Protein AF-A0A388QLN1-F1 (afdb_monomer)

Sequence (1074 aa):
MELESLPSDDKKLFYENLVKLSINPGKKPEPFDIDIKVLTGDGSTLQLWQYQKCVINSYTPYLDENLFKVKFDGSLSSEIRDKTVFSCTGFTQDFVLKESIRKLDSLTVPILPSKENRADRILAQFSGGEFRNVTSFDSFSKFVPISKNPNFPISIPGNVIGEKPRFALEANPTKDKQPYYQQISRYVNPGKAPEPFDATIYLITGANNVLQTWKYTDCKAYNYATFFTDNSLVYKFIQKAGSEIREKTFFECNGLLFNPDVNLKELKTGYAYVPDDSSRAMVFSVHFEGADIAPAKTITSFSKFGPVTHEEIQLMIPNAPFGDEPKFYLDSLPGKDNQWYYQLMSKYINAGKVPEPFQVTISVMTGDATTLQNWKYSDCQVLLYKTFYSDTLILQKFTDTSHPEYRDRTIFQCTGLSFDGTSFVAEKTPEKSLYSVDFIPSSNSRIKNIVTTFSGGDFTEPLKIYTIGKFTPKVDQRSETSVQLVKFSTTIISNTESGGGASPATFGSPPDYCAPGESPPGCKPCPPNNPHCPDTPPIDPEEPPVDPEEPPVGCEDTDCITEPPVVPEEPGVPGSSSIALVSKPYLSTMQRNDYVKSTEFTITSLPSKDKMPYYDLVVSKFINPGAKPQPFDVAFDYVSGDGTVLQSWNYADCDLKNFDLKSADSLLSFSLSGRKGISDIVDVSTFQCNGFSVDFDQRKSNIQQDIVTVPSLYDMATLNIVSLYGGELQNERTSALVQEVETHSDSNISLGGLPNAQHKDAYDFISRYLNPGKTPELIDVRIDTVTGDGTILYSVVYADCNVDDSALYYNDGMVIIRYVPGLKPEIRGQSILDCAGESFKTSPQKDPLFYPTGNLKKISPMIQRAVGIPSEGVVCAEGHDLLIRPPKNVPLCVKTEHVSKFEQSGWIKPSEREKRNASDVLQTILPTNDERAASFTITFEGTDITPAQTVKTFSKFVPIADENSAVLRPSTPLDSSAKAFYLESLPSKDKSWYYELASRYVNAGAKPELFNVIIEVNDGKGDVLQTWKYRECEIDNFVTYYDDSLFTYKMHQKWQSEFKDKSIFSCAGLTINS

Secondary structure (DSSP, 8-state):
-EEEE--BGGGHHHIIIIIHHHHSBTBPPPPEEEEEEEE-TTS-EEEEEEEEEEEEEEEEEEEE-BTTB--TTSSSS-EEEEEEEEE-SEEEEE-S--S-----TT----SS--STTBEEEEEEEEEETTEEEEEEES---EEEEEEE-SS-SSEEE--BTTSPPEEEEEE--BGGGHHHHHHHHHHHS-SSPPPPEEEEEEEEETTS-EEEEEEEEEEEEEEEEEEEE-BTTB--SSSSSS-EEEEEEEEEEEEEEES----TTT---PPP----TTTBEEEEEEEEEETTEEEEEEE----EEEE--TTTHHHH-TTPPP-SS-EEEEEE--BGGGHHHHHHHHHHHS-SSPPPPEEEEEEEEETT-EEEEEEEEEEEEEEEEEEEEE-BTTB--TTSSSS-EEEEEEEEE-SEEEEE---EE-SS--SS---GGGGPPPTTTBEEEEEEEEEETTEEEEEEE--EEEEEEEEEEEEEEE---------B----------------PPP--------------------------------------------------------------------B--PPP-----EEEEEEEEEEEEEEE--BGGGHHHIIIIIHHHHSTT-PPPPEEEEEEEEETTSBEEEEEEEEEEEEEEEEEEEE--TTB--TTS-TT-PEEEEEEEEEEEEEEEES-----B--S---SS--TTTBEEEEEEEEEETTEEEEEEEEEE-EEEE-GGG-EEEEE--BGGGHHHHHHHHHHSS-SS----EEEEEEEEETTS-EEEEEEEEEEEEEEEEEEEE---TT-SS-TTPPPEEEEEEEEEEEEEEEEESGGG-TT--SSSSGGGS-HHHHHHTT--TTT--PPTTEEEEEETTTTEEEEEEGGGHHHHHTTT-BPPPTTGGGGHHHHSS--PPPTTTBEEEEEEEEESSSS-S-EEE----EEEEES-TT-SS-----BSSTTTTEEEEEE---GGGHHHHHHHHHHHSSSPPPPPEEEEEEEEESSS-EEEEEEEEEEEEEEEEEEEE-BSSSPP-SSSSS-EEEEEEEEE-SB--EE-

Mean predicted aligned error: 18.05 Å

Nearest PDB structures (foldseek):
  6rao-assembly1_F  TM=6.521E-01  e=2.622E-03  Serratia entomophila
  7aeb-assembly1_Y  TM=5.907E-01  e=5.315E-03  Algoriphagus machipongonensis
  7adz-assembly1_1a  TM=5.635E-01  e=5.054E-03  Algoriphagus machipongonensis
  6j0n-assembly1_n  TM=5.714E-01  e=2.298E-02  Photorhabdus asymbiotica subsp. asymbiotica ATCC 43949

pLDDT: mean 70.07, std 18.62, range [23.28, 93.94]

Radius of gyration: 38.86 Å; Cα contacts (8 Å, |Δi|>4): 2261; chains: 1; bounding box: 120×101×116 Å

Structure (mmCIF, N/CA/C/O backbone):
data_AF-A0A388QLN1-F1
#
_entry.id   AF-A0A388QLN1-F1
#
loop_
_atom_site.group_PDB
_atom_site.id
_atom_site.type_symbol
_atom_site.label_atom_id
_atom_site.label_alt_id
_atom_site.label_comp_id
_atom_site.label_asym_id
_atom_site.label_entity_id
_atom_site.label_seq_id
_atom_site.pdbx_PDB_ins_code
_atom_site.Cartn_x
_atom_site.Cartn_y
_atom_site.Cartn_z
_atom_site.occupancy
_atom_site.B_iso_or_equiv
_atom_site.auth_seq_id
_atom_site.auth_comp_id
_atom_site.auth_asym_id
_atom_site.auth_atom_id
_atom_site.pdbx_PDB_model_num
ATOM 1 N N . MET A 1 1 ? -16.965 -5.817 -21.181 1.00 84.06 1 MET A N 1
ATOM 2 C CA . MET A 1 1 ? -16.656 -4.381 -21.361 1.00 84.06 1 MET A CA 1
ATOM 3 C C . MET A 1 1 ? -16.921 -3.662 -20.047 1.00 84.06 1 MET A C 1
ATOM 5 O O . MET A 1 1 ? -17.792 -4.091 -19.300 1.00 84.06 1 MET A O 1
ATOM 9 N N . GLU A 1 2 ? -16.191 -2.589 -19.765 1.00 87.50 2 GLU A N 1
ATOM 10 C CA . GLU A 1 2 ? -16.355 -1.766 -18.565 1.00 87.50 2 GLU A CA 1
ATOM 11 C C . GLU A 1 2 ? -16.279 -0.281 -18.943 1.00 87.50 2 GLU A C 1
ATOM 13 O O . GLU A 1 2 ? -15.537 0.074 -19.857 1.00 87.50 2 GLU A O 1
ATOM 18 N N . LEU A 1 3 ? -17.051 0.569 -18.263 1.00 87.06 3 LEU A N 1
ATOM 19 C CA . LEU A 1 3 ? -16.928 2.028 -18.322 1.00 87.06 3 LEU A CA 1
ATOM 20 C C . LEU A 1 3 ? -16.889 2.592 -16.900 1.00 87.06 3 LEU A C 1
ATOM 22 O O . LEU A 1 3 ? -17.737 2.236 -16.080 1.00 87.06 3 LEU A O 1
ATOM 26 N N . GLU A 1 4 ? -15.944 3.494 -16.641 1.00 86.38 4 GLU A N 1
ATOM 27 C CA . GLU A 1 4 ? -15.792 4.244 -15.387 1.00 86.38 4 GLU A CA 1
ATOM 28 C C . GLU A 1 4 ? -15.959 5.746 -15.673 1.00 86.38 4 GLU A C 1
ATOM 30 O O . GLU A 1 4 ? -15.498 6.237 -16.708 1.00 86.38 4 GLU A O 1
ATOM 35 N N . SER A 1 5 ? -16.664 6.489 -14.814 1.00 86.06 5 SER A N 1
ATOM 36 C CA . SER A 1 5 ? -17.003 7.888 -15.093 1.00 86.06 5 SER A CA 1
ATOM 37 C C . SER A 1 5 ? -17.296 8.722 -13.836 1.00 86.06 5 SER A C 1
ATOM 39 O O . SER A 1 5 ? -17.461 8.201 -12.740 1.00 86.06 5 SER A O 1
ATOM 41 N N . LEU A 1 6 ? -17.371 10.048 -13.986 1.00 87.56 6 LEU A N 1
ATOM 42 C CA . LEU A 1 6 ? -17.920 10.958 -12.970 1.00 87.56 6 LEU A CA 1
ATOM 43 C C . LEU A 1 6 ? -19.456 10.996 -13.021 1.00 87.56 6 LEU A C 1
ATOM 45 O O . LEU A 1 6 ? -19.971 11.386 -14.072 1.00 87.56 6 LEU A O 1
ATOM 49 N N . PRO A 1 7 ? -20.204 10.723 -11.939 1.00 90.44 7 PRO A N 1
ATOM 50 C CA . PRO A 1 7 ? -21.651 10.854 -11.964 1.00 90.44 7 PRO A CA 1
ATOM 51 C C . PRO A 1 7 ? -22.066 12.318 -12.084 1.00 90.44 7 PRO A C 1
ATOM 53 O O . PRO A 1 7 ? -21.692 13.145 -11.249 1.00 90.44 7 PRO A O 1
ATOM 56 N N . SER A 1 8 ? -22.829 12.647 -13.126 1.00 90.56 8 SER A N 1
ATOM 57 C CA . SER A 1 8 ? -23.160 14.033 -13.465 1.00 90.56 8 SER A CA 1
ATOM 58 C C . SER A 1 8 ? -24.474 14.186 -14.235 1.00 90.56 8 SER A C 1
ATOM 60 O O . SER A 1 8 ? -24.957 13.238 -14.857 1.00 90.56 8 SER A O 1
ATOM 62 N N . ASP A 1 9 ? -25.061 15.387 -14.194 1.00 87.69 9 ASP A N 1
ATOM 63 C CA . ASP A 1 9 ? -26.384 15.684 -14.772 1.00 87.69 9 ASP A CA 1
ATOM 64 C C . ASP A 1 9 ? -26.479 15.380 -16.288 1.00 87.69 9 ASP A C 1
ATOM 66 O O . ASP A 1 9 ? -27.542 14.988 -16.770 1.00 87.69 9 ASP A O 1
ATOM 70 N N . ASP A 1 10 ? -25.375 15.454 -17.045 1.00 84.69 10 ASP A N 1
ATOM 71 C CA . ASP A 1 10 ? -25.309 15.047 -18.462 1.00 84.69 10 ASP A CA 1
ATOM 72 C C . ASP A 1 10 ? -25.553 13.540 -18.689 1.00 84.69 10 ASP A C 1
ATOM 74 O O . ASP A 1 10 ? -26.026 13.140 -19.754 1.00 84.69 10 ASP A O 1
ATOM 78 N N . LYS A 1 11 ? -25.320 12.702 -17.671 1.00 88.19 11 LYS A N 1
ATOM 79 C CA . LYS A 1 11 ? -25.538 11.243 -17.707 1.00 88.19 11 LYS A CA 1
ATOM 80 C C . LYS A 1 11 ? -26.897 10.825 -17.167 1.00 88.19 11 LYS A C 1
ATOM 82 O O . LYS A 1 11 ? -27.200 9.633 -17.130 1.00 88.19 11 LYS A O 1
ATOM 87 N N . LYS A 1 12 ? -27.766 11.773 -16.810 1.00 84.94 12 LYS A N 1
ATOM 88 C CA . LYS A 1 12 ? -29.109 11.478 -16.295 1.00 84.94 12 LYS A CA 1
ATOM 89 C C . LYS A 1 12 ? -29.905 10.531 -17.202 1.00 84.94 12 LYS A C 1
ATOM 91 O O . LYS A 1 12 ? -30.476 9.559 -16.715 1.00 84.94 12 LYS A O 1
ATOM 96 N N . LEU A 1 13 ? -29.820 10.718 -18.523 1.00 85.75 13 LEU A N 1
ATOM 97 C CA . LEU A 1 13 ? -30.445 9.831 -19.513 1.00 85.75 13 LEU A CA 1
ATOM 98 C C . LEU A 1 13 ? -29.866 8.403 -19.524 1.00 85.75 13 LEU A C 1
ATOM 100 O O . LEU A 1 13 ? -30.603 7.466 -19.826 1.00 85.75 13 LEU A O 1
ATOM 104 N N . PHE A 1 14 ? -28.588 8.210 -19.189 1.00 88.88 14 PHE A N 1
ATOM 105 C CA . PHE A 1 14 ? -27.976 6.883 -19.050 1.00 88.88 14 PHE A CA 1
ATOM 106 C C . PHE A 1 14 ? -28.510 6.166 -17.799 1.00 88.88 14 PHE A C 1
ATOM 108 O O . PHE A 1 14 ? -28.916 5.002 -17.874 1.00 88.88 14 PHE A O 1
ATOM 115 N N . TYR A 1 15 ? -28.617 6.878 -16.670 1.00 89.62 15 TYR A N 1
ATOM 116 C CA . TYR A 1 15 ? -29.203 6.319 -15.448 1.00 89.62 15 TYR A CA 1
ATOM 117 C C . TYR A 1 15 ? -30.690 5.989 -15.614 1.00 89.62 15 TYR A C 1
ATOM 119 O O . TYR A 1 15 ? -31.133 4.927 -15.183 1.00 89.62 15 TYR A O 1
ATOM 127 N N . GLU A 1 16 ? -31.465 6.872 -16.247 1.00 85.06 16 GLU A N 1
ATOM 128 C CA . GLU A 1 16 ? -32.917 6.723 -16.393 1.00 85.06 16 GLU A CA 1
ATOM 129 C C . GLU A 1 16 ? -33.323 5.672 -17.436 1.00 85.06 16 GLU A C 1
ATOM 131 O O . GLU A 1 16 ? -34.267 4.923 -17.185 1.00 85.06 16 GLU A O 1
ATOM 136 N N . ASN A 1 17 ? -32.616 5.575 -18.571 1.00 85.50 17 ASN A N 1
ATOM 137 C CA . ASN A 1 17 ? -33.020 4.694 -19.676 1.00 85.50 17 ASN A CA 1
ATOM 138 C C . ASN A 1 17 ? -32.294 3.340 -19.709 1.00 85.50 17 ASN A C 1
ATOM 140 O O . ASN A 1 17 ? -32.836 2.401 -20.281 1.00 85.50 17 ASN A O 1
ATOM 144 N N . LEU A 1 18 ? -31.102 3.205 -19.111 1.00 87.75 18 LEU A N 1
ATOM 145 C CA . LEU A 1 18 ? -30.340 1.946 -19.126 1.00 87.75 18 LEU A CA 1
ATOM 146 C C . LEU A 1 18 ? -30.192 1.349 -17.722 1.00 87.75 18 LEU A C 1
ATOM 148 O O . LEU A 1 18 ? -30.648 0.230 -17.477 1.00 87.75 18 LEU A O 1
ATOM 152 N N . VAL A 1 19 ? -29.620 2.091 -16.769 1.00 89.06 19 VAL A N 1
ATOM 153 C CA . VAL A 1 19 ? -29.348 1.565 -15.416 1.00 89.06 19 VAL A CA 1
ATOM 154 C C . VAL A 1 19 ? -30.644 1.257 -14.654 1.00 89.06 19 VAL A C 1
ATOM 156 O O . VAL A 1 19 ? -30.804 0.148 -14.146 1.00 89.06 19 VAL A O 1
ATOM 159 N N . LYS A 1 20 ? -31.614 2.185 -14.632 1.00 88.19 20 LYS A N 1
ATOM 160 C CA . LYS A 1 20 ? -32.921 2.019 -13.962 1.00 88.19 20 LYS A CA 1
ATOM 161 C C . LYS A 1 20 ? -33.709 0.823 -14.493 1.00 88.19 20 LYS A C 1
ATOM 163 O O . LYS A 1 20 ? -34.290 0.093 -13.695 1.00 88.19 20 LYS A O 1
ATOM 168 N N . LEU A 1 21 ? -33.697 0.596 -15.809 1.00 85.31 21 LEU A N 1
ATOM 169 C CA . LEU A 1 21 ? -34.362 -0.557 -16.431 1.00 85.31 21 LEU A CA 1
ATOM 170 C C . LEU A 1 21 ? -33.622 -1.880 -16.187 1.00 85.31 21 LEU A C 1
ATOM 172 O O . LEU A 1 21 ? -34.240 -2.937 -16.258 1.00 85.31 21 LEU A O 1
ATOM 176 N N . SER A 1 22 ? -32.319 -1.828 -15.899 1.00 86.00 22 SER A N 1
ATOM 177 C CA . SER A 1 22 ? -31.510 -3.015 -15.605 1.00 86.00 22 SER A CA 1
ATOM 178 C C . SER A 1 22 ? -31.613 -3.439 -14.137 1.00 86.00 22 SER A C 1
ATOM 180 O O . SER A 1 22 ? -31.709 -4.629 -13.861 1.00 86.00 22 SER A O 1
ATOM 182 N N . ILE A 1 23 ? -31.620 -2.487 -13.195 1.00 85.38 23 ILE A N 1
ATOM 183 C CA . ILE A 1 23 ? -31.670 -2.781 -11.752 1.00 85.38 23 ILE A CA 1
ATOM 184 C C . ILE A 1 23 ? -33.094 -3.094 -11.272 1.00 85.38 23 ILE A C 1
ATOM 186 O O . ILE A 1 23 ? -33.260 -4.002 -10.462 1.00 85.38 23 ILE A O 1
ATOM 190 N N . ASN A 1 24 ? -34.120 -2.373 -11.740 1.00 86.06 24 ASN A N 1
ATOM 191 C CA . ASN A 1 24 ? -35.488 -2.557 -11.240 1.00 86.06 24 ASN A CA 1
ATOM 192 C C . ASN A 1 24 ? -36.169 -3.756 -11.927 1.00 86.06 24 ASN A C 1
ATOM 194 O O . ASN A 1 24 ? -36.484 -3.667 -13.118 1.00 86.06 24 ASN A O 1
ATOM 198 N N . PRO A 1 25 ? -36.464 -4.863 -11.217 1.00 64.94 25 PRO A N 1
ATOM 199 C CA . PRO A 1 25 ? -37.033 -6.049 -11.843 1.00 64.94 25 PRO A CA 1
ATOM 200 C C . PRO A 1 25 ? -38.479 -5.801 -12.300 1.00 64.94 25 PRO A C 1
ATOM 202 O O . PRO A 1 25 ? -39.386 -5.603 -11.494 1.00 64.94 25 PRO A O 1
ATOM 205 N N . GLY A 1 26 ? -38.703 -5.858 -13.614 1.00 63.38 26 GLY A N 1
ATOM 206 C CA . GLY A 1 26 ? -40.038 -5.759 -14.223 1.00 63.38 26 GLY A CA 1
ATOM 207 C C . GLY A 1 26 ? -40.078 -6.254 -15.670 1.00 63.38 26 GLY A C 1
ATOM 208 O O . GLY A 1 26 ? -41.011 -6.946 -16.073 1.00 63.38 26 GLY A O 1
ATOM 209 N N . LYS A 1 27 ? -39.015 -5.983 -16.433 1.00 61.16 27 LYS A N 1
ATOM 210 C CA . LYS A 1 27 ? -38.637 -6.680 -17.671 1.00 61.16 27 LYS A CA 1
ATOM 211 C C . LYS A 1 27 ? -37.114 -6.816 -17.683 1.00 61.16 27 LYS A C 1
ATOM 213 O O . LYS A 1 27 ? -36.442 -6.012 -17.047 1.00 61.16 27 LYS A O 1
ATOM 218 N N . LYS A 1 28 ? -36.559 -7.786 -18.416 1.00 65.00 28 LYS A N 1
ATOM 219 C CA . LYS A 1 28 ? -35.139 -7.699 -18.794 1.00 65.00 28 LYS A CA 1
ATOM 220 C C . LYS A 1 28 ? -34.978 -6.552 -19.806 1.00 65.00 28 LYS A C 1
ATOM 222 O O . LYS A 1 28 ? -35.844 -6.446 -20.680 1.00 65.00 28 LYS A O 1
ATOM 227 N N . PRO A 1 29 ? -33.917 -5.730 -19.725 1.00 69.56 29 PRO A N 1
ATOM 228 C CA . PRO A 1 29 ? -33.564 -4.806 -20.796 1.00 69.56 29 PRO A CA 1
ATOM 229 C C . PRO A 1 29 ? -33.414 -5.546 -22.125 1.00 69.56 29 PRO A C 1
ATOM 231 O O . PRO A 1 29 ? -32.917 -6.676 -22.158 1.00 69.56 29 PRO A O 1
ATOM 234 N N . GLU A 1 30 ? -33.815 -4.901 -23.216 1.00 81.19 30 GLU A N 1
ATOM 235 C CA . GLU A 1 30 ? -33.441 -5.364 -24.552 1.00 81.19 30 GLU A CA 1
ATOM 236 C C . GLU A 1 30 ? -31.945 -5.065 -24.780 1.00 81.19 30 GLU A C 1
ATOM 238 O O . GLU A 1 30 ? -31.482 -3.993 -24.377 1.00 81.19 30 GLU A O 1
ATOM 243 N N . PRO A 1 31 ? -31.164 -5.988 -25.375 1.00 88.19 31 PRO A N 1
ATOM 244 C CA . PRO A 1 31 ? -29.751 -5.740 -25.641 1.00 88.19 31 PRO A CA 1
ATOM 245 C C . PRO A 1 31 ? -29.548 -4.572 -26.612 1.00 88.19 31 PRO A C 1
ATOM 247 O O . PRO A 1 31 ? -30.256 -4.472 -27.613 1.00 88.19 31 PRO A O 1
ATOM 250 N N . PHE A 1 32 ? -28.552 -3.730 -26.344 1.00 89.62 32 PHE A N 1
ATOM 251 C CA . PHE A 1 32 ? -28.275 -2.505 -27.101 1.00 89.62 32 PHE A CA 1
ATOM 252 C C . PHE A 1 32 ? -26.825 -2.455 -27.590 1.00 89.62 32 PHE A C 1
ATOM 254 O O . PHE A 1 32 ? -25.937 -3.042 -26.977 1.00 89.62 32 PHE A O 1
ATOM 261 N N . ASP A 1 33 ? -26.572 -1.749 -28.687 1.00 90.38 33 ASP A N 1
ATOM 262 C CA . ASP A 1 33 ? -25.221 -1.588 -29.234 1.00 90.38 33 ASP A CA 1
ATOM 263 C C . ASP A 1 33 ? -24.536 -0.342 -28.634 1.00 90.38 33 ASP A C 1
ATOM 265 O O . ASP A 1 33 ? -25.207 0.618 -28.243 1.00 90.38 33 ASP A O 1
ATOM 269 N N . ILE A 1 34 ? -23.202 -0.357 -28.526 1.00 90.06 34 ILE A N 1
ATOM 270 C CA . ILE A 1 34 ? -22.402 0.726 -27.929 1.00 90.06 34 ILE A CA 1
ATOM 271 C C . ILE A 1 34 ? -21.242 1.109 -28.857 1.00 90.06 34 ILE A C 1
ATOM 273 O O . ILE A 1 34 ? -20.311 0.324 -29.042 1.00 90.06 34 ILE A O 1
ATOM 277 N N . ASP A 1 35 ? -21.267 2.345 -29.360 1.00 88.88 35 ASP A N 1
ATOM 278 C CA . ASP A 1 35 ? -20.151 2.977 -30.073 1.00 88.88 35 ASP A CA 1
ATOM 279 C C . ASP A 1 35 ? -19.277 3.792 -29.101 1.00 88.88 35 ASP A C 1
ATOM 281 O O . ASP A 1 35 ? -19.755 4.740 -28.472 1.00 88.88 35 ASP A O 1
ATOM 285 N N . ILE A 1 36 ? -17.977 3.495 -29.030 1.00 85.88 36 ILE A N 1
ATOM 286 C CA . ILE A 1 36 ? -16.964 4.318 -28.349 1.00 85.88 36 ILE A CA 1
ATOM 287 C C . ILE A 1 36 ? -16.078 4.982 -29.404 1.00 85.88 36 ILE A C 1
ATOM 289 O O . ILE A 1 36 ? -15.610 4.327 -30.333 1.00 85.88 36 ILE A O 1
ATOM 293 N N . LYS A 1 37 ? -15.811 6.284 -29.261 1.00 83.75 37 LYS A N 1
ATOM 294 C CA . LYS A 1 37 ? -14.929 7.039 -30.163 1.00 83.75 37 LYS A CA 1
ATOM 295 C C . LYS A 1 37 ? -13.715 7.557 -29.408 1.00 83.75 37 LYS A C 1
ATOM 297 O O . LYS A 1 37 ? -13.852 8.410 -28.535 1.00 83.75 37 LYS A O 1
ATOM 302 N N . VAL A 1 38 ? -12.530 7.085 -29.784 1.00 78.12 38 VAL A N 1
ATOM 303 C CA . VAL A 1 38 ? -11.258 7.654 -29.320 1.00 78.12 38 VAL A CA 1
ATOM 304 C C . VAL A 1 38 ? -11.006 8.924 -30.131 1.00 78.12 38 VAL A C 1
ATOM 306 O O . VAL A 1 38 ? -10.947 8.862 -31.359 1.00 78.12 38 VAL A O 1
ATOM 309 N N . LEU A 1 39 ? -10.893 10.079 -29.473 1.00 76.81 39 LEU A N 1
ATOM 310 C CA . LEU A 1 39 ? -10.725 11.385 -30.123 1.00 76.81 39 LEU A CA 1
ATOM 311 C C . LEU A 1 39 ? -9.330 11.965 -29.856 1.00 76.81 39 LEU A C 1
ATOM 313 O O . LEU A 1 39 ? -8.825 11.887 -28.738 1.00 76.81 39 LEU A O 1
ATOM 317 N N . THR A 1 40 ? -8.731 12.608 -30.858 1.00 71.25 40 THR A N 1
ATOM 318 C CA . THR A 1 40 ? -7.543 13.457 -30.672 1.00 71.25 40 THR A CA 1
ATOM 319 C C . THR A 1 40 ? -7.931 14.858 -30.187 1.00 71.25 40 THR A C 1
ATOM 321 O O . THR A 1 40 ? -9.081 15.275 -30.308 1.00 71.25 40 THR A O 1
ATOM 324 N N . GLY A 1 41 ? -6.967 15.621 -29.655 1.00 65.12 41 GLY A N 1
ATOM 325 C CA . GLY A 1 41 ? -7.205 16.949 -29.056 1.00 65.12 41 GLY A CA 1
ATOM 326 C C . GLY A 1 41 ? -7.722 18.050 -30.001 1.00 65.12 41 GLY A C 1
ATOM 327 O O . GLY A 1 41 ? -8.050 19.138 -29.541 1.00 65.12 41 GLY A O 1
ATOM 328 N N . ASP A 1 42 ? -7.815 17.779 -31.304 1.00 69.25 42 ASP A N 1
ATOM 329 C CA . ASP A 1 42 ? -8.465 18.612 -32.329 1.00 69.25 42 ASP A CA 1
ATOM 330 C C . ASP A 1 42 ? -9.910 18.168 -32.654 1.00 69.25 42 ASP A C 1
ATOM 332 O O . ASP A 1 42 ? -10.543 18.706 -33.563 1.00 69.25 42 ASP A O 1
ATOM 336 N N . GLY A 1 43 ? -10.437 17.179 -31.925 1.00 68.88 43 GLY A N 1
ATOM 337 C CA . GLY A 1 43 ? -11.787 16.638 -32.072 1.00 68.88 43 GLY A CA 1
ATOM 338 C C . GLY A 1 43 ? -11.960 15.600 -33.185 1.00 68.88 43 GLY A C 1
ATOM 339 O O . GLY A 1 43 ? -13.068 15.092 -33.351 1.00 68.88 43 GLY A O 1
ATOM 340 N N . SER A 1 44 ? -10.916 15.252 -33.952 1.00 73.12 44 SER A N 1
ATOM 341 C CA . SER A 1 44 ? -11.030 14.170 -34.942 1.00 73.12 44 SER A CA 1
ATOM 342 C C . SER A 1 44 ? -11.009 12.791 -34.279 1.00 73.12 44 SER A C 1
ATOM 344 O O . SER A 1 44 ? -10.284 12.577 -33.309 1.00 73.12 44 SER A O 1
ATOM 346 N N . THR A 1 45 ? -11.782 11.843 -34.806 1.00 77.56 45 THR A N 1
ATOM 347 C CA . THR A 1 45 ? -11.777 10.454 -34.329 1.00 77.56 45 THR A CA 1
ATOM 348 C C . THR A 1 45 ? -10.535 9.714 -34.833 1.00 77.56 45 THR A C 1
ATOM 350 O O . THR A 1 45 ? -10.205 9.795 -36.013 1.00 77.56 45 THR A O 1
ATOM 353 N N . LEU A 1 46 ? -9.853 9.015 -33.924 1.00 79.06 46 LEU A N 1
ATOM 354 C CA . LEU A 1 46 ? -8.688 8.162 -34.179 1.00 79.06 46 LEU A CA 1
ATOM 355 C C . LEU A 1 46 ? -9.080 6.682 -34.290 1.00 79.06 46 LEU A C 1
ATOM 357 O O . LEU A 1 46 ? -8.477 5.948 -35.063 1.00 79.06 46 LEU A O 1
ATOM 361 N N . GLN A 1 47 ? -10.072 6.251 -33.505 1.00 80.94 47 GLN A N 1
ATOM 362 C CA . GLN A 1 47 ? -10.578 4.876 -33.478 1.00 80.94 47 GLN A CA 1
ATOM 363 C C . GLN A 1 47 ? -12.086 4.877 -33.177 1.00 80.94 47 GLN A C 1
ATOM 365 O O . GLN A 1 47 ? -12.548 5.687 -32.365 1.00 80.94 47 GLN A O 1
ATOM 370 N N . LEU A 1 48 ? -12.836 3.952 -33.778 1.00 85.38 48 LEU A N 1
ATOM 371 C CA . LEU A 1 48 ? -14.239 3.656 -33.477 1.00 85.38 48 LEU A CA 1
ATOM 372 C C . LEU A 1 48 ? -14.353 2.204 -32.999 1.00 85.38 48 LEU A C 1
ATOM 374 O O . LEU A 1 48 ? -13.999 1.280 -33.725 1.00 85.38 48 LEU A O 1
ATOM 378 N N . TRP A 1 49 ? -14.838 1.995 -31.779 1.00 86.19 49 TRP A N 1
ATOM 379 C CA . TRP A 1 49 ? -15.051 0.667 -31.201 1.00 86.19 49 TRP A CA 1
ATOM 380 C C . TRP A 1 49 ? -16.552 0.419 -31.127 1.00 86.19 49 TRP A C 1
ATOM 382 O O . TRP A 1 49 ? -17.269 1.255 -30.582 1.00 86.19 49 TRP A O 1
ATOM 392 N N . GLN A 1 50 ? -17.029 -0.706 -31.648 1.00 88.44 50 GLN A N 1
ATOM 393 C CA . GLN A 1 50 ? -18.457 -1.016 -31.701 1.00 88.44 50 GLN A CA 1
ATOM 394 C C . GLN A 1 50 ? -18.717 -2.344 -30.992 1.00 88.44 50 GLN A C 1
ATOM 396 O O . GLN A 1 50 ? -18.250 -3.392 -31.437 1.00 88.44 50 GLN A O 1
ATOM 401 N N . TYR A 1 51 ? -19.458 -2.304 -29.887 1.00 90.94 51 TYR A N 1
ATOM 402 C CA . TYR A 1 51 ? -19.880 -3.488 -29.138 1.00 90.94 51 TYR A CA 1
ATOM 403 C C . TYR A 1 51 ? -21.351 -3.790 -29.423 1.00 90.94 51 TYR A C 1
ATOM 405 O O . TYR A 1 51 ? -22.182 -2.885 -29.395 1.00 90.94 51 TYR A O 1
ATOM 413 N N . GLN A 1 52 ? -21.682 -5.058 -29.678 1.00 92.56 52 GLN A N 1
ATOM 414 C CA . GLN A 1 52 ? -23.010 -5.457 -30.154 1.00 92.56 52 GLN A CA 1
ATOM 415 C C . GLN A 1 52 ? -23.804 -6.283 -29.136 1.00 92.56 52 GLN A C 1
ATOM 417 O O . GLN A 1 52 ? -23.292 -7.248 -28.550 1.00 92.56 52 GLN A O 1
ATOM 422 N N . LYS A 1 53 ? -25.094 -5.953 -29.000 1.00 92.00 53 LYS A N 1
ATOM 423 C CA . LYS A 1 53 ? -26.083 -6.590 -28.114 1.00 92.00 53 LYS A CA 1
ATOM 424 C C . LYS A 1 53 ? -25.575 -6.679 -26.673 1.00 92.00 53 LYS A C 1
ATOM 426 O O . LYS A 1 53 ? -25.526 -7.756 -26.076 1.00 92.00 53 LYS A O 1
ATOM 431 N N . CYS A 1 54 ? -25.156 -5.540 -26.141 1.00 91.88 54 CYS A N 1
ATOM 432 C CA . CYS A 1 54 ? -24.727 -5.387 -24.765 1.00 91.88 54 CYS A CA 1
ATOM 433 C C . CYS A 1 54 ? -25.904 -5.420 -23.782 1.00 91.88 54 CYS A C 1
ATOM 435 O O . CYS A 1 54 ? -26.994 -4.926 -24.068 1.00 91.88 54 CYS A O 1
ATOM 437 N N . VAL A 1 55 ? -25.651 -5.954 -22.590 1.00 90.62 55 VAL A N 1
ATOM 438 C CA . VAL A 1 55 ? -26.512 -5.875 -21.404 1.00 90.62 55 VAL A CA 1
ATOM 439 C C . VAL A 1 55 ? -25.674 -5.455 -20.196 1.00 90.62 55 VAL A C 1
ATOM 441 O O . VAL A 1 55 ? -24.487 -5.777 -20.122 1.00 90.62 55 VAL A O 1
ATOM 444 N N . ILE A 1 56 ? -26.276 -4.737 -19.245 1.00 89.56 56 ILE A N 1
ATOM 445 C CA . ILE A 1 56 ? -25.608 -4.362 -17.990 1.00 89.56 56 ILE A CA 1
ATOM 446 C C . ILE A 1 56 ? -25.616 -5.569 -17.041 1.00 89.56 56 ILE A C 1
ATOM 448 O O . ILE A 1 56 ? -26.676 -6.112 -16.739 1.00 89.56 56 ILE A O 1
ATOM 452 N N . ASN A 1 57 ? -24.437 -5.956 -16.550 1.00 87.00 57 ASN A N 1
ATOM 453 C CA . ASN A 1 57 ? -24.265 -6.993 -15.527 1.00 87.00 57 ASN A CA 1
ATOM 454 C C . ASN A 1 57 ? -24.279 -6.395 -14.111 1.00 87.00 57 ASN A C 1
ATOM 456 O O . ASN A 1 57 ? -24.840 -6.978 -13.182 1.00 87.00 57 ASN A O 1
ATOM 460 N N . SER A 1 58 ? -23.624 -5.243 -13.940 1.00 87.44 58 SER A N 1
ATOM 461 C CA . SER A 1 58 ? -23.515 -4.546 -12.660 1.00 87.44 58 SER A CA 1
ATOM 462 C C . SER A 1 58 ? -23.295 -3.045 -12.839 1.00 87.44 58 SER A C 1
ATOM 464 O O . SER A 1 58 ? -22.771 -2.587 -13.859 1.00 87.44 58 SER A O 1
ATOM 466 N N . TYR A 1 59 ? -23.700 -2.281 -11.825 1.00 89.44 59 TYR A N 1
ATOM 467 C CA . TYR A 1 59 ? -23.546 -0.829 -11.766 1.00 89.44 59 TYR A CA 1
ATOM 468 C C . TYR A 1 59 ? -23.191 -0.390 -10.341 1.00 89.44 59 TYR A C 1
ATOM 470 O O . TYR A 1 59 ? -23.864 -0.788 -9.392 1.00 89.44 59 TYR A O 1
ATOM 478 N N . THR A 1 60 ? -22.130 0.405 -10.188 1.00 87.44 60 THR A N 1
ATOM 479 C CA . THR A 1 60 ? -21.508 0.681 -8.883 1.00 87.44 60 THR A CA 1
ATOM 480 C C . THR A 1 60 ? -20.992 2.122 -8.805 1.00 87.44 60 THR A C 1
ATOM 482 O O . THR A 1 60 ? -19.914 2.403 -9.330 1.00 87.44 60 THR A O 1
ATOM 485 N N . PRO A 1 61 ? -21.710 3.054 -8.155 1.00 89.06 61 PRO A N 1
ATOM 486 C CA . PRO A 1 61 ? -21.120 4.284 -7.645 1.00 89.06 61 PRO A CA 1
ATOM 487 C C . PRO A 1 61 ? -20.201 3.977 -6.457 1.00 89.06 61 PRO A C 1
ATOM 489 O O . PRO A 1 61 ? -20.505 3.110 -5.636 1.00 89.06 61 PRO A O 1
ATOM 492 N N . TYR A 1 62 ? -19.089 4.698 -6.354 1.00 85.31 62 TYR A N 1
ATOM 493 C CA . TYR A 1 62 ? -18.145 4.604 -5.242 1.00 85.31 62 TYR A CA 1
ATOM 494 C C . TYR A 1 62 ? -17.380 5.922 -5.067 1.00 85.31 62 TYR A C 1
ATOM 496 O O . TYR A 1 62 ? -17.265 6.721 -5.996 1.00 85.31 62 TYR A O 1
ATOM 504 N N . LEU A 1 63 ? -16.837 6.160 -3.872 1.00 83.81 63 LEU A N 1
ATOM 505 C CA . LEU A 1 63 ? -15.886 7.250 -3.658 1.00 83.81 63 LEU A CA 1
ATOM 506 C C . LEU A 1 63 ? -14.480 6.763 -4.025 1.00 83.81 63 LEU A C 1
ATOM 508 O O . LEU A 1 63 ? -13.972 5.836 -3.392 1.00 83.81 63 LEU A O 1
ATOM 512 N N . ASP A 1 64 ? -13.840 7.382 -5.019 1.00 81.06 64 ASP A N 1
ATOM 513 C CA . ASP A 1 64 ? -12.438 7.107 -5.324 1.00 81.06 64 ASP A CA 1
ATOM 514 C C . ASP A 1 64 ? -11.530 7.960 -4.427 1.00 81.06 64 ASP A C 1
ATOM 516 O O . ASP A 1 64 ? -11.150 9.089 -4.748 1.00 81.06 64 ASP A O 1
ATOM 520 N N . GLU A 1 65 ? -11.180 7.396 -3.276 1.00 79.62 65 GLU A N 1
ATOM 521 C CA . GLU A 1 65 ? -10.315 8.022 -2.273 1.00 79.62 65 GLU A CA 1
ATOM 522 C C . GLU A 1 65 ? -8.818 7.897 -2.568 1.00 79.62 65 GLU A C 1
ATOM 524 O O . GLU A 1 65 ? -8.015 8.498 -1.854 1.00 79.62 65 GLU A O 1
ATOM 529 N N . ASN A 1 66 ? -8.421 7.102 -3.568 1.00 76.50 66 ASN A N 1
ATOM 530 C CA . ASN A 1 66 ? -7.014 6.816 -3.821 1.00 76.50 66 ASN A CA 1
ATOM 531 C C . ASN A 1 66 ? -6.326 8.050 -4.417 1.00 76.50 66 ASN A C 1
ATOM 533 O O . ASN A 1 66 ? -6.485 8.339 -5.602 1.00 76.50 66 ASN A O 1
ATOM 537 N N . LEU A 1 67 ? -5.545 8.769 -3.613 1.00 73.88 67 LEU A N 1
ATOM 538 C CA . LEU A 1 67 ? -4.807 9.970 -4.011 1.00 73.88 67 LEU A CA 1
ATOM 539 C C . LEU A 1 67 ? -3.682 9.681 -5.017 1.00 73.88 67 LEU A C 1
ATOM 541 O O . LEU A 1 67 ? -3.112 10.623 -5.561 1.00 73.88 67 LEU A O 1
ATOM 545 N N . PHE A 1 68 ? -3.365 8.410 -5.292 1.00 68.38 68 PHE A N 1
ATOM 546 C CA . PHE A 1 68 ? -2.509 8.042 -6.419 1.00 68.38 68 PHE A CA 1
ATOM 547 C C . PHE A 1 68 ? -3.233 7.976 -7.762 1.00 68.38 68 PHE A C 1
ATOM 549 O O . PHE A 1 68 ? -2.555 7.934 -8.782 1.00 68.38 68 PHE A O 1
ATOM 556 N N . LYS A 1 69 ? -4.567 7.991 -7.819 1.00 67.75 69 LYS A N 1
ATOM 557 C CA . LYS A 1 69 ? -5.249 8.265 -9.087 1.00 67.75 69 LYS A CA 1
ATOM 558 C C . LYS A 1 69 ? -5.230 9.772 -9.321 1.00 67.75 69 LYS A C 1
ATOM 560 O O . LYS A 1 69 ? -5.725 10.532 -8.491 1.00 67.75 69 LYS A O 1
ATOM 565 N N . VAL A 1 70 ? -4.686 10.218 -10.450 1.00 62.09 70 VAL A N 1
ATOM 566 C CA . VAL A 1 70 ? -4.967 11.554 -10.972 1.00 62.09 70 VAL A CA 1
ATOM 567 C C . VAL A 1 70 ? -6.466 11.603 -11.239 1.00 62.09 70 VAL A C 1
ATOM 569 O O . VAL A 1 70 ? -7.001 10.899 -12.098 1.00 62.09 70 VAL A O 1
ATOM 572 N N . LYS A 1 71 ? -7.158 12.403 -10.434 1.00 69.19 71 LYS A N 1
ATOM 573 C CA . LYS A 1 71 ? -8.607 12.547 -10.509 1.00 69.19 71 LYS A CA 1
ATOM 574 C C . LYS A 1 71 ? -8.991 13.126 -11.861 1.00 69.19 71 LYS A C 1
ATOM 576 O O . LYS A 1 71 ? -8.208 13.866 -12.459 1.00 69.19 71 LYS A O 1
ATOM 581 N N . PHE A 1 72 ? -10.208 12.849 -12.327 1.00 64.12 72 PHE A N 1
ATOM 582 C CA . PHE A 1 72 ? -10.727 13.509 -13.522 1.00 64.12 72 PHE A CA 1
ATOM 583 C C . PHE A 1 72 ? -10.610 15.032 -13.353 1.00 64.12 72 PHE A C 1
ATOM 585 O O . PHE A 1 72 ? -10.215 15.710 -14.294 1.00 64.12 72 PHE A O 1
ATOM 592 N N . ASP A 1 73 ? -10.857 15.569 -12.145 1.00 58.12 73 ASP A N 1
ATOM 593 C CA . ASP A 1 73 ? -10.679 16.997 -11.808 1.00 58.12 73 ASP A CA 1
ATOM 594 C C . ASP A 1 73 ? -9.241 17.556 -11.851 1.00 58.12 73 ASP A C 1
ATOM 596 O O . ASP A 1 73 ? -9.060 18.760 -11.666 1.00 58.12 73 ASP A O 1
ATOM 600 N N . GLY A 1 74 ? -8.238 16.728 -12.164 1.00 59.78 74 GLY A N 1
ATOM 601 C CA . GLY A 1 74 ? -6.839 17.132 -12.316 1.00 59.78 74 GLY A CA 1
ATOM 602 C C . GLY A 1 74 ? -6.149 17.508 -11.002 1.00 59.78 74 GLY A C 1
ATOM 603 O O . GLY A 1 74 ? -5.040 18.041 -11.028 1.00 59.78 74 GLY A O 1
ATOM 604 N N . SER A 1 75 ? -6.792 17.258 -9.858 1.00 64.81 75 SER A N 1
ATOM 605 C CA . SER A 1 75 ? -6.261 17.541 -8.526 1.00 64.81 75 SER A CA 1
ATOM 606 C C . SER A 1 75 ? -6.143 16.272 -7.675 1.00 64.81 75 SER A C 1
ATOM 608 O O . SER A 1 75 ? -6.487 15.170 -8.097 1.00 64.81 75 SER A O 1
ATOM 610 N N . LEU A 1 76 ? -5.605 16.422 -6.464 1.00 66.88 76 LEU A N 1
ATOM 611 C CA . LEU A 1 76 ? -5.418 15.332 -5.502 1.00 66.88 76 LEU A CA 1
ATOM 612 C C . LEU A 1 76 ? -6.543 15.385 -4.460 1.00 66.88 76 LEU A C 1
ATOM 614 O O . LEU A 1 76 ? -6.324 15.711 -3.293 1.00 66.88 76 LEU A O 1
ATOM 618 N N . SER A 1 77 ? -7.758 15.134 -4.940 1.00 71.38 77 SER A N 1
ATOM 619 C CA . SER A 1 77 ? -9.024 15.134 -4.203 1.00 71.38 77 SER A CA 1
ATOM 620 C C . SER A 1 77 ? -9.582 13.708 -4.065 1.00 71.38 77 SER A C 1
ATOM 622 O O . SER A 1 77 ? -9.066 12.769 -4.670 1.00 71.38 77 SER A O 1
ATOM 624 N N . SER A 1 78 ? -10.647 13.518 -3.284 1.00 77.12 78 SER A N 1
ATOM 625 C CA . SER A 1 78 ? -11.592 12.427 -3.550 1.00 77.12 78 SER A CA 1
ATOM 626 C C . SER A 1 78 ? -12.635 12.904 -4.553 1.00 77.12 78 SER A C 1
ATOM 628 O O . SER A 1 78 ? -13.130 14.025 -4.428 1.00 77.12 78 SER A O 1
ATOM 630 N N . GLU A 1 79 ? -13.054 12.037 -5.466 1.00 80.88 79 GLU A N 1
ATOM 631 C CA . GLU A 1 79 ? -14.224 12.285 -6.309 1.00 80.88 79 GLU A CA 1
ATOM 632 C C . GLU A 1 79 ? -15.144 11.061 -6.299 1.00 80.88 79 GLU A C 1
ATOM 634 O O . GLU A 1 79 ? -14.679 9.921 -6.212 1.00 80.88 79 GLU A O 1
ATOM 639 N N . ILE A 1 80 ? -16.458 11.287 -6.357 1.00 85.69 80 ILE A N 1
ATOM 640 C CA . ILE A 1 80 ? -17.412 10.197 -6.562 1.00 85.69 80 ILE A CA 1
ATOM 641 C C . ILE A 1 80 ? -17.282 9.764 -8.025 1.00 85.69 80 ILE A C 1
ATOM 643 O O . ILE A 1 80 ? -17.351 10.596 -8.932 1.00 85.69 80 ILE A O 1
ATOM 647 N N . ARG A 1 81 ? -17.089 8.464 -8.246 1.00 87.44 81 ARG A N 1
ATOM 648 C CA . ARG A 1 81 ? -17.073 7.817 -9.560 1.00 87.44 81 ARG A CA 1
ATOM 649 C C . ARG A 1 81 ? -18.237 6.833 -9.670 1.00 87.44 81 ARG A C 1
ATOM 651 O O . ARG A 1 81 ? -18.786 6.392 -8.661 1.00 87.44 81 ARG A O 1
ATOM 658 N N . ASP A 1 82 ? -18.617 6.480 -10.888 1.00 89.31 82 ASP A N 1
ATOM 659 C CA . ASP A 1 82 ? -19.418 5.300 -11.183 1.00 89.31 82 ASP A CA 1
ATOM 660 C C . ASP A 1 82 ? -18.687 4.340 -12.119 1.00 89.31 82 ASP A C 1
ATOM 662 O O . ASP A 1 82 ? -17.781 4.717 -12.859 1.00 89.31 82 ASP A O 1
ATOM 666 N N . LYS A 1 83 ? -19.075 3.068 -12.036 1.00 90.31 83 LYS A N 1
ATOM 667 C CA . LYS A 1 83 ? -18.548 1.962 -12.830 1.00 90.31 83 LYS A CA 1
ATOM 668 C C . LYS A 1 83 ? -19.702 1.093 -13.314 1.00 90.31 83 LYS A C 1
ATOM 670 O O . LYS A 1 83 ? -20.518 0.640 -12.509 1.00 90.31 83 LYS A O 1
ATOM 675 N N . THR A 1 84 ? -19.763 0.842 -14.619 1.00 90.94 84 THR A N 1
ATOM 676 C CA . THR A 1 84 ? -20.759 -0.039 -15.251 1.00 90.94 84 THR A CA 1
ATOM 677 C C . THR A 1 84 ? -20.057 -1.165 -15.997 1.00 90.94 84 THR A C 1
ATOM 679 O O . THR A 1 84 ? -19.175 -0.908 -16.817 1.00 90.94 84 THR A O 1
ATOM 682 N N . VAL A 1 85 ? -20.463 -2.410 -15.742 1.00 90.31 85 VAL A N 1
ATOM 683 C CA . VAL A 1 85 ? -19.926 -3.598 -16.422 1.00 90.31 85 VAL A CA 1
ATOM 684 C C . VAL A 1 85 ? -20.966 -4.139 -17.397 1.00 90.31 85 VAL A C 1
ATOM 686 O O . VAL A 1 85 ? -22.113 -4.386 -17.021 1.00 90.31 85 VAL A O 1
ATOM 689 N N . PHE A 1 86 ? -20.547 -4.360 -18.642 1.00 90.94 86 PHE A N 1
ATOM 690 C CA . PHE A 1 86 ? -21.389 -4.822 -19.742 1.00 90.94 86 PHE A CA 1
ATOM 691 C C . PHE A 1 86 ? -20.908 -6.175 -20.277 1.00 90.94 86 PHE A C 1
ATOM 693 O O . PHE A 1 86 ? -19.717 -6.350 -20.572 1.00 90.94 86 PHE A O 1
ATOM 700 N N . SER A 1 87 ? -21.845 -7.103 -20.473 1.00 90.62 87 SER A N 1
ATOM 701 C CA . SER A 1 87 ? -21.653 -8.291 -21.310 1.00 90.62 87 SER A CA 1
ATOM 702 C C . SER A 1 87 ? -22.187 -7.999 -22.708 1.00 90.62 87 SER A C 1
ATOM 704 O O . SER A 1 87 ? -23.317 -7.538 -22.825 1.00 90.62 87 SER A O 1
ATOM 706 N N . CYS A 1 88 ? -21.398 -8.249 -23.753 1.00 91.69 88 CYS A N 1
ATOM 707 C CA . CYS A 1 88 ? -21.749 -7.985 -25.152 1.00 91.69 88 CYS A CA 1
ATOM 708 C C . CYS A 1 88 ? -21.416 -9.218 -26.003 1.00 91.69 88 CYS A C 1
ATOM 710 O O . CYS A 1 88 ? -20.501 -9.966 -25.667 1.00 91.69 88 CYS A O 1
ATOM 712 N N . THR A 1 89 ? -22.143 -9.434 -27.102 1.00 89.88 89 THR A N 1
ATOM 713 C CA . THR A 1 89 ? -22.014 -10.653 -27.935 1.00 89.88 89 THR A CA 1
ATOM 714 C C . THR A 1 89 ? -21.145 -10.484 -29.182 1.00 89.88 89 THR A C 1
ATOM 716 O O . THR A 1 89 ? -20.845 -11.468 -29.852 1.00 89.88 89 THR A O 1
ATOM 719 N N . GLY A 1 90 ? -20.740 -9.254 -29.497 1.00 85.06 90 GLY A N 1
ATOM 720 C CA . GLY A 1 90 ? -19.829 -8.940 -30.593 1.00 85.06 90 GLY A CA 1
ATOM 721 C C . GLY A 1 90 ? -19.023 -7.678 -30.301 1.00 85.06 90 GLY A C 1
ATOM 722 O O . GLY A 1 90 ? -19.437 -6.848 -29.487 1.00 85.06 90 GLY A O 1
ATOM 723 N N . PHE A 1 91 ? -17.877 -7.555 -30.964 1.00 86.06 91 PHE A N 1
ATOM 724 C CA . PHE A 1 91 ? -16.963 -6.418 -30.900 1.00 86.06 91 PHE A CA 1
ATOM 725 C C . PHE A 1 91 ? -16.273 -6.256 -32.260 1.00 86.06 91 PHE A C 1
ATOM 727 O O . PHE A 1 91 ? -15.887 -7.254 -32.868 1.00 86.06 91 PHE A O 1
ATOM 734 N N . THR A 1 92 ? -16.114 -5.017 -32.718 1.00 82.12 92 THR A N 1
ATOM 735 C CA . THR A 1 92 ? -15.316 -4.643 -33.899 1.00 82.12 92 THR A CA 1
ATOM 736 C C . THR A 1 92 ? -14.618 -3.308 -33.653 1.00 82.12 92 THR A C 1
ATOM 738 O O . THR A 1 92 ? -15.178 -2.436 -32.984 1.00 82.12 92 THR A O 1
ATOM 741 N N . GLN A 1 93 ? -13.425 -3.122 -34.219 1.00 80.62 93 GLN A N 1
ATOM 742 C CA . GLN A 1 93 ? -12.599 -1.929 -34.016 1.00 80.62 93 GLN A CA 1
ATOM 743 C C . GLN A 1 93 ? -12.157 -1.347 -35.362 1.00 80.62 93 GLN A C 1
ATOM 745 O O . GLN A 1 93 ? -11.272 -1.895 -36.020 1.00 80.62 93 GLN A O 1
ATOM 750 N N . ASP A 1 94 ? -12.775 -0.240 -35.778 1.00 76.75 94 ASP A N 1
ATOM 751 C CA . ASP A 1 94 ? -12.427 0.461 -37.014 1.00 76.75 94 ASP A CA 1
ATOM 752 C C . ASP A 1 94 ? -11.440 1.607 -36.753 1.00 76.75 94 ASP A C 1
ATOM 754 O O . ASP A 1 94 ? -11.610 2.439 -35.856 1.00 76.75 94 ASP A O 1
ATOM 758 N N . PHE A 1 95 ? -10.411 1.649 -37.591 1.00 72.19 95 PHE A N 1
ATOM 759 C CA . PHE A 1 95 ? -9.383 2.685 -37.647 1.00 72.19 95 PHE A CA 1
ATOM 760 C C . PHE A 1 95 ? -9.338 3.351 -39.036 1.00 72.19 95 PHE A C 1
ATOM 762 O O . PHE A 1 95 ? -8.804 4.449 -39.184 1.00 72.19 95 PHE A O 1
ATOM 769 N N . VAL A 1 96 ? -9.933 2.722 -40.058 1.00 65.94 96 VAL A N 1
ATOM 770 C CA . VAL A 1 96 ? -9.987 3.203 -41.444 1.00 65.94 96 VAL A CA 1
ATOM 771 C C . VAL A 1 96 ? -11.364 3.820 -41.672 1.00 65.94 96 VAL A C 1
ATOM 773 O O . VAL A 1 96 ? -12.182 3.317 -42.441 1.00 65.94 96 VAL A O 1
ATOM 776 N N . LEU A 1 97 ? -11.611 4.929 -40.970 1.00 67.69 97 LEU A N 1
ATOM 777 C CA . LEU A 1 97 ? -12.899 5.624 -40.919 1.00 67.69 97 LEU A CA 1
ATOM 778 C C . LEU A 1 97 ? -13.306 6.131 -42.318 1.00 67.69 97 LEU A C 1
ATOM 780 O O . LEU A 1 97 ? -12.946 7.233 -42.735 1.00 67.69 97 LEU A O 1
ATOM 784 N N . LYS A 1 98 ? -14.053 5.302 -43.061 1.00 52.44 98 LYS A N 1
ATOM 785 C CA . LYS A 1 98 ? -14.359 5.482 -44.499 1.00 52.44 98 LYS A CA 1
ATOM 786 C C . LYS A 1 98 ? -15.206 6.708 -44.836 1.00 52.44 98 LYS A C 1
ATOM 788 O O . LYS A 1 98 ? -15.253 7.105 -45.998 1.00 52.44 98 LYS A O 1
ATOM 793 N N . GLU A 1 99 ? -15.837 7.323 -43.844 1.00 46.44 99 GLU A N 1
ATOM 794 C CA . GLU A 1 99 ? -16.495 8.618 -43.976 1.00 46.44 99 GLU A CA 1
ATOM 795 C C . GLU A 1 99 ? -16.059 9.568 -42.859 1.00 46.44 99 GLU A C 1
ATOM 797 O O . GLU A 1 99 ? -15.684 9.161 -41.759 1.00 46.44 99 GLU A O 1
ATOM 802 N N . SER A 1 100 ? -16.200 10.868 -43.117 1.00 41.22 100 SER A N 1
ATOM 803 C CA . SER A 1 100 ? -16.220 11.884 -42.065 1.00 41.22 100 SER A CA 1
ATOM 804 C C . SER A 1 100 ? -17.457 11.660 -41.185 1.00 41.22 100 SER A C 1
ATOM 806 O O . SER A 1 100 ? -18.531 12.192 -41.479 1.00 41.22 100 SER A O 1
ATOM 808 N N . ILE A 1 101 ? -17.321 10.868 -40.111 1.00 45.56 101 ILE A N 1
ATOM 809 C CA . ILE A 1 101 ? -18.380 10.588 -39.119 1.00 45.56 101 ILE A CA 1
ATOM 810 C C . ILE A 1 101 ? -18.648 11.841 -38.266 1.00 45.56 101 ILE A C 1
ATOM 812 O O . ILE A 1 101 ? -18.387 11.849 -37.067 1.00 45.56 101 ILE A O 1
ATOM 816 N N . ARG A 1 102 ? -19.171 12.886 -38.922 1.00 42.94 102 ARG A N 1
ATOM 817 C CA . ARG A 1 102 ? -19.463 14.251 -38.453 1.00 42.94 102 ARG A CA 1
ATOM 818 C C . ARG A 1 102 ? -18.346 14.882 -37.613 1.00 42.94 102 ARG A C 1
ATOM 820 O O . ARG A 1 102 ? -18.101 14.484 -36.478 1.00 42.94 102 ARG A O 1
ATOM 827 N N . LYS A 1 103 ? -17.797 16.010 -38.087 1.00 41.81 103 LYS A N 1
ATOM 828 C CA . LYS A 1 103 ? -17.271 17.015 -37.147 1.00 41.81 103 LYS A CA 1
ATOM 829 C C . LYS A 1 103 ? -18.337 17.238 -36.071 1.00 41.81 103 LYS A C 1
ATOM 831 O O . LYS A 1 103 ? -19.495 17.480 -36.405 1.00 41.81 103 LYS A O 1
ATOM 836 N N . LEU A 1 104 ? -17.964 17.100 -34.802 1.00 46.50 104 LEU A N 1
ATOM 837 C CA . LEU A 1 104 ? -18.891 17.305 -33.694 1.00 46.50 104 LEU A CA 1
ATOM 838 C C . LEU A 1 104 ? -19.104 18.818 -33.548 1.00 46.50 104 LEU A C 1
ATOM 840 O O . LEU A 1 104 ? -18.332 19.499 -32.879 1.00 46.50 104 LEU A O 1
ATOM 844 N N . ASP A 1 105 ? -20.071 19.349 -34.301 1.00 40.16 105 ASP A N 1
ATOM 845 C CA . ASP A 1 105 ? -20.110 20.758 -34.708 1.00 40.16 105 ASP A CA 1
ATOM 846 C C . ASP A 1 105 ? -20.046 21.745 -33.539 1.00 40.16 105 ASP A C 1
ATOM 848 O O . ASP A 1 105 ? -21.024 21.991 -32.836 1.00 40.16 105 ASP A O 1
ATOM 852 N N . SER A 1 106 ? -18.874 22.370 -33.377 1.00 41.56 106 SER A N 1
ATOM 853 C CA . SER A 1 106 ? -18.566 23.445 -32.418 1.00 41.56 106 SER A CA 1
ATOM 854 C C . SER A 1 106 ? -18.878 23.181 -30.941 1.00 41.56 106 SER A C 1
ATOM 856 O O . SER A 1 106 ? -18.698 24.077 -30.116 1.00 41.56 106 SER A O 1
ATOM 858 N N . LEU A 1 107 ? -19.284 21.964 -30.573 1.00 42.50 107 LEU A N 1
ATOM 859 C CA . LEU A 1 107 ? -19.443 21.587 -29.181 1.00 42.50 107 LEU A CA 1
ATOM 860 C C . LEU A 1 107 ? -18.054 21.455 -28.561 1.00 42.50 107 LEU A C 1
ATOM 862 O O . LEU A 1 107 ? -17.427 20.396 -28.595 1.00 42.50 107 LEU A O 1
ATOM 866 N N . THR A 1 108 ? -17.619 22.528 -27.904 1.00 46.00 108 THR A N 1
ATOM 867 C CA . THR A 1 108 ? -16.749 22.426 -26.734 1.00 46.00 108 THR A CA 1
ATOM 868 C C . THR A 1 108 ? -17.524 21.692 -25.640 1.00 46.00 108 THR A C 1
ATOM 870 O O . THR A 1 108 ? -17.967 22.301 -24.666 1.00 46.00 108 THR A O 1
ATOM 873 N N . VAL A 1 109 ? -17.733 20.382 -25.822 1.00 46.25 109 VAL A N 1
ATOM 874 C CA . VAL A 1 109 ? -18.103 19.492 -24.726 1.00 46.25 109 VAL A CA 1
ATOM 875 C C . VAL A 1 109 ? -16.982 19.657 -23.708 1.00 46.25 109 VAL A C 1
ATOM 877 O O . VAL A 1 109 ? -15.828 19.367 -24.044 1.00 46.25 109 VAL A O 1
ATOM 880 N N . PRO A 1 110 ? -17.251 20.174 -22.501 1.00 50.31 110 PRO A N 1
ATOM 881 C CA . PRO A 1 110 ? -16.217 20.190 -21.496 1.00 50.31 110 PRO A CA 1
ATOM 882 C C . PRO A 1 110 ? -15.957 18.716 -21.167 1.00 50.31 110 PRO A C 1
ATOM 884 O O . PRO A 1 110 ? -16.855 18.005 -20.723 1.00 50.31 110 PRO A O 1
ATOM 887 N N . ILE A 1 111 ? -14.735 18.246 -21.444 1.00 62.72 111 ILE A N 1
ATOM 888 C CA . ILE A 1 111 ? -14.306 16.838 -21.265 1.00 62.72 111 ILE A CA 1
ATOM 889 C C . ILE A 1 111 ? -14.574 16.358 -19.821 1.00 62.72 111 ILE A C 1
ATOM 891 O O . ILE A 1 111 ? -14.692 15.168 -19.544 1.00 62.72 111 ILE A O 1
ATOM 895 N N . LEU A 1 112 ? -14.736 17.325 -18.918 1.00 70.50 112 LEU A N 1
ATOM 896 C CA . LEU A 1 112 ? -15.201 17.213 -17.552 1.00 70.50 112 LEU A CA 1
ATOM 897 C C . LEU A 1 112 ? -16.499 18.017 -17.328 1.00 70.50 112 LEU A C 1
ATOM 899 O O . LEU A 1 112 ? -16.509 19.211 -17.632 1.00 70.50 112 LEU A O 1
ATOM 903 N N . PRO A 1 113 ? -17.528 17.463 -16.662 1.00 76.19 113 PRO A N 1
ATOM 904 C CA . PRO A 1 113 ? -18.671 18.242 -16.170 1.00 76.19 113 PRO A CA 1
ATOM 905 C C . PRO A 1 113 ? -18.243 19.333 -15.166 1.00 76.19 113 PRO A C 1
ATOM 907 O O . PRO A 1 113 ? -17.206 19.195 -14.504 1.00 76.19 113 PRO A O 1
ATOM 910 N N . SER A 1 114 ? -19.037 20.396 -14.982 1.00 81.25 114 SER A N 1
ATOM 911 C CA . SER A 1 114 ? -18.795 21.398 -13.922 1.00 81.25 114 SER A CA 1
ATOM 912 C C . SER A 1 114 ? -18.881 20.763 -12.524 1.00 81.25 114 SER A C 1
ATOM 914 O O . SER A 1 114 ? -19.539 19.738 -12.357 1.00 81.25 114 SER A O 1
ATOM 916 N N . LYS A 1 115 ? -18.245 21.351 -11.495 1.00 81.12 115 LYS A N 1
ATOM 917 C CA . LYS A 1 115 ? -18.363 20.825 -10.114 1.00 81.12 115 LYS A CA 1
ATOM 918 C C . LYS A 1 115 ? -19.810 20.864 -9.600 1.00 81.12 115 LYS A C 1
ATOM 920 O O . LYS A 1 115 ? -20.239 19.937 -8.928 1.00 81.12 115 LYS A O 1
ATOM 925 N N . GLU A 1 116 ? -20.575 21.881 -9.991 1.00 86.25 116 GLU A N 1
ATOM 926 C CA . GLU A 1 116 ? -22.001 22.032 -9.666 1.00 86.25 116 GLU A CA 1
ATOM 927 C C . GLU A 1 116 ? -22.866 20.882 -10.216 1.00 86.25 116 GLU A C 1
ATOM 929 O O . GLU A 1 116 ? -23.791 20.436 -9.538 1.00 86.25 116 GLU A O 1
ATOM 934 N N . ASN A 1 117 ? -22.532 20.356 -11.400 1.00 87.00 117 ASN A N 1
ATOM 935 C CA . ASN A 1 117 ? -23.309 19.324 -12.096 1.00 87.00 117 ASN A CA 1
ATOM 936 C C . ASN A 1 117 ? -22.864 17.884 -11.766 1.00 87.00 117 ASN A C 1
ATOM 938 O O . ASN A 1 117 ? -23.437 16.942 -12.313 1.00 87.00 117 ASN A O 1
ATOM 942 N N . ARG A 1 118 ? -21.831 17.686 -10.934 1.00 87.56 118 ARG A N 1
ATOM 943 C CA . ARG A 1 118 ? -21.352 16.360 -10.488 1.00 87.56 118 ARG A CA 1
ATOM 944 C C . ARG A 1 118 ? -21.943 15.986 -9.139 1.00 87.56 118 ARG A C 1
ATOM 946 O O . ARG A 1 118 ? -22.189 16.873 -8.328 1.00 87.56 118 ARG A O 1
ATOM 953 N N . ALA A 1 119 ? -22.073 14.686 -8.874 1.00 88.12 119 ALA A N 1
ATOM 954 C CA . ALA A 1 119 ? -22.285 14.165 -7.527 1.00 88.12 119 ALA A CA 1
ATOM 955 C C . ALA A 1 119 ? -21.155 14.622 -6.584 1.00 88.12 119 ALA A C 1
ATOM 957 O O . ALA A 1 119 ? -19.973 14.474 -6.892 1.00 88.12 119 ALA A O 1
ATOM 958 N N . ASP A 1 120 ? -21.555 15.182 -5.447 1.00 84.12 120 ASP A N 1
ATOM 959 C CA . ASP A 1 120 ? -20.709 15.934 -4.512 1.00 84.12 120 ASP A CA 1
ATOM 960 C C . ASP A 1 120 ? -20.857 15.411 -3.074 1.00 84.12 120 ASP A C 1
ATOM 962 O O . ASP A 1 120 ? -19.886 15.361 -2.325 1.00 84.12 120 ASP A O 1
ATOM 966 N N . ARG A 1 121 ? -22.059 14.944 -2.699 1.00 84.56 121 ARG A N 1
ATOM 967 C CA . ARG A 1 121 ? -22.326 14.366 -1.374 1.00 84.56 121 ARG A CA 1
ATOM 968 C C . ARG A 1 121 ? -23.326 13.213 -1.410 1.00 84.56 121 ARG A C 1
ATOM 970 O O . ARG A 1 121 ? -24.082 13.041 -2.371 1.00 84.56 121 ARG A O 1
ATOM 977 N N . ILE A 1 122 ? -23.352 12.470 -0.309 1.00 87.94 122 ILE A N 1
ATOM 978 C CA . ILE A 1 122 ? -24.303 11.395 -0.028 1.00 87.94 122 ILE A CA 1
ATOM 979 C C . ILE A 1 122 ? -25.258 11.858 1.075 1.00 87.94 122 ILE A C 1
ATOM 981 O O . ILE A 1 122 ? -24.842 12.491 2.040 1.00 87.94 122 ILE A O 1
ATOM 985 N N . LEU A 1 123 ? -26.538 11.515 0.947 1.00 89.50 123 LEU A N 1
ATOM 986 C CA . LEU A 1 123 ? -27.520 11.616 2.027 1.00 89.50 123 LEU A CA 1
ATOM 987 C C . LEU A 1 123 ? -28.099 10.224 2.283 1.00 89.50 123 LEU A C 1
ATOM 989 O O . LEU A 1 123 ? -28.623 9.604 1.357 1.00 89.50 123 LEU A O 1
ATOM 993 N N . ALA A 1 124 ? -28.030 9.745 3.524 1.00 92.00 124 ALA A N 1
ATOM 994 C CA . ALA A 1 124 ? -28.653 8.490 3.936 1.00 92.00 124 ALA A CA 1
ATOM 995 C C . ALA A 1 124 ? -29.927 8.769 4.744 1.00 92.00 124 ALA A C 1
ATOM 997 O O . ALA A 1 124 ? -29.909 9.551 5.695 1.00 92.00 124 ALA A O 1
ATOM 998 N N . GLN A 1 125 ? -31.032 8.117 4.386 1.00 91.62 125 GLN A N 1
ATOM 999 C CA . GLN A 1 125 ? -32.279 8.126 5.148 1.00 91.62 125 GLN A CA 1
ATOM 1000 C C . GLN A 1 125 ? -32.659 6.713 5.575 1.00 91.62 125 GLN A C 1
ATOM 1002 O O . GLN A 1 125 ? -32.596 5.787 4.769 1.00 91.62 125 GLN A O 1
ATOM 1007 N N . PHE A 1 126 ? -33.108 6.559 6.818 1.00 91.25 126 PHE A N 1
ATOM 1008 C CA . PHE A 1 126 ? -33.560 5.285 7.373 1.00 91.25 126 PHE A CA 1
ATOM 1009 C C . PHE A 1 126 ? -34.967 5.412 7.957 1.00 91.25 126 PHE A C 1
ATOM 1011 O O . PHE A 1 126 ? -35.299 6.431 8.572 1.00 91.25 126 PHE A O 1
ATOM 1018 N N . SER A 1 127 ? -35.801 4.389 7.764 1.00 89.75 127 SER A N 1
ATOM 1019 C CA . SER A 1 127 ? -37.195 4.382 8.219 1.00 89.75 127 SER A CA 1
ATOM 1020 C C . SER A 1 127 ? -37.745 2.966 8.405 1.00 89.75 127 SER A C 1
ATOM 1022 O O . SER A 1 127 ? -37.370 2.041 7.692 1.00 89.75 127 SER A O 1
ATOM 1024 N N . GLY A 1 128 ? -38.665 2.787 9.355 1.00 85.81 128 GLY A N 1
ATOM 1025 C CA . GLY A 1 128 ? -39.252 1.475 9.648 1.00 85.81 128 GLY A CA 1
ATOM 1026 C C . GLY A 1 128 ? -38.434 0.643 10.639 1.00 85.81 128 GLY A C 1
ATOM 1027 O O . GLY A 1 128 ? -37.343 1.033 11.065 1.00 85.81 128 GLY A O 1
ATOM 1028 N N . GLY A 1 129 ? -39.016 -0.475 11.078 1.00 81.75 129 GLY A N 1
ATOM 1029 C CA . GLY A 1 129 ? -38.537 -1.210 12.250 1.00 81.75 129 GLY A CA 1
ATOM 1030 C C . GLY A 1 129 ? -38.414 -0.275 13.458 1.00 81.75 129 GLY A C 1
ATOM 1031 O O . GLY A 1 129 ? -39.315 0.509 13.762 1.00 81.75 129 GLY A O 1
ATOM 1032 N N . GLU A 1 130 ? -37.249 -0.285 14.103 1.00 74.94 130 GLU A N 1
ATOM 1033 C CA . GLU A 1 130 ? -36.946 0.606 15.233 1.00 74.94 130 GLU A CA 1
ATOM 1034 C C . GLU A 1 130 ? -36.758 2.093 14.842 1.00 74.94 130 GLU A C 1
ATOM 1036 O O . GLU A 1 130 ? -36.820 2.963 15.717 1.00 74.94 130 GLU A O 1
ATOM 1041 N N . PHE A 1 131 ? -36.598 2.435 13.553 1.00 74.75 131 PHE A N 1
ATOM 1042 C CA . PHE A 1 131 ? -36.643 3.829 13.083 1.00 74.75 131 PHE A CA 1
ATOM 1043 C C . PHE A 1 131 ? -38.098 4.324 13.009 1.00 74.75 131 PHE A C 1
ATOM 1045 O O . PHE A 1 131 ? -38.703 4.427 11.940 1.00 74.75 131 PHE A O 1
ATOM 1052 N N . ARG A 1 132 ? -38.653 4.663 14.183 1.00 69.38 132 ARG A N 1
ATOM 1053 C CA . ARG A 1 132 ? -40.040 5.146 14.371 1.00 69.38 132 ARG A CA 1
ATOM 1054 C C . ARG A 1 132 ? -40.392 6.415 13.582 1.00 69.38 132 ARG A C 1
ATOM 1056 O O . ARG A 1 132 ? -41.569 6.699 13.397 1.00 69.38 132 ARG A O 1
ATOM 1063 N N . ASN A 1 133 ? -39.388 7.176 13.151 1.00 79.44 133 ASN A N 1
ATOM 1064 C CA . ASN A 1 133 ? -39.494 8.325 12.254 1.00 79.44 133 ASN A CA 1
ATOM 1065 C C . ASN A 1 133 ? -38.412 8.201 11.173 1.00 79.44 133 ASN A C 1
ATOM 1067 O O . ASN A 1 133 ? -37.387 7.564 11.412 1.00 79.44 133 ASN A O 1
ATOM 1071 N N . VAL A 1 134 ? -38.607 8.858 10.024 1.00 84.56 134 VAL A N 1
ATOM 1072 C CA . VAL A 1 134 ? -37.553 8.988 9.005 1.00 84.56 134 VAL A CA 1
ATOM 1073 C C . VAL A 1 134 ? -36.391 9.795 9.589 1.00 84.56 134 VAL A C 1
ATOM 1075 O O . VAL A 1 134 ? -36.529 10.995 9.837 1.00 84.56 134 VAL A O 1
ATOM 1078 N N . THR A 1 135 ? -35.247 9.147 9.785 1.00 86.38 135 THR A N 1
ATOM 1079 C CA . THR A 1 135 ? -34.018 9.787 10.273 1.00 86.38 135 THR A CA 1
ATOM 1080 C C . THR A 1 135 ? -33.063 9.975 9.099 1.00 86.38 135 THR A C 1
ATOM 1082 O O . THR A 1 135 ? -32.896 9.066 8.290 1.00 86.38 135 THR A O 1
ATOM 1085 N N . SER A 1 136 ? -32.476 11.167 8.972 1.00 87.06 136 SER A N 1
ATOM 1086 C CA . SER A 1 136 ? -31.608 11.554 7.850 1.00 87.06 136 SER A CA 1
ATOM 1087 C C . SER A 1 136 ? -30.214 11.917 8.354 1.00 87.06 136 SER A C 1
ATOM 1089 O O . SER A 1 136 ? -30.113 12.627 9.351 1.00 87.06 136 SER A O 1
ATOM 1091 N N . PHE A 1 137 ? -29.175 11.478 7.645 1.00 88.19 137 PHE A N 1
ATOM 1092 C CA . PHE A 1 137 ? -27.771 11.746 7.954 1.00 88.19 137 PHE A CA 1
ATOM 1093 C C . PHE A 1 137 ? -27.038 12.208 6.685 1.00 88.19 137 PHE A C 1
ATOM 1095 O O . PHE A 1 137 ? -26.935 11.460 5.709 1.00 88.19 137 PHE A O 1
ATOM 1102 N N . ASP A 1 138 ? -26.540 13.443 6.704 1.00 84.12 138 ASP A N 1
ATOM 1103 C CA . ASP A 1 138 ? -25.707 14.085 5.672 1.00 84.12 138 ASP A CA 1
ATOM 1104 C C . ASP A 1 138 ? -24.199 14.018 5.997 1.00 84.12 138 ASP A C 1
ATOM 1106 O O . ASP A 1 138 ? -23.361 14.437 5.201 1.00 84.12 138 ASP A O 1
ATOM 1110 N N . SER A 1 139 ? -23.856 13.436 7.149 1.00 85.06 139 SER A N 1
ATOM 1111 C CA . SER A 1 139 ? -22.504 13.236 7.677 1.00 85.06 139 SER A CA 1
ATOM 1112 C C . SER A 1 139 ? -21.852 11.907 7.246 1.00 85.06 139 SER A C 1
ATOM 1114 O O . SER A 1 139 ? -20.872 11.471 7.861 1.00 85.06 139 SER A O 1
ATOM 1116 N N . PHE A 1 140 ? -22.397 11.238 6.218 1.00 88.50 140 PHE A N 1
ATOM 1117 C CA . PHE A 1 140 ? -21.814 10.043 5.595 1.00 88.50 140 PHE A CA 1
ATOM 1118 C C . PHE A 1 140 ? -20.967 10.421 4.379 1.00 88.50 140 PHE A C 1
ATOM 1120 O O . PHE A 1 140 ? -21.477 10.905 3.371 1.00 88.50 140 PHE A O 1
ATOM 1127 N N . SER A 1 141 ? -19.667 10.155 4.463 1.00 85.12 141 SER A N 1
ATOM 1128 C CA . SER A 1 141 ? -18.691 10.557 3.448 1.00 85.12 141 SER A CA 1
ATOM 1129 C C . SER A 1 141 ? -18.669 9.628 2.231 1.00 85.12 141 SER A C 1
ATOM 1131 O O . SER A 1 141 ? -18.285 10.052 1.143 1.00 85.12 141 SER A O 1
ATOM 1133 N N . LYS A 1 142 ? -19.055 8.356 2.400 1.00 87.06 142 LYS A N 1
ATOM 1134 C CA . LYS A 1 142 ? -18.871 7.305 1.392 1.00 87.06 142 LYS A CA 1
ATOM 1135 C C . LYS A 1 142 ? -19.970 6.241 1.447 1.00 87.06 142 LYS A C 1
ATOM 1137 O O . LYS A 1 142 ? -20.402 5.812 2.515 1.00 87.06 142 LYS A O 1
ATOM 1142 N N . PHE A 1 143 ? -20.385 5.800 0.261 1.00 90.00 143 PHE A N 1
ATOM 1143 C CA . PHE A 1 143 ? -21.376 4.757 -0.000 1.00 90.00 143 PHE A CA 1
ATOM 1144 C C . PHE A 1 143 ? -20.806 3.808 -1.053 1.00 90.00 143 PHE A C 1
ATOM 1146 O O . PHE A 1 143 ? -20.207 4.262 -2.030 1.00 90.00 143 PHE A O 1
ATOM 1153 N N . VAL A 1 144 ? -20.970 2.504 -0.835 1.00 86.50 144 VAL A N 1
ATOM 1154 C CA . VAL A 1 144 ? -20.477 1.451 -1.731 1.00 86.50 144 VAL A CA 1
ATOM 1155 C C . VAL A 1 144 ? -21.500 0.309 -1.766 1.00 86.50 144 VAL A C 1
ATOM 1157 O O . VAL A 1 144 ? -21.677 -0.354 -0.742 1.00 86.50 144 VAL A O 1
ATOM 1160 N N . PRO A 1 145 ? -22.174 0.040 -2.899 1.00 87.12 145 PRO A N 1
ATOM 1161 C CA . PRO A 1 145 ? -22.885 -1.221 -3.112 1.00 87.12 145 PRO A CA 1
ATOM 1162 C C . PRO A 1 145 ? -21.908 -2.403 -3.062 1.00 87.12 145 PRO A C 1
ATOM 1164 O O . PRO A 1 145 ? -20.775 -2.285 -3.535 1.00 87.12 145 PRO A O 1
ATOM 1167 N N . ILE A 1 146 ? -22.330 -3.527 -2.482 1.00 81.25 146 ILE A N 1
ATOM 1168 C CA . ILE A 1 146 ? -21.483 -4.705 -2.242 1.00 81.25 146 ILE A CA 1
ATOM 1169 C C . ILE A 1 146 ? -22.044 -5.939 -2.952 1.00 81.25 146 ILE A C 1
ATOM 1171 O O . ILE A 1 146 ? -23.223 -6.263 -2.809 1.00 81.25 146 ILE A O 1
ATOM 1175 N N . SER A 1 147 ? -21.171 -6.679 -3.637 1.00 72.94 147 SER A N 1
ATOM 1176 C CA . SER A 1 147 ? -21.455 -8.019 -4.153 1.00 72.94 147 SER A CA 1
ATOM 1177 C C . SER A 1 147 ? -20.758 -9.086 -3.308 1.00 72.94 147 SER A C 1
ATOM 1179 O O . SER A 1 147 ? -19.721 -8.836 -2.682 1.00 72.94 147 SER A O 1
ATOM 1181 N N . LYS A 1 148 ? -21.329 -10.297 -3.262 1.00 63.62 148 LYS A N 1
ATOM 1182 C CA . LYS A 1 148 ? -20.718 -11.415 -2.533 1.00 63.62 148 LYS A CA 1
ATOM 1183 C C . LYS A 1 148 ? -19.919 -12.286 -3.497 1.00 63.62 148 LYS A C 1
ATOM 1185 O O . LYS A 1 148 ? -20.489 -13.114 -4.199 1.00 63.62 148 LYS A O 1
ATOM 1190 N N . ASN A 1 149 ? -18.594 -12.190 -3.456 1.00 56.12 149 ASN A N 1
ATOM 1191 C CA . ASN A 1 149 ? -17.758 -13.194 -4.106 1.00 56.12 149 ASN A CA 1
ATOM 1192 C C . ASN A 1 149 ? -17.864 -14.527 -3.326 1.00 56.12 149 ASN A C 1
ATOM 1194 O O . ASN A 1 149 ? -17.607 -14.535 -2.123 1.00 56.12 149 ASN A O 1
ATOM 1198 N N . PRO A 1 150 ? -18.262 -15.658 -3.939 1.00 46.75 150 PRO A N 1
ATOM 1199 C CA . PRO A 1 150 ? -18.327 -16.940 -3.235 1.00 46.75 150 PRO A CA 1
ATOM 1200 C C . PRO A 1 150 ? -16.941 -17.528 -2.924 1.00 46.75 150 PRO A C 1
ATOM 1202 O O . PRO A 1 150 ? -16.835 -18.346 -2.014 1.00 46.75 150 PRO A O 1
ATOM 1205 N N . ASN A 1 151 ? -15.894 -17.100 -3.640 1.00 44.22 151 ASN A N 1
ATOM 1206 C CA . ASN A 1 151 ? -14.538 -17.645 -3.534 1.00 44.22 151 ASN A CA 1
ATOM 1207 C C . ASN A 1 151 ? -13.619 -16.821 -2.609 1.00 44.22 151 ASN A C 1
ATOM 1209 O O . ASN A 1 151 ? -12.501 -17.246 -2.338 1.00 44.22 151 ASN A O 1
ATOM 1213 N N . PHE A 1 152 ? -14.064 -15.650 -2.135 1.00 46.97 152 PHE A N 1
ATOM 1214 C CA . PHE A 1 152 ? -13.283 -14.755 -1.273 1.00 46.97 152 PHE A CA 1
ATOM 1215 C C . PHE A 1 152 ? -14.152 -14.234 -0.116 1.00 46.97 152 PHE A C 1
ATOM 1217 O O . PHE A 1 152 ? -15.276 -13.802 -0.365 1.00 46.97 152 PHE A O 1
ATOM 1224 N N . PRO A 1 153 ? -13.657 -14.200 1.137 1.00 47.62 153 PRO A N 1
ATOM 1225 C CA . PRO A 1 153 ? -14.433 -13.739 2.295 1.00 47.62 153 PRO A CA 1
ATOM 1226 C C . PRO A 1 153 ? -14.606 -12.208 2.369 1.00 47.62 153 PRO A C 1
ATOM 1228 O O . PRO A 1 153 ? -15.183 -11.709 3.330 1.00 47.62 153 PRO A O 1
ATOM 1231 N N . ILE A 1 154 ? -14.103 -11.462 1.381 1.00 50.47 154 ILE A N 1
ATOM 1232 C CA . ILE A 1 154 ? -14.050 -9.995 1.359 1.00 50.47 154 ILE A CA 1
ATOM 1233 C C . ILE A 1 154 ? -15.236 -9.438 0.558 1.00 50.47 154 ILE A C 1
ATOM 1235 O O . ILE A 1 154 ? -15.493 -9.875 -0.566 1.00 50.47 154 ILE A O 1
ATOM 1239 N N . SER A 1 155 ? -15.929 -8.431 1.099 1.00 56.47 155 SER A N 1
ATOM 1240 C CA . SER A 1 155 ? -16.965 -7.684 0.375 1.00 56.47 155 SER A CA 1
ATOM 1241 C C . SER A 1 155 ? -16.354 -6.842 -0.753 1.00 56.47 155 SER A C 1
ATOM 1243 O O . SER A 1 155 ? -15.613 -5.892 -0.494 1.00 56.47 155 SER A O 1
ATOM 1245 N N . ILE A 1 156 ? -16.687 -7.153 -2.010 1.00 62.38 156 ILE A N 1
ATOM 1246 C CA . ILE A 1 156 ? -16.167 -6.437 -3.188 1.00 62.38 156 ILE A CA 1
ATOM 1247 C C . ILE A 1 156 ? -17.151 -5.322 -3.596 1.00 62.38 156 ILE A C 1
ATOM 1249 O O . ILE A 1 156 ? -18.362 -5.564 -3.597 1.00 62.38 156 ILE A O 1
ATOM 1253 N N . PRO A 1 157 ? -16.678 -4.112 -3.969 1.00 70.00 157 PRO A N 1
ATOM 1254 C CA . PRO A 1 157 ? -17.522 -3.080 -4.571 1.00 70.00 157 PRO A CA 1
ATOM 1255 C C . PRO A 1 157 ? -18.235 -3.596 -5.827 1.00 70.00 157 PRO A C 1
ATOM 1257 O O . PRO A 1 157 ? -17.596 -3.985 -6.806 1.00 70.00 157 PRO A O 1
ATOM 1260 N N . GLY A 1 158 ? -19.565 -3.594 -5.802 1.00 70.50 158 GLY A N 1
ATOM 1261 C CA . GLY A 1 158 ? -20.385 -4.150 -6.870 1.00 70.50 158 GLY A CA 1
ATOM 1262 C C . GLY A 1 158 ? -21.870 -4.159 -6.525 1.00 70.50 158 GLY A C 1
ATOM 1263 O O . GLY A 1 158 ? -22.240 -4.419 -5.391 1.00 70.50 158 GLY A O 1
ATOM 1264 N N . ASN A 1 159 ? -22.746 -3.964 -7.506 1.00 79.19 159 ASN A N 1
ATOM 1265 C CA . ASN A 1 159 ? -24.136 -4.423 -7.412 1.00 79.19 159 ASN A CA 1
ATOM 1266 C C . ASN A 1 159 ? -24.414 -5.375 -8.577 1.00 79.19 159 ASN A C 1
ATOM 1268 O O . ASN A 1 159 ? -24.613 -4.918 -9.704 1.00 79.19 159 ASN A O 1
ATOM 1272 N N . VAL A 1 160 ? -24.361 -6.685 -8.328 1.00 78.56 160 VAL A N 1
ATOM 1273 C CA . VAL A 1 160 ? -24.630 -7.711 -9.347 1.00 78.56 160 VAL A CA 1
ATOM 1274 C C . VAL A 1 160 ? -26.139 -7.841 -9.522 1.00 78.56 160 VAL A C 1
ATOM 1276 O O . VAL A 1 160 ? -26.870 -8.149 -8.581 1.00 78.56 160 VAL A O 1
ATOM 1279 N N . ILE A 1 161 ? -26.619 -7.583 -10.737 1.00 78.25 161 ILE A N 1
ATOM 1280 C CA . ILE A 1 161 ? -28.054 -7.516 -11.014 1.00 78.25 161 ILE A CA 1
ATOM 1281 C C . ILE A 1 161 ? -28.674 -8.914 -10.891 1.00 78.25 161 ILE A C 1
ATOM 1283 O O . ILE A 1 161 ? -28.373 -9.817 -11.670 1.00 78.25 161 ILE A O 1
ATOM 1287 N N . GLY A 1 162 ? -29.565 -9.072 -9.908 1.00 71.56 162 GLY A N 1
ATOM 1288 C CA . GLY A 1 162 ? -30.239 -10.333 -9.580 1.00 71.56 162 GLY A CA 1
ATOM 1289 C C . GLY A 1 162 ? -29.746 -11.021 -8.300 1.00 71.56 162 GLY A C 1
ATOM 1290 O O . GLY A 1 162 ? -30.379 -11.984 -7.871 1.00 71.56 162 GLY A O 1
ATOM 1291 N N . GLU A 1 163 ? -28.674 -10.536 -7.663 1.00 80.50 163 GLU A N 1
ATOM 1292 C CA . GLU A 1 163 ? -28.278 -10.978 -6.317 1.00 80.50 163 GLU A CA 1
ATOM 1293 C C . GLU A 1 163 ? -29.094 -10.281 -5.210 1.00 80.50 163 GLU A C 1
ATOM 1295 O O . GLU A 1 163 ? -29.844 -9.334 -5.459 1.00 80.50 163 GLU A O 1
ATOM 1300 N N . LYS A 1 164 ? -28.945 -10.743 -3.957 1.00 85.12 164 LYS A N 1
ATOM 1301 C CA . LYS A 1 164 ? -29.477 -10.012 -2.798 1.00 85.12 164 LYS A CA 1
ATOM 1302 C C . LYS A 1 164 ? -28.705 -8.699 -2.614 1.00 85.12 164 LYS A C 1
ATOM 1304 O O . LYS A 1 164 ? -27.487 -8.759 -2.433 1.00 85.12 164 LYS A O 1
ATOM 1309 N N . PRO A 1 165 ? -29.377 -7.537 -2.601 1.00 88.56 165 PRO A N 1
ATOM 1310 C CA . PRO A 1 165 ? -28.697 -6.254 -2.523 1.00 88.56 165 PRO A CA 1
ATOM 1311 C C . PRO A 1 165 ? -28.036 -6.042 -1.154 1.00 88.56 165 PRO A C 1
ATOM 1313 O O . PRO A 1 165 ? -28.642 -6.239 -0.096 1.00 88.56 165 PRO A O 1
ATOM 1316 N N . ARG A 1 166 ? -26.779 -5.600 -1.188 1.00 88.50 166 ARG A N 1
ATOM 1317 C CA . ARG A 1 166 ? -25.964 -5.247 -0.021 1.00 88.50 166 ARG A CA 1
ATOM 1318 C C . ARG A 1 166 ? -25.266 -3.916 -0.269 1.00 88.50 166 ARG A C 1
ATOM 1320 O O . ARG A 1 166 ? -25.017 -3.544 -1.415 1.00 88.50 166 ARG A O 1
ATOM 1327 N N . PHE A 1 167 ? -24.923 -3.206 0.798 1.00 91.25 167 PHE A N 1
ATOM 1328 C CA . PHE A 1 167 ? -24.120 -1.986 0.715 1.00 91.25 167 PHE A CA 1
ATOM 1329 C C . PHE A 1 167 ? -23.364 -1.725 2.017 1.00 91.25 167 PHE A C 1
ATOM 1331 O O . PHE A 1 167 ? -23.684 -2.295 3.061 1.00 91.25 167 PHE A O 1
ATOM 1338 N N . ALA A 1 168 ? -22.380 -0.833 1.958 1.00 89.50 168 ALA A N 1
ATOM 1339 C CA . ALA A 1 168 ? -21.762 -0.231 3.127 1.00 89.50 168 ALA A CA 1
ATOM 1340 C C . ALA A 1 168 ? -21.837 1.299 3.085 1.00 89.50 168 ALA A C 1
ATOM 1342 O O . ALA A 1 168 ? -21.871 1.914 2.013 1.00 89.50 168 ALA A O 1
ATOM 1343 N N . LEU A 1 169 ? -21.830 1.891 4.278 1.00 90.75 169 LEU A N 1
ATOM 1344 C CA . LEU A 1 169 ? -21.652 3.322 4.516 1.00 90.75 169 LEU A CA 1
ATOM 1345 C C . LEU A 1 169 ? -20.414 3.539 5.387 1.00 90.75 169 LEU A C 1
ATOM 1347 O O . LEU A 1 169 ? -20.140 2.735 6.281 1.00 90.75 169 LEU A O 1
ATOM 1351 N N . GLU A 1 170 ? -19.680 4.617 5.122 1.00 88.88 170 GLU A N 1
ATOM 1352 C CA . GLU A 1 170 ? -18.427 4.952 5.802 1.00 88.88 170 GLU A CA 1
ATOM 1353 C C . GLU A 1 170 ? -18.323 6.471 6.045 1.00 88.88 170 GLU A C 1
ATOM 1355 O O . GLU A 1 170 ? -18.756 7.278 5.214 1.00 88.88 170 GLU A O 1
ATOM 1360 N N . ALA A 1 171 ? -17.797 6.857 7.211 1.00 90.06 171 ALA A N 1
ATOM 1361 C CA . ALA A 1 171 ? -17.751 8.240 7.701 1.00 90.06 171 ALA A CA 1
ATOM 1362 C C . ALA A 1 171 ? -16.680 8.429 8.794 1.00 90.06 171 ALA A C 1
ATOM 1364 O O . ALA A 1 171 ? -16.028 7.468 9.203 1.00 90.06 171 ALA A O 1
ATOM 1365 N N . ASN A 1 172 ? -16.548 9.643 9.343 1.00 90.69 172 ASN A N 1
ATOM 1366 C CA . ASN A 1 172 ? -16.043 9.806 10.713 1.00 90.69 172 ASN A CA 1
ATOM 1367 C C . ASN A 1 172 ? -17.163 9.526 11.736 1.00 90.69 172 ASN A C 1
ATOM 1369 O O . ASN A 1 172 ? -18.319 9.880 11.463 1.00 90.69 172 ASN A O 1
ATOM 1373 N N . PRO A 1 173 ? -16.839 9.003 12.935 1.00 91.12 173 PRO A N 1
ATOM 1374 C CA . PRO A 1 173 ? -17.792 8.952 14.033 1.00 91.12 173 PRO A CA 1
ATOM 1375 C C . PRO A 1 173 ? -18.054 10.338 14.619 1.00 91.12 173 PRO A C 1
ATOM 1377 O O . PRO A 1 173 ? -17.108 11.095 14.855 1.00 91.12 173 PRO A O 1
ATOM 1380 N N . THR A 1 174 ? -19.325 10.682 14.840 1.00 90.69 174 THR A N 1
ATOM 1381 C CA . THR A 1 174 ? -19.767 12.053 15.150 1.00 90.69 174 THR A CA 1
ATOM 1382 C C . THR A 1 174 ? -20.996 12.111 16.062 1.00 90.69 174 THR A C 1
ATOM 1384 O O . THR A 1 174 ? -21.791 11.175 16.131 1.00 90.69 174 THR A O 1
ATOM 1387 N N . LYS A 1 175 ? -21.186 13.239 16.764 1.00 88.69 175 LYS A N 1
ATOM 1388 C CA . LYS A 1 175 ? -22.304 13.431 17.713 1.00 88.69 175 LYS A CA 1
ATOM 1389 C C . LYS A 1 175 ? -23.696 13.342 17.073 1.00 88.69 175 LYS A C 1
ATOM 1391 O O . LYS A 1 175 ? -24.611 12.822 17.703 1.00 88.69 175 LYS A O 1
ATOM 1396 N N . ASP A 1 176 ? -23.870 13.803 15.833 1.00 86.94 176 ASP A N 1
ATOM 1397 C CA . ASP A 1 176 ? -25.148 13.716 15.106 1.00 86.94 176 ASP A CA 1
ATOM 1398 C C . ASP A 1 176 ? -25.593 12.262 14.855 1.00 86.94 176 ASP A C 1
ATOM 1400 O O . ASP A 1 176 ? -26.792 11.983 14.806 1.00 86.94 176 ASP A O 1
ATOM 1404 N N . LYS A 1 177 ? -24.642 11.319 14.799 1.00 89.81 177 LYS A N 1
ATOM 1405 C CA . LYS A 1 177 ? -24.894 9.883 14.637 1.00 89.81 177 LYS A CA 1
ATOM 1406 C C . LYS A 1 177 ? -25.224 9.150 15.946 1.00 89.81 177 LYS A C 1
ATOM 1408 O O . LYS A 1 177 ? -25.444 7.942 15.911 1.00 89.81 177 LYS A O 1
ATOM 1413 N N . GLN A 1 178 ? -25.371 9.829 17.091 1.00 86.69 178 GLN A N 1
ATOM 1414 C CA . GLN A 1 178 ? -25.827 9.185 18.339 1.00 86.69 178 GLN A CA 1
ATOM 1415 C C . GLN A 1 178 ? -27.087 8.297 18.154 1.00 86.69 178 GLN A C 1
ATOM 1417 O O . GLN A 1 178 ? -27.070 7.156 18.625 1.00 86.69 178 GLN A O 1
ATOM 1422 N N . PRO A 1 179 ? -28.161 8.718 17.444 1.00 85.88 179 PRO A N 1
ATOM 1423 C CA . PRO A 1 179 ? -29.341 7.870 17.238 1.00 85.88 179 PRO A CA 1
ATOM 1424 C C . PRO A 1 179 ? -29.057 6.634 16.372 1.00 85.88 179 PRO A C 1
ATOM 1426 O O . PRO A 1 179 ? -29.746 5.624 16.494 1.00 85.88 179 PRO A O 1
ATOM 1429 N N . TYR A 1 180 ? -28.045 6.711 15.505 1.00 88.19 180 TYR A N 1
ATOM 1430 C CA . TYR A 1 180 ? -27.586 5.611 14.664 1.00 88.19 180 TYR A CA 1
ATOM 1431 C C . TYR A 1 180 ? -26.817 4.576 15.497 1.00 88.19 180 TYR A C 1
ATOM 1433 O O . TYR A 1 180 ? -27.163 3.397 15.463 1.00 88.19 180 TYR A O 1
ATOM 1441 N N . TYR A 1 181 ? -25.879 4.993 16.356 1.00 88.19 181 TYR A N 1
ATOM 1442 C CA . TYR A 1 181 ? -25.164 4.067 17.252 1.00 88.19 181 TYR A CA 1
ATOM 1443 C C . TYR A 1 181 ? -26.104 3.324 18.212 1.00 88.19 181 TYR A C 1
ATOM 1445 O O . TYR A 1 181 ? -25.935 2.125 18.431 1.00 88.19 181 TYR A O 1
ATOM 1453 N N . GLN A 1 182 ? -27.138 3.997 18.731 1.00 84.81 182 GLN A N 1
ATOM 1454 C CA . GLN A 1 182 ? -28.190 3.391 19.567 1.00 84.81 182 GLN A CA 1
ATOM 1455 C C . GLN A 1 182 ? -29.099 2.388 18.827 1.00 84.81 182 GLN A C 1
ATOM 1457 O O . GLN A 1 182 ? -29.881 1.671 19.466 1.00 84.81 182 GLN A O 1
ATOM 1462 N N . GLN A 1 183 ? -29.041 2.361 17.493 1.00 80.75 183 GLN A N 1
ATOM 1463 C CA . GLN A 1 183 ? -29.744 1.399 16.647 1.00 80.75 183 GLN A CA 1
ATOM 1464 C C . GLN A 1 183 ? -28.800 0.250 16.257 1.00 80.75 183 GLN A C 1
ATOM 1466 O O . GLN A 1 183 ? -29.153 -0.908 16.470 1.00 80.75 183 GLN A O 1
ATOM 1471 N N . ILE A 1 184 ? -27.568 0.556 15.827 1.00 82.44 184 ILE A N 1
ATOM 1472 C CA . ILE A 1 184 ? -26.514 -0.426 15.513 1.00 82.44 184 ILE A CA 1
ATOM 1473 C C . ILE A 1 184 ? -26.140 -1.296 16.726 1.00 82.44 184 ILE A C 1
ATOM 1475 O O . ILE A 1 184 ? -25.930 -2.500 16.570 1.00 82.44 184 ILE A O 1
ATOM 1479 N N . SER A 1 185 ? -26.157 -0.763 17.952 1.00 80.19 185 SER A N 1
ATOM 1480 C CA . SER A 1 185 ? -25.908 -1.562 19.165 1.00 80.19 185 SER A CA 1
ATOM 1481 C C . SER A 1 185 ? -26.898 -2.704 19.389 1.00 80.19 185 SER A C 1
ATOM 1483 O O . SER A 1 185 ? -26.552 -3.685 20.042 1.00 80.19 185 SER A O 1
ATOM 1485 N N . ARG A 1 186 ? -28.093 -2.640 18.791 1.00 77.81 186 ARG A N 1
ATOM 1486 C CA . ARG A 1 186 ? -29.104 -3.712 18.832 1.00 77.81 186 ARG A CA 1
ATOM 1487 C C . ARG A 1 186 ? -28.889 -4.792 17.766 1.00 77.81 186 ARG A C 1
ATOM 1489 O O . ARG A 1 186 ? -29.632 -5.765 17.732 1.00 77.81 186 ARG A O 1
ATOM 1496 N N . TYR A 1 187 ? -27.888 -4.626 16.903 1.00 72.06 187 TYR A N 1
ATOM 1497 C CA . TYR A 1 187 ? -27.390 -5.669 16.003 1.00 72.06 187 TYR A CA 1
ATOM 1498 C C . TYR A 1 187 ? -26.161 -6.368 16.600 1.00 72.06 187 TYR A C 1
ATOM 1500 O O . TYR A 1 187 ? -26.010 -7.570 16.412 1.00 72.06 187 TYR A O 1
ATOM 1508 N N . VAL A 1 188 ? -25.332 -5.646 17.369 1.00 70.38 188 VAL A N 1
ATOM 1509 C CA . VAL A 1 188 ? -24.179 -6.217 18.097 1.00 70.38 188 VAL A CA 1
ATOM 1510 C C . VAL A 1 188 ? -24.617 -6.945 19.378 1.00 70.38 188 VAL A C 1
ATOM 1512 O O . VAL A 1 188 ? -24.175 -8.061 19.628 1.00 70.38 188 VAL A O 1
ATOM 1515 N N . ASN A 1 189 ? -25.537 -6.358 20.155 1.00 73.62 189 ASN A N 1
ATOM 1516 C CA . ASN A 1 189 ? -26.005 -6.883 21.444 1.00 73.62 189 ASN A CA 1
ATOM 1517 C C . ASN A 1 189 ? -27.516 -7.229 21.386 1.00 73.62 189 ASN A C 1
ATOM 1519 O O . ASN A 1 189 ? -28.299 -6.626 22.123 1.00 73.62 189 ASN A O 1
ATOM 1523 N N . PRO A 1 190 ? -27.990 -8.121 20.493 1.00 65.75 190 PRO A N 1
ATOM 1524 C CA . PRO A 1 190 ? -29.397 -8.147 20.090 1.00 65.75 190 PRO A CA 1
ATOM 1525 C C . PRO A 1 190 ? -30.406 -8.302 21.240 1.00 65.75 190 PRO A C 1
ATOM 1527 O O . PRO A 1 190 ? -31.297 -7.466 21.388 1.00 65.75 190 PRO A O 1
ATOM 1530 N N . GLY A 1 191 ? -30.301 -9.360 22.055 1.00 67.19 191 GLY A N 1
ATOM 1531 C CA . GLY A 1 191 ? -31.274 -9.710 23.111 1.00 67.19 191 GLY A CA 1
ATOM 1532 C C . GLY A 1 191 ? -32.642 -10.183 22.579 1.00 67.19 191 GLY A C 1
ATOM 1533 O O . GLY A 1 191 ? -33.182 -11.187 23.034 1.00 67.19 191 GLY A O 1
ATOM 1534 N N . LYS A 1 192 ? -33.152 -9.508 21.547 1.00 74.12 192 LYS A N 1
ATOM 1535 C CA . LYS A 1 192 ? -34.190 -9.907 20.589 1.00 74.12 192 LYS A CA 1
ATOM 1536 C C . LYS A 1 192 ? -33.601 -9.664 19.192 1.00 74.12 192 LYS A C 1
ATOM 1538 O O . LYS A 1 192 ? -32.815 -8.737 19.021 1.00 74.12 192 LYS A O 1
ATOM 1543 N N . ALA A 1 193 ? -33.989 -10.438 18.178 1.00 70.31 193 ALA A N 1
ATOM 1544 C CA . ALA A 1 193 ? -33.655 -10.081 16.797 1.00 70.31 193 ALA A CA 1
ATOM 1545 C C . ALA A 1 193 ? -34.204 -8.668 16.460 1.00 70.31 193 ALA A C 1
ATOM 1547 O O . ALA A 1 193 ? -35.404 -8.435 16.660 1.00 70.31 193 ALA A O 1
ATOM 1548 N N . PRO A 1 194 ? -33.364 -7.722 15.998 1.00 77.19 194 PRO A N 1
ATOM 1549 C CA . PRO A 1 194 ? -33.802 -6.370 15.661 1.00 77.19 194 PRO A CA 1
ATOM 1550 C C . PRO A 1 194 ? -34.706 -6.367 14.422 1.00 77.19 194 PRO A C 1
ATOM 1552 O O . PRO A 1 194 ? -34.594 -7.220 13.542 1.00 77.19 194 PRO A O 1
ATOM 1555 N N . GLU A 1 195 ? -35.626 -5.404 14.366 1.00 85.06 195 GLU A N 1
ATOM 1556 C CA . GLU A 1 195 ? -36.631 -5.327 13.302 1.00 85.06 195 GLU A CA 1
ATOM 1557 C C . GLU A 1 195 ? -36.053 -4.687 12.025 1.00 85.06 195 GLU A C 1
ATOM 1559 O O . GLU A 1 195 ? -35.408 -3.634 12.133 1.00 85.06 195 GLU A O 1
ATOM 1564 N N . PRO A 1 196 ? -36.283 -5.281 10.833 1.00 89.06 196 PRO A N 1
ATOM 1565 C CA . PRO A 1 196 ? -35.787 -4.738 9.572 1.00 89.06 196 PRO A CA 1
ATOM 1566 C C . PRO A 1 196 ? -36.309 -3.335 9.255 1.00 89.06 196 PRO A C 1
ATOM 1568 O O . PRO A 1 196 ? -37.395 -2.938 9.681 1.00 89.06 196 PRO A O 1
ATOM 1571 N N . PHE A 1 197 ? -35.537 -2.598 8.460 1.00 91.56 197 PHE A N 1
ATOM 1572 C CA . PHE A 1 197 ? -35.815 -1.211 8.083 1.00 91.56 197 PHE A CA 1
ATOM 1573 C C . PHE A 1 197 ? -35.587 -0.968 6.584 1.00 91.56 197 PHE A C 1
ATOM 1575 O O . PHE A 1 197 ? -34.856 -1.704 5.925 1.00 91.56 197 PHE A O 1
ATOM 1582 N N . ASP A 1 198 ? -36.186 0.090 6.044 1.00 92.50 198 ASP A N 1
ATOM 1583 C CA . ASP A 1 198 ? -35.865 0.621 4.720 1.00 92.50 198 ASP A CA 1
ATOM 1584 C C . ASP A 1 198 ? -34.701 1.622 4.833 1.00 92.50 198 ASP A C 1
ATOM 1586 O O . ASP A 1 198 ? -34.617 2.405 5.785 1.00 92.50 198 ASP A O 1
ATOM 1590 N N . ALA A 1 199 ? -33.819 1.633 3.831 1.00 93.50 199 ALA A N 1
ATOM 1591 C CA . ALA A 1 199 ? -32.702 2.571 3.729 1.00 93.50 199 ALA A CA 1
ATOM 1592 C C . ALA A 1 199 ? -32.682 3.216 2.338 1.00 93.50 199 ALA A C 1
ATOM 1594 O O . ALA A 1 199 ? -32.610 2.522 1.327 1.00 93.50 199 ALA A O 1
ATOM 1595 N N . THR A 1 200 ? -32.743 4.545 2.265 1.00 93.44 200 THR A N 1
ATOM 1596 C CA . THR A 1 200 ? -32.702 5.292 0.999 1.00 93.44 200 THR A CA 1
ATOM 1597 C C . THR A 1 200 ? -31.460 6.169 0.938 1.00 93.44 200 THR A C 1
ATOM 1599 O O . THR A 1 200 ? -31.279 7.050 1.776 1.00 93.44 200 THR A O 1
ATOM 1602 N N . ILE A 1 201 ? -30.601 5.920 -0.050 1.00 93.38 201 ILE A N 1
ATOM 1603 C CA . ILE A 1 201 ? -29.344 6.643 -0.264 1.00 93.38 201 ILE A CA 1
ATOM 1604 C C . ILE A 1 201 ? -29.482 7.538 -1.497 1.00 93.38 201 ILE A C 1
ATOM 1606 O O . ILE A 1 201 ? -29.826 7.058 -2.577 1.00 93.38 201 ILE A O 1
ATOM 1610 N N . TYR A 1 202 ? -29.191 8.827 -1.352 1.00 91.25 202 TYR A N 1
ATOM 1611 C CA . TYR A 1 202 ? -29.228 9.804 -2.441 1.00 91.25 202 TYR A CA 1
ATOM 1612 C C . TYR A 1 202 ? -27.810 10.253 -2.794 1.00 91.25 202 TYR A C 1
ATOM 1614 O O . TYR A 1 202 ? -27.046 10.631 -1.905 1.00 91.25 202 TYR A O 1
ATOM 1622 N N . LEU A 1 203 ? -27.481 10.271 -4.088 1.00 90.88 203 LEU A N 1
ATOM 1623 C CA . LEU A 1 203 ? -26.322 10.993 -4.614 1.00 90.88 203 LEU A CA 1
ATOM 1624 C C . LEU A 1 203 ? -26.789 12.375 -5.067 1.00 90.88 203 LEU A C 1
ATOM 1626 O O . LEU A 1 203 ? -27.639 12.487 -5.956 1.00 90.88 203 LEU A O 1
ATOM 1630 N N . ILE A 1 204 ? -26.251 13.414 -4.431 1.00 88.19 204 ILE A N 1
ATOM 1631 C CA . ILE A 1 204 ? -26.681 14.804 -4.602 1.00 88.19 204 ILE A CA 1
ATOM 1632 C C . ILE A 1 204 ? -25.535 15.611 -5.219 1.00 88.19 204 ILE A C 1
ATOM 1634 O O . ILE A 1 204 ? -24.374 15.448 -4.830 1.00 88.19 204 ILE A O 1
ATOM 1638 N N . THR A 1 205 ? -25.850 16.459 -6.200 1.00 88.44 205 THR A N 1
ATOM 1639 C CA . THR A 1 205 ? -24.855 17.278 -6.901 1.00 88.44 205 THR A CA 1
ATOM 1640 C C . THR A 1 205 ? -24.451 18.527 -6.121 1.00 88.44 205 THR A C 1
ATOM 1642 O O . THR A 1 205 ? -25.133 18.930 -5.175 1.00 88.44 205 THR A O 1
ATOM 1645 N N . GLY A 1 206 ? -23.372 19.193 -6.547 1.00 82.81 206 GLY A N 1
ATOM 1646 C CA . GLY A 1 206 ? -22.987 20.502 -6.006 1.00 82.81 206 GLY A CA 1
ATOM 1647 C C . GLY A 1 206 ? -24.131 21.530 -6.061 1.00 82.81 206 GLY A C 1
ATOM 1648 O O . GLY A 1 206 ? -24.321 22.291 -5.115 1.00 82.81 206 GLY A O 1
ATOM 1649 N N . ALA A 1 207 ? -24.966 21.479 -7.106 1.00 84.94 207 ALA A N 1
ATOM 1650 C CA . ALA A 1 207 ? -26.170 22.298 -7.284 1.00 84.94 207 ALA A CA 1
ATOM 1651 C C . ALA A 1 207 ? -27.397 21.858 -6.445 1.00 84.94 207 ALA A C 1
ATOM 1653 O O . ALA A 1 207 ? -28.493 22.374 -6.652 1.00 84.94 207 ALA A O 1
ATOM 1654 N N . ASN A 1 208 ? -27.240 20.917 -5.504 1.00 83.56 208 ASN A N 1
ATOM 1655 C CA . ASN A 1 208 ? -28.308 20.278 -4.717 1.00 83.56 208 ASN A CA 1
ATOM 1656 C C . ASN A 1 208 ? -29.309 19.422 -5.532 1.00 83.56 208 ASN A C 1
ATOM 1658 O O . ASN A 1 208 ? -30.348 19.032 -4.994 1.00 83.56 208 ASN A O 1
ATOM 1662 N N . ASN A 1 209 ? -29.021 19.077 -6.795 1.00 85.94 209 ASN A N 1
ATOM 1663 C CA . ASN A 1 209 ? -29.882 18.173 -7.570 1.00 85.94 209 ASN A CA 1
ATOM 1664 C C . ASN A 1 209 ? -29.726 16.731 -7.069 1.00 85.94 209 ASN A C 1
ATOM 1666 O O . ASN A 1 209 ? -28.609 16.269 -6.848 1.00 85.94 209 ASN A O 1
ATOM 1670 N N . VAL A 1 210 ? -30.822 15.975 -6.962 1.00 87.56 210 VAL A N 1
ATOM 1671 C CA . VAL A 1 210 ? -30.738 14.514 -6.805 1.00 87.56 210 VAL A CA 1
ATOM 1672 C C . VAL A 1 210 ? -30.397 13.902 -8.162 1.00 87.56 210 VAL A C 1
ATOM 1674 O O . VAL A 1 210 ? -31.211 13.948 -9.089 1.00 87.56 210 VAL A O 1
ATOM 1677 N N . LEU A 1 211 ? -29.202 13.322 -8.266 1.00 89.44 211 LEU A N 1
ATOM 1678 C CA . LEU A 1 211 ? -28.739 12.634 -9.468 1.00 89.44 211 LEU A CA 1
ATOM 1679 C C . LEU A 1 211 ? -29.184 11.166 -9.478 1.00 89.44 211 LEU A C 1
ATOM 1681 O O . LEU A 1 211 ? -29.621 10.651 -10.509 1.00 89.44 211 LEU A O 1
ATOM 1685 N N . GLN A 1 212 ? -29.056 10.488 -8.333 1.00 91.19 212 GLN A N 1
ATOM 1686 C CA . GLN A 1 212 ? -29.410 9.076 -8.174 1.00 91.19 212 GLN A CA 1
ATOM 1687 C C . GLN A 1 212 ? -30.038 8.817 -6.805 1.00 91.19 212 GLN A C 1
ATOM 1689 O O . GLN A 1 212 ? -29.637 9.425 -5.812 1.00 91.19 212 GLN A O 1
ATOM 1694 N N . THR A 1 213 ? -30.967 7.865 -6.754 1.00 91.94 213 THR A N 1
ATOM 1695 C CA . THR A 1 213 ? -31.642 7.414 -5.531 1.00 91.94 213 THR A CA 1
ATOM 1696 C C . THR A 1 213 ? -31.617 5.893 -5.469 1.00 91.94 213 THR A C 1
ATOM 1698 O O . THR A 1 213 ? -32.091 5.227 -6.385 1.00 91.94 213 THR A O 1
ATOM 1701 N N . TRP 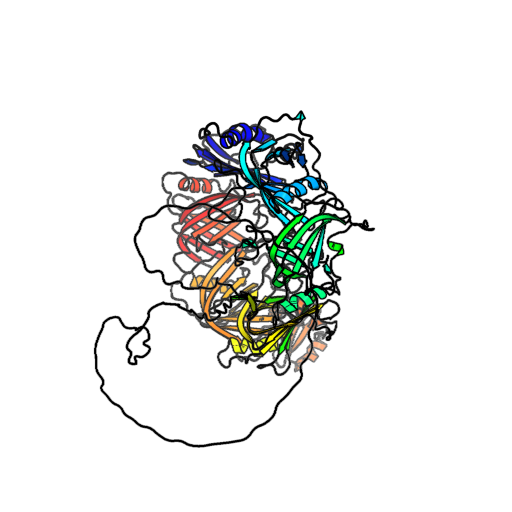A 1 214 ? -31.119 5.337 -4.372 1.00 92.75 214 TRP A N 1
ATOM 1702 C CA . TRP A 1 214 ? -31.079 3.904 -4.097 1.00 92.75 214 TRP A CA 1
ATOM 1703 C C . TRP A 1 214 ? -31.970 3.612 -2.895 1.00 92.75 214 TRP A C 1
ATOM 1705 O O . TRP A 1 214 ? -31.549 3.829 -1.761 1.00 92.75 214 TRP A O 1
ATOM 1715 N N . LYS A 1 215 ? -33.199 3.139 -3.120 1.00 93.12 215 LYS A N 1
ATOM 1716 C CA . LYS A 1 215 ? -34.073 2.678 -2.037 1.00 93.12 215 LYS A CA 1
ATOM 1717 C C . LYS A 1 215 ? -33.892 1.176 -1.838 1.00 93.12 215 LYS A C 1
ATOM 1719 O O . LYS A 1 215 ? -34.423 0.380 -2.607 1.00 93.12 215 LYS A O 1
ATOM 1724 N N . TYR A 1 216 ? -33.176 0.803 -0.790 1.00 93.44 216 TYR A N 1
ATOM 1725 C CA . TYR A 1 216 ? -33.118 -0.557 -0.276 1.00 93.44 216 TYR A CA 1
ATOM 1726 C C . TYR A 1 216 ? -34.285 -0.803 0.691 1.00 93.44 216 TYR A C 1
ATOM 1728 O O . TYR A 1 216 ? -34.692 0.100 1.427 1.00 93.44 216 TYR A O 1
ATOM 1736 N N . THR A 1 217 ? -34.822 -2.021 0.689 1.00 92.81 217 THR A N 1
ATOM 1737 C CA . THR A 1 217 ? -35.983 -2.409 1.505 1.00 92.81 217 THR A CA 1
ATOM 1738 C C . THR A 1 217 ? -35.729 -3.685 2.285 1.00 92.81 217 THR A C 1
ATOM 1740 O O . THR A 1 217 ? -35.089 -4.601 1.755 1.00 92.81 217 THR A O 1
ATOM 1743 N N . ASP A 1 218 ? -36.312 -3.774 3.484 1.00 92.56 218 ASP A N 1
ATOM 1744 C CA . ASP A 1 218 ? -36.193 -4.942 4.371 1.00 92.56 218 ASP A CA 1
ATOM 1745 C C . ASP A 1 218 ? -34.711 -5.290 4.630 1.00 92.56 218 ASP A C 1
ATOM 1747 O O . ASP A 1 218 ? -34.194 -6.343 4.246 1.00 92.56 218 ASP A O 1
ATOM 1751 N N . CYS A 1 219 ? -34.007 -4.304 5.198 1.00 91.38 219 CYS A N 1
ATOM 1752 C CA . CYS A 1 219 ? -32.585 -4.320 5.523 1.00 91.38 219 CYS A CA 1
ATOM 1753 C C . CYS A 1 219 ? -32.314 -4.647 6.992 1.00 91.38 219 CYS A C 1
ATOM 1755 O O . CYS A 1 219 ? -33.055 -4.252 7.891 1.00 91.38 219 CYS A O 1
ATOM 1757 N N . LYS A 1 220 ? -31.154 -5.260 7.227 1.00 86.88 220 LYS A N 1
ATOM 1758 C CA . LYS A 1 220 ? -30.491 -5.405 8.531 1.00 86.88 220 LYS A CA 1
ATOM 1759 C C . LYS A 1 220 ? -29.037 -4.941 8.418 1.00 86.88 220 LYS A C 1
ATOM 1761 O O . LYS A 1 220 ? -28.413 -5.114 7.367 1.00 86.88 220 LYS A O 1
ATOM 1766 N N . ALA A 1 221 ? -28.470 -4.409 9.498 1.00 83.12 221 ALA A N 1
ATOM 1767 C CA . ALA A 1 221 ? -27.015 -4.334 9.624 1.00 83.12 221 ALA A CA 1
ATOM 1768 C C . ALA A 1 221 ? -26.463 -5.741 9.931 1.00 83.12 221 ALA A C 1
ATOM 1770 O O . ALA A 1 221 ? -27.122 -6.522 10.619 1.00 83.12 221 ALA A O 1
ATOM 1771 N N . TYR A 1 222 ? -25.279 -6.083 9.415 1.00 77.81 222 TYR A N 1
ATOM 1772 C CA . TYR A 1 222 ? -24.616 -7.366 9.715 1.00 77.81 222 TYR A CA 1
ATOM 1773 C C . TYR A 1 222 ? -23.166 -7.236 10.193 1.00 77.81 222 TYR A C 1
ATOM 1775 O O . TYR A 1 222 ? -22.619 -8.200 10.718 1.00 77.81 222 TYR A O 1
ATOM 1783 N N . ASN A 1 223 ? -22.541 -6.069 10.023 1.00 77.81 223 ASN A N 1
ATOM 1784 C CA . ASN A 1 223 ? -21.211 -5.774 10.552 1.00 77.81 223 ASN A CA 1
ATOM 1785 C C . ASN A 1 223 ? -21.075 -4.261 10.808 1.00 77.81 223 ASN A C 1
ATOM 1787 O O . ASN A 1 223 ? -21.613 -3.449 10.049 1.00 77.81 223 ASN A O 1
ATOM 1791 N N . TYR A 1 224 ? -20.343 -3.893 11.856 1.00 82.50 224 TYR A N 1
ATOM 1792 C CA . TYR A 1 224 ? -19.978 -2.522 12.205 1.00 82.50 224 TYR A CA 1
ATOM 1793 C C . TYR A 1 224 ? -18.537 -2.511 12.714 1.00 82.50 224 TYR A C 1
ATOM 1795 O O . TYR A 1 224 ? -18.149 -3.393 13.476 1.00 82.50 224 TYR A O 1
ATOM 1803 N N . ALA A 1 225 ? -17.754 -1.514 12.312 1.00 80.44 225 ALA A N 1
ATOM 1804 C CA . ALA A 1 225 ? -16.377 -1.343 12.756 1.00 80.44 225 ALA A CA 1
ATOM 1805 C C . ALA A 1 225 ? -16.031 0.137 12.937 1.00 80.44 225 ALA A C 1
ATOM 1807 O O . ALA A 1 225 ? -16.537 1.008 12.226 1.00 80.44 225 ALA A O 1
ATOM 1808 N N . THR A 1 226 ? -15.112 0.415 13.861 1.00 82.88 226 THR A N 1
ATOM 1809 C CA . THR A 1 226 ? -14.460 1.720 14.020 1.00 82.88 226 THR A CA 1
ATOM 1810 C C . THR A 1 226 ? -12.951 1.511 13.957 1.00 82.88 226 THR A C 1
ATOM 1812 O O . THR A 1 226 ? -12.429 0.666 14.678 1.00 82.88 226 THR A O 1
ATOM 1815 N N . PHE A 1 227 ? -12.261 2.243 13.084 1.00 81.38 227 PHE A N 1
ATOM 1816 C CA . PHE A 1 227 ? -10.871 1.978 12.700 1.00 81.38 227 PHE A CA 1
ATOM 1817 C C . PHE A 1 227 ? -10.085 3.277 12.477 1.00 81.38 227 PHE A C 1
ATOM 1819 O O . PHE A 1 227 ? -10.660 4.335 12.216 1.00 81.38 227 PHE A O 1
ATOM 1826 N N . PHE A 1 228 ? -8.756 3.215 12.581 1.00 81.62 228 PHE A N 1
ATOM 1827 C CA . PHE A 1 228 ? -7.875 4.376 12.406 1.00 81.62 228 PHE A CA 1
ATOM 1828 C C . PHE A 1 228 ? -7.202 4.382 11.031 1.00 81.62 228 PHE A C 1
ATOM 1830 O O . PHE A 1 228 ? -6.535 3.419 10.656 1.00 81.62 228 PHE A O 1
ATOM 1837 N N . THR A 1 229 ? -7.325 5.490 10.299 1.00 80.94 229 THR A N 1
ATOM 1838 C CA . THR A 1 229 ? -6.833 5.622 8.920 1.00 80.94 229 THR A CA 1
ATOM 1839 C C . THR A 1 229 ? -5.626 6.564 8.858 1.00 80.94 229 THR A C 1
ATOM 1841 O O . THR A 1 229 ? -5.778 7.762 8.614 1.00 80.94 229 THR A O 1
ATOM 1844 N N . ASP A 1 230 ? -4.411 6.027 9.013 1.00 77.94 230 ASP A N 1
ATOM 1845 C CA . ASP A 1 230 ? -3.140 6.768 8.869 1.00 77.94 230 ASP A CA 1
ATOM 1846 C C . ASP A 1 230 ? -2.552 6.745 7.452 1.00 77.94 230 ASP A C 1
ATOM 1848 O O . ASP A 1 230 ? -1.606 7.474 7.174 1.00 77.94 230 ASP A O 1
ATOM 1852 N N . ASN A 1 231 ? -3.101 5.956 6.526 1.00 77.06 231 ASN A N 1
ATOM 1853 C CA . ASN A 1 231 ? -2.593 5.890 5.153 1.00 77.06 231 ASN A CA 1
ATOM 1854 C C . ASN A 1 231 ? -2.629 7.286 4.483 1.00 77.06 231 ASN A C 1
ATOM 1856 O O . ASN A 1 231 ? -3.703 7.873 4.341 1.00 77.06 231 ASN A O 1
ATOM 1860 N N . SER A 1 232 ? -1.472 7.830 4.092 1.00 74.94 232 SER A N 1
ATOM 1861 C CA . SER A 1 232 ? -1.315 9.176 3.513 1.00 74.94 232 SER A CA 1
ATOM 1862 C C . SER A 1 232 ? -1.833 9.290 2.074 1.00 74.94 232 SER A C 1
ATOM 1864 O O . SER A 1 232 ? -1.958 10.397 1.554 1.00 74.94 232 SER A O 1
ATOM 1866 N N . LEU A 1 233 ? -2.165 8.151 1.461 1.00 71.75 233 LEU A N 1
ATOM 1867 C CA . LEU A 1 233 ? -2.663 7.991 0.094 1.00 71.75 233 LEU A CA 1
ATOM 1868 C C . LEU A 1 233 ? -4.189 7.927 0.007 1.00 71.75 233 LEU A C 1
ATOM 1870 O O . LEU A 1 233 ? -4.737 7.904 -1.088 1.00 71.75 233 LEU A O 1
ATOM 1874 N N . VAL A 1 234 ? -4.877 7.836 1.144 1.00 76.19 234 VAL A N 1
ATOM 1875 C CA . VAL A 1 234 ? -6.340 7.808 1.209 1.00 76.19 234 VAL A CA 1
ATOM 1876 C C . VAL A 1 234 ? -6.804 9.207 1.589 1.00 76.19 234 VAL A C 1
ATOM 1878 O O . VAL A 1 234 ? -6.377 9.737 2.621 1.00 76.19 234 VAL A O 1
ATOM 1881 N N . TYR A 1 235 ? -7.650 9.809 0.750 1.00 79.06 235 TYR A N 1
ATOM 1882 C CA . TYR A 1 235 ? -8.286 11.099 1.028 1.00 79.06 235 TYR A CA 1
ATOM 1883 C C . TYR A 1 235 ? -8.958 11.089 2.406 1.00 79.06 235 TYR A C 1
ATOM 1885 O O . TYR A 1 235 ? -9.540 10.084 2.790 1.00 79.06 235 TYR A O 1
ATOM 1893 N N . LYS A 1 236 ? -8.881 12.195 3.153 1.00 81.81 236 LYS A N 1
ATOM 1894 C CA . LYS A 1 236 ? -9.353 12.274 4.544 1.00 81.81 236 LYS A CA 1
ATOM 1895 C C . LYS A 1 236 ? -10.659 13.041 4.646 1.00 81.81 236 LYS A C 1
ATOM 1897 O O . LYS A 1 236 ? -10.775 14.103 4.045 1.00 81.81 236 LYS A O 1
ATOM 1902 N N . PHE A 1 237 ? -11.592 12.585 5.477 1.00 79.50 237 PHE A N 1
ATOM 1903 C CA . PHE A 1 237 ? -12.907 13.223 5.639 1.00 79.50 237 PHE A CA 1
ATOM 1904 C C . PHE A 1 237 ? -12.879 14.471 6.551 1.00 79.50 237 PHE A C 1
ATOM 1906 O O . PHE A 1 237 ? -13.910 14.933 7.036 1.00 79.50 237 PHE A O 1
ATOM 1913 N N . ILE A 1 238 ? -11.689 15.043 6.768 1.00 76.38 238 ILE A N 1
ATOM 1914 C CA . ILE A 1 238 ? -11.398 16.080 7.764 1.00 76.38 238 ILE A CA 1
ATOM 1915 C C . ILE A 1 238 ? -10.747 17.304 7.104 1.00 76.38 238 ILE A C 1
ATOM 1917 O O . ILE A 1 238 ? -10.075 17.202 6.079 1.00 76.38 238 ILE A O 1
ATOM 1921 N N . GLN A 1 239 ? -10.885 18.476 7.726 1.00 65.56 239 GLN A N 1
ATOM 1922 C CA . GLN A 1 239 ? -10.514 19.771 7.125 1.00 65.56 239 GLN A CA 1
ATOM 1923 C C . GLN A 1 239 ? -9.005 19.980 6.862 1.00 65.56 239 GLN A C 1
ATOM 1925 O O . GLN A 1 239 ? -8.627 20.931 6.177 1.00 65.56 239 GLN A O 1
ATOM 1930 N N . LYS A 1 240 ? -8.125 19.138 7.419 1.00 68.62 240 LYS A N 1
ATOM 1931 C CA . LYS A 1 240 ? -6.659 19.220 7.282 1.00 68.62 240 LYS A CA 1
ATOM 1932 C C . LYS A 1 240 ? -6.089 17.824 7.060 1.00 68.62 240 LYS A C 1
ATOM 1934 O O . LYS A 1 240 ? -6.438 16.913 7.798 1.00 68.62 240 LYS A O 1
ATOM 1939 N N . ALA A 1 241 ? -5.179 17.655 6.102 1.00 66.56 241 ALA A N 1
ATOM 1940 C CA . ALA A 1 241 ? -4.528 16.365 5.875 1.00 66.56 241 ALA A CA 1
ATOM 1941 C C . ALA A 1 241 ? -3.830 15.870 7.159 1.00 66.56 241 ALA A C 1
ATOM 1943 O O . ALA A 1 241 ? -2.919 16.521 7.662 1.00 66.56 241 ALA A O 1
ATOM 1944 N N . GLY A 1 242 ? -4.288 14.729 7.672 1.00 72.31 242 GLY A N 1
ATOM 1945 C CA . GLY A 1 242 ? -3.888 14.151 8.954 1.00 72.31 242 GLY A CA 1
ATOM 1946 C C . GLY A 1 242 ? -4.508 12.764 9.125 1.00 72.31 242 GLY A C 1
ATOM 1947 O O . GLY A 1 242 ? -5.104 12.237 8.180 1.00 72.31 242 GLY A O 1
ATOM 1948 N N . SER A 1 243 ? -4.333 12.152 10.293 1.00 79.25 243 SER A N 1
ATOM 1949 C CA . SER A 1 243 ? -4.883 10.827 10.588 1.00 79.25 243 SER A CA 1
ATOM 1950 C C . SER A 1 243 ? -6.246 10.960 11.260 1.00 79.25 243 SER A C 1
ATOM 1952 O O . SER A 1 243 ? -6.503 11.921 11.984 1.00 79.25 243 SER A O 1
ATOM 1954 N N . GLU A 1 244 ? -7.137 10.006 11.005 1.00 84.75 244 GLU A N 1
ATOM 1955 C CA . GLU A 1 244 ? -8.536 10.095 11.423 1.00 84.75 244 GLU A CA 1
ATOM 1956 C C . GLU A 1 244 ? -9.080 8.763 11.938 1.00 84.75 244 GLU A C 1
ATOM 1958 O O . GLU A 1 244 ? -8.672 7.687 11.491 1.00 84.75 244 GLU A O 1
ATOM 1963 N N . ILE A 1 245 ? -10.055 8.852 12.841 1.00 87.25 245 ILE A N 1
ATOM 1964 C CA . ILE A 1 245 ? -10.919 7.732 13.199 1.00 87.25 245 ILE A CA 1
ATOM 1965 C C . ILE A 1 245 ? -12.083 7.705 12.201 1.00 87.25 245 ILE A C 1
ATOM 1967 O O . ILE A 1 245 ? -12.713 8.734 11.931 1.00 87.25 245 ILE A O 1
ATOM 1971 N N . ARG A 1 246 ? -12.368 6.520 11.666 1.00 87.38 246 ARG A N 1
ATOM 1972 C CA . ARG A 1 246 ? -13.487 6.231 10.768 1.00 87.38 246 ARG A CA 1
ATOM 1973 C C . ARG A 1 246 ? -14.401 5.168 11.344 1.00 87.38 246 ARG A C 1
ATOM 1975 O O . ARG A 1 246 ? -13.995 4.360 12.174 1.00 87.38 246 ARG A O 1
ATOM 1982 N N . GLU A 1 247 ? -15.621 5.149 10.842 1.00 87.62 247 GLU A N 1
ATOM 1983 C CA . GLU A 1 247 ? -16.601 4.087 11.027 1.00 87.62 247 GLU A CA 1
ATOM 1984 C C . GLU A 1 247 ? -17.004 3.497 9.676 1.00 87.62 247 GLU A C 1
ATOM 1986 O O . GLU A 1 247 ? -17.067 4.217 8.679 1.00 87.62 247 GLU A O 1
ATOM 1991 N N . LYS A 1 248 ? -17.316 2.199 9.650 1.00 86.44 248 LYS A N 1
ATOM 1992 C CA . LYS A 1 248 ? -17.906 1.516 8.494 1.00 86.44 248 LYS A CA 1
ATOM 1993 C C . LYS A 1 248 ? -19.002 0.571 8.967 1.00 86.44 248 LYS A C 1
ATOM 1995 O O . LYS A 1 248 ? -18.816 -0.174 9.926 1.00 86.44 248 LYS A O 1
ATOM 2000 N N . THR A 1 249 ? -20.144 0.596 8.287 1.00 86.19 249 THR A N 1
ATOM 2001 C CA . THR A 1 249 ? -21.292 -0.280 8.576 1.00 86.19 249 THR A CA 1
ATOM 2002 C C . THR A 1 249 ? -21.714 -1.010 7.315 1.00 86.19 249 THR A C 1
ATOM 2004 O O . THR A 1 249 ? -21.733 -0.403 6.246 1.00 86.19 249 THR A O 1
ATOM 2007 N N . PHE A 1 250 ? -22.067 -2.288 7.439 1.00 85.62 250 PHE A N 1
ATOM 2008 C CA . PHE A 1 250 ? -22.454 -3.152 6.328 1.00 85.62 250 PHE A CA 1
ATOM 2009 C C . PHE A 1 250 ? -23.895 -3.642 6.485 1.00 85.62 250 PHE A C 1
ATOM 2011 O O . PHE A 1 250 ? -24.310 -4.052 7.574 1.00 85.62 250 PHE A O 1
ATOM 2018 N N . PHE A 1 251 ? -24.631 -3.650 5.376 1.00 87.62 251 PHE A N 1
ATOM 2019 C CA . PHE A 1 251 ? -26.060 -3.933 5.324 1.00 87.62 251 PHE A CA 1
ATOM 2020 C C . PHE A 1 251 ? -26.386 -5.035 4.316 1.00 87.62 251 PHE A C 1
ATOM 2022 O O . PHE A 1 251 ? -25.824 -5.086 3.221 1.00 87.62 251 PHE A O 1
ATOM 2029 N N . GLU A 1 252 ? -27.335 -5.897 4.676 1.00 88.50 252 GLU A N 1
ATOM 2030 C CA . GLU A 1 252 ? -27.950 -6.882 3.782 1.00 88.50 252 GLU A CA 1
ATOM 2031 C C . GLU A 1 252 ? -29.457 -6.638 3.746 1.00 88.50 252 GLU A C 1
ATOM 2033 O O . GLU A 1 252 ? -30.087 -6.524 4.799 1.00 88.50 252 GLU A O 1
ATOM 2038 N N . CYS A 1 253 ? -30.019 -6.566 2.540 1.00 91.50 253 CYS A N 1
ATOM 2039 C CA . CYS A 1 253 ? -31.417 -6.234 2.297 1.00 91.50 253 CYS A CA 1
ATOM 2040 C C . CYS A 1 253 ? -32.077 -7.266 1.373 1.00 91.50 253 CYS A C 1
ATOM 2042 O O . CYS A 1 253 ? -31.404 -7.948 0.596 1.00 91.50 253 CYS A O 1
ATOM 2044 N N . ASN A 1 254 ? -33.405 -7.378 1.433 1.00 90.38 254 ASN A N 1
ATOM 2045 C CA . ASN A 1 254 ? -34.157 -8.287 0.561 1.00 90.38 254 ASN A CA 1
ATOM 2046 C C . ASN A 1 254 ? -34.670 -7.629 -0.734 1.00 90.38 254 ASN A C 1
ATOM 2048 O O . ASN A 1 254 ? -35.040 -8.352 -1.658 1.00 90.38 254 ASN A O 1
ATOM 2052 N N . GLY A 1 255 ? -34.654 -6.294 -0.846 1.00 89.44 255 GLY A N 1
ATOM 2053 C CA . GLY A 1 255 ? -35.042 -5.583 -2.071 1.00 89.44 255 GLY A CA 1
ATOM 2054 C C . GLY A 1 255 ? -34.273 -4.282 -2.320 1.00 89.44 255 GLY A C 1
ATOM 2055 O O . GLY A 1 255 ? -33.675 -3.710 -1.408 1.00 89.44 255 GLY A O 1
ATOM 2056 N N . LEU A 1 256 ? -34.277 -3.840 -3.581 1.00 90.25 256 LEU A N 1
ATOM 2057 C CA . LEU A 1 256 ? -33.655 -2.606 -4.068 1.00 90.25 256 LEU A CA 1
ATOM 2058 C C . LEU A 1 256 ? -34.496 -2.011 -5.207 1.00 90.25 256 LEU A C 1
ATOM 2060 O O . LEU A 1 256 ? -34.918 -2.726 -6.114 1.00 90.25 256 LEU A O 1
ATOM 2064 N N . LEU A 1 257 ? -34.679 -0.692 -5.176 1.00 89.38 257 LEU A N 1
ATOM 2065 C CA . LEU A 1 257 ? -35.208 0.133 -6.257 1.00 89.38 257 LEU A CA 1
ATOM 2066 C C . LEU A 1 257 ? -34.232 1.282 -6.552 1.00 89.38 257 LEU A C 1
ATOM 2068 O O . LEU A 1 257 ? -33.920 2.089 -5.674 1.00 89.38 257 LEU A O 1
ATOM 2072 N N . PHE A 1 258 ? -33.778 1.377 -7.799 1.00 88.62 258 PHE A N 1
ATOM 2073 C CA . PHE A 1 258 ? -32.931 2.453 -8.310 1.00 88.62 258 PHE A CA 1
ATOM 2074 C C . PHE A 1 258 ? -33.764 3.526 -9.023 1.00 88.62 258 PHE A C 1
ATOM 2076 O O . PHE A 1 258 ? -34.687 3.223 -9.784 1.00 88.62 258 PHE A O 1
ATOM 2083 N N . ASN A 1 259 ? -33.435 4.791 -8.768 1.00 86.62 259 ASN A N 1
ATOM 2084 C CA . ASN A 1 259 ? -34.161 5.986 -9.196 1.00 86.62 259 ASN A CA 1
ATOM 2085 C C . ASN A 1 259 ? -35.703 5.856 -9.102 1.00 86.62 259 ASN A C 1
ATOM 2087 O O . ASN A 1 259 ? -36.385 6.115 -10.100 1.00 86.62 259 ASN A O 1
ATOM 2091 N N . PRO A 1 260 ? -36.279 5.450 -7.946 1.00 84.69 260 PRO A N 1
ATOM 2092 C CA . PRO A 1 260 ? -37.714 5.592 -7.697 1.00 84.69 260 PRO A CA 1
ATOM 2093 C C . PRO A 1 260 ? -38.121 7.072 -7.718 1.00 84.69 260 PRO A C 1
ATOM 2095 O O . PRO A 1 260 ? -37.280 7.959 -7.561 1.00 84.69 260 PRO A O 1
ATOM 2098 N N . ASP A 1 261 ? -39.412 7.344 -7.885 1.00 78.56 261 ASP A N 1
ATOM 2099 C CA . ASP A 1 261 ? -39.915 8.716 -7.958 1.00 78.56 261 ASP A CA 1
ATOM 2100 C C . ASP A 1 261 ? -39.915 9.356 -6.555 1.00 78.56 261 ASP A C 1
ATOM 2102 O O . ASP A 1 261 ? -40.554 8.858 -5.627 1.00 78.56 261 ASP A O 1
ATOM 2106 N N . VAL A 1 262 ? -39.165 10.452 -6.381 1.00 69.31 262 VAL A N 1
ATOM 2107 C CA . VAL A 1 262 ? -38.929 11.098 -5.075 1.00 69.31 262 VAL A CA 1
ATOM 2108 C C . VAL A 1 262 ? -39.720 12.398 -4.954 1.00 69.31 262 VAL A C 1
ATOM 2110 O O . VAL A 1 262 ? -39.607 13.282 -5.806 1.00 69.31 262 VAL A O 1
ATOM 2113 N N . ASN A 1 263 ? -40.442 12.584 -3.845 1.00 67.00 263 ASN A N 1
ATOM 2114 C CA . ASN A 1 263 ? -40.976 13.899 -3.497 1.00 67.00 263 ASN A CA 1
ATOM 2115 C C . ASN A 1 263 ? -39.849 14.814 -2.987 1.00 67.00 263 ASN A C 1
ATOM 2117 O O . ASN A 1 263 ? -39.525 14.828 -1.801 1.00 67.00 263 ASN A O 1
ATOM 2121 N N . LEU A 1 264 ? -39.278 15.624 -3.884 1.00 64.94 264 LEU A N 1
ATOM 2122 C CA . LEU A 1 264 ? -38.192 16.566 -3.572 1.00 64.94 264 LEU A CA 1
ATOM 2123 C C . LEU A 1 264 ? -38.520 17.560 -2.436 1.00 64.94 264 LEU A C 1
ATOM 2125 O O . LEU A 1 264 ? -37.608 18.167 -1.888 1.00 64.94 264 LEU A O 1
ATOM 2129 N N . LYS A 1 265 ? -39.794 17.723 -2.049 1.00 61.12 265 LYS A N 1
ATOM 2130 C CA . LYS A 1 265 ? -40.212 18.583 -0.924 1.00 61.12 265 LYS A CA 1
ATOM 2131 C C . LYS A 1 265 ? -39.955 17.975 0.460 1.00 61.12 265 LYS A C 1
ATOM 2133 O O . LYS A 1 265 ? -40.010 18.701 1.447 1.00 61.12 265 LYS A O 1
ATOM 2138 N N . GLU A 1 266 ? -39.715 16.667 0.543 1.00 59.84 266 GLU A N 1
ATOM 2139 C CA . GLU A 1 266 ? -39.417 15.959 1.800 1.00 59.84 266 GLU A CA 1
ATOM 2140 C C . GLU A 1 266 ? -37.905 15.884 2.079 1.00 59.84 266 GLU A C 1
ATOM 2142 O O . GLU A 1 266 ? -37.483 15.671 3.217 1.00 59.84 266 GLU A O 1
ATOM 2147 N N . LEU A 1 267 ? -37.076 16.136 1.060 1.00 66.00 267 LEU A N 1
ATOM 2148 C CA . LEU A 1 267 ? -35.626 16.224 1.183 1.00 66.00 267 LEU A CA 1
ATOM 2149 C C . LEU A 1 267 ? -35.202 17.554 1.815 1.00 66.00 267 LEU A C 1
ATOM 2151 O O . LEU A 1 267 ? -35.147 18.595 1.162 1.00 66.00 267 LEU A O 1
ATOM 2155 N N . LYS A 1 268 ? -34.812 17.507 3.091 1.00 60.44 268 LYS A N 1
ATOM 2156 C CA . LYS A 1 268 ? -34.042 18.581 3.733 1.00 60.44 268 LYS A CA 1
ATOM 2157 C C . LYS A 1 268 ? -32.595 18.546 3.228 1.00 60.44 268 LYS A C 1
ATOM 2159 O O . LYS A 1 268 ? -31.722 18.000 3.893 1.00 60.44 268 LYS A O 1
ATOM 2164 N N . THR A 1 269 ? -32.339 19.108 2.048 1.00 58.75 269 THR A N 1
ATOM 2165 C CA . THR A 1 269 ? -30.983 19.207 1.487 1.00 58.75 269 THR A CA 1
ATOM 2166 C C . THR A 1 269 ? -30.143 20.222 2.268 1.00 58.75 269 THR A C 1
ATOM 2168 O O . THR A 1 269 ? -30.202 21.425 2.003 1.00 58.75 269 THR A O 1
ATOM 2171 N N . GLY A 1 270 ? -29.366 19.740 3.238 1.00 59.62 270 GLY A N 1
ATOM 2172 C CA . GLY A 1 270 ? -28.300 20.512 3.872 1.00 59.62 270 GLY A CA 1
ATOM 2173 C C . GLY A 1 270 ? -27.117 20.759 2.927 1.00 59.62 270 GLY A C 1
ATOM 2174 O O . GLY A 1 270 ? -26.947 20.083 1.904 1.00 59.62 270 GLY A O 1
ATOM 2175 N N . TYR A 1 271 ? -26.269 21.722 3.293 1.00 59.00 271 TYR A N 1
ATOM 2176 C CA . TYR A 1 271 ? -24.883 21.739 2.817 1.00 59.00 271 TYR A CA 1
ATOM 2177 C C . TYR A 1 271 ? -24.151 20.516 3.385 1.00 59.00 271 TYR A C 1
ATOM 2179 O O . TYR A 1 271 ? -24.517 20.043 4.457 1.00 59.00 271 TYR A O 1
ATOM 2187 N N . ALA A 1 272 ? -23.126 20.010 2.693 1.00 60.66 272 ALA A N 1
ATOM 2188 C CA . ALA A 1 272 ? -22.355 18.866 3.180 1.00 60.66 272 ALA A CA 1
ATOM 2189 C C . ALA A 1 272 ? -21.771 19.154 4.578 1.00 60.66 272 ALA A C 1
ATOM 2191 O O . ALA A 1 272 ? -20.963 20.073 4.741 1.00 60.66 272 ALA A O 1
ATOM 2192 N N . TYR A 1 273 ? -22.192 18.384 5.584 1.00 66.56 273 TYR A N 1
ATOM 2193 C CA . TYR A 1 273 ? -21.731 18.550 6.958 1.00 66.56 273 TYR A CA 1
ATOM 2194 C C . TYR A 1 273 ? -20.344 17.920 7.118 1.00 66.56 273 TYR A C 1
ATOM 2196 O O . TYR A 1 273 ? -20.213 16.727 7.386 1.00 66.56 273 TYR A O 1
ATOM 2204 N N . VAL A 1 274 ? -19.299 18.735 6.942 1.00 69.06 274 VAL A N 1
ATOM 2205 C CA . VAL A 1 274 ? -17.940 18.388 7.378 1.00 69.06 274 VAL A CA 1
ATOM 2206 C C . VAL A 1 274 ? -17.871 18.613 8.892 1.00 69.06 274 VAL A C 1
ATOM 2208 O O . VAL A 1 274 ? -17.952 19.770 9.319 1.00 69.06 274 VAL A O 1
ATOM 2211 N N . PRO A 1 275 ? -17.725 17.559 9.712 1.00 74.38 275 PRO A N 1
ATOM 2212 C CA . PRO A 1 275 ? -17.728 17.693 11.165 1.00 74.38 275 PRO A CA 1
ATOM 2213 C C . PRO A 1 275 ? -16.533 18.512 11.664 1.00 74.38 275 PRO A C 1
ATOM 2215 O O . PRO A 1 275 ? -15.449 18.473 11.074 1.00 74.38 275 PRO A O 1
ATOM 2218 N N . ASP A 1 276 ? -16.699 19.219 12.779 1.00 80.69 276 ASP A N 1
ATOM 2219 C CA . ASP A 1 276 ? -15.577 19.875 13.454 1.00 80.69 276 ASP A CA 1
ATOM 2220 C C . ASP A 1 276 ? -14.844 18.914 14.408 1.00 80.69 276 ASP A C 1
ATOM 2222 O O . ASP A 1 276 ? -15.370 17.883 14.836 1.00 80.69 276 ASP A O 1
ATOM 2226 N N . ASP A 1 277 ? -13.609 19.264 14.769 1.00 80.38 277 ASP A N 1
ATOM 2227 C CA . ASP A 1 277 ? -12.757 18.444 15.638 1.00 80.38 277 ASP A CA 1
ATOM 2228 C C . ASP A 1 277 ? -13.344 18.258 17.060 1.00 80.38 277 ASP A C 1
ATOM 2230 O O . ASP A 1 277 ? -12.960 17.327 17.764 1.00 80.38 277 ASP A O 1
ATOM 2234 N N . SER A 1 278 ? -14.308 19.088 17.489 1.00 83.94 278 SER A N 1
ATOM 2235 C CA . SER A 1 278 ? -14.981 18.973 18.796 1.00 83.94 278 SER A CA 1
ATOM 2236 C C . SER A 1 278 ? -16.201 18.038 18.789 1.00 83.94 278 SER A C 1
ATOM 2238 O O . SER A 1 278 ? -16.629 17.558 19.840 1.00 83.94 278 SER A O 1
ATOM 2240 N N . SER A 1 279 ? -16.751 17.753 17.607 1.00 84.50 279 SER A N 1
ATOM 2241 C CA . SER A 1 279 ? -17.964 16.952 17.390 1.00 84.50 279 SER A CA 1
ATOM 2242 C C . SER A 1 279 ? -17.702 15.588 16.740 1.00 84.50 279 SER A C 1
ATOM 2244 O O . SER A 1 279 ? -18.569 14.713 16.815 1.00 84.50 279 SER A O 1
ATOM 2246 N N . ARG A 1 280 ? -16.510 15.372 16.167 1.00 87.56 280 ARG A N 1
ATOM 2247 C CA . ARG A 1 280 ? -16.041 14.082 15.629 1.00 87.56 280 ARG A CA 1
ATOM 2248 C C . ARG A 1 280 ? -15.049 13.375 16.547 1.00 87.56 280 ARG A C 1
ATOM 2250 O O . ARG A 1 280 ? -14.409 14.013 17.377 1.00 87.56 280 ARG A O 1
ATOM 2257 N N . ALA A 1 281 ? -14.896 12.066 16.370 1.00 89.38 281 ALA A N 1
ATOM 2258 C CA . ALA A 1 281 ? -13.922 11.255 17.094 1.00 89.38 281 ALA A CA 1
ATOM 2259 C C . ALA A 1 281 ? -12.468 11.680 16.807 1.00 89.38 281 ALA A C 1
ATOM 2261 O O . ALA A 1 281 ? -12.060 11.798 15.648 1.00 89.38 281 ALA A O 1
ATOM 2262 N N . MET A 1 282 ? -11.690 11.850 17.879 1.00 86.44 282 MET A N 1
ATOM 2263 C CA . MET A 1 282 ? -10.287 12.284 17.852 1.00 86.44 282 MET A CA 1
ATOM 2264 C C . MET A 1 282 ? -9.341 11.330 18.596 1.00 86.44 282 MET A C 1
ATOM 2266 O O . MET A 1 282 ? -8.159 11.275 18.262 1.00 86.44 282 MET A O 1
ATOM 2270 N N . VAL A 1 283 ? -9.836 10.608 19.612 1.00 85.88 283 VAL A N 1
ATOM 2271 C CA . VAL A 1 283 ? -9.009 9.850 20.570 1.00 85.88 283 VAL A CA 1
ATOM 2272 C C . VAL A 1 283 ? -9.695 8.538 20.970 1.00 85.88 283 VAL A C 1
ATOM 2274 O O . VAL A 1 283 ? -10.919 8.492 21.125 1.00 85.88 283 VAL A O 1
ATOM 2277 N N . PHE A 1 284 ? -8.898 7.489 21.190 1.00 87.81 284 PHE A N 1
ATOM 2278 C CA . PHE A 1 284 ? -9.315 6.268 21.881 1.00 87.81 284 PHE A CA 1
ATOM 2279 C C . PHE A 1 284 ? -8.857 6.312 23.345 1.00 87.81 284 PHE A C 1
ATOM 2281 O O . PHE A 1 284 ? -7.708 6.639 23.630 1.00 87.81 284 PHE A O 1
ATOM 2288 N N . SER A 1 285 ? -9.741 5.957 24.276 1.00 89.25 285 SER A N 1
ATOM 2289 C CA . SER A 1 285 ? -9.381 5.703 25.676 1.00 89.25 285 SER A CA 1
ATOM 2290 C C . SER A 1 285 ? -9.609 4.230 25.980 1.00 89.25 285 SER A C 1
ATOM 2292 O O . SER A 1 285 ? -10.695 3.716 25.713 1.00 89.25 285 SER A O 1
ATOM 2294 N N . VAL A 1 286 ? -8.590 3.548 26.501 1.00 92.00 286 VAL A N 1
ATOM 2295 C CA . VAL A 1 286 ? -8.618 2.106 26.764 1.00 92.00 286 VAL A CA 1
ATOM 2296 C C . VAL A 1 286 ? -8.523 1.864 28.265 1.00 92.00 286 VAL A C 1
ATOM 2298 O O . VAL A 1 286 ? -7.527 2.220 28.889 1.00 92.00 286 VAL A O 1
ATOM 2301 N N . HIS A 1 287 ? -9.550 1.252 28.843 1.00 92.81 287 HIS A N 1
ATOM 2302 C CA . HIS A 1 287 ? -9.618 0.875 30.250 1.00 92.81 287 HIS A CA 1
ATOM 2303 C C . HIS A 1 287 ? -9.491 -0.645 30.410 1.00 92.81 287 HIS A C 1
ATOM 2305 O O . HIS A 1 287 ? -10.199 -1.393 29.739 1.00 92.81 287 HIS A O 1
ATOM 2311 N N . PHE A 1 288 ? -8.606 -1.083 31.302 1.00 93.00 288 PHE A N 1
ATOM 2312 C CA . PHE A 1 288 ? -8.306 -2.479 31.617 1.00 93.00 288 PHE A CA 1
ATOM 2313 C C . PHE A 1 288 ? -8.671 -2.784 33.074 1.00 93.00 288 PHE A C 1
ATOM 2315 O O . PHE A 1 288 ? -8.234 -2.065 33.977 1.00 93.00 288 PHE A O 1
ATOM 2322 N N . GLU A 1 289 ? -9.397 -3.876 33.304 1.00 93.62 289 GLU A N 1
ATOM 2323 C CA . GLU A 1 289 ? -9.837 -4.328 34.631 1.00 93.62 289 GLU A CA 1
ATOM 2324 C C . GLU A 1 289 ? -9.765 -5.861 34.730 1.00 93.62 289 GLU A C 1
ATOM 2326 O O . GLU A 1 289 ? -10.174 -6.564 33.810 1.00 93.62 289 GLU A O 1
ATOM 2331 N N . GLY A 1 290 ? -9.247 -6.409 35.832 1.00 88.56 290 GLY A N 1
ATOM 2332 C CA . GLY A 1 290 ? -9.135 -7.859 36.027 1.00 88.56 290 GLY A CA 1
ATOM 2333 C C . GLY A 1 290 ? -8.283 -8.233 37.241 1.00 88.56 290 GLY A C 1
ATOM 2334 O O . GLY A 1 290 ? -7.675 -7.366 37.866 1.00 88.56 290 GLY A O 1
ATOM 2335 N N . ALA A 1 291 ? -8.206 -9.526 37.570 1.00 83.25 291 ALA A N 1
ATOM 2336 C CA . ALA A 1 291 ? -7.485 -10.006 38.757 1.00 83.25 291 ALA A CA 1
ATOM 2337 C C . ALA A 1 291 ? -5.977 -9.680 38.718 1.00 83.25 291 ALA A C 1
ATOM 2339 O O . ALA A 1 291 ? -5.407 -9.225 39.708 1.00 83.25 291 ALA A O 1
ATOM 2340 N N . ASP A 1 292 ? -5.348 -9.825 37.548 1.00 78.06 292 ASP A N 1
ATOM 2341 C CA . ASP A 1 292 ? -3.951 -9.441 37.291 1.00 78.06 292 ASP A CA 1
ATOM 2342 C C . ASP A 1 292 ? -3.743 -7.911 37.130 1.00 78.06 292 ASP A C 1
ATOM 2344 O O . ASP A 1 292 ? -2.609 -7.460 36.926 1.00 78.06 292 ASP A O 1
ATOM 2348 N N . ILE A 1 293 ? -4.824 -7.117 37.208 1.00 84.38 293 ILE A N 1
ATOM 2349 C CA . ILE A 1 293 ? -4.918 -5.684 36.866 1.00 84.38 293 ILE A CA 1
ATOM 2350 C C . ILE A 1 293 ? -5.600 -4.908 38.017 1.00 84.38 293 ILE A C 1
ATOM 2352 O O . ILE A 1 293 ? -6.616 -4.233 37.855 1.00 84.38 293 ILE A O 1
ATOM 2356 N N . ALA A 1 294 ? -5.022 -5.008 39.217 1.00 80.62 294 ALA A N 1
ATOM 2357 C CA . ALA A 1 294 ? -5.488 -4.310 40.416 1.00 80.62 294 ALA A CA 1
ATOM 2358 C C . ALA A 1 294 ? -4.508 -3.188 40.843 1.00 80.62 294 ALA A C 1
ATOM 2360 O O . ALA A 1 294 ? -3.334 -3.474 41.090 1.00 80.62 294 ALA A O 1
ATOM 2361 N N . PRO A 1 295 ? -4.947 -1.918 40.987 1.00 86.56 295 PRO A N 1
ATOM 2362 C CA . PRO A 1 295 ? -6.233 -1.368 40.549 1.00 86.56 295 PRO A CA 1
ATOM 2363 C C . PRO A 1 295 ? -6.312 -1.241 39.018 1.00 86.56 295 PRO A C 1
ATOM 2365 O O . PRO A 1 295 ? -5.277 -1.126 38.354 1.00 86.56 295 PRO A O 1
ATOM 2368 N N . ALA A 1 296 ? -7.541 -1.173 38.499 1.00 89.19 296 ALA A N 1
ATOM 2369 C CA . ALA A 1 296 ? -7.843 -0.975 37.082 1.00 89.19 296 ALA A CA 1
ATOM 2370 C C . ALA A 1 296 ? -7.125 0.252 36.478 1.00 89.19 296 ALA A C 1
ATOM 2372 O O . ALA A 1 296 ? -6.824 1.232 37.174 1.00 89.19 296 ALA A O 1
ATOM 2373 N N . LYS A 1 297 ? -6.829 0.201 35.173 1.00 91.06 297 LYS A N 1
ATOM 2374 C CA . LYS A 1 297 ? -5.957 1.171 34.486 1.00 91.06 297 LYS A CA 1
ATOM 2375 C C . LYS A 1 297 ? -6.563 1.702 33.200 1.00 91.06 297 LYS A C 1
ATOM 2377 O O . LYS A 1 297 ? -6.973 0.931 32.345 1.00 91.06 297 LYS A O 1
ATOM 2382 N N . THR A 1 298 ? -6.523 3.021 33.033 1.00 89.25 298 THR A N 1
ATOM 2383 C CA . THR A 1 298 ? -6.860 3.697 31.773 1.00 89.25 298 THR A CA 1
ATOM 2384 C C . THR A 1 298 ? -5.589 4.174 31.077 1.00 89.25 298 THR A C 1
ATOM 2386 O O . THR A 1 298 ? -4.718 4.753 31.726 1.00 89.25 298 THR A O 1
ATOM 2389 N N . ILE A 1 299 ? -5.497 3.953 29.766 1.00 85.56 299 ILE A N 1
ATOM 2390 C CA . ILE A 1 299 ? -4.400 4.375 28.889 1.00 85.56 299 ILE A CA 1
ATOM 2391 C C . ILE A 1 299 ? -4.992 5.090 27.669 1.00 85.56 299 ILE A C 1
ATOM 2393 O O . ILE A 1 299 ? -5.944 4.606 27.058 1.00 85.56 299 ILE A O 1
ATOM 2397 N N . THR A 1 300 ? -4.412 6.233 27.302 1.00 81.62 300 THR A N 1
ATOM 2398 C CA . THR A 1 300 ? -4.853 7.080 26.174 1.00 81.62 300 THR A CA 1
ATOM 2399 C C . THR A 1 300 ? -3.769 7.308 25.111 1.00 81.62 300 THR A C 1
ATOM 2401 O O . THR A 1 300 ? -4.033 7.955 24.104 1.00 81.62 300 THR A O 1
ATOM 2404 N N . SER A 1 301 ? -2.564 6.759 25.298 1.00 79.69 301 SER A N 1
ATOM 2405 C CA . SER A 1 301 ? -1.449 6.762 24.329 1.00 79.69 301 SER A CA 1
ATOM 2406 C C . SER A 1 301 ? -1.663 5.806 23.142 1.00 79.69 301 SER A C 1
ATOM 2408 O O . SER A 1 301 ? -0.966 5.901 22.125 1.00 79.69 301 SER A O 1
ATOM 2410 N N . PHE A 1 302 ? -2.640 4.892 23.237 1.00 84.94 302 PHE A N 1
ATOM 2411 C CA . PHE A 1 302 ? -3.046 4.011 22.140 1.00 84.94 302 PHE A CA 1
ATOM 2412 C C . PHE A 1 302 ? -3.607 4.828 20.977 1.00 84.94 302 PHE A C 1
ATOM 2414 O O . PHE A 1 302 ? -4.756 5.267 20.962 1.00 84.94 302 PHE A O 1
ATOM 2421 N N . SER A 1 303 ? -2.751 5.020 19.979 1.00 76.56 303 SER A N 1
ATOM 2422 C CA . SER A 1 303 ? -3.001 5.874 18.825 1.00 76.56 303 SER A CA 1
ATOM 2423 C C . SER A 1 303 ? -3.876 5.190 17.769 1.00 76.56 303 SER A C 1
ATOM 2425 O O . SER A 1 303 ? -4.427 5.874 16.910 1.00 76.56 303 SER A O 1
ATOM 2427 N N . LYS A 1 304 ? -4.052 3.860 17.835 1.00 84.38 304 LYS A N 1
ATOM 2428 C CA . LYS A 1 304 ? -5.069 3.132 17.056 1.00 84.38 304 LYS A CA 1
ATOM 2429 C C . LYS A 1 304 ? -5.801 2.087 17.885 1.00 84.38 304 LYS A C 1
ATOM 2431 O O . LYS A 1 304 ? -5.194 1.393 18.696 1.00 84.38 304 LYS A O 1
ATOM 2436 N N . PHE A 1 305 ? -7.064 1.898 17.527 1.00 85.31 305 PHE A N 1
ATOM 2437 C CA . PHE A 1 305 ? -7.863 0.703 17.766 1.00 85.31 305 PHE A CA 1
ATOM 2438 C C . PHE A 1 305 ? -8.445 0.233 16.425 1.00 85.31 305 PHE A C 1
ATOM 2440 O O . PHE A 1 305 ? -8.704 1.049 15.532 1.00 85.31 305 PHE A O 1
ATOM 2447 N N . GLY A 1 306 ? -8.671 -1.073 16.307 1.00 77.88 306 GLY A N 1
ATOM 2448 C CA . GLY A 1 306 ? -9.607 -1.642 15.343 1.00 77.88 306 GLY A CA 1
ATOM 2449 C C . GLY A 1 306 ? -10.105 -3.017 15.807 1.00 77.88 306 GLY A C 1
ATOM 2450 O O . GLY A 1 306 ? -9.297 -3.810 16.307 1.00 77.88 306 GLY A O 1
ATOM 2451 N N . PRO A 1 307 ? -11.406 -3.335 15.662 1.00 70.88 307 PRO A N 1
ATOM 2452 C CA . PRO A 1 307 ? -11.874 -4.711 15.777 1.00 70.88 307 PRO A CA 1
ATOM 2453 C C . PRO A 1 307 ? -11.278 -5.529 14.623 1.00 70.88 307 PRO A C 1
ATOM 2455 O O . PRO A 1 307 ? -11.148 -5.040 13.505 1.00 70.88 307 PRO A O 1
ATOM 2458 N N . VAL A 1 308 ? -10.896 -6.777 14.879 1.00 66.75 308 VAL A N 1
ATOM 2459 C CA . VAL A 1 308 ? -10.312 -7.660 13.861 1.00 66.75 308 VAL A CA 1
ATOM 2460 C C . VAL A 1 308 ? -11.460 -8.393 13.166 1.00 66.75 308 VAL A C 1
ATOM 2462 O O . VAL A 1 308 ? -11.879 -9.468 13.592 1.00 66.75 308 VAL A O 1
ATOM 2465 N N . THR A 1 309 ? -12.028 -7.768 12.130 1.00 54.50 309 THR A N 1
ATOM 2466 C CA . THR A 1 309 ? -13.188 -8.319 11.411 1.00 54.50 309 THR A CA 1
ATOM 2467 C C . THR A 1 309 ? -12.796 -9.408 10.407 1.00 54.50 309 THR A C 1
ATOM 2469 O O . THR A 1 309 ? -11.669 -9.451 9.911 1.00 54.50 309 THR A O 1
ATOM 2472 N N . HIS A 1 310 ? -13.758 -10.267 10.050 1.00 48.09 310 HIS A N 1
ATOM 2473 C CA . HIS A 1 310 ? -13.577 -11.361 9.083 1.00 48.09 310 HIS A CA 1
ATOM 2474 C C . HIS A 1 310 ? -13.026 -10.918 7.709 1.00 48.09 310 HIS A C 1
ATOM 2476 O O . HIS A 1 310 ? -12.376 -11.719 7.040 1.00 48.09 310 HIS A O 1
ATOM 2482 N N . GLU A 1 311 ? -13.265 -9.671 7.284 1.00 47.78 311 GLU A N 1
ATOM 2483 C CA . GLU A 1 311 ? -12.817 -9.162 5.976 1.00 47.78 311 GLU A CA 1
ATOM 2484 C C . GLU A 1 311 ? -11.383 -8.600 6.005 1.00 47.78 311 GLU A C 1
ATOM 2486 O O . GLU A 1 311 ? -10.693 -8.605 4.989 1.00 47.78 311 GLU A O 1
ATOM 2491 N N . GLU A 1 312 ? -10.916 -8.114 7.159 1.00 46.75 312 GLU A N 1
ATOM 2492 C CA . GLU A 1 312 ? -9.659 -7.355 7.275 1.00 46.75 312 GLU A CA 1
ATOM 2493 C C . GLU A 1 312 ? -8.448 -8.238 7.619 1.00 46.75 312 GLU A C 1
ATOM 2495 O O . GLU A 1 312 ? -7.302 -7.854 7.368 1.00 46.75 312 GLU A O 1
ATOM 2500 N N . ILE A 1 313 ? -8.688 -9.444 8.150 1.00 40.91 313 ILE A N 1
ATOM 2501 C CA . ILE A 1 313 ? -7.643 -10.403 8.545 1.00 40.91 313 ILE A CA 1
ATOM 2502 C C . ILE A 1 313 ? -6.714 -10.740 7.374 1.00 40.91 313 ILE A C 1
ATOM 2504 O O . ILE A 1 313 ? -5.500 -10.659 7.536 1.00 40.91 313 ILE A O 1
ATOM 2508 N N . GLN A 1 314 ? -7.247 -11.048 6.185 1.00 31.81 314 GLN A N 1
ATOM 2509 C CA . GLN A 1 314 ? -6.427 -11.498 5.048 1.00 31.81 314 GLN A CA 1
ATOM 2510 C C . GLN A 1 314 ? -5.404 -10.453 4.563 1.00 31.81 314 GLN A C 1
ATOM 2512 O O . GLN A 1 314 ? -4.379 -10.829 4.002 1.00 31.81 314 GLN A O 1
ATOM 2517 N N . LEU A 1 315 ? -5.645 -9.160 4.812 1.00 35.91 315 LEU A N 1
ATOM 2518 C CA . LEU A 1 315 ? -4.731 -8.066 4.457 1.00 35.91 315 LEU A CA 1
ATOM 2519 C C . LEU A 1 315 ? -3.747 -7.688 5.576 1.00 35.91 315 LEU A C 1
ATOM 2521 O O . LEU A 1 315 ? -2.738 -7.046 5.296 1.00 35.91 315 LEU A O 1
ATOM 2525 N N . MET A 1 316 ? -4.015 -8.062 6.833 1.00 36.81 316 MET A N 1
ATOM 2526 C CA . MET A 1 316 ? -3.160 -7.710 7.979 1.00 36.81 316 MET A CA 1
ATOM 2527 C C . MET A 1 316 ? -2.401 -8.893 8.597 1.00 36.81 316 MET A C 1
ATOM 2529 O O . MET A 1 316 ? -1.329 -8.685 9.170 1.00 36.81 316 MET A O 1
ATOM 2533 N N . ILE A 1 317 ? -2.958 -10.108 8.547 1.00 39.25 317 ILE A N 1
ATOM 2534 C CA . ILE A 1 317 ? -2.428 -11.324 9.185 1.00 39.25 317 ILE A CA 1
ATOM 2535 C C . ILE A 1 317 ? -2.873 -12.561 8.371 1.00 39.25 317 ILE A C 1
ATOM 2537 O O . ILE A 1 317 ? -3.914 -13.144 8.676 1.00 39.25 317 ILE A O 1
ATOM 2541 N N . PRO A 1 318 ? -2.096 -13.014 7.367 1.00 30.55 318 PRO A N 1
ATOM 2542 C CA . PRO A 1 318 ? -2.523 -14.080 6.447 1.00 30.55 318 PRO A CA 1
ATOM 2543 C C . PRO A 1 318 ? -2.913 -15.429 7.084 1.00 30.55 318 PRO A C 1
ATOM 2545 O O . PRO A 1 318 ? -3.615 -16.208 6.448 1.00 30.55 318 PRO A O 1
ATOM 2548 N N . ASN A 1 319 ? -2.485 -15.697 8.325 1.00 30.38 319 ASN A N 1
ATOM 2549 C CA . ASN A 1 319 ? -2.581 -17.010 8.980 1.00 30.38 319 ASN A CA 1
ATOM 2550 C C . ASN A 1 319 ? -3.416 -17.027 10.282 1.00 30.38 319 ASN A C 1
ATOM 2552 O O . ASN A 1 319 ? -3.370 -18.015 11.014 1.00 30.38 319 ASN A O 1
ATOM 2556 N N . ALA A 1 320 ? -4.145 -15.959 10.630 1.00 34.19 320 ALA A N 1
ATOM 2557 C CA . ALA A 1 320 ? -4.950 -15.962 11.859 1.00 34.19 320 ALA A CA 1
ATOM 2558 C C . ALA A 1 320 ? -6.220 -16.828 11.691 1.00 34.19 320 ALA A C 1
ATOM 2560 O O . ALA A 1 320 ? -6.980 -16.594 10.750 1.00 34.19 320 ALA A O 1
ATOM 2561 N N . PRO A 1 321 ? -6.502 -17.797 12.587 1.00 33.53 321 PRO A N 1
ATOM 2562 C CA . PRO A 1 321 ? -7.669 -18.660 12.446 1.00 33.53 321 PRO A CA 1
ATOM 2563 C C . PRO A 1 321 ? -8.980 -17.890 12.655 1.00 33.53 321 PRO A C 1
ATOM 2565 O O . PRO A 1 321 ? -9.147 -17.153 13.640 1.00 33.53 321 PRO A O 1
ATOM 2568 N N . PHE A 1 322 ? -9.916 -18.120 11.730 1.00 38.69 322 PHE A N 1
ATOM 2569 C CA . PHE A 1 322 ? -11.327 -17.755 11.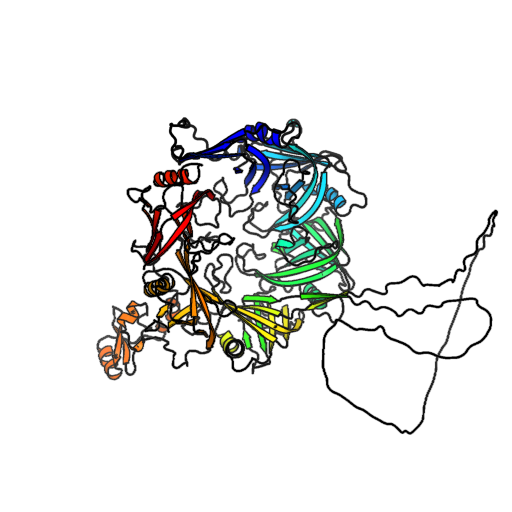856 1.00 38.69 322 PHE A CA 1
ATOM 2570 C C . PHE A 1 322 ? -11.956 -18.452 13.072 1.00 38.69 322 PHE A C 1
ATOM 2572 O O . PHE A 1 322 ? -11.576 -19.571 13.418 1.00 38.69 322 PHE A O 1
ATOM 2579 N N . GLY A 1 323 ? -12.924 -17.800 13.708 1.00 45.38 323 GLY A N 1
ATOM 2580 C CA . GLY A 1 323 ? -13.651 -18.333 14.858 1.00 45.38 323 GLY A CA 1
ATOM 2581 C C . GLY A 1 323 ? -14.680 -17.336 15.383 1.00 45.38 323 GLY A C 1
ATOM 2582 O O . GLY A 1 323 ? -14.680 -16.172 14.978 1.00 45.38 323 GLY A O 1
ATOM 2583 N N . ASP A 1 324 ? -15.544 -17.806 16.278 1.00 58.75 324 ASP A N 1
ATOM 2584 C CA . ASP A 1 324 ? -16.689 -17.049 16.803 1.00 58.75 324 ASP A CA 1
ATOM 2585 C C . ASP A 1 324 ? -16.316 -16.042 17.915 1.00 58.75 324 ASP A C 1
ATOM 2587 O O . ASP A 1 324 ? -17.121 -15.186 18.279 1.00 58.75 324 ASP A O 1
ATOM 2591 N N . GLU A 1 325 ? -15.093 -16.126 18.451 1.00 75.06 325 GLU A N 1
ATOM 2592 C CA . GLU A 1 325 ? -14.591 -15.264 19.530 1.00 75.06 325 GLU A CA 1
ATOM 2593 C C . GLU A 1 325 ? -14.175 -13.864 19.021 1.00 75.06 325 GLU A C 1
ATOM 2595 O O . GLU A 1 325 ? -13.348 -13.771 18.102 1.00 75.06 325 GLU A O 1
ATOM 2600 N N . PRO A 1 326 ? -14.679 -12.760 19.613 1.00 79.81 326 PRO A N 1
ATOM 2601 C CA . PRO A 1 326 ? -14.290 -11.404 19.233 1.00 79.81 326 PRO A CA 1
ATOM 2602 C C . PRO A 1 326 ? -12.798 -11.121 19.460 1.00 79.81 326 PRO A C 1
ATOM 2604 O O . PRO A 1 326 ? -12.213 -11.444 20.496 1.00 79.81 326 PRO A O 1
ATOM 2607 N N . LYS A 1 327 ? -12.188 -10.447 18.480 1.00 84.31 327 LYS A N 1
ATOM 2608 C CA . LYS A 1 327 ? -10.771 -10.059 18.465 1.00 84.31 327 LYS A CA 1
ATOM 2609 C C . LYS A 1 327 ? -10.633 -8.570 18.159 1.00 84.31 327 LYS A C 1
ATOM 2611 O O . LYS A 1 327 ? -11.416 -8.019 17.385 1.00 84.31 327 LYS A O 1
ATOM 2616 N N . PHE A 1 328 ? -9.615 -7.920 18.711 1.00 86.12 328 PHE A N 1
ATOM 2617 C CA . PHE A 1 328 ? -9.258 -6.536 18.375 1.00 86.12 328 PHE A CA 1
ATOM 2618 C C . PHE A 1 328 ? -7.751 -6.303 18.494 1.00 86.12 328 PHE A C 1
ATOM 2620 O O . PHE A 1 328 ? -7.036 -7.120 19.077 1.00 86.12 328 PHE A O 1
ATOM 2627 N N . TYR A 1 329 ? -7.263 -5.186 17.954 1.00 87.94 329 TYR A N 1
ATOM 2628 C CA . TYR A 1 329 ? -5.879 -4.752 18.133 1.00 87.94 329 TYR A CA 1
ATOM 2629 C C . TYR A 1 329 ? -5.773 -3.310 18.641 1.00 87.94 329 TYR A C 1
ATOM 2631 O O . TYR A 1 329 ? -6.684 -2.497 18.453 1.00 87.94 329 TYR A O 1
ATOM 2639 N N . LEU A 1 330 ? -4.632 -3.008 19.262 1.00 89.69 330 LEU A N 1
ATOM 2640 C CA . LEU A 1 330 ? -4.204 -1.671 19.672 1.00 89.69 330 LEU A CA 1
ATOM 2641 C C . LEU A 1 330 ? -2.787 -1.401 19.143 1.00 89.69 330 LEU A C 1
ATOM 2643 O O . LEU A 1 330 ? -1.935 -2.283 19.256 1.00 89.69 330 LEU A O 1
ATOM 2647 N N . ASP A 1 331 ? -2.536 -0.193 18.626 1.00 87.69 331 ASP A N 1
ATOM 2648 C CA . ASP A 1 331 ? -1.188 0.287 18.259 1.00 87.69 331 ASP A CA 1
ATOM 2649 C C . ASP A 1 331 ? -0.822 1.538 19.078 1.00 87.69 331 ASP A C 1
ATOM 2651 O O . ASP A 1 331 ? -1.670 2.418 19.272 1.00 87.69 331 ASP A O 1
ATOM 2655 N N . SER A 1 332 ? 0.446 1.687 19.477 1.00 87.00 332 SER A N 1
ATOM 2656 C CA . SER A 1 332 ? 0.969 2.925 20.080 1.00 87.00 332 SER A CA 1
ATOM 2657 C C . SER A 1 332 ? 2.399 3.269 19.624 1.00 87.00 332 SER A C 1
ATOM 2659 O O . SER A 1 332 ? 3.029 2.542 18.850 1.00 87.00 332 SER A O 1
ATOM 2661 N N . LEU A 1 333 ? 2.908 4.415 20.091 1.00 86.81 333 LEU A N 1
ATOM 2662 C CA . LEU A 1 333 ? 4.340 4.725 20.109 1.00 86.81 333 LEU A CA 1
ATOM 2663 C C . LEU A 1 333 ? 4.938 4.174 21.411 1.00 86.81 333 LEU A C 1
ATOM 2665 O O . LEU A 1 333 ? 4.525 4.641 22.474 1.00 86.81 333 LEU A O 1
ATOM 2669 N N . PRO A 1 334 ? 5.929 3.267 21.384 1.00 85.62 334 PRO A N 1
ATOM 2670 C CA . PRO A 1 334 ? 6.396 2.669 22.619 1.00 85.62 334 PRO A CA 1
ATOM 2671 C C . PRO A 1 334 ? 7.156 3.665 23.496 1.00 85.62 334 PRO A C 1
ATOM 2673 O O . PRO A 1 334 ? 8.128 4.289 23.048 1.00 85.62 334 PRO A O 1
ATOM 2676 N N . GLY A 1 335 ? 6.719 3.811 24.748 1.00 85.25 335 GLY A N 1
ATOM 2677 C CA . GLY A 1 335 ? 7.182 4.870 25.643 1.00 85.25 335 GLY A CA 1
ATOM 2678 C C . GLY A 1 335 ? 7.051 4.561 27.134 1.00 85.25 335 GLY A C 1
ATOM 2679 O O . GLY A 1 335 ? 6.386 3.614 27.551 1.00 85.25 335 GLY A O 1
ATOM 2680 N N . LYS A 1 336 ? 7.734 5.363 27.960 1.00 82.56 336 LYS A N 1
ATOM 2681 C CA . LYS A 1 336 ? 7.797 5.197 29.429 1.00 82.56 336 LYS A CA 1
ATOM 2682 C C . LYS A 1 336 ? 6.436 5.260 30.129 1.00 82.56 336 LYS A C 1
ATOM 2684 O O . LYS A 1 336 ? 6.289 4.670 31.196 1.00 82.56 336 LYS A O 1
ATOM 2689 N N . ASP A 1 337 ? 5.473 5.953 29.538 1.00 78.12 337 ASP A N 1
ATOM 2690 C CA . ASP A 1 337 ? 4.067 6.026 29.938 1.00 78.12 337 ASP A CA 1
ATOM 2691 C C . ASP A 1 337 ? 3.351 4.667 29.843 1.00 78.12 337 ASP A C 1
ATOM 2693 O O . ASP A 1 337 ? 2.544 4.337 30.712 1.00 78.12 337 ASP A O 1
ATOM 2697 N N . ASN A 1 338 ? 3.745 3.815 28.894 1.00 82.56 338 ASN A N 1
ATOM 2698 C CA . ASN A 1 338 ? 3.203 2.465 28.720 1.00 82.56 338 ASN A CA 1
ATOM 2699 C C . ASN A 1 338 ? 3.884 1.401 29.607 1.00 82.56 338 ASN A C 1
ATOM 2701 O O . ASN A 1 338 ? 3.626 0.212 29.442 1.00 82.56 338 ASN A O 1
ATOM 2705 N N . GLN A 1 339 ? 4.710 1.786 30.593 1.00 80.12 339 GLN A N 1
ATOM 2706 C CA . GLN A 1 339 ? 5.428 0.836 31.464 1.00 80.12 339 GLN A CA 1
ATOM 2707 C C . GLN A 1 339 ? 4.523 -0.243 32.070 1.00 80.12 339 GLN A C 1
ATOM 2709 O O . GLN A 1 339 ? 4.847 -1.424 31.991 1.00 80.12 339 GLN A O 1
ATOM 2714 N N . TRP A 1 340 ? 3.411 0.150 32.699 1.00 85.50 340 TRP A N 1
ATOM 2715 C CA . TRP A 1 340 ? 2.518 -0.813 33.352 1.00 85.50 340 TRP A CA 1
ATOM 2716 C C . TRP A 1 340 ? 1.939 -1.813 32.339 1.00 85.50 340 TRP A C 1
ATOM 2718 O O . TRP A 1 340 ? 1.778 -2.991 32.644 1.00 85.50 340 TRP A O 1
ATOM 2728 N N . TYR A 1 341 ? 1.678 -1.356 31.114 1.00 87.56 341 TYR A N 1
ATOM 2729 C CA . TYR A 1 341 ? 1.181 -2.202 30.039 1.00 87.56 341 TYR A CA 1
ATOM 2730 C C . TYR A 1 341 ? 2.236 -3.223 29.595 1.00 87.56 341 TYR A C 1
ATOM 2732 O O . TYR A 1 341 ? 1.929 -4.396 29.415 1.00 87.56 341 TYR A O 1
ATOM 2740 N N . TYR A 1 342 ? 3.503 -2.821 29.523 1.00 85.38 342 TYR A N 1
ATOM 2741 C CA . TYR A 1 342 ? 4.620 -3.729 29.265 1.00 85.38 342 TYR A CA 1
ATOM 2742 C C . TYR A 1 342 ? 4.858 -4.743 30.393 1.00 85.38 342 TYR A C 1
ATOM 2744 O O . TYR A 1 342 ? 5.092 -5.918 30.119 1.00 85.38 342 TYR A O 1
ATOM 2752 N N . GLN A 1 343 ? 4.689 -4.331 31.651 1.00 81.12 343 GLN A N 1
ATOM 2753 C CA . GLN A 1 343 ? 4.684 -5.230 32.813 1.00 81.12 343 GLN A CA 1
ATOM 2754 C C . GLN A 1 343 ? 3.475 -6.186 32.835 1.00 81.12 343 GLN A C 1
ATOM 2756 O O . GLN A 1 343 ? 3.532 -7.233 33.477 1.00 81.12 343 GLN A O 1
ATOM 2761 N N . LEU A 1 344 ? 2.383 -5.861 32.131 1.00 82.75 344 LEU A N 1
ATOM 2762 C CA . LEU A 1 344 ? 1.310 -6.814 31.849 1.00 82.75 344 LEU A CA 1
ATOM 2763 C C . LEU A 1 344 ? 1.740 -7.784 30.738 1.00 82.75 344 LEU A C 1
ATOM 2765 O O . LEU A 1 344 ? 1.671 -8.990 30.946 1.00 82.75 344 LEU A O 1
ATOM 2769 N N . MET A 1 345 ? 2.236 -7.289 29.595 1.00 85.06 345 MET A N 1
ATOM 2770 C CA . MET A 1 345 ? 2.657 -8.131 28.459 1.00 85.06 345 MET A CA 1
ATOM 2771 C C . MET A 1 345 ? 3.768 -9.129 28.828 1.00 85.06 345 MET A C 1
ATOM 2773 O O . MET A 1 345 ? 3.752 -10.262 28.346 1.00 85.06 345 MET A O 1
ATOM 2777 N N . SER A 1 346 ? 4.695 -8.761 29.721 1.00 78.19 346 SER A N 1
ATOM 2778 C CA . SER A 1 346 ? 5.781 -9.640 30.179 1.00 78.19 346 SER A CA 1
ATOM 2779 C C . SER A 1 346 ? 5.272 -10.945 30.810 1.00 78.19 346 SER A C 1
ATOM 2781 O O . SER A 1 346 ? 5.863 -12.002 30.578 1.00 78.19 346 SER A O 1
ATOM 2783 N N . LYS A 1 347 ? 4.141 -10.899 31.534 1.00 76.00 347 LYS A N 1
ATOM 2784 C CA . LYS A 1 347 ? 3.481 -12.076 32.128 1.00 76.00 347 LYS A CA 1
ATOM 2785 C C . LYS A 1 347 ? 2.974 -13.062 31.070 1.00 76.00 347 LYS A C 1
ATOM 2787 O O . LYS A 1 347 ? 3.015 -14.265 31.301 1.00 76.00 347 LYS A O 1
ATOM 2792 N N . TYR A 1 348 ? 2.500 -12.554 29.930 1.00 74.62 348 TYR A N 1
ATOM 2793 C CA . TYR A 1 348 ? 1.963 -13.362 28.828 1.00 74.62 348 TYR A CA 1
ATOM 2794 C C . TYR A 1 348 ? 3.072 -13.959 27.952 1.00 74.62 348 TYR A C 1
ATOM 2796 O O . TYR A 1 348 ? 2.935 -15.081 27.474 1.00 74.62 348 TYR A O 1
ATOM 2804 N N . ILE A 1 349 ? 4.175 -13.232 27.745 1.00 74.25 349 ILE A N 1
ATOM 2805 C CA . ILE A 1 349 ? 5.262 -13.666 26.852 1.00 74.25 349 ILE A CA 1
ATOM 2806 C C . ILE A 1 349 ? 6.208 -14.661 27.548 1.00 74.25 349 ILE A C 1
ATOM 2808 O O . ILE A 1 349 ? 6.588 -15.662 26.949 1.00 74.25 349 ILE A O 1
ATOM 2812 N N . ASN A 1 350 ? 6.558 -14.435 28.819 1.00 73.38 350 ASN A N 1
ATOM 2813 C CA . ASN A 1 350 ? 7.537 -15.248 29.563 1.00 73.38 350 ASN A CA 1
ATOM 2814 C C . ASN A 1 350 ? 6.891 -16.398 30.366 1.00 73.38 350 ASN A C 1
ATOM 2816 O O . ASN A 1 350 ? 7.312 -16.678 31.490 1.00 73.38 350 ASN A O 1
ATOM 2820 N N . ALA A 1 351 ? 5.803 -16.990 29.868 1.00 58.22 351 ALA A N 1
ATOM 2821 C CA . ALA A 1 351 ? 4.793 -17.661 30.692 1.00 58.22 351 ALA A CA 1
ATOM 2822 C C . ALA A 1 351 ? 5.277 -18.900 31.492 1.00 58.22 351 ALA A C 1
ATOM 2824 O O . ALA A 1 351 ? 5.119 -20.046 31.070 1.00 58.22 351 ALA A O 1
ATOM 2825 N N . GLY A 1 352 ? 5.759 -18.672 32.720 1.00 54.75 352 GLY A N 1
ATOM 2826 C CA . GLY A 1 352 ? 5.892 -19.691 33.775 1.00 54.75 352 GLY A CA 1
ATOM 2827 C C . GLY A 1 352 ? 4.579 -19.996 34.520 1.00 54.75 352 GLY A C 1
ATOM 2828 O O . GLY A 1 352 ? 4.503 -20.962 35.276 1.00 54.75 352 GLY A O 1
ATOM 2829 N N . LYS A 1 353 ? 3.536 -19.185 34.300 1.00 58.78 353 LYS A N 1
ATOM 2830 C CA . LYS A 1 353 ? 2.146 -19.394 34.735 1.00 58.78 353 LYS A CA 1
ATOM 2831 C C . LYS A 1 353 ? 1.225 -18.824 33.653 1.00 58.78 353 LYS A C 1
ATOM 2833 O O . LYS A 1 353 ? 1.561 -17.803 33.061 1.00 58.78 353 LYS A O 1
ATOM 2838 N N . VAL A 1 354 ? 0.067 -19.443 33.426 1.00 62.28 354 VAL A N 1
ATOM 2839 C CA . VAL A 1 354 ? -1.007 -18.856 32.606 1.00 62.28 354 VAL A CA 1
ATOM 2840 C C . VAL A 1 354 ? -1.584 -17.627 33.344 1.00 62.28 354 VAL A C 1
ATOM 2842 O O . VAL A 1 354 ? -1.961 -17.763 34.518 1.00 62.28 354 VAL A O 1
ATOM 2845 N N . PRO A 1 355 ? -1.617 -16.428 32.733 1.00 68.94 355 PRO A N 1
ATOM 2846 C CA . PRO A 1 355 ? -2.245 -15.241 33.327 1.00 68.94 355 PRO A CA 1
ATOM 2847 C C . PRO A 1 355 ? -3.775 -15.349 33.395 1.00 68.94 355 PRO A C 1
ATOM 2849 O O . PRO A 1 355 ? -4.374 -16.116 32.645 1.00 68.94 355 PRO A O 1
ATOM 2852 N N . GLU A 1 356 ? -4.415 -14.571 34.271 1.00 79.62 356 GLU A N 1
ATOM 2853 C CA . GLU A 1 356 ? -5.884 -14.552 34.362 1.00 79.62 356 GLU A CA 1
ATOM 2854 C C . GLU A 1 356 ? -6.514 -13.652 33.271 1.00 79.62 356 GLU A C 1
ATOM 2856 O O . GLU A 1 356 ? -5.994 -12.554 33.026 1.00 79.62 356 GLU A O 1
ATOM 2861 N N . PRO A 1 357 ? -7.650 -14.044 32.652 1.00 84.50 357 PRO A N 1
ATOM 2862 C CA . PRO A 1 357 ? -8.387 -13.193 31.716 1.00 84.50 357 PRO A CA 1
ATOM 2863 C C . PRO A 1 357 ? -8.857 -11.867 32.332 1.00 84.50 357 PRO A C 1
ATOM 2865 O O . PRO A 1 357 ? -9.095 -11.758 33.538 1.00 84.50 357 PRO A O 1
ATOM 2868 N N . PHE A 1 358 ? -9.021 -10.845 31.491 1.00 90.94 358 PHE A N 1
ATOM 2869 C CA . PHE A 1 358 ? -9.358 -9.482 31.919 1.00 90.94 358 PHE A CA 1
ATOM 2870 C C . PHE A 1 358 ? -10.358 -8.797 30.976 1.00 90.94 358 PHE A C 1
ATOM 2872 O O . PHE A 1 358 ? -10.520 -9.184 29.823 1.00 90.94 358 PHE A O 1
ATOM 2879 N N . GLN A 1 359 ? -11.039 -7.760 31.456 1.00 92.88 359 GLN A N 1
ATOM 2880 C CA . GLN A 1 359 ? -11.957 -6.944 30.663 1.00 92.88 359 GLN A CA 1
ATOM 2881 C C . GLN A 1 359 ? -11.228 -5.756 30.030 1.00 92.88 359 GLN A C 1
ATOM 2883 O O . GLN A 1 359 ? -10.318 -5.175 30.633 1.00 92.88 359 GLN A O 1
ATOM 2888 N N . VAL A 1 360 ? -11.659 -5.362 28.828 1.00 93.94 360 VAL A N 1
ATOM 2889 C CA . VAL A 1 360 ? -11.153 -4.169 28.131 1.00 93.94 360 VAL A CA 1
ATOM 2890 C C . VAL A 1 360 ? -12.312 -3.326 27.611 1.00 93.94 360 VAL A C 1
ATOM 2892 O O . VAL A 1 360 ? -13.105 -3.786 26.793 1.00 93.94 360 VAL A O 1
ATOM 2895 N N . THR A 1 361 ? -12.396 -2.072 28.052 1.00 93.19 361 THR A N 1
ATOM 2896 C CA . THR A 1 361 ? -13.346 -1.080 27.526 1.00 93.19 361 THR A CA 1
ATOM 2897 C C . THR A 1 361 ? -12.614 -0.059 26.666 1.00 93.19 361 THR A C 1
ATOM 2899 O O . THR A 1 361 ? -11.648 0.548 27.118 1.00 93.19 361 THR A O 1
ATOM 2902 N N . ILE A 1 362 ? -13.086 0.160 25.441 1.00 91.69 362 ILE A N 1
ATOM 2903 C CA . ILE A 1 362 ? -12.520 1.108 24.478 1.00 91.69 362 ILE A CA 1
ATOM 2904 C C . ILE A 1 362 ? -13.566 2.181 24.175 1.00 91.69 362 ILE A C 1
ATOM 2906 O O . ILE A 1 362 ? -14.536 1.941 23.451 1.00 91.69 362 ILE A O 1
ATOM 2910 N N . SER A 1 363 ? -13.366 3.367 24.743 1.00 91.62 363 SER A N 1
ATOM 2911 C CA . SER A 1 363 ? -14.196 4.550 24.515 1.00 91.62 363 SER A CA 1
ATOM 2912 C C . SER A 1 363 ? -13.684 5.326 23.305 1.00 91.62 363 SER A C 1
ATOM 2914 O O . SER A 1 363 ? -12.501 5.669 23.233 1.00 91.62 363 SER A O 1
ATOM 2916 N N . VAL A 1 364 ? -14.576 5.652 22.369 1.00 90.38 364 VAL A N 1
ATOM 2917 C CA . VAL A 1 364 ? -14.261 6.531 21.232 1.00 90.38 364 VAL A CA 1
ATOM 2918 C C . VAL A 1 364 ? -14.731 7.942 21.571 1.00 90.38 364 VAL A C 1
ATOM 2920 O O . VAL A 1 364 ? -15.929 8.160 21.757 1.00 90.38 364 VAL A O 1
ATOM 2923 N N . MET A 1 365 ? -13.796 8.886 21.686 1.00 90.25 365 MET A N 1
ATOM 2924 C CA . MET A 1 365 ? -14.043 10.217 22.253 1.00 90.25 365 MET A CA 1
ATOM 2925 C C . MET A 1 365 ? -13.862 11.334 21.224 1.00 90.25 365 MET A C 1
ATOM 2927 O O . MET A 1 365 ? -12.964 11.283 20.378 1.00 90.25 365 MET A O 1
ATOM 2931 N N . THR A 1 366 ? -14.690 12.372 21.329 1.00 89.25 366 THR A N 1
ATOM 2932 C CA . THR A 1 366 ? -14.557 13.617 20.562 1.00 89.25 366 THR A CA 1
ATOM 2933 C C . THR A 1 366 ? -13.475 14.544 21.114 1.00 89.25 366 THR A C 1
ATOM 2935 O O . THR A 1 366 ? -13.012 14.382 22.246 1.00 89.25 366 THR A O 1
ATOM 2938 N N . GLY A 1 367 ? -13.117 15.581 20.349 1.00 84.12 367 GLY A N 1
ATOM 2939 C CA . GLY A 1 367 ? -12.185 16.617 20.800 1.00 84.12 367 GLY A CA 1
ATOM 2940 C C . GLY A 1 367 ? -12.655 17.461 21.993 1.00 84.12 367 GLY A C 1
ATOM 2941 O O . GLY A 1 367 ? -11.858 18.225 22.522 1.00 84.12 367 GLY A O 1
ATOM 2942 N N . ASP A 1 368 ? -13.897 17.330 22.469 1.00 86.50 368 ASP A N 1
ATOM 2943 C CA . ASP A 1 368 ? -14.361 17.918 23.740 1.00 86.50 368 ASP A CA 1
ATOM 2944 C C . ASP A 1 368 ? -14.592 16.885 24.864 1.00 86.50 368 ASP A C 1
ATOM 2946 O O . ASP A 1 368 ? -15.254 17.184 25.855 1.00 86.50 368 ASP A O 1
ATOM 2950 N N . ALA A 1 369 ? -14.028 15.677 24.722 1.00 86.00 369 ALA A N 1
ATOM 2951 C CA . ALA A 1 369 ? -14.178 14.547 25.647 1.00 86.00 369 ALA A CA 1
ATOM 2952 C C . ALA A 1 369 ? -15.632 14.080 25.872 1.00 86.00 369 ALA A C 1
ATOM 2954 O O . ALA A 1 369 ? -15.981 13.559 26.934 1.00 86.00 369 ALA A O 1
ATOM 2955 N N . THR A 1 370 ? -16.482 14.207 24.849 1.00 89.12 370 THR A N 1
ATOM 2956 C CA . THR A 1 370 ? -17.720 13.425 24.777 1.00 89.12 370 THR A CA 1
ATOM 2957 C C . THR A 1 370 ? -17.377 12.028 24.266 1.00 89.12 370 THR A C 1
ATOM 2959 O O . THR A 1 370 ? -16.909 11.873 23.137 1.00 89.12 370 THR A O 1
ATOM 2962 N N . THR A 1 371 ? -17.624 10.993 25.064 1.00 90.12 371 THR A N 1
ATOM 2963 C CA . THR A 1 371 ? -17.633 9.614 24.560 1.00 90.12 371 THR A CA 1
ATOM 2964 C C . THR A 1 371 ? -18.805 9.477 23.597 1.00 90.12 371 THR A C 1
ATOM 2966 O O . THR A 1 371 ? -19.921 9.835 23.960 1.00 90.12 371 THR A O 1
ATOM 2969 N N . LEU A 1 372 ? -18.578 8.979 22.381 1.00 89.81 372 LEU A N 1
ATOM 2970 C CA . LEU A 1 372 ? -19.638 8.688 21.405 1.00 89.81 372 LEU A CA 1
ATOM 2971 C C . LEU A 1 372 ? -20.224 7.285 21.600 1.00 89.81 372 LEU A C 1
ATOM 2973 O O . LEU A 1 372 ? -21.425 7.080 21.438 1.00 89.81 372 LEU A O 1
ATOM 2977 N N . GLN A 1 373 ? -19.349 6.333 21.924 1.00 88.88 373 GLN A N 1
ATOM 2978 C CA . GLN A 1 373 ? -19.624 4.900 21.992 1.00 88.88 373 GLN A CA 1
ATOM 2979 C C . GLN A 1 373 ? -18.542 4.185 22.820 1.00 88.88 373 GLN A C 1
ATOM 2981 O O . GLN A 1 373 ? -17.395 4.650 22.863 1.00 88.88 373 GLN A O 1
ATOM 2986 N N . ASN A 1 374 ? -18.873 3.031 23.405 1.00 90.19 374 ASN A N 1
ATOM 2987 C CA . ASN A 1 374 ? -17.917 2.143 24.073 1.00 90.19 374 ASN A CA 1
ATOM 2988 C C . ASN A 1 374 ? -17.981 0.721 23.511 1.00 90.19 374 ASN A C 1
ATOM 2990 O O . ASN A 1 374 ? -19.061 0.152 23.362 1.00 90.19 374 ASN A O 1
ATOM 2994 N N . TRP A 1 375 ? -16.815 0.121 23.285 1.00 89.31 375 TRP A N 1
ATOM 2995 C CA . TRP A 1 375 ? -16.655 -1.303 22.987 1.00 89.31 375 TRP A CA 1
ATOM 2996 C C . TRP A 1 375 ? -16.120 -2.003 24.236 1.00 89.31 375 TRP A C 1
ATOM 2998 O O . TRP A 1 375 ? -15.012 -1.699 24.669 1.00 89.31 375 TRP A O 1
ATOM 3008 N N . LYS A 1 376 ? -16.897 -2.903 24.837 1.00 91.44 376 LYS A N 1
ATOM 3009 C CA . LYS A 1 376 ? -16.559 -3.624 26.072 1.00 91.44 376 LYS A C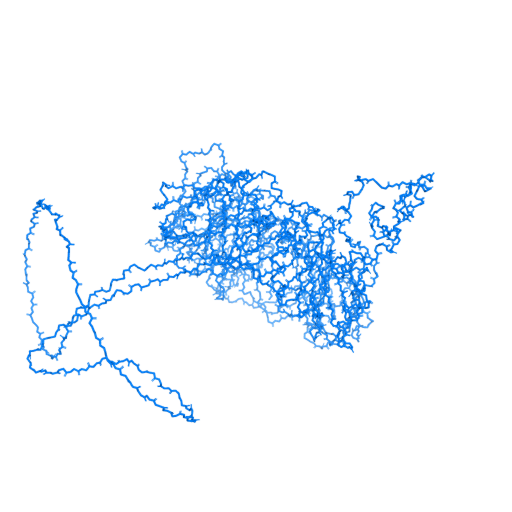A 1
ATOM 3010 C C . LYS A 1 376 ? -16.346 -5.094 25.752 1.00 91.44 376 LYS A C 1
ATOM 3012 O O . LYS A 1 376 ? -17.297 -5.784 25.389 1.00 91.44 376 LYS A O 1
ATOM 3017 N N . TYR A 1 377 ? -15.116 -5.560 25.891 1.00 91.44 377 TYR A N 1
ATOM 3018 C CA . TYR A 1 377 ? -14.727 -6.946 25.674 1.00 91.44 377 TYR A CA 1
ATOM 3019 C C . TYR A 1 377 ? -14.515 -7.649 27.021 1.00 91.44 377 TYR A C 1
ATOM 3021 O O . TYR A 1 377 ? -13.906 -7.071 27.926 1.00 91.44 377 TYR A O 1
ATOM 3029 N N . SER A 1 378 ? -15.021 -8.876 27.155 1.00 91.19 378 SER A N 1
ATOM 3030 C CA . SER A 1 378 ? -14.936 -9.696 28.373 1.00 91.19 378 SER A CA 1
ATOM 3031 C C . SER A 1 378 ? -13.994 -10.885 28.203 1.00 91.19 378 SER A C 1
ATOM 3033 O O . SER A 1 378 ? -13.866 -11.427 27.106 1.00 91.19 378 SER A O 1
ATOM 3035 N N . ASP A 1 379 ? -13.360 -11.285 29.306 1.00 90.25 379 ASP A N 1
ATOM 3036 C CA . ASP A 1 379 ? -12.422 -12.409 29.418 1.00 90.25 379 ASP A CA 1
ATOM 3037 C C . ASP A 1 379 ? -11.388 -12.449 28.277 1.00 90.25 379 ASP A C 1
ATOM 3039 O O . ASP A 1 379 ? -11.174 -13.460 27.609 1.00 90.25 379 ASP A O 1
ATOM 3043 N N . CYS A 1 380 ? -10.757 -11.303 28.028 1.00 88.69 380 CYS A N 1
ATOM 3044 C CA . CYS A 1 380 ? -9.696 -11.163 27.048 1.00 88.69 380 CYS A CA 1
ATOM 3045 C C . CYS A 1 380 ? -8.397 -11.827 27.506 1.00 88.69 380 CYS A C 1
ATOM 3047 O O . CYS A 1 380 ? -7.975 -11.683 28.655 1.00 88.69 380 CYS A O 1
ATOM 3049 N N . GLN A 1 381 ? -7.718 -12.451 26.547 1.00 85.31 381 GLN A N 1
ATOM 3050 C CA . GLN A 1 381 ? -6.330 -12.888 26.615 1.00 85.31 381 GLN A CA 1
ATOM 3051 C C . GLN A 1 381 ? -5.497 -12.215 25.511 1.00 85.31 381 GLN A C 1
ATOM 3053 O O . GLN A 1 381 ? -6.016 -11.817 24.462 1.00 85.31 381 GLN A O 1
ATOM 3058 N N . VAL A 1 382 ? -4.188 -12.071 25.737 1.00 83.06 382 VAL A N 1
ATOM 3059 C CA . VAL A 1 382 ? -3.255 -11.535 24.733 1.00 83.06 382 VAL A CA 1
ATOM 3060 C C . VAL A 1 382 ? -2.935 -12.628 23.712 1.00 83.06 382 VAL A C 1
ATOM 3062 O O . VAL A 1 382 ? -2.358 -13.653 24.060 1.00 83.06 382 VAL A O 1
ATOM 3065 N N . LEU A 1 383 ? -3.293 -12.396 22.449 1.00 77.50 383 LEU A N 1
ATOM 3066 C CA . LEU A 1 383 ? -3.037 -13.316 21.338 1.00 77.50 383 LEU A CA 1
ATOM 3067 C C . LEU A 1 383 ? -1.664 -13.057 20.695 1.00 77.50 383 LEU A C 1
ATOM 3069 O O . LEU A 1 383 ? -0.951 -13.982 20.328 1.00 77.50 383 LEU A O 1
ATOM 3073 N N . LEU A 1 384 ? -1.271 -11.790 20.558 1.00 76.81 384 LEU A N 1
ATOM 3074 C CA . LEU A 1 384 ? 0.035 -11.414 20.012 1.00 76.81 384 LEU A CA 1
ATOM 3075 C C . LEU A 1 384 ? 0.468 -10.061 20.565 1.00 76.81 384 LEU A C 1
ATOM 3077 O O . LEU A 1 384 ? -0.337 -9.139 20.612 1.00 76.81 384 LEU A O 1
ATOM 3081 N N . TYR A 1 385 ? 1.752 -9.916 20.874 1.00 82.12 385 TYR A N 1
ATOM 3082 C CA . TYR A 1 385 ? 2.412 -8.628 21.076 1.00 82.12 385 TYR A CA 1
ATOM 3083 C C . TYR A 1 385 ? 3.639 -8.557 20.159 1.00 82.12 385 TYR A C 1
ATOM 3085 O O . TYR A 1 385 ? 4.393 -9.527 20.068 1.00 82.12 385 TYR A O 1
ATOM 3093 N N . LYS A 1 386 ? 3.860 -7.421 19.486 1.00 77.56 386 LYS A N 1
ATOM 3094 C CA . LYS A 1 386 ? 5.092 -7.162 18.726 1.00 77.56 386 LYS A CA 1
ATOM 3095 C C . LYS A 1 386 ? 5.467 -5.681 18.689 1.00 77.56 386 LYS A C 1
ATOM 3097 O O . LYS A 1 386 ? 4.608 -4.823 18.491 1.00 77.56 386 LYS A O 1
ATOM 3102 N N . THR A 1 387 ? 6.765 -5.407 18.767 1.00 79.06 387 THR A N 1
ATOM 3103 C CA . THR A 1 387 ? 7.363 -4.099 18.459 1.00 79.06 387 THR A CA 1
ATOM 3104 C C . THR A 1 387 ? 7.880 -4.129 17.017 1.00 79.06 387 THR A C 1
ATOM 3106 O O . THR A 1 387 ? 8.451 -5.131 16.591 1.00 79.06 387 THR A O 1
ATOM 3109 N N . PHE A 1 388 ? 7.667 -3.069 16.236 1.00 77.38 388 PHE A N 1
ATOM 3110 C CA . PHE A 1 388 ? 8.089 -2.986 14.834 1.00 77.38 388 PHE A CA 1
ATOM 3111 C C . PHE A 1 388 ? 8.541 -1.573 14.443 1.00 77.38 388 PHE A C 1
ATOM 3113 O O . PHE A 1 388 ? 8.106 -0.574 15.014 1.00 77.38 388 PHE A O 1
ATOM 3120 N N . TYR A 1 389 ? 9.421 -1.483 13.448 1.00 77.06 389 TYR A N 1
ATOM 3121 C CA . TYR A 1 389 ? 9.851 -0.214 12.862 1.00 77.06 389 TYR A CA 1
ATOM 3122 C C . TYR A 1 389 ? 8.863 0.208 11.767 1.00 77.06 389 TYR A C 1
ATOM 3124 O O . TYR A 1 389 ? 8.543 -0.584 10.881 1.00 77.06 389 TYR A O 1
ATOM 3132 N N . SER A 1 390 ? 8.351 1.438 11.830 1.00 76.06 390 SER A N 1
ATOM 3133 C CA . SER A 1 390 ? 7.520 2.032 10.782 1.00 76.06 390 SER A CA 1
ATOM 3134 C C . SER A 1 390 ? 8.356 3.003 9.955 1.00 76.06 390 SER A C 1
ATOM 3136 O O . SER A 1 390 ? 8.414 4.201 10.231 1.00 76.06 390 SER A O 1
ATOM 3138 N N . ASP A 1 391 ? 8.954 2.488 8.889 1.00 69.44 391 ASP A N 1
ATOM 3139 C CA . ASP A 1 391 ? 9.711 3.222 7.865 1.00 69.44 391 ASP A CA 1
ATOM 3140 C C . ASP A 1 391 ? 8.827 3.757 6.721 1.00 69.44 391 ASP A C 1
ATOM 3142 O O . ASP A 1 391 ? 9.204 4.688 6.021 1.00 69.44 391 ASP A O 1
ATOM 3146 N N . THR A 1 392 ? 7.623 3.221 6.533 1.00 66.50 392 THR A N 1
ATOM 3147 C CA . THR A 1 392 ? 6.873 3.381 5.277 1.00 66.50 392 THR A CA 1
ATOM 3148 C C . THR A 1 392 ? 6.399 4.820 5.041 1.00 66.50 392 THR A C 1
ATOM 3150 O O . THR A 1 392 ? 5.775 5.409 5.924 1.00 66.50 392 THR A O 1
ATOM 3153 N N . LEU A 1 393 ? 6.646 5.374 3.850 1.00 63.41 393 LEU A N 1
ATOM 3154 C CA . LEU A 1 393 ? 6.244 6.728 3.426 1.00 63.41 393 LEU A CA 1
ATOM 3155 C C . LEU A 1 393 ? 4.723 6.884 3.262 1.00 63.41 393 LEU A C 1
ATOM 3157 O O . LEU A 1 393 ? 4.174 7.974 3.436 1.00 63.41 393 LEU A O 1
ATOM 3161 N N . ILE A 1 394 ? 4.038 5.784 2.943 1.00 64.19 394 ILE A N 1
ATOM 3162 C CA . ILE A 1 394 ? 2.587 5.757 2.710 1.00 64.19 394 ILE A CA 1
ATOM 3163 C C . ILE A 1 394 ? 1.757 5.748 4.001 1.00 64.19 394 ILE A C 1
ATOM 3165 O O . ILE A 1 394 ? 0.535 5.844 3.953 1.00 64.19 394 ILE A O 1
ATOM 3169 N N . LEU A 1 395 ? 2.402 5.628 5.163 1.00 70.44 395 LEU A N 1
ATOM 3170 C CA . LEU A 1 395 ? 1.759 5.727 6.468 1.00 70.44 395 LEU A CA 1
ATOM 3171 C C . LEU A 1 395 ? 2.161 7.051 7.107 1.00 70.44 395 LEU A C 1
ATOM 3173 O O . LEU A 1 395 ? 3.348 7.316 7.312 1.00 70.44 395 LEU A O 1
ATOM 3177 N N . GLN A 1 396 ? 1.171 7.872 7.457 1.00 72.00 396 GLN A N 1
ATOM 3178 C CA . GLN A 1 396 ? 1.411 9.008 8.331 1.00 72.00 396 GLN A CA 1
ATOM 3179 C C . GLN A 1 396 ? 1.977 8.509 9.658 1.00 72.00 396 GLN A C 1
ATOM 3181 O O . GLN A 1 396 ? 1.579 7.469 10.192 1.00 72.00 396 GLN A O 1
ATOM 3186 N N . LYS A 1 397 ? 2.948 9.258 10.164 1.00 75.06 397 LYS A N 1
ATOM 3187 C CA . LYS A 1 397 ? 3.657 8.964 11.401 1.00 75.06 397 LYS A CA 1
ATOM 3188 C C . LYS A 1 397 ? 2.854 9.541 12.555 1.00 75.06 397 LYS A C 1
ATOM 3190 O O . LYS A 1 397 ? 2.392 10.672 12.453 1.00 75.06 397 LYS A O 1
ATOM 3195 N N . PHE A 1 398 ? 2.694 8.786 13.640 1.00 74.75 398 PHE A N 1
ATOM 3196 C CA . PHE A 1 398 ? 1.993 9.251 14.838 1.00 74.75 398 PHE A CA 1
ATOM 3197 C C . PHE A 1 398 ? 2.618 10.545 15.362 1.00 74.75 398 PHE A C 1
ATOM 3199 O O . PHE A 1 398 ? 1.933 11.379 15.928 1.00 74.75 398 PHE A O 1
ATOM 3206 N N . THR A 1 399 ? 3.922 10.722 15.143 1.00 67.19 399 THR A N 1
ATOM 3207 C CA . THR A 1 399 ? 4.685 11.905 15.548 1.00 67.19 399 THR A CA 1
ATOM 3208 C C . THR A 1 399 ? 4.508 13.147 14.660 1.00 67.19 399 THR A C 1
ATOM 3210 O O . THR A 1 399 ? 5.217 14.123 14.895 1.00 67.19 399 THR A O 1
ATOM 3213 N N . ASP A 1 400 ? 3.662 13.113 13.619 1.00 63.91 400 ASP A N 1
ATOM 3214 C CA . ASP A 1 400 ? 3.517 14.112 12.532 1.00 63.91 400 ASP A CA 1
ATOM 3215 C C . ASP A 1 400 ? 4.811 14.460 11.756 1.00 63.91 400 ASP A C 1
ATOM 3217 O O . ASP A 1 400 ? 4.784 15.178 10.753 1.00 63.91 400 ASP A O 1
ATOM 3221 N N . THR A 1 401 ? 5.968 13.922 12.155 1.00 64.62 401 THR A N 1
ATOM 3222 C CA . THR A 1 401 ? 7.242 14.134 11.460 1.00 64.62 401 THR A CA 1
ATOM 3223 C C . THR A 1 401 ? 7.496 13.055 10.413 1.00 64.62 401 THR A C 1
ATOM 3225 O O . THR A 1 401 ? 7.244 11.877 10.638 1.00 64.62 401 THR A O 1
ATOM 3228 N N . SER A 1 402 ? 8.065 13.438 9.270 1.00 63.28 402 SER A N 1
ATOM 3229 C CA . SER A 1 402 ? 8.426 12.529 8.173 1.00 63.28 402 SER A CA 1
ATOM 3230 C C . SER A 1 402 ? 9.717 11.737 8.466 1.00 63.28 402 SER A C 1
ATOM 3232 O O . SER A 1 402 ? 10.711 11.892 7.751 1.00 63.28 402 SER A O 1
ATOM 3234 N N . HIS A 1 403 ? 9.732 10.970 9.552 1.00 67.38 403 HIS A N 1
ATOM 3235 C CA . HIS A 1 403 ? 10.847 10.116 9.964 1.00 67.38 403 HIS A CA 1
ATOM 3236 C C . HIS A 1 403 ? 10.332 8.701 10.252 1.00 67.38 403 HIS A C 1
ATOM 3238 O O . HIS A 1 403 ? 9.142 8.534 10.533 1.00 67.38 403 HIS A O 1
ATOM 3244 N N . PRO A 1 404 ? 11.201 7.679 10.231 1.00 73.38 404 PRO A N 1
ATOM 3245 C CA . PRO A 1 404 ? 10.871 6.401 10.837 1.00 73.38 404 PRO A CA 1
ATOM 3246 C C . PRO A 1 404 ? 10.518 6.550 12.323 1.00 73.38 404 PRO A C 1
ATOM 3248 O O . PRO A 1 404 ? 11.073 7.393 13.032 1.00 73.38 404 PRO A O 1
ATOM 3251 N N . GLU A 1 405 ? 9.621 5.699 12.809 1.00 79.31 405 GLU A N 1
ATOM 3252 C CA . GLU A 1 405 ? 9.276 5.611 14.229 1.00 79.31 405 GLU A CA 1
ATOM 3253 C C . GLU A 1 405 ? 9.025 4.154 14.629 1.00 79.31 405 GLU A C 1
ATOM 3255 O O . GLU A 1 405 ? 8.470 3.376 13.852 1.00 79.31 405 GLU A O 1
ATOM 3260 N N . TYR A 1 406 ? 9.416 3.778 15.845 1.00 83.00 406 TYR A N 1
ATOM 3261 C CA . TYR A 1 406 ? 9.016 2.495 16.418 1.00 83.00 406 TYR A CA 1
ATOM 3262 C C . TYR A 1 406 ? 7.540 2.546 16.816 1.00 83.00 406 TYR A C 1
ATOM 3264 O O . TYR A 1 406 ? 7.068 3.550 17.351 1.00 83.00 406 TYR A O 1
ATOM 3272 N N . ARG A 1 407 ? 6.826 1.454 16.557 1.00 85.19 407 ARG A N 1
ATOM 3273 C CA . ARG A 1 407 ? 5.430 1.221 16.932 1.00 85.19 407 ARG A CA 1
ATOM 3274 C C . ARG A 1 407 ? 5.337 -0.110 17.668 1.00 85.19 407 ARG A C 1
ATOM 3276 O O . ARG A 1 407 ? 6.085 -1.033 17.350 1.00 85.19 407 ARG A O 1
ATOM 3283 N N . ASP A 1 408 ? 4.420 -0.233 18.615 1.00 85.44 408 ASP A N 1
ATOM 3284 C CA . ASP A 1 408 ? 3.970 -1.543 19.088 1.00 85.44 408 ASP A CA 1
ATOM 3285 C C . ASP A 1 408 ? 2.580 -1.864 18.530 1.00 85.44 408 ASP A C 1
ATOM 3287 O O . ASP A 1 408 ? 1.841 -0.982 18.086 1.00 85.44 408 ASP A O 1
ATOM 3291 N N . ARG A 1 409 ? 2.267 -3.160 18.483 1.00 86.88 409 ARG A N 1
ATOM 3292 C CA . ARG A 1 409 ? 0.929 -3.692 18.232 1.00 86.88 409 ARG A CA 1
ATOM 3293 C C . ARG A 1 409 ? 0.665 -4.849 19.179 1.00 86.88 409 ARG A C 1
ATOM 3295 O O . ARG A 1 409 ? 1.452 -5.797 19.222 1.00 86.88 409 ARG A O 1
ATOM 3302 N N . THR A 1 410 ? -0.503 -4.824 19.805 1.00 86.44 410 THR A N 1
ATOM 3303 C CA . THR A 1 410 ? -1.044 -5.963 20.550 1.00 86.44 410 THR A CA 1
ATOM 3304 C C . THR A 1 410 ? -2.377 -6.386 19.963 1.00 86.44 410 THR A C 1
ATOM 3306 O O . THR A 1 410 ? -3.176 -5.541 19.565 1.00 86.44 410 THR A O 1
ATOM 3309 N N . ILE A 1 411 ? -2.619 -7.691 19.923 1.00 85.06 411 ILE A N 1
ATOM 3310 C CA . ILE A 1 411 ? -3.870 -8.315 19.503 1.00 85.06 411 ILE A CA 1
ATOM 3311 C C . ILE A 1 411 ? -4.434 -9.082 20.691 1.00 85.06 411 ILE A C 1
ATOM 3313 O O . ILE A 1 411 ? -3.708 -9.817 21.361 1.00 85.06 411 ILE A O 1
ATOM 3317 N N . PHE A 1 412 ? -5.730 -8.930 20.916 1.00 86.50 412 PHE A N 1
ATOM 3318 C CA . PHE A 1 412 ? -6.475 -9.589 21.977 1.00 86.50 412 PHE A CA 1
ATOM 3319 C C . PHE A 1 412 ? -7.536 -10.506 21.365 1.00 86.50 412 PHE A C 1
ATOM 3321 O O . PHE A 1 412 ? -8.090 -10.203 20.304 1.00 86.50 412 PHE A O 1
ATOM 3328 N N . GLN A 1 413 ? -7.819 -11.609 22.050 1.00 86.19 413 GLN A N 1
ATOM 3329 C CA . GLN A 1 413 ? -8.935 -12.514 21.778 1.00 86.19 413 GLN A CA 1
ATOM 3330 C C . GLN A 1 413 ? -9.749 -12.636 23.067 1.00 86.19 413 GLN A C 1
ATOM 3332 O O . GLN A 1 413 ? -9.159 -12.768 24.136 1.00 86.19 413 GLN A O 1
ATOM 3337 N N . CYS A 1 414 ? -11.071 -12.527 22.976 1.00 87.06 414 CYS A N 1
ATOM 3338 C CA . CYS A 1 414 ? -11.963 -12.353 24.120 1.00 87.06 414 CYS A CA 1
ATOM 3339 C C . CYS A 1 414 ? -13.202 -13.248 23.972 1.00 87.06 414 CYS A C 1
ATOM 3341 O O . CYS A 1 414 ? -13.620 -13.529 22.851 1.00 87.06 414 CYS A O 1
ATOM 3343 N N . THR A 1 415 ? -13.822 -13.668 25.077 1.00 86.75 415 THR A N 1
ATOM 3344 C CA . THR A 1 415 ? -15.019 -14.538 25.045 1.00 86.75 415 THR A CA 1
ATOM 3345 C C . THR A 1 415 ? -16.274 -13.794 24.600 1.00 86.75 415 THR A C 1
ATOM 3347 O O . THR A 1 415 ? -17.177 -14.385 24.009 1.00 86.75 415 THR A O 1
ATOM 3350 N N . GLY A 1 416 ? -16.343 -12.494 24.889 1.00 83.81 416 GLY A N 1
ATOM 3351 C CA . GLY A 1 416 ? -17.533 -11.684 24.683 1.00 83.81 416 GLY A CA 1
ATOM 3352 C C . GLY A 1 416 ? -17.218 -10.253 24.272 1.00 83.81 416 GLY A C 1
ATOM 3353 O O . GLY A 1 416 ? -16.144 -9.709 24.533 1.00 83.81 416 GLY A O 1
ATOM 3354 N N . LEU A 1 417 ? -18.199 -9.650 23.608 1.00 85.56 417 LEU A N 1
ATOM 3355 C CA . LEU A 1 417 ? -18.225 -8.257 23.187 1.00 85.56 417 LEU A CA 1
ATOM 3356 C C . LEU A 1 417 ? -19.615 -7.700 23.494 1.00 85.56 417 LEU A C 1
ATOM 3358 O O . LEU A 1 417 ? -20.627 -8.320 23.174 1.00 85.56 417 LEU A O 1
ATOM 3362 N N . SER A 1 418 ? -19.661 -6.498 24.057 1.00 84.25 418 SER A N 1
ATOM 3363 C CA . SER A 1 418 ? -20.843 -5.646 24.040 1.00 84.25 418 SER A CA 1
ATOM 3364 C C . SER A 1 418 ? -20.469 -4.233 23.599 1.00 84.25 418 SER A C 1
ATOM 3366 O O . SER A 1 418 ? -19.462 -3.669 24.022 1.00 84.25 418 SER A O 1
ATOM 3368 N N . PHE A 1 419 ? -21.278 -3.654 22.722 1.00 83.12 419 PHE A N 1
ATOM 3369 C CA . PHE A 1 419 ? -21.106 -2.297 22.215 1.00 83.12 419 PHE A CA 1
ATOM 3370 C C . PHE A 1 419 ? -22.230 -1.399 22.740 1.00 83.12 419 PHE A C 1
ATOM 3372 O O . PHE A 1 419 ? -23.400 -1.668 22.461 1.00 83.12 419 PHE A O 1
ATOM 3379 N N . ASP A 1 420 ? -21.912 -0.339 23.487 1.00 77.62 420 ASP A N 1
ATOM 3380 C CA . ASP A 1 420 ? -22.892 0.703 23.805 1.00 77.62 420 ASP A CA 1
ATOM 3381 C C . ASP A 1 420 ? -22.722 1.915 22.881 1.00 77.62 420 ASP A C 1
ATOM 3383 O O . ASP A 1 420 ? -21.685 2.569 22.832 1.00 77.62 420 ASP A O 1
ATOM 3387 N N . GLY A 1 421 ? -23.777 2.202 22.116 1.00 74.38 421 GLY A N 1
ATOM 3388 C CA . GLY A 1 421 ? -23.882 3.376 21.248 1.00 74.38 421 GLY A CA 1
ATOM 3389 C C . GLY A 1 421 ? -24.389 4.615 21.988 1.00 74.38 421 GLY A C 1
ATOM 3390 O O . GLY A 1 421 ? -25.110 5.431 21.418 1.00 74.38 421 GLY A O 1
ATOM 3391 N N . THR A 1 422 ? -24.133 4.706 23.292 1.00 79.38 422 THR A N 1
ATOM 3392 C CA . THR A 1 422 ? -24.646 5.765 24.164 1.00 79.38 422 THR A CA 1
ATOM 3393 C C . THR A 1 422 ? -23.584 6.819 24.410 1.00 79.38 422 THR A C 1
ATOM 3395 O O . THR A 1 422 ? -22.664 6.599 25.193 1.00 79.38 422 THR A O 1
ATOM 3398 N N . SER A 1 423 ? -23.744 7.990 23.792 1.00 75.94 423 SER A N 1
ATOM 3399 C CA . SER A 1 423 ? -22.830 9.099 24.038 1.00 75.94 423 SER A CA 1
ATOM 3400 C C . SER A 1 423 ? -23.083 9.790 25.379 1.00 75.94 423 SER A C 1
ATOM 3402 O O . SER A 1 423 ? -24.234 10.075 25.721 1.00 75.94 423 SER A O 1
ATOM 3404 N N . PHE A 1 424 ? -22.013 10.145 26.086 1.00 80.94 424 PHE A N 1
ATOM 3405 C CA . PHE A 1 424 ? -22.051 10.928 27.323 1.00 80.94 424 PHE A CA 1
ATOM 3406 C C . PHE A 1 424 ? -20.844 11.867 27.418 1.00 80.94 424 PHE A C 1
ATOM 3408 O O . PHE A 1 424 ? -19.760 11.572 26.915 1.00 80.94 424 PHE A O 1
ATOM 3415 N N . VAL A 1 425 ? -21.041 13.015 28.065 1.00 72.50 425 VAL A N 1
ATOM 3416 C CA . VAL A 1 425 ? -19.979 13.995 28.331 1.00 72.50 425 VAL A CA 1
ATOM 3417 C C . VAL A 1 425 ? -19.252 13.585 29.612 1.00 72.50 425 VAL A C 1
ATOM 3419 O O . VAL A 1 425 ? -19.906 13.219 30.589 1.00 72.50 425 VAL A O 1
ATOM 3422 N N . ALA A 1 426 ? -17.918 13.636 29.626 1.00 63.72 426 ALA A N 1
ATOM 3423 C CA . ALA A 1 426 ? -17.151 13.451 30.857 1.00 63.72 426 ALA A CA 1
ATOM 3424 C C . ALA A 1 426 ? -17.509 14.527 31.907 1.00 63.72 426 ALA A C 1
ATOM 3426 O O . ALA A 1 426 ? -17.799 15.667 31.552 1.00 63.72 426 ALA A O 1
ATOM 3427 N N . GLU A 1 427 ? -17.428 14.207 33.206 1.00 53.66 427 GLU A N 1
ATOM 3428 C CA . GLU A 1 427 ? -17.800 15.132 34.303 1.00 53.66 427 GLU A CA 1
ATOM 3429 C C . GLU A 1 427 ? -17.007 16.455 34.330 1.00 53.66 427 GLU A C 1
ATOM 3431 O O . GLU A 1 427 ? -17.366 17.388 35.050 1.00 53.66 427 GLU A O 1
ATOM 3436 N N . LYS A 1 428 ? -15.921 16.550 33.555 1.00 59.91 428 LYS A N 1
ATOM 3437 C CA . LYS A 1 428 ? -15.161 17.778 33.323 1.00 59.91 428 LYS A CA 1
ATOM 3438 C C . LYS A 1 428 ? -14.917 17.953 31.829 1.00 59.91 428 LYS A C 1
ATOM 3440 O O . LYS A 1 428 ? -14.193 17.160 31.228 1.00 59.91 428 LYS A O 1
ATOM 3445 N N . THR A 1 429 ? -15.457 19.026 31.258 1.00 56.81 429 THR A N 1
ATOM 3446 C CA . THR A 1 429 ? -15.041 19.514 29.938 1.00 56.81 429 THR A CA 1
ATOM 3447 C C . THR A 1 429 ? -13.540 19.844 29.974 1.00 56.81 429 THR A C 1
ATOM 3449 O O . THR A 1 429 ? -13.105 20.516 30.913 1.00 56.81 429 THR A O 1
ATOM 3452 N N . PRO A 1 430 ? -12.734 19.414 28.989 1.00 62.72 430 PRO A N 1
ATOM 3453 C CA . PRO A 1 430 ? -11.327 19.794 28.904 1.00 62.72 430 PRO A CA 1
ATOM 3454 C C . PRO A 1 430 ? -11.135 21.312 28.750 1.00 62.72 430 PRO A C 1
ATOM 3456 O O . PRO A 1 430 ? -11.827 21.945 27.955 1.00 62.72 430 PRO A O 1
ATOM 3459 N N . GLU A 1 431 ? -10.143 21.896 29.433 1.00 63.78 431 GLU A N 1
ATOM 3460 C CA . GLU A 1 431 ? -9.749 23.308 29.229 1.00 63.78 431 GLU A CA 1
ATOM 3461 C C . GLU A 1 431 ? -9.132 23.560 27.838 1.00 63.78 431 GLU A C 1
ATOM 3463 O O . GLU A 1 431 ? -9.105 24.689 27.348 1.00 63.78 431 GLU A O 1
ATOM 3468 N N . LYS A 1 432 ? -8.649 22.495 27.189 1.00 74.69 432 LYS A N 1
ATOM 3469 C CA . LYS A 1 432 ? -8.124 22.469 25.823 1.00 74.69 432 LYS A CA 1
ATOM 3470 C C . LYS A 1 432 ? -8.729 21.269 25.097 1.00 74.69 432 LYS A C 1
ATOM 3472 O O . LYS A 1 432 ? -8.730 20.173 25.650 1.00 74.69 432 LYS A O 1
ATOM 3477 N N . SER A 1 433 ? -9.186 21.459 23.859 1.00 76.62 433 SER A N 1
ATOM 3478 C CA . SER A 1 433 ? -9.670 20.362 23.014 1.00 76.62 433 SER A CA 1
ATOM 3479 C C . SER A 1 433 ? -8.630 19.245 22.867 1.00 76.62 433 SER A C 1
ATOM 3481 O O . SER A 1 433 ? -7.443 19.533 22.703 1.00 76.62 433 SER A O 1
ATOM 3483 N N . LEU A 1 434 ? -9.093 17.995 22.906 1.00 79.12 434 LEU A N 1
ATOM 3484 C CA . LEU A 1 434 ? -8.280 16.793 22.758 1.00 79.12 434 LEU A CA 1
ATOM 3485 C C . LEU A 1 434 ? -7.975 16.512 21.285 1.00 79.12 434 LEU A C 1
ATOM 3487 O O . LEU A 1 434 ? -8.885 16.342 20.473 1.00 79.12 434 LEU A O 1
ATOM 3491 N N . TYR A 1 435 ? -6.695 16.366 20.964 1.00 75.62 435 TYR A N 1
ATOM 3492 C CA . TYR A 1 435 ? -6.231 15.849 19.680 1.00 75.62 435 TYR A CA 1
ATOM 3493 C C . TYR A 1 435 ? -5.445 14.554 19.904 1.00 75.62 435 TYR A C 1
ATOM 3495 O O . TYR A 1 435 ? -4.866 14.349 20.969 1.00 75.62 435 TYR A O 1
ATOM 3503 N N . SER A 1 436 ? -5.351 13.698 18.884 1.00 70.12 436 SER A N 1
ATOM 3504 C CA . SER A 1 436 ? -4.466 12.520 18.906 1.00 70.12 436 SER A CA 1
ATOM 3505 C C . SER A 1 436 ? -3.023 12.881 19.292 1.00 70.12 436 SER A C 1
ATOM 3507 O O . SER A 1 436 ? -2.368 12.141 20.023 1.00 70.12 436 SER A O 1
ATOM 3509 N N . VAL A 1 437 ? -2.555 14.061 18.869 1.00 70.31 437 VAL A N 1
ATOM 3510 C CA . VAL A 1 437 ? -1.200 14.553 19.150 1.00 70.31 437 VAL A CA 1
ATOM 3511 C C . VAL A 1 437 ? -0.930 14.883 20.622 1.00 70.31 437 VAL A C 1
ATOM 3513 O O . VAL A 1 437 ? 0.229 14.906 21.029 1.00 70.31 437 VAL A O 1
ATOM 3516 N N . ASP A 1 438 ? -1.967 15.094 21.439 1.00 70.81 438 ASP A N 1
ATOM 3517 C CA . ASP A 1 438 ? -1.818 15.365 22.879 1.00 70.81 438 ASP A CA 1
ATOM 3518 C C . ASP A 1 438 ? -1.392 14.129 23.685 1.00 70.81 438 ASP A C 1
ATOM 3520 O O . ASP A 1 438 ? -0.952 14.254 24.827 1.00 70.81 438 ASP A O 1
ATOM 3524 N N . PHE A 1 439 ? -1.488 12.943 23.078 1.00 75.19 439 PHE A N 1
ATOM 3525 C CA . PHE A 1 439 ? -1.166 11.655 23.692 1.00 75.19 439 PHE A CA 1
ATOM 3526 C C . PHE A 1 439 ? 0.089 10.996 23.094 1.00 75.19 439 PHE A C 1
ATOM 3528 O O . PHE A 1 439 ? 0.386 9.841 23.389 1.00 75.19 439 PHE A O 1
ATOM 3535 N N . ILE A 1 440 ? 0.857 11.736 22.283 1.00 77.75 440 ILE A N 1
ATOM 3536 C CA . ILE A 1 440 ? 2.167 11.314 21.772 1.00 77.75 440 ILE A CA 1
ATOM 3537 C C . ILE A 1 440 ? 3.202 11.348 22.912 1.00 77.75 440 ILE A C 1
ATOM 3539 O O . ILE A 1 440 ? 3.462 12.424 23.462 1.00 77.75 440 ILE A O 1
ATOM 3543 N N . PRO A 1 441 ? 3.898 10.237 23.218 1.00 77.88 441 PRO A N 1
ATOM 3544 C CA . PRO A 1 441 ? 4.986 10.251 24.187 1.00 77.88 441 PRO A CA 1
ATOM 3545 C C . PRO A 1 441 ? 6.145 11.150 23.737 1.00 77.88 441 PRO A C 1
ATOM 3547 O O . PRO A 1 441 ? 6.514 11.199 22.552 1.00 77.88 441 PRO A O 1
ATOM 3550 N N . SER A 1 442 ? 6.761 11.850 24.696 1.00 80.69 442 SER A N 1
ATOM 3551 C CA . SER A 1 442 ? 7.852 12.794 24.414 1.00 80.69 442 SER A CA 1
ATOM 3552 C C . SER A 1 442 ? 9.010 12.128 23.658 1.00 80.69 442 SER A C 1
ATOM 3554 O O . SER A 1 442 ? 9.246 10.924 23.786 1.00 80.69 442 SER A O 1
ATOM 3556 N N . SER A 1 443 ? 9.787 12.911 22.902 1.00 77.75 443 SER A N 1
ATOM 3557 C CA . SER A 1 443 ? 10.951 12.420 22.143 1.00 77.75 443 SER A CA 1
ATOM 3558 C C . SER A 1 443 ? 11.985 11.671 22.986 1.00 77.75 443 SER A C 1
ATOM 3560 O O . SER A 1 443 ? 12.740 10.873 22.433 1.00 77.75 443 SER A O 1
ATOM 3562 N N . ASN A 1 444 ? 12.009 11.944 24.291 1.00 83.00 444 ASN A N 1
ATOM 3563 C CA . ASN A 1 444 ? 12.940 11.381 25.261 1.00 83.00 444 ASN A CA 1
ATOM 3564 C C . ASN A 1 444 ? 12.315 10.173 25.979 1.00 83.00 444 ASN A C 1
ATOM 3566 O O . ASN A 1 444 ? 13.024 9.262 26.387 1.00 83.00 444 ASN A O 1
ATOM 3570 N N . SER A 1 445 ? 10.982 10.150 26.097 1.00 81.06 445 SER A N 1
ATOM 3571 C CA . SER A 1 445 ? 10.203 9.074 26.720 1.00 81.06 445 SER A CA 1
ATOM 3572 C C . SER A 1 445 ? 9.984 7.871 25.803 1.00 81.06 445 SER A C 1
ATOM 3574 O O . SER A 1 445 ? 9.768 6.778 26.319 1.00 81.06 445 SER A O 1
ATOM 3576 N N . ARG A 1 446 ? 10.005 8.064 24.476 1.00 84.50 446 ARG A N 1
ATOM 3577 C CA . ARG A 1 446 ? 9.795 7.002 23.476 1.00 84.50 446 ARG A CA 1
ATOM 3578 C C . ARG A 1 446 ? 11.085 6.355 22.989 1.00 84.50 446 ARG A C 1
ATOM 3580 O O . ARG A 1 446 ? 12.143 6.986 23.048 1.00 84.50 446 ARG A O 1
ATOM 3587 N N . ILE A 1 447 ? 10.976 5.128 22.470 1.00 83.62 447 ILE A N 1
ATOM 3588 C CA . ILE A 1 447 ? 12.084 4.414 21.812 1.00 83.62 447 ILE A CA 1
ATOM 3589 C C . ILE A 1 447 ? 12.697 5.289 20.709 1.00 83.62 447 ILE A C 1
ATOM 3591 O O . ILE A 1 447 ? 11.994 5.902 19.899 1.00 83.62 447 ILE A O 1
ATOM 3595 N N . LYS A 1 448 ? 14.028 5.308 20.672 1.00 78.81 448 LYS A N 1
ATOM 3596 C CA . LYS A 1 448 ? 14.839 5.903 19.608 1.00 78.81 448 LYS A CA 1
ATOM 3597 C C . LYS A 1 448 ? 15.722 4.886 18.899 1.00 78.81 448 LYS A C 1
ATOM 3599 O O . LYS A 1 448 ? 15.836 4.959 17.679 1.00 78.81 448 LYS A O 1
ATOM 3604 N N . ASN A 1 449 ? 16.307 3.955 19.649 1.00 77.81 449 ASN A N 1
ATOM 3605 C CA . ASN A 1 449 ? 17.384 3.088 19.181 1.00 77.81 449 ASN A CA 1
ATOM 3606 C C . ASN A 1 449 ? 17.103 1.627 19.573 1.00 77.81 449 ASN A C 1
ATOM 3608 O O . ASN A 1 449 ? 16.499 1.383 20.619 1.00 77.81 449 ASN A O 1
ATOM 3612 N N . ILE A 1 450 ? 17.604 0.677 18.781 1.00 84.44 450 ILE A N 1
ATOM 3613 C CA . ILE A 1 450 ? 17.860 -0.699 19.226 1.00 84.44 450 ILE A CA 1
ATOM 3614 C C . ILE A 1 450 ? 19.370 -0.816 19.453 1.00 84.44 450 ILE A C 1
ATOM 3616 O O . ILE A 1 450 ? 20.152 -0.423 18.589 1.00 84.44 450 ILE A O 1
ATOM 3620 N N . VAL A 1 451 ? 19.784 -1.366 20.591 1.00 86.44 451 VAL A N 1
ATOM 3621 C CA . VAL A 1 451 ? 21.163 -1.812 20.827 1.00 86.44 451 VAL A CA 1
ATOM 3622 C C . VAL A 1 451 ? 21.147 -3.330 20.850 1.00 86.44 451 VAL A C 1
ATOM 3624 O O . VAL A 1 451 ? 20.439 -3.926 21.657 1.00 86.44 451 VAL A O 1
ATOM 3627 N N . THR A 1 452 ? 21.908 -3.965 19.961 1.00 89.31 452 THR A N 1
ATOM 3628 C CA . THR A 1 452 ? 21.980 -5.433 19.904 1.00 89.31 452 THR A CA 1
ATOM 3629 C C . THR A 1 452 ? 23.295 -5.903 20.499 1.00 89.31 452 THR A C 1
ATOM 3631 O O . THR A 1 452 ? 24.351 -5.424 20.093 1.00 89.31 452 THR A O 1
ATOM 3634 N N . THR A 1 453 ? 23.240 -6.822 21.460 1.00 90.88 453 THR A N 1
ATOM 3635 C CA . THR A 1 453 ? 24.418 -7.423 22.097 1.00 90.88 453 THR A CA 1
ATOM 3636 C C . THR A 1 453 ? 24.493 -8.905 21.741 1.00 90.88 453 THR A C 1
ATOM 3638 O O . THR A 1 453 ? 23.541 -9.633 22.002 1.00 90.88 453 THR A O 1
ATOM 3641 N N . PHE A 1 454 ? 25.618 -9.345 21.179 1.00 91.31 454 PHE A N 1
ATOM 3642 C CA . PHE A 1 454 ? 25.951 -10.753 20.942 1.00 91.31 454 PHE A CA 1
ATOM 3643 C C . PHE A 1 454 ? 26.974 -11.206 21.991 1.00 91.31 454 PHE A C 1
ATOM 3645 O O . PHE A 1 454 ? 27.945 -10.490 22.247 1.00 91.31 454 PHE A O 1
ATOM 3652 N N . SER A 1 455 ? 26.781 -12.370 22.610 1.00 92.25 455 SER A N 1
ATOM 3653 C CA . SER A 1 455 ? 27.664 -12.863 23.681 1.00 92.25 455 SER A CA 1
ATOM 3654 C C . SER A 1 455 ? 27.695 -14.387 23.779 1.00 92.25 455 SER A C 1
ATOM 3656 O O . SER A 1 455 ? 26.729 -15.048 23.425 1.00 92.25 455 SER A O 1
ATOM 3658 N N . GLY A 1 456 ? 28.784 -14.950 24.307 1.00 87.62 456 GLY A N 1
ATOM 3659 C CA . GLY A 1 456 ? 28.971 -16.403 24.356 1.00 87.62 456 GLY A CA 1
ATOM 3660 C C . GLY A 1 456 ? 29.458 -16.974 23.021 1.00 87.62 456 GLY A C 1
ATOM 3661 O O . GLY A 1 456 ? 29.895 -16.231 22.140 1.00 87.62 456 GLY A O 1
ATOM 3662 N N . GLY A 1 457 ? 29.428 -18.300 22.885 1.00 85.56 457 GLY A N 1
ATOM 3663 C CA . GLY A 1 457 ? 29.965 -18.995 21.714 1.00 85.56 457 GLY A CA 1
ATOM 3664 C C . GLY A 1 457 ? 31.423 -18.618 21.428 1.00 85.56 457 GLY A C 1
ATOM 3665 O O . GLY A 1 457 ? 32.303 -18.787 22.271 1.00 85.56 457 GLY A O 1
ATOM 3666 N N . ASP A 1 458 ? 31.674 -18.087 20.232 1.00 82.94 458 ASP A N 1
ATOM 3667 C CA . ASP A 1 458 ? 33.000 -17.638 19.786 1.00 82.94 458 ASP A CA 1
ATOM 3668 C C . ASP A 1 458 ? 33.372 -16.194 20.196 1.00 82.94 458 ASP A C 1
ATOM 3670 O O . ASP A 1 458 ? 34.488 -15.748 19.920 1.00 82.94 458 ASP A O 1
ATOM 3674 N N . PHE A 1 459 ? 32.475 -15.442 20.845 1.00 84.50 459 PHE A N 1
ATOM 3675 C CA . PHE A 1 459 ? 32.736 -14.057 21.255 1.00 84.50 459 PHE A CA 1
ATOM 3676 C C . PHE A 1 459 ? 33.526 -13.991 22.573 1.00 84.50 459 PHE A C 1
ATOM 3678 O O . PHE A 1 459 ? 33.006 -14.311 23.642 1.00 84.50 459 PHE A O 1
ATOM 3685 N N . THR A 1 460 ? 34.775 -13.513 22.518 1.00 81.00 460 THR A N 1
ATOM 3686 C CA . THR A 1 460 ? 35.634 -13.341 23.710 1.00 81.00 460 THR A CA 1
ATOM 3687 C C . THR A 1 460 ? 35.186 -12.205 24.633 1.00 81.00 460 THR A C 1
ATOM 3689 O O . THR A 1 460 ? 35.438 -12.255 25.833 1.00 81.00 460 THR A O 1
ATOM 3692 N N . GLU A 1 461 ? 34.526 -11.187 24.078 1.00 86.94 461 GLU A N 1
ATOM 3693 C CA . GLU A 1 461 ? 33.852 -10.101 24.796 1.00 86.94 461 GLU A CA 1
ATOM 3694 C C . GLU A 1 461 ? 32.499 -9.819 24.108 1.00 86.94 461 GLU A C 1
ATOM 3696 O O . GLU A 1 461 ? 32.399 -10.037 22.896 1.00 86.94 461 GLU A O 1
ATOM 3701 N N . PRO A 1 462 ? 31.458 -9.341 24.821 1.00 87.25 462 PRO A N 1
ATOM 3702 C CA . PRO A 1 462 ? 30.153 -9.072 24.215 1.00 87.25 462 PRO A CA 1
ATOM 3703 C C . PRO A 1 462 ? 30.208 -7.989 23.125 1.00 87.25 462 PRO A C 1
ATOM 3705 O O . PRO A 1 462 ? 30.467 -6.817 23.409 1.00 87.25 462 PRO A O 1
ATOM 3708 N N . LEU A 1 463 ? 29.910 -8.364 21.880 1.00 89.00 463 LEU A N 1
ATOM 3709 C CA . LEU A 1 463 ? 29.860 -7.442 20.748 1.00 89.00 463 LEU A CA 1
ATOM 3710 C C . LEU A 1 463 ? 28.561 -6.632 20.792 1.00 89.00 463 LEU A C 1
ATOM 3712 O O . LEU A 1 463 ? 27.475 -7.210 20.795 1.00 89.00 463 LEU A O 1
ATOM 3716 N N . LYS A 1 464 ? 28.661 -5.298 20.760 1.00 87.19 464 LYS A N 1
ATOM 3717 C CA . LYS A 1 464 ? 27.502 -4.400 20.651 1.00 87.19 464 LYS A CA 1
ATOM 3718 C C . LYS A 1 464 ? 27.424 -3.745 19.279 1.00 87.19 464 LYS A C 1
ATOM 3720 O O . LYS A 1 464 ? 28.380 -3.105 18.855 1.00 87.19 464 LYS A O 1
ATOM 3725 N N . ILE A 1 465 ? 26.266 -3.880 18.641 1.00 85.69 465 ILE A N 1
ATOM 3726 C CA . ILE A 1 465 ? 25.938 -3.318 17.329 1.00 85.69 465 ILE A CA 1
ATOM 3727 C C . ILE A 1 465 ? 24.827 -2.280 17.500 1.00 85.69 465 ILE A C 1
ATOM 3729 O O . ILE A 1 465 ? 23.810 -2.545 18.151 1.00 85.69 465 ILE A O 1
ATOM 3733 N N . TYR A 1 466 ? 25.017 -1.110 16.890 1.00 79.06 466 TYR A N 1
ATOM 3734 C CA . TYR A 1 466 ? 24.098 0.035 16.997 1.00 79.06 466 TYR A CA 1
ATOM 3735 C C . TYR A 1 466 ? 23.343 0.329 15.692 1.00 79.06 466 TYR A C 1
ATOM 3737 O O . TYR A 1 466 ? 22.445 1.166 15.671 1.00 79.06 466 TYR A O 1
ATOM 3745 N N . THR A 1 467 ? 23.691 -0.374 14.611 1.00 75.38 467 THR A N 1
ATOM 3746 C CA . THR A 1 467 ? 23.238 -0.119 13.232 1.00 75.38 467 THR A CA 1
ATOM 3747 C C . THR A 1 467 ? 22.106 -1.046 12.766 1.00 75.38 467 THR A C 1
ATOM 3749 O O . THR A 1 467 ? 21.814 -1.153 11.571 1.00 75.38 467 THR A O 1
ATOM 3752 N N . ILE A 1 468 ? 21.434 -1.710 13.717 1.00 79.75 468 ILE A N 1
ATOM 3753 C CA . ILE A 1 468 ? 20.230 -2.513 13.469 1.00 79.75 468 ILE A CA 1
ATOM 3754 C C . ILE A 1 468 ? 19.035 -1.574 13.281 1.00 79.75 468 ILE A C 1
ATOM 3756 O O . ILE A 1 468 ? 18.506 -1.017 14.243 1.00 79.75 468 ILE A O 1
ATOM 3760 N N . GLY A 1 469 ? 18.600 -1.404 12.032 1.00 69.75 469 GLY A N 1
ATOM 3761 C CA . GLY A 1 469 ? 17.447 -0.564 11.699 1.00 69.75 469 GLY A CA 1
ATOM 3762 C C . GLY A 1 469 ? 16.102 -1.266 11.899 1.00 69.75 469 GLY A C 1
ATOM 3763 O O . GLY A 1 469 ? 15.088 -0.608 12.122 1.00 69.75 469 GLY A O 1
ATOM 3764 N N . LYS A 1 470 ? 16.077 -2.604 11.849 1.00 79.00 470 LYS A N 1
ATOM 3765 C CA . LYS A 1 470 ? 14.859 -3.407 12.004 1.00 79.00 470 LYS A CA 1
ATOM 3766 C C . LYS A 1 470 ? 15.161 -4.754 12.656 1.00 79.00 470 LYS A C 1
ATOM 3768 O O . LYS A 1 470 ? 16.110 -5.440 12.293 1.00 79.00 470 LYS A O 1
ATOM 3773 N N . PHE A 1 471 ? 14.287 -5.153 13.572 1.00 84.81 471 PHE A N 1
ATOM 3774 C CA . PHE A 1 471 ? 14.240 -6.477 14.190 1.00 84.81 471 PHE A CA 1
ATOM 3775 C C . PHE A 1 471 ? 12.826 -7.037 14.008 1.00 84.81 471 PHE A C 1
ATOM 3777 O O . PHE A 1 471 ? 11.844 -6.306 14.159 1.00 84.81 471 PHE A O 1
ATOM 3784 N N . THR A 1 472 ? 12.729 -8.311 13.629 1.00 83.00 472 THR A N 1
ATOM 3785 C CA . THR A 1 472 ? 11.474 -8.999 13.303 1.00 83.00 472 THR A CA 1
ATOM 3786 C C . THR A 1 472 ? 11.459 -10.374 13.986 1.00 83.00 472 THR A C 1
ATOM 3788 O O . THR A 1 472 ? 12.046 -11.316 13.453 1.00 83.00 472 THR A O 1
ATOM 3791 N N . PRO A 1 473 ? 10.827 -10.517 15.165 1.00 80.50 473 PRO A N 1
ATOM 3792 C CA . PRO A 1 473 ? 10.689 -11.808 15.836 1.00 80.50 473 PRO A CA 1
ATOM 3793 C C . PRO A 1 473 ? 9.626 -12.675 15.143 1.00 80.50 473 PRO A C 1
ATOM 3795 O O . PRO A 1 473 ? 8.545 -12.181 14.804 1.00 80.50 473 PRO A O 1
ATOM 3798 N N . LYS A 1 474 ? 9.899 -13.973 14.963 1.00 80.81 474 LYS A N 1
ATOM 3799 C CA . LYS A 1 474 ? 8.918 -14.953 14.477 1.00 80.81 474 LYS A CA 1
ATOM 3800 C C . LYS A 1 474 ? 8.240 -15.608 15.674 1.00 80.81 474 LYS A C 1
ATOM 3802 O O . LYS A 1 474 ? 8.745 -16.554 16.269 1.00 80.81 474 LYS A O 1
ATOM 3807 N N . VAL A 1 475 ? 7.097 -15.037 16.034 1.00 67.50 475 VAL A N 1
ATOM 3808 C CA . VAL A 1 475 ? 6.339 -15.390 17.233 1.00 67.50 475 VAL A CA 1
ATOM 3809 C C . VAL A 1 475 ? 5.286 -16.447 16.888 1.00 67.50 475 VAL A C 1
ATOM 3811 O O . VAL A 1 475 ? 4.184 -16.109 16.454 1.00 67.50 475 VAL A O 1
ATOM 3814 N N . ASP A 1 476 ? 5.621 -17.720 17.092 1.00 62.72 476 ASP A N 1
ATOM 3815 C CA . ASP A 1 476 ? 4.689 -18.839 16.941 1.00 62.72 476 ASP A CA 1
ATOM 3816 C C . ASP A 1 476 ? 3.867 -19.020 18.228 1.00 62.72 476 ASP A C 1
ATOM 3818 O O . ASP A 1 476 ? 4.418 -19.164 19.323 1.00 62.72 476 ASP A O 1
ATOM 3822 N N . GLN A 1 477 ? 2.538 -19.087 18.113 1.00 55.75 477 GLN A N 1
ATOM 3823 C CA . GLN A 1 477 ? 1.689 -19.615 19.186 1.00 55.75 477 GLN A CA 1
ATOM 3824 C C . GLN A 1 477 ? 1.455 -21.113 18.984 1.00 55.75 477 GLN A C 1
ATOM 3826 O O . GLN A 1 477 ? 1.087 -21.544 17.889 1.00 55.75 477 GLN A O 1
ATOM 3831 N N . ARG A 1 478 ? 1.581 -21.909 20.052 1.00 51.09 478 ARG A N 1
ATOM 3832 C CA . ARG A 1 478 ? 1.085 -23.293 20.076 1.00 51.09 478 ARG A CA 1
ATOM 3833 C C . ARG A 1 478 ? 0.097 -23.488 21.216 1.00 51.09 478 ARG A C 1
ATOM 3835 O O . ARG A 1 478 ? 0.468 -23.396 22.381 1.00 51.09 478 ARG A O 1
ATOM 3842 N N . SER A 1 479 ? -1.144 -23.811 20.858 1.00 44.16 479 SER A N 1
ATOM 3843 C CA . SER A 1 479 ? -2.194 -24.202 21.795 1.00 44.16 479 SER A CA 1
ATOM 3844 C C . SER A 1 479 ? -2.056 -25.679 22.171 1.00 44.16 479 SER A C 1
ATOM 3846 O O . SER A 1 479 ? -2.674 -26.547 21.544 1.00 44.16 479 SER A O 1
ATOM 3848 N N . GLU A 1 480 ? -1.236 -25.996 23.175 1.00 40.03 480 GLU A N 1
ATOM 3849 C CA . GLU A 1 480 ? -1.173 -27.365 23.692 1.00 40.03 480 GLU A CA 1
ATOM 3850 C C . GLU A 1 480 ? -2.400 -27.634 24.573 1.00 40.03 480 GLU A C 1
ATOM 3852 O O . GLU A 1 480 ? -2.634 -26.991 25.597 1.00 40.03 480 GLU A O 1
ATOM 3857 N N . THR A 1 481 ? -3.234 -28.571 24.118 1.00 40.06 481 THR A N 1
ATOM 3858 C CA . THR A 1 481 ? -4.508 -28.917 24.758 1.00 40.06 481 THR A CA 1
ATOM 3859 C C . THR A 1 481 ? -4.322 -30.200 25.554 1.00 40.06 481 THR A C 1
ATOM 3861 O O . THR A 1 481 ? -4.381 -31.299 25.000 1.00 40.06 481 THR A O 1
ATOM 3864 N N . SER A 1 482 ? -4.070 -30.072 26.856 1.00 37.12 482 SER A N 1
ATOM 3865 C CA . SER A 1 482 ? -3.934 -31.240 27.728 1.00 37.12 482 SER A CA 1
ATOM 3866 C C . SER A 1 482 ? -5.315 -31.749 28.159 1.00 37.12 482 SER A C 1
ATOM 3868 O O . SER A 1 482 ? -6.156 -30.988 28.637 1.00 37.12 482 SER A O 1
ATOM 3870 N N . VAL A 1 483 ? -5.572 -33.049 27.973 1.00 34.78 483 VAL A N 1
ATOM 3871 C CA . VAL A 1 483 ? -6.828 -33.698 28.383 1.00 34.78 483 VAL A CA 1
ATOM 3872 C C . VAL A 1 483 ? -6.513 -34.752 29.438 1.00 34.78 483 VAL A C 1
ATOM 3874 O O . VAL A 1 483 ? -6.113 -35.873 29.124 1.00 34.78 483 VAL A O 1
ATOM 3877 N N . GLN A 1 484 ? -6.677 -34.389 30.710 1.00 35.38 484 GLN A N 1
ATOM 3878 C CA . GLN A 1 484 ? -6.417 -35.295 31.825 1.00 35.38 484 GLN A CA 1
ATOM 3879 C C . GLN A 1 484 ? -7.622 -36.223 32.054 1.00 35.38 484 GLN A C 1
ATOM 3881 O O . GLN A 1 484 ? -8.559 -35.902 32.781 1.00 35.38 484 GLN A O 1
ATOM 3886 N N . LEU A 1 485 ? -7.605 -37.394 31.410 1.00 33.78 485 LEU A N 1
ATOM 3887 C CA . LEU A 1 485 ? -8.630 -38.425 31.594 1.00 33.78 485 LEU A CA 1
ATOM 3888 C C . LEU A 1 485 ? -8.501 -39.090 32.974 1.00 33.78 485 LEU A C 1
ATOM 3890 O O . LEU A 1 485 ? -7.644 -39.949 33.190 1.00 33.78 485 LEU A O 1
ATOM 3894 N N . VAL A 1 486 ? -9.388 -38.720 33.901 1.00 38.19 486 VAL A N 1
ATOM 3895 C CA . VAL A 1 486 ? -9.532 -39.399 35.196 1.00 38.19 486 VAL A CA 1
ATOM 3896 C C . VAL A 1 486 ? -10.008 -40.839 34.971 1.00 38.19 486 VAL A C 1
ATOM 3898 O O . VAL A 1 486 ? -10.939 -41.100 34.210 1.00 38.19 486 VAL A O 1
ATOM 3901 N N . LYS A 1 487 ? -9.349 -41.798 35.626 1.00 35.12 487 LYS A N 1
ATOM 3902 C CA . LYS A 1 487 ? -9.560 -43.232 35.395 1.00 35.12 487 LYS A CA 1
ATOM 3903 C C . LYS A 1 487 ? -10.834 -43.724 36.093 1.00 35.12 487 LYS A C 1
ATOM 3905 O O . LYS A 1 487 ? -10.903 -43.733 37.319 1.00 35.12 487 LYS A O 1
ATOM 3910 N N . PHE A 1 488 ? -11.824 -44.155 35.315 1.00 41.47 488 PHE A N 1
ATOM 3911 C CA . PHE A 1 488 ? -13.112 -44.635 35.829 1.00 41.47 488 PHE A CA 1
ATOM 3912 C C . PHE A 1 488 ? -13.005 -45.976 36.574 1.00 41.47 488 PHE A C 1
ATOM 3914 O O . PHE A 1 488 ? -12.246 -46.864 36.180 1.00 41.47 488 PHE A O 1
ATOM 3921 N N . SER A 1 489 ? -13.861 -46.164 37.579 1.00 35.12 489 SER A N 1
ATOM 3922 C CA . SER A 1 489 ? -14.236 -47.468 38.136 1.00 35.12 489 SER A CA 1
ATOM 3923 C C . SER A 1 489 ? -15.701 -47.757 37.786 1.00 35.12 489 SER A C 1
ATOM 3925 O O . SER A 1 489 ? -16.553 -46.878 37.870 1.00 35.12 489 SER A O 1
ATOM 3927 N N . THR A 1 490 ? -16.001 -48.978 37.331 1.00 35.22 490 THR A N 1
ATOM 3928 C CA . THR A 1 490 ? -17.358 -49.379 36.911 1.00 35.22 490 THR A CA 1
ATOM 3929 C C . THR A 1 490 ? -17.850 -50.521 37.791 1.00 35.22 490 THR A C 1
ATOM 3931 O O . THR A 1 490 ? -17.323 -51.630 37.711 1.00 35.22 490 THR A O 1
ATOM 3934 N N . THR A 1 491 ? -18.862 -50.265 38.619 1.00 36.91 491 THR A N 1
ATOM 3935 C CA . THR A 1 491 ? -19.461 -51.283 39.493 1.00 36.91 491 THR A CA 1
ATOM 3936 C C . THR A 1 491 ? -20.673 -51.902 38.807 1.00 36.91 491 THR A C 1
ATOM 3938 O O . THR A 1 491 ? -21.723 -51.270 38.698 1.00 36.91 491 THR A O 1
ATOM 3941 N N . ILE A 1 492 ? -20.538 -53.147 38.346 1.00 36.56 492 ILE A N 1
ATOM 3942 C CA . ILE A 1 492 ? -21.653 -53.931 37.804 1.00 36.56 492 ILE A CA 1
ATOM 3943 C C . ILE A 1 492 ? -22.276 -54.725 38.953 1.00 36.56 492 ILE A C 1
ATOM 3945 O O . ILE A 1 492 ? -21.629 -55.605 39.515 1.00 36.56 492 ILE A O 1
ATOM 3949 N N . ILE A 1 493 ? -23.532 -54.428 39.290 1.00 39.62 493 ILE A N 1
ATOM 3950 C CA . ILE A 1 493 ? -24.320 -55.249 40.217 1.00 39.62 493 ILE A CA 1
ATOM 3951 C C . ILE A 1 493 ? -25.117 -56.262 39.391 1.00 39.62 493 ILE A C 1
ATOM 3953 O O . ILE A 1 493 ? -25.908 -55.890 38.524 1.00 39.62 493 ILE A O 1
ATOM 3957 N N . SER A 1 494 ? -24.915 -57.550 39.667 1.00 33.00 494 SER A N 1
ATOM 3958 C CA . SER A 1 494 ? -25.620 -58.655 39.014 1.00 33.00 494 SER A CA 1
ATOM 3959 C C . SER A 1 494 ? -26.112 -59.663 40.052 1.00 33.00 494 SER A C 1
ATOM 3961 O O . SER A 1 494 ? -25.305 -60.286 40.742 1.00 33.00 494 SER A O 1
ATOM 3963 N N . ASN A 1 495 ? -27.431 -59.850 40.140 1.00 34.19 495 ASN A N 1
ATOM 3964 C CA . ASN A 1 495 ? -28.032 -60.860 41.011 1.00 34.19 495 ASN A CA 1
ATOM 3965 C C . ASN A 1 495 ? -27.993 -62.238 40.338 1.00 34.19 495 ASN A C 1
ATOM 3967 O O . ASN A 1 495 ? -28.839 -62.543 39.499 1.00 34.19 495 ASN A O 1
ATOM 3971 N N . THR A 1 496 ? -27.054 -63.085 40.754 1.00 33.72 496 THR A N 1
ATOM 3972 C CA . THR A 1 496 ? -27.088 -64.537 40.518 1.00 33.72 496 THR A CA 1
ATOM 3973 C C . THR A 1 496 ? -26.598 -65.264 41.763 1.00 33.72 496 THR A C 1
ATOM 3975 O O . THR A 1 496 ? -25.449 -65.089 42.169 1.00 33.72 496 THR A O 1
ATOM 3978 N N . GLU A 1 497 ? -27.454 -66.085 42.368 1.00 30.38 497 GLU A N 1
ATOM 3979 C CA . GLU A 1 497 ? -27.081 -66.921 43.509 1.00 30.38 497 GLU A CA 1
ATOM 3980 C C . GLU A 1 497 ? -26.398 -68.221 43.063 1.00 30.38 497 GLU A C 1
ATOM 3982 O O . GLU A 1 497 ? -26.861 -68.904 42.154 1.00 30.38 497 GLU A O 1
ATOM 3987 N N . SER A 1 498 ? -25.373 -68.618 43.822 1.00 29.67 498 SER A N 1
ATOM 3988 C CA . SER A 1 498 ? -24.831 -69.982 43.949 1.00 29.67 498 SER A CA 1
ATOM 3989 C C . SER A 1 498 ? -24.156 -70.667 42.737 1.00 29.67 498 SER A C 1
ATOM 3991 O O . SER A 1 498 ? -24.772 -70.981 41.727 1.00 29.67 498 SER A O 1
ATOM 3993 N N . GLY A 1 499 ? -22.913 -71.117 42.966 1.00 28.41 499 GLY A N 1
ATOM 3994 C CA . GLY A 1 499 ? -22.576 -72.526 42.706 1.00 28.41 499 GLY A CA 1
ATOM 3995 C C . GLY A 1 499 ? -21.424 -72.841 41.742 1.00 28.41 499 GLY A C 1
ATOM 3996 O O . GLY A 1 499 ? -21.652 -73.088 40.565 1.00 28.41 499 GLY A O 1
ATOM 3997 N N . GLY A 1 500 ? -20.215 -73.029 42.289 1.00 28.50 500 GLY A N 1
ATOM 3998 C CA . GLY A 1 500 ? -19.099 -73.716 41.615 1.00 28.50 500 GLY A CA 1
ATOM 3999 C C . GLY A 1 500 ? -18.017 -72.790 41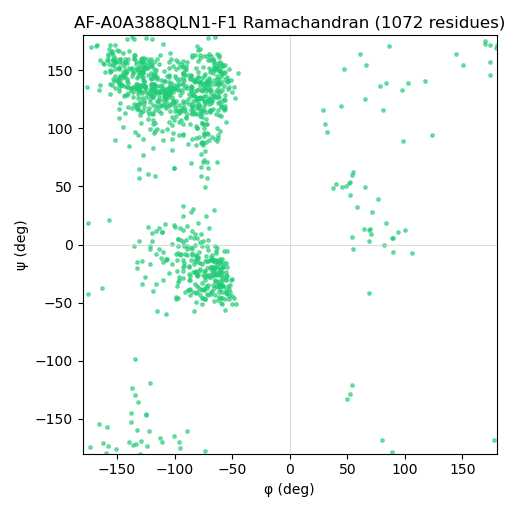.048 1.00 28.50 500 GLY A C 1
ATOM 4000 O O . GLY A 1 500 ? -18.312 -71.744 40.483 1.00 28.50 500 GLY A O 1
ATOM 4001 N N . GLY A 1 501 ? -16.744 -73.171 41.192 1.00 28.61 501 GLY A N 1
ATOM 4002 C CA . GLY A 1 501 ? -15.627 -72.371 40.683 1.00 28.61 501 GLY A CA 1
ATOM 4003 C C . GLY A 1 501 ? -14.316 -73.145 40.548 1.00 28.61 501 GLY A C 1
ATOM 4004 O O . GLY A 1 501 ? -14.111 -74.146 41.232 1.00 28.61 501 GLY A O 1
ATOM 4005 N N . ALA A 1 502 ? -13.437 -72.654 39.667 1.00 27.52 502 ALA A N 1
ATOM 4006 C CA . ALA A 1 502 ? -12.008 -72.968 39.591 1.00 27.52 502 ALA A CA 1
ATOM 4007 C C . ALA A 1 502 ? -11.280 -71.950 38.679 1.00 27.52 502 ALA A C 1
ATOM 4009 O O . ALA A 1 502 ? -11.737 -71.655 37.578 1.00 27.52 502 ALA A O 1
ATOM 4010 N N . SER A 1 503 ? -10.150 -71.425 39.153 1.00 27.52 503 SER A N 1
ATOM 4011 C CA . SER A 1 503 ? -9.201 -70.523 38.464 1.00 27.52 503 SER A CA 1
ATOM 4012 C C . SER A 1 503 ? -8.385 -71.209 37.342 1.00 27.52 503 SER A C 1
ATOM 4014 O O . SER A 1 503 ? -8.365 -72.440 37.306 1.00 27.52 503 SER A O 1
ATOM 4016 N N . PRO A 1 504 ? -7.508 -70.495 36.592 1.00 43.56 504 PRO A N 1
ATOM 4017 C CA . PRO A 1 504 ? -7.588 -69.123 36.043 1.00 43.56 504 PRO A CA 1
ATOM 4018 C C . PRO A 1 504 ? -7.128 -69.029 34.556 1.00 43.56 504 PRO A C 1
ATOM 4020 O O . PRO A 1 504 ? -6.588 -69.984 34.003 1.00 43.56 504 PRO A O 1
ATOM 4023 N N . ALA A 1 505 ? -7.223 -67.847 33.924 1.00 26.64 505 ALA A N 1
ATOM 4024 C CA . ALA A 1 505 ? -6.522 -67.533 32.664 1.00 26.64 505 ALA A CA 1
ATOM 4025 C C . ALA A 1 505 ? -6.125 -66.040 32.557 1.00 26.64 505 ALA A C 1
ATOM 4027 O O . ALA A 1 505 ? -6.671 -65.198 33.269 1.00 26.64 505 ALA A O 1
ATOM 4028 N N . THR A 1 506 ? -5.151 -65.729 31.694 1.00 27.64 506 THR A N 1
ATOM 4029 C CA . THR A 1 506 ? -4.374 -64.468 31.692 1.00 27.64 506 THR A CA 1
ATOM 4030 C C . THR A 1 506 ? -4.786 -63.487 30.578 1.00 27.64 506 THR A C 1
ATOM 4032 O O . THR A 1 506 ? -5.433 -63.869 29.607 1.00 27.64 506 THR A O 1
ATOM 4035 N N . PHE A 1 507 ? -4.358 -62.223 30.705 1.00 28.19 507 PHE A N 1
ATOM 4036 C CA . PHE A 1 507 ? -4.367 -61.190 29.654 1.00 28.19 507 PHE A CA 1
ATOM 4037 C C . PHE A 1 507 ? -3.866 -61.683 28.281 1.00 28.19 507 PHE A C 1
ATOM 4039 O O . PHE A 1 507 ? -2.899 -62.442 28.203 1.00 28.19 507 PHE A O 1
ATOM 4046 N N . GLY A 1 508 ? -4.435 -61.116 27.211 1.00 24.28 508 GLY A N 1
ATOM 4047 C CA . GLY A 1 508 ? -3.901 -61.166 25.848 1.00 24.28 508 GLY A CA 1
ATOM 4048 C C . GLY A 1 508 ? -4.142 -59.842 25.114 1.00 24.28 508 GLY A C 1
ATOM 4049 O O . GLY A 1 508 ? -5.261 -59.334 25.108 1.00 24.28 508 GLY A O 1
ATOM 4050 N N . SER A 1 509 ? -3.085 -59.275 24.530 1.00 29.52 509 SER A N 1
ATOM 4051 C CA . SER A 1 509 ? -3.114 -58.044 23.720 1.00 29.52 509 SER A CA 1
ATOM 4052 C C . SER A 1 509 ? -3.655 -58.302 22.299 1.00 29.52 509 SER A C 1
ATOM 4054 O O . SER A 1 509 ? -3.630 -59.451 21.852 1.00 29.52 509 SER A O 1
ATOM 4056 N N . PRO A 1 510 ? -4.117 -57.272 21.557 1.00 32.44 510 PRO A N 1
ATOM 4057 C CA . PRO A 1 510 ? -4.512 -57.433 20.155 1.00 32.44 510 PRO A CA 1
ATOM 4058 C C . PRO A 1 510 ? -3.317 -57.805 19.246 1.00 32.44 510 PRO A C 1
ATOM 4060 O O . PRO A 1 510 ? -2.182 -57.443 19.565 1.00 32.44 510 PRO A O 1
ATOM 4063 N N . PRO A 1 511 ? -3.555 -58.516 18.125 1.00 32.47 511 PRO A N 1
ATOM 4064 C CA . PRO A 1 511 ? -2.509 -58.958 17.205 1.00 32.47 511 PRO A CA 1
ATOM 4065 C C . PRO A 1 511 ? -2.244 -57.980 16.048 1.00 32.47 511 PRO A C 1
ATOM 4067 O O . PRO A 1 511 ? -3.149 -57.302 15.566 1.00 32.47 511 PRO A O 1
ATOM 4070 N N . ASP A 1 512 ? -1.006 -58.016 15.558 1.00 28.92 512 ASP A N 1
ATOM 4071 C CA . ASP A 1 512 ? -0.568 -57.501 14.251 1.00 28.92 512 ASP A CA 1
ATOM 4072 C C . ASP A 1 512 ? -0.522 -58.641 13.196 1.00 28.92 512 ASP A C 1
ATOM 4074 O O . ASP A 1 512 ? -0.908 -59.771 13.503 1.00 28.92 512 ASP A O 1
ATOM 4078 N N . TYR A 1 513 ? 0.050 -58.361 12.009 1.00 28.84 513 TYR A N 1
ATOM 4079 C CA . TYR A 1 513 ? 0.359 -59.263 10.866 1.00 28.84 513 TYR A CA 1
ATOM 4080 C C . TYR A 1 513 ? -0.786 -59.549 9.861 1.00 28.84 513 TYR A C 1
ATOM 4082 O O . TYR A 1 513 ? -1.907 -59.849 10.251 1.00 28.84 513 TYR A O 1
ATOM 4090 N N . CYS A 1 514 ? -0.559 -59.599 8.534 1.00 24.17 514 CYS A N 1
ATOM 4091 C CA . CYS A 1 514 ? 0.510 -59.019 7.687 1.00 24.17 514 CYS A CA 1
ATOM 4092 C C . CYS A 1 514 ? 0.145 -59.118 6.183 1.00 24.17 514 CYS A C 1
ATOM 4094 O O . CYS A 1 514 ? -0.802 -59.809 5.811 1.00 24.17 514 CYS A O 1
ATOM 4096 N N . ALA A 1 515 ? 0.944 -58.487 5.312 1.00 29.59 515 ALA A N 1
ATOM 4097 C CA . ALA A 1 515 ? 0.922 -58.686 3.853 1.00 29.59 515 ALA A CA 1
ATOM 4098 C C . ALA A 1 515 ? 1.794 -59.897 3.401 1.00 29.59 515 ALA A C 1
ATOM 4100 O O . ALA A 1 515 ? 2.631 -60.352 4.185 1.00 29.59 515 ALA A O 1
ATOM 4101 N N . PRO A 1 516 ? 1.624 -60.439 2.172 1.00 38.94 516 PRO A N 1
ATOM 4102 C CA . PRO A 1 516 ? 2.291 -61.675 1.739 1.00 38.94 516 PRO A CA 1
ATOM 4103 C C . PRO A 1 516 ? 3.588 -61.489 0.916 1.00 38.94 516 PRO A C 1
ATOM 4105 O O . PRO A 1 516 ? 3.628 -60.682 -0.011 1.00 38.94 516 PRO A O 1
ATOM 4108 N N . GLY A 1 517 ? 4.587 -62.348 1.183 1.00 29.23 517 GLY A N 1
ATOM 4109 C CA . GLY A 1 517 ? 5.767 -62.616 0.333 1.00 29.23 517 GLY A CA 1
ATOM 4110 C C . GLY A 1 517 ? 7.131 -62.256 0.964 1.00 29.23 517 GLY A C 1
ATOM 4111 O O . GLY A 1 517 ? 7.240 -61.240 1.638 1.00 29.23 517 GLY A O 1
ATOM 4112 N N . GLU A 1 518 ? 8.225 -63.018 0.810 1.00 27.94 518 GLU A N 1
ATOM 4113 C CA . GLU A 1 518 ? 8.366 -64.404 0.313 1.00 27.94 518 GLU A CA 1
ATOM 4114 C C . GLU A 1 518 ? 9.304 -65.266 1.196 1.00 27.94 518 GLU A C 1
ATOM 4116 O O . GLU A 1 518 ? 8.828 -65.856 2.166 1.00 27.94 518 GLU A O 1
ATOM 4121 N N . SER A 1 519 ? 10.587 -65.470 0.844 1.00 32.44 519 SER A N 1
ATOM 4122 C CA . SER A 1 519 ? 11.430 -66.574 1.378 1.00 32.44 519 SER A CA 1
ATOM 4123 C C . SER A 1 519 ? 12.939 -66.429 1.036 1.00 32.44 519 SER A C 1
ATOM 4125 O O . SER A 1 519 ? 13.250 -65.686 0.109 1.00 32.44 519 SER A O 1
ATOM 4127 N N . PRO A 1 520 ? 13.873 -67.248 1.591 1.00 51.28 520 PRO A N 1
ATOM 4128 C CA . PRO A 1 520 ? 14.195 -67.545 3.013 1.00 51.28 520 PRO A CA 1
ATOM 4129 C C . PRO A 1 520 ? 15.764 -67.595 3.205 1.00 51.28 520 PRO A C 1
ATOM 4131 O O . PRO A 1 520 ? 16.436 -66.929 2.419 1.00 51.28 520 PRO A O 1
ATOM 4134 N N . PRO A 1 521 ? 16.446 -68.428 4.055 1.00 53.38 521 PRO A N 1
ATOM 4135 C CA . PRO A 1 521 ? 16.233 -69.003 5.417 1.00 53.38 521 PRO A CA 1
ATOM 4136 C C . PRO A 1 521 ? 17.403 -68.705 6.440 1.00 53.38 521 PRO A C 1
ATOM 4138 O O . PRO A 1 521 ? 18.423 -68.157 6.036 1.00 53.38 521 PRO A O 1
ATOM 4141 N N . GLY A 1 522 ? 17.354 -69.122 7.740 1.00 27.06 522 GLY A N 1
ATOM 4142 C CA . GLY A 1 522 ? 18.503 -68.859 8.676 1.00 27.06 522 GLY A CA 1
ATOM 4143 C C . GLY A 1 522 ? 18.628 -69.369 10.158 1.00 27.06 522 GLY A C 1
ATOM 4144 O O . GLY A 1 522 ? 19.425 -68.802 10.887 1.00 27.06 522 GLY A O 1
ATOM 4145 N N . CYS A 1 523 ? 17.897 -70.386 10.647 1.00 25.91 523 CYS A N 1
ATOM 4146 C CA . CYS A 1 523 ? 18.132 -71.231 11.872 1.00 25.91 523 CYS A CA 1
ATOM 4147 C C . CYS A 1 523 ? 18.876 -70.780 13.199 1.00 25.91 523 CYS A C 1
ATOM 4149 O O . CYS A 1 523 ? 20.098 -70.831 13.236 1.00 25.91 523 CYS A O 1
ATOM 4151 N N . LYS A 1 524 ? 18.129 -70.746 14.344 1.00 29.91 524 LYS A N 1
ATOM 4152 C CA . LYS A 1 524 ? 18.371 -71.383 15.710 1.00 29.91 524 LYS A CA 1
ATOM 4153 C C . LYS A 1 524 ? 19.616 -71.039 16.611 1.00 29.91 524 LYS A C 1
ATOM 4155 O O . LYS A 1 524 ? 20.650 -70.697 16.059 1.00 29.91 524 LYS A O 1
ATOM 4160 N N . PRO A 1 525 ? 19.651 -71.359 17.952 1.00 43.94 525 PRO A N 1
ATOM 4161 C CA . PRO A 1 525 ? 18.626 -71.449 19.038 1.00 43.94 525 PRO A CA 1
ATOM 4162 C C . PRO A 1 525 ? 19.073 -70.887 20.456 1.00 43.94 525 PRO A C 1
ATOM 4164 O O . PRO A 1 525 ? 20.117 -70.260 20.577 1.00 43.94 525 PRO A O 1
ATOM 4167 N N . CYS A 1 526 ? 18.286 -71.126 21.532 1.00 23.28 526 CYS A N 1
ATOM 4168 C CA . CYS A 1 526 ? 18.442 -70.711 22.972 1.00 23.28 526 CYS A CA 1
ATOM 4169 C C . CYS A 1 526 ? 19.258 -71.737 23.853 1.00 23.28 526 CYS A C 1
ATOM 4171 O O . CYS A 1 526 ? 19.869 -72.595 23.208 1.00 23.28 526 CYS A O 1
ATOM 4173 N N . PRO A 1 527 ? 19.240 -71.834 25.237 1.00 49.50 527 PRO A N 1
ATOM 4174 C CA . PRO A 1 527 ? 18.598 -71.081 26.368 1.00 49.50 527 PRO A CA 1
ATOM 4175 C C . PRO A 1 527 ? 19.513 -70.794 27.653 1.00 49.50 527 PRO A C 1
ATOM 4177 O O . PRO A 1 527 ? 20.544 -70.167 27.440 1.00 49.50 527 PRO A O 1
ATOM 4180 N N . PRO A 1 528 ? 19.228 -71.161 28.953 1.00 59.12 528 PRO A N 1
ATOM 4181 C CA . PRO A 1 528 ? 18.618 -70.338 30.056 1.00 59.12 528 PRO A CA 1
ATOM 4182 C C . PRO A 1 528 ? 19.326 -70.305 31.471 1.00 59.12 528 PRO A C 1
ATOM 4184 O O . PRO A 1 528 ? 20.290 -71.038 31.669 1.00 59.12 528 PRO A O 1
ATOM 4187 N N . ASN A 1 529 ? 18.774 -69.562 32.478 1.00 31.38 529 ASN A N 1
ATOM 4188 C CA . ASN A 1 529 ? 18.505 -69.937 33.923 1.00 31.38 529 ASN A CA 1
ATOM 4189 C C . ASN A 1 529 ? 18.665 -68.859 35.059 1.00 31.38 529 ASN A C 1
ATOM 4191 O O . ASN A 1 529 ? 19.244 -67.798 34.862 1.00 31.38 529 ASN A O 1
ATOM 4195 N N . ASN A 1 530 ? 18.089 -69.177 36.242 1.00 35.44 530 ASN A N 1
ATOM 4196 C CA . ASN A 1 530 ? 17.912 -68.456 37.548 1.00 35.44 530 ASN A CA 1
ATOM 4197 C C . ASN A 1 530 ? 18.799 -69.139 38.666 1.00 35.44 530 ASN A C 1
ATOM 4199 O O . ASN A 1 530 ? 19.495 -70.076 38.261 1.00 35.44 530 ASN A O 1
ATOM 4203 N N . PRO A 1 531 ? 18.768 -68.907 40.025 1.00 55.66 531 PRO A N 1
ATOM 4204 C CA . PRO A 1 531 ? 18.251 -67.837 40.939 1.00 55.66 531 PRO A CA 1
ATOM 4205 C C . PRO A 1 531 ? 19.201 -67.406 42.127 1.00 55.66 531 PRO A C 1
ATOM 4207 O O . PRO A 1 531 ? 20.231 -68.044 42.319 1.00 55.66 531 PRO A O 1
ATOM 4210 N N . HIS A 1 532 ? 18.825 -66.416 42.986 1.00 33.84 532 HIS A N 1
ATOM 4211 C CA . HIS A 1 532 ? 18.803 -66.468 44.497 1.00 33.84 532 HIS A CA 1
ATOM 4212 C C . HIS A 1 532 ? 18.576 -65.109 45.252 1.00 33.84 532 HIS A C 1
ATOM 4214 O O . HIS A 1 532 ? 18.533 -64.051 44.634 1.00 33.84 532 HIS A O 1
ATOM 4220 N N . CYS A 1 533 ? 18.400 -65.168 46.593 1.00 31.19 533 CYS A N 1
ATOM 4221 C CA . CYS A 1 533 ? 18.183 -64.081 47.601 1.00 31.19 533 CYS A CA 1
ATOM 4222 C C . CYS A 1 533 ? 19.286 -64.168 48.721 1.00 31.19 533 CYS A C 1
ATOM 4224 O O . CYS A 1 533 ? 20.152 -65.026 48.510 1.00 31.19 533 CYS A O 1
ATOM 4226 N N . PRO A 1 534 ? 19.348 -63.421 49.875 1.00 52.69 534 PRO A N 1
ATOM 4227 C CA . PRO A 1 534 ? 18.350 -62.672 50.701 1.00 52.69 534 PRO A CA 1
ATOM 4228 C C . PRO A 1 534 ? 18.755 -61.165 50.922 1.00 52.69 534 PRO A C 1
ATOM 4230 O O . PRO A 1 534 ? 19.304 -60.617 49.972 1.00 52.69 534 PRO A O 1
ATOM 4233 N N . ASP A 1 535 ? 18.527 -60.364 51.994 1.00 34.16 535 ASP A N 1
ATOM 4234 C CA . ASP A 1 535 ? 18.005 -60.515 53.387 1.00 34.16 535 ASP A CA 1
ATOM 4235 C C . ASP A 1 535 ? 17.479 -59.163 54.005 1.00 34.16 535 ASP A C 1
ATOM 4237 O O . ASP A 1 535 ? 17.103 -58.261 53.259 1.00 34.16 535 ASP A O 1
ATOM 4241 N N . THR A 1 536 ? 17.418 -59.023 55.346 1.00 37.56 536 THR A N 1
ATOM 4242 C CA . THR A 1 536 ? 16.684 -58.011 56.170 1.00 37.56 536 THR A CA 1
ATOM 4243 C C . THR A 1 536 ? 17.366 -57.708 57.537 1.00 37.56 536 THR A C 1
ATOM 4245 O O . THR A 1 536 ? 18.387 -58.344 57.812 1.00 37.56 536 THR A O 1
ATOM 4248 N N . PRO A 1 537 ? 16.831 -56.872 58.485 1.00 62.19 537 PRO A N 1
ATOM 4249 C CA . PRO A 1 537 ? 15.845 -55.750 58.480 1.00 62.19 537 PRO A CA 1
ATOM 4250 C C . PRO A 1 537 ? 16.533 -54.446 59.049 1.00 62.19 537 PRO A C 1
ATOM 4252 O O . PRO A 1 537 ? 17.584 -54.142 58.487 1.00 62.19 537 PRO A O 1
ATOM 4255 N N . PRO A 1 538 ? 16.176 -53.717 60.159 1.00 59.22 538 PRO A N 1
ATOM 4256 C CA . PRO A 1 538 ? 14.903 -53.299 60.825 1.00 59.22 538 PRO A CA 1
ATOM 4257 C C . PRO A 1 538 ? 14.829 -51.795 61.319 1.00 59.22 538 PRO A C 1
ATOM 4259 O O . PRO A 1 538 ? 15.784 -51.045 61.156 1.00 59.22 538 PRO A O 1
ATOM 4262 N N . ILE A 1 539 ? 13.749 -51.440 62.063 1.00 34.25 539 ILE A N 1
ATOM 4263 C CA . ILE A 1 539 ? 13.549 -50.336 63.072 1.00 34.25 539 ILE A CA 1
ATOM 4264 C C . ILE A 1 539 ? 12.869 -48.987 62.653 1.00 34.25 539 ILE A C 1
ATOM 4266 O O . ILE A 1 539 ? 13.217 -48.377 61.649 1.00 34.25 539 ILE A O 1
ATOM 4270 N N . ASP A 1 540 ? 11.907 -48.570 63.506 1.00 40.34 540 ASP A N 1
ATOM 4271 C CA . ASP A 1 540 ? 11.007 -47.372 63.581 1.00 40.34 540 ASP A CA 1
ATOM 4272 C C . ASP A 1 540 ? 11.591 -46.242 64.504 1.00 40.34 540 ASP A C 1
ATOM 4274 O O . ASP A 1 540 ? 12.710 -46.477 64.975 1.00 40.34 540 ASP A O 1
ATOM 4278 N N . PRO A 1 541 ? 10.966 -45.064 64.850 1.00 54.78 541 PRO A N 1
ATOM 4279 C CA . PRO A 1 541 ? 9.526 -44.686 65.003 1.00 54.78 541 PRO A CA 1
ATOM 4280 C C . PRO A 1 541 ? 9.177 -43.269 64.404 1.00 54.78 541 PRO A C 1
ATOM 4282 O O . PRO A 1 541 ? 9.862 -42.862 63.469 1.00 54.78 541 PRO A O 1
ATOM 4285 N N . GLU A 1 542 ? 8.182 -42.424 64.781 1.00 32.88 542 GLU A N 1
ATOM 4286 C CA . GLU A 1 542 ? 7.241 -42.277 65.933 1.00 32.88 542 GLU A CA 1
ATOM 4287 C C . GLU A 1 542 ? 5.964 -41.445 65.561 1.00 32.88 542 GLU A C 1
ATOM 4289 O O . GLU A 1 542 ? 5.769 -41.155 64.382 1.00 32.88 542 GLU A O 1
ATOM 4294 N N . GLU A 1 543 ? 5.069 -41.093 66.515 1.00 32.00 543 GLU A N 1
ATOM 4295 C CA . GLU A 1 543 ? 3.644 -40.722 66.244 1.00 32.00 543 GLU A CA 1
ATOM 4296 C C . GLU A 1 543 ? 3.094 -39.389 66.927 1.00 32.00 543 GLU A C 1
ATOM 4298 O O . GLU A 1 543 ? 3.782 -38.381 66.773 1.00 32.00 543 GLU A O 1
ATOM 4303 N N . PRO A 1 544 ? 1.881 -39.236 67.554 1.00 64.94 544 PRO A N 1
ATOM 4304 C CA . PRO A 1 544 ? 0.903 -38.123 67.317 1.00 64.94 544 PRO A CA 1
ATOM 4305 C C . PRO A 1 544 ? 0.709 -37.134 68.524 1.00 64.94 544 PRO A C 1
ATOM 4307 O O . PRO A 1 544 ? 1.501 -37.235 69.465 1.00 64.94 544 PRO A O 1
ATOM 4310 N N . PRO A 1 545 ? -0.315 -36.219 68.628 1.00 56.53 545 PRO A N 1
ATOM 4311 C CA . PRO A 1 545 ? -1.482 -35.866 67.776 1.00 56.53 545 PRO A CA 1
ATOM 4312 C C . PRO A 1 545 ? -1.545 -34.348 67.387 1.00 56.53 545 PRO A C 1
ATOM 4314 O O . PRO A 1 545 ? -0.496 -33.805 67.060 1.00 56.53 545 PRO A O 1
ATOM 4317 N N . VAL A 1 546 ? -2.667 -33.603 67.227 1.00 28.83 546 VAL A N 1
ATOM 4318 C CA . VAL A 1 546 ? -3.802 -33.231 68.134 1.00 28.83 546 VAL A CA 1
ATOM 4319 C C . VAL A 1 546 ? -5.086 -32.888 67.332 1.00 28.83 546 VAL A C 1
ATOM 4321 O O . VAL A 1 546 ? -4.993 -32.319 66.249 1.00 28.83 546 VAL A O 1
ATOM 4324 N N . ASP A 1 547 ? -6.262 -33.151 67.918 1.00 41.38 547 ASP A N 1
ATOM 4325 C CA . ASP A 1 547 ? -7.630 -32.716 67.530 1.00 41.38 547 ASP A CA 1
ATOM 4326 C C . ASP A 1 547 ? -8.253 -31.970 68.747 1.00 41.38 547 ASP A C 1
ATOM 4328 O O . ASP A 1 547 ? -7.855 -32.327 69.869 1.00 41.38 547 ASP A O 1
ATOM 4332 N N . PRO A 1 548 ? -9.105 -30.914 68.618 1.00 50.31 548 PRO A N 1
ATOM 4333 C CA . PRO A 1 548 ? -10.570 -31.127 68.753 1.00 50.31 548 PRO A CA 1
ATOM 4334 C C . PRO A 1 548 ? -11.531 -30.022 68.182 1.00 50.31 548 PRO A C 1
ATOM 4336 O O . PRO A 1 548 ? -11.106 -29.015 67.620 1.00 50.31 548 PRO A O 1
ATOM 4339 N N . GLU A 1 549 ? -12.831 -30.182 68.510 1.00 30.52 549 GLU A N 1
ATOM 4340 C CA . GLU A 1 549 ? -13.916 -29.170 68.694 1.00 30.52 549 GLU A CA 1
ATOM 4341 C C . GLU A 1 549 ? -14.935 -28.857 67.556 1.00 30.52 549 GLU A C 1
ATOM 4343 O O . GLU A 1 549 ? -14.843 -27.890 66.804 1.00 30.52 549 GLU A O 1
ATOM 4348 N N . GLU A 1 550 ? -16.024 -29.644 67.568 1.00 38.56 550 GLU A N 1
ATOM 4349 C CA . GLU A 1 550 ? -17.444 -29.238 67.374 1.00 38.56 550 GLU A CA 1
ATOM 4350 C C . GLU A 1 550 ? -17.925 -28.298 68.530 1.00 38.56 550 GLU A C 1
ATOM 4352 O O . GLU A 1 550 ? -17.170 -28.173 69.500 1.00 38.56 550 GLU A O 1
ATOM 4357 N N . PRO A 1 551 ? -19.173 -27.738 68.600 1.00 55.12 551 PRO A N 1
ATOM 4358 C CA . PRO A 1 551 ? -20.337 -27.674 67.675 1.00 55.12 551 PRO A CA 1
ATOM 4359 C C . PRO A 1 551 ? -20.901 -26.199 67.623 1.00 55.12 551 PRO A C 1
ATOM 4361 O O . PRO A 1 551 ? -20.061 -25.303 67.541 1.00 55.12 551 PRO A O 1
ATOM 4364 N N . PRO A 1 552 ? -22.208 -25.808 67.783 1.00 54.38 552 PRO A N 1
ATOM 4365 C CA . PRO A 1 552 ? -23.546 -26.405 67.518 1.00 54.38 552 PRO A CA 1
ATOM 4366 C C . PRO A 1 552 ? -24.582 -25.460 66.798 1.00 54.38 552 PRO A C 1
ATOM 4368 O O . PRO A 1 552 ? -24.287 -24.312 66.487 1.00 54.38 552 PRO A O 1
ATOM 4371 N N . VAL A 1 553 ? -25.855 -25.915 66.703 1.00 32.31 553 VAL A N 1
ATOM 4372 C CA . VAL A 1 553 ? -27.132 -25.163 66.446 1.00 32.31 553 VAL A CA 1
ATOM 4373 C C . VAL A 1 553 ? -27.425 -24.740 64.983 1.00 32.31 553 VAL A C 1
ATOM 4375 O O . VAL A 1 553 ? -26.553 -24.213 64.308 1.00 32.31 553 VAL A O 1
ATOM 4378 N N . GLY A 1 554 ? -28.646 -24.877 64.430 1.00 28.66 554 GLY A N 1
ATOM 4379 C CA . GLY A 1 554 ? -29.879 -25.547 64.906 1.00 28.66 554 GLY A CA 1
ATOM 4380 C C . GLY A 1 554 ? -31.190 -24.903 64.386 1.00 28.66 554 GLY A C 1
ATOM 4381 O O . GLY A 1 554 ? -31.198 -23.703 64.130 1.00 28.66 554 GLY A O 1
ATOM 4382 N N . CYS A 1 555 ? -32.282 -25.692 64.316 1.00 27.62 555 CYS A N 1
ATOM 4383 C CA . CYS A 1 555 ? -33.667 -25.307 63.928 1.00 27.62 555 CYS A CA 1
ATOM 4384 C C . CYS A 1 555 ? -33.871 -24.866 62.447 1.00 27.62 555 CYS A C 1
ATOM 4386 O O . CYS A 1 555 ? -32.922 -24.448 61.794 1.00 27.62 555 CYS A O 1
ATOM 4388 N N . GLU A 1 556 ? -35.054 -24.964 61.816 1.00 29.42 556 GLU A N 1
ATOM 4389 C CA . GLU A 1 556 ? -36.394 -25.467 62.217 1.00 29.42 556 GLU A CA 1
ATOM 4390 C C . GLU A 1 556 ? -37.220 -25.863 60.959 1.00 29.42 556 GLU A C 1
ATOM 4392 O O . GLU A 1 556 ? -36.968 -25.296 59.902 1.00 29.42 556 GLU A O 1
ATOM 4397 N N . ASP A 1 557 ? -38.195 -26.780 61.109 1.00 33.22 557 ASP A N 1
ATOM 4398 C CA . ASP A 1 557 ? -39.514 -26.904 60.425 1.00 33.22 557 ASP A CA 1
ATOM 4399 C C . ASP A 1 557 ? -39.676 -26.792 58.870 1.00 33.22 557 ASP A C 1
ATOM 4401 O O . ASP A 1 557 ? -38.962 -26.081 58.178 1.00 33.22 557 ASP A O 1
ATOM 4405 N N . THR A 1 558 ? -40.657 -27.426 58.197 1.00 32.12 558 THR A N 1
ATOM 4406 C CA . THR A 1 558 ? -41.814 -28.261 58.616 1.00 32.12 558 THR A CA 1
ATOM 4407 C C . THR A 1 558 ? -42.211 -29.289 57.532 1.00 32.12 558 THR A C 1
ATOM 4409 O O . THR A 1 558 ? -41.950 -29.082 56.347 1.00 32.12 558 THR A O 1
ATOM 4412 N N . ASP A 1 559 ? -42.938 -30.345 57.917 1.00 32.22 559 ASP A N 1
ATOM 4413 C CA . ASP A 1 559 ? -43.623 -31.276 56.999 1.00 32.22 559 ASP A CA 1
ATOM 4414 C C . ASP A 1 559 ? -44.833 -30.662 56.266 1.00 32.22 559 ASP A C 1
ATOM 4416 O O . ASP A 1 559 ? -45.579 -29.859 56.829 1.00 32.22 559 ASP A O 1
ATOM 4420 N N . CYS A 1 560 ? -45.136 -31.180 55.066 1.00 26.73 560 CYS A N 1
ATOM 4421 C CA . CYS A 1 560 ? -46.500 -31.220 54.518 1.00 26.73 560 CYS A CA 1
ATOM 4422 C C . CYS A 1 560 ? -46.711 -32.449 53.611 1.00 26.73 560 CYS A C 1
ATOM 4424 O O . CYS A 1 560 ? -46.087 -32.580 52.562 1.00 26.73 560 CYS A O 1
ATOM 4426 N N . ILE A 1 561 ? -47.626 -33.337 54.015 1.00 34.44 561 ILE A N 1
ATOM 4427 C CA . ILE A 1 561 ? -47.939 -34.622 53.363 1.00 34.44 561 ILE A CA 1
ATOM 4428 C C . ILE A 1 561 ? -49.243 -34.511 52.555 1.00 34.44 561 ILE A C 1
ATOM 4430 O O . ILE A 1 561 ? -50.227 -33.981 53.072 1.00 34.44 561 ILE A O 1
ATOM 4434 N N . THR A 1 562 ? -49.318 -35.093 51.350 1.00 27.16 562 THR A N 1
ATOM 4435 C CA . THR A 1 562 ? -50.525 -35.805 50.849 1.00 27.16 562 THR A CA 1
ATOM 4436 C C . THR A 1 562 ? -50.219 -36.684 49.622 1.00 27.16 562 THR A C 1
ATOM 4438 O O . THR A 1 562 ? -49.201 -36.499 48.963 1.00 27.16 562 THR A O 1
ATOM 4441 N N . GLU A 1 563 ? -51.076 -37.681 49.362 1.00 30.36 563 GLU A N 1
ATOM 4442 C CA . GLU A 1 563 ? -50.794 -38.874 48.528 1.00 30.36 563 GLU A CA 1
ATOM 4443 C C . GLU A 1 563 ? -51.889 -39.125 47.422 1.00 30.36 563 GLU A C 1
ATOM 4445 O O . GLU A 1 563 ? -52.658 -38.195 47.164 1.00 30.36 563 GLU A O 1
ATOM 4450 N N . PRO A 1 564 ? -51.957 -40.271 46.681 1.00 66.00 564 PRO A N 1
ATOM 4451 C CA . PRO A 1 564 ? -52.458 -40.339 45.288 1.00 66.00 564 PRO A CA 1
ATOM 4452 C C . PRO A 1 564 ? -53.926 -40.849 45.164 1.00 66.00 564 PRO A C 1
ATOM 4454 O O . PRO A 1 564 ? -54.651 -40.794 46.159 1.00 66.00 564 PRO A O 1
ATOM 4457 N N . PRO A 1 565 ? -54.452 -41.263 43.973 1.00 54.09 565 PRO A N 1
ATOM 4458 C CA . PRO A 1 565 ? -54.153 -42.536 43.252 1.00 54.09 565 PRO A CA 1
ATOM 4459 C C . PRO A 1 565 ? -53.865 -42.286 41.727 1.00 54.09 565 PRO A C 1
ATOM 4461 O O . PRO A 1 565 ? -53.475 -41.170 41.404 1.00 54.09 565 PRO A O 1
ATOM 4464 N N . VAL A 1 566 ? -53.934 -43.172 40.705 1.00 30.08 566 VAL A N 1
ATOM 4465 C CA . VAL A 1 566 ? -54.570 -44.497 40.440 1.00 30.08 566 VAL A CA 1
ATOM 4466 C C . VAL A 1 566 ? -53.753 -45.306 39.390 1.00 30.08 566 VAL A C 1
ATOM 4468 O O . VAL A 1 566 ? -53.052 -44.719 38.573 1.00 30.08 566 VAL A O 1
ATOM 4471 N N . VAL A 1 567 ? -53.899 -46.642 39.368 1.00 36.47 567 VAL A N 1
ATOM 4472 C CA . VAL A 1 567 ? -53.375 -47.651 38.398 1.00 36.47 567 VAL A CA 1
ATOM 4473 C C . VAL A 1 567 ? -54.512 -48.692 38.204 1.00 36.47 567 VAL A C 1
ATOM 4475 O O . VAL A 1 567 ? -55.121 -48.988 39.240 1.00 36.47 567 VAL A O 1
ATOM 4478 N N . PRO A 1 568 ? -54.899 -49.200 36.993 1.00 52.19 568 PRO A N 1
ATOM 4479 C CA . PRO A 1 568 ? -54.139 -50.250 36.260 1.00 52.19 568 PRO A CA 1
ATOM 4480 C C . PRO A 1 568 ? -54.341 -50.414 34.719 1.00 52.19 568 PRO A C 1
ATOM 4482 O O . PRO A 1 568 ? -55.374 -50.055 34.166 1.00 52.19 568 PRO A O 1
ATOM 4485 N N . GLU A 1 569 ? -53.375 -51.033 34.020 1.00 29.72 569 GLU A N 1
ATOM 4486 C CA . GLU A 1 569 ? -53.410 -52.440 33.527 1.00 29.72 569 GLU A CA 1
ATOM 4487 C C . GLU A 1 569 ? -52.183 -52.768 32.637 1.00 29.72 569 GLU A C 1
ATOM 4489 O O . GLU A 1 569 ? -51.535 -51.878 32.091 1.00 29.72 569 GLU A O 1
ATOM 4494 N N . GLU A 1 570 ? -51.844 -54.057 32.520 1.00 37.31 570 GLU A N 1
ATOM 4495 C CA . GLU A 1 570 ? -50.721 -54.614 31.736 1.00 37.31 570 GLU A CA 1
ATOM 4496 C C . GLU A 1 570 ? -51.238 -55.834 30.930 1.00 37.31 570 GLU A C 1
ATOM 4498 O O . GLU A 1 570 ? -52.305 -56.357 31.272 1.00 37.31 570 GLU A O 1
ATOM 4503 N N . PRO A 1 571 ? -50.540 -56.325 29.879 1.00 44.84 571 PRO A N 1
ATOM 4504 C CA . PRO A 1 571 ? -49.629 -57.446 30.162 1.00 44.84 571 PRO A CA 1
ATOM 4505 C C .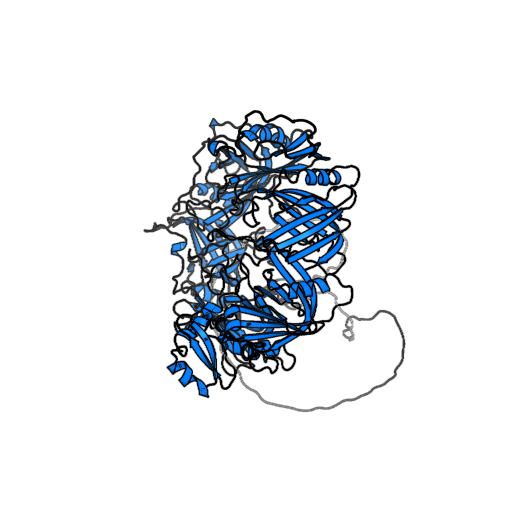 PRO A 1 571 ? -48.386 -57.596 29.247 1.00 44.84 571 PRO A C 1
ATOM 4507 O O . PRO A 1 571 ? -48.497 -57.688 28.027 1.00 44.84 571 PRO A O 1
ATOM 4510 N N . GLY A 1 572 ? -47.232 -57.835 29.877 1.00 28.77 572 GLY A N 1
ATOM 4511 C CA . GLY A 1 572 ? -46.368 -58.989 29.598 1.00 28.77 572 GLY A CA 1
ATOM 4512 C C . GLY A 1 572 ? -45.411 -58.976 28.395 1.00 28.77 572 GLY A C 1
ATOM 4513 O O . GLY A 1 572 ? -45.823 -59.126 27.251 1.00 28.77 572 GLY A O 1
ATOM 4514 N N . VAL A 1 573 ? -44.102 -59.015 28.690 1.00 31.89 573 VAL A N 1
ATOM 4515 C CA . VAL A 1 573 ? -43.139 -60.084 28.302 1.00 31.89 573 VAL A CA 1
ATOM 4516 C C . VAL A 1 573 ? -41.763 -59.759 28.931 1.00 31.89 573 VAL A C 1
ATOM 4518 O O . VAL A 1 573 ? -41.354 -58.600 28.906 1.00 31.89 573 VAL A O 1
ATOM 4521 N N . PRO A 1 574 ? -41.035 -60.728 29.528 1.00 41.00 574 PRO A N 1
ATOM 4522 C CA . PRO A 1 574 ? -39.848 -60.427 30.334 1.00 41.00 574 PRO A CA 1
ATOM 4523 C C . PRO A 1 574 ? -38.556 -60.251 29.518 1.00 41.00 574 PRO A C 1
ATOM 4525 O O . PRO A 1 574 ? -38.263 -61.028 28.611 1.00 41.00 574 PRO A O 1
ATOM 4528 N N . GLY A 1 575 ? -37.722 -59.295 29.938 1.00 27.92 575 GLY A N 1
ATOM 4529 C CA . GLY A 1 575 ? -36.332 -59.136 29.504 1.00 27.92 575 GLY A CA 1
ATOM 4530 C C . GLY A 1 575 ? -35.444 -58.730 30.684 1.00 27.92 575 GLY A C 1
ATOM 4531 O O . GLY A 1 575 ? -35.786 -57.822 31.436 1.00 27.92 575 GLY A O 1
ATOM 4532 N N . SER A 1 576 ? -34.321 -59.420 30.884 1.00 33.56 576 SER A N 1
ATOM 4533 C CA . SER A 1 576 ? -33.428 -59.210 32.032 1.00 33.56 576 SER A CA 1
ATOM 4534 C C . SER A 1 576 ? -32.608 -57.920 31.904 1.00 33.56 576 SER A C 1
ATOM 4536 O O . SER A 1 576 ? -31.743 -57.828 31.032 1.00 33.56 576 SER A O 1
ATOM 4538 N N . SER A 1 577 ? -32.821 -56.953 32.799 1.00 30.73 577 SER A N 1
ATOM 4539 C CA . SER A 1 577 ? -32.075 -55.688 32.837 1.00 30.73 577 SER A CA 1
ATOM 4540 C C . SER A 1 577 ? -30.998 -55.672 33.930 1.00 30.73 577 SER A C 1
ATOM 4542 O O . SER A 1 577 ? -31.311 -55.559 35.116 1.00 30.73 577 SER A O 1
ATOM 4544 N N . SER A 1 578 ? -29.722 -55.707 33.543 1.00 31.66 578 SER A N 1
ATOM 4545 C CA . SER A 1 578 ? -28.615 -55.324 34.430 1.00 31.66 578 SER A CA 1
ATOM 4546 C C . SER A 1 578 ? -28.546 -53.798 34.535 1.00 31.66 578 SER A C 1
ATOM 4548 O O . SER A 1 578 ? -28.461 -53.120 33.512 1.00 31.66 578 SER A O 1
ATOM 4550 N N . ILE A 1 579 ? -28.560 -53.243 35.750 1.00 33.53 579 ILE A N 1
ATOM 4551 C CA . ILE A 1 579 ? -28.440 -51.792 35.957 1.00 33.53 579 ILE A CA 1
ATOM 4552 C C . ILE A 1 579 ? -26.960 -51.427 36.106 1.00 33.53 579 ILE A C 1
ATOM 4554 O O . ILE A 1 579 ? -26.335 -51.726 37.122 1.00 33.53 579 ILE A O 1
ATOM 4558 N N . ALA A 1 580 ? -26.407 -50.751 35.100 1.00 31.34 580 ALA A N 1
ATOM 4559 C CA . ALA A 1 580 ? -25.089 -50.131 35.179 1.00 31.34 580 ALA A CA 1
ATOM 4560 C C . ALA A 1 580 ? -25.224 -48.687 35.689 1.00 31.34 580 ALA A C 1
ATOM 4562 O O . ALA A 1 580 ? -25.695 -47.807 34.966 1.00 31.34 580 ALA A O 1
ATOM 4563 N N . LEU A 1 581 ? -24.796 -48.430 36.928 1.00 33.75 581 LEU A N 1
ATOM 4564 C CA . LEU A 1 581 ? -24.702 -47.072 37.471 1.00 33.75 581 LEU A CA 1
ATOM 4565 C C . LEU A 1 581 ? -23.454 -46.374 36.917 1.00 33.75 581 LEU A C 1
ATOM 4567 O O . LEU A 1 581 ? -22.382 -46.400 37.518 1.00 33.75 581 LEU A O 1
ATOM 4571 N N . VAL A 1 582 ? -23.609 -45.746 35.752 1.00 35.84 582 VAL A N 1
ATOM 4572 C CA . VAL A 1 582 ? -22.606 -44.847 35.171 1.00 35.84 582 VAL A CA 1
ATOM 4573 C C . VAL A 1 582 ? -22.825 -43.446 35.740 1.00 35.84 582 VAL A C 1
ATOM 4575 O O . VAL A 1 582 ? -23.865 -42.827 35.507 1.00 35.84 582 VAL A O 1
ATOM 4578 N N . SER A 1 583 ? -21.851 -42.930 36.491 1.00 38.66 583 SER A N 1
ATOM 4579 C CA . SER A 1 583 ? -21.837 -41.527 36.908 1.00 38.66 583 SER A CA 1
ATOM 4580 C C . SER A 1 583 ? -21.744 -40.614 35.679 1.00 38.66 583 SER A C 1
ATOM 4582 O O . SER A 1 583 ? -21.015 -40.901 34.728 1.00 38.66 583 SER A O 1
ATOM 4584 N N . LYS A 1 584 ? -22.50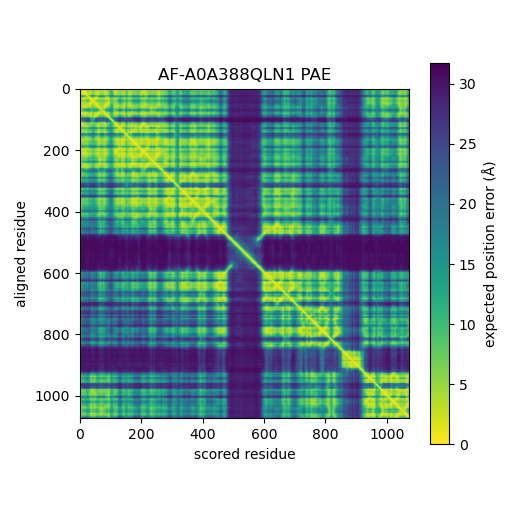3 -39.508 35.671 1.00 34.81 584 LYS A N 1
ATOM 4585 C CA . LYS A 1 584 ? -22.469 -38.548 34.555 1.00 34.81 584 LYS A CA 1
ATOM 4586 C C . LYS A 1 584 ? -21.035 -38.032 34.354 1.00 34.81 584 LYS A C 1
ATOM 4588 O O . LYS A 1 584 ? -20.395 -37.686 35.348 1.00 34.81 584 LYS A O 1
ATOM 4593 N N . PRO A 1 585 ? -20.540 -37.934 33.106 1.00 35.16 585 PRO A N 1
ATOM 4594 C CA . PRO A 1 585 ? -19.209 -37.409 32.852 1.00 35.16 585 PRO A CA 1
ATOM 4595 C C . PRO A 1 585 ? -19.142 -35.938 33.268 1.00 35.16 585 PRO A C 1
ATOM 4597 O O . PRO A 1 585 ? -19.949 -35.122 32.824 1.00 35.16 585 PRO A O 1
ATOM 4600 N N . TYR A 1 586 ? -18.154 -35.608 34.094 1.00 38.16 586 TYR A N 1
ATOM 4601 C CA . TYR A 1 586 ? -17.755 -34.234 34.367 1.00 38.16 586 TYR A CA 1
ATOM 4602 C C . TYR A 1 586 ? -16.402 -34.013 33.693 1.00 38.16 586 TYR A C 1
ATOM 4604 O O . TYR A 1 586 ? -15.440 -34.713 34.010 1.00 38.16 586 TYR A O 1
ATOM 4612 N N . LEU A 1 587 ? -16.314 -33.068 32.753 1.00 34.47 587 LEU A N 1
ATOM 4613 C CA . LEU A 1 587 ? -15.013 -32.604 32.274 1.00 34.47 587 LEU A CA 1
ATOM 4614 C C . LEU A 1 587 ? -14.391 -31.741 33.375 1.00 34.47 587 LEU A C 1
ATOM 4616 O O . LEU A 1 587 ? -14.827 -30.615 33.611 1.00 34.47 587 LEU A O 1
ATOM 4620 N N . SER A 1 588 ? -13.364 -32.257 34.043 1.00 38.41 588 SER A N 1
ATOM 4621 C CA . SER A 1 588 ? -12.458 -31.433 34.839 1.00 38.41 588 SER A CA 1
ATOM 4622 C C . SER A 1 588 ? -11.566 -30.620 33.899 1.00 38.41 588 SER A C 1
ATOM 4624 O O . SER A 1 588 ? -10.765 -31.206 33.175 1.00 38.41 588 SER A O 1
ATOM 4626 N N . THR A 1 589 ? -11.738 -29.294 33.916 1.00 38.56 589 THR A N 1
ATOM 4627 C CA . THR A 1 589 ? -10.813 -28.258 33.404 1.00 38.56 589 THR A CA 1
ATOM 4628 C C . THR A 1 589 ? -9.962 -28.634 32.186 1.00 38.56 589 THR A C 1
ATOM 4630 O O . THR A 1 589 ? -8.860 -29.165 32.304 1.00 38.56 589 THR A O 1
ATOM 4633 N N . MET A 1 590 ? -10.436 -28.243 31.002 1.00 34.94 590 MET A N 1
ATOM 4634 C CA . MET A 1 590 ? -9.657 -28.278 29.764 1.00 34.94 590 MET A CA 1
ATOM 4635 C C . MET A 1 590 ? -8.556 -27.201 29.817 1.00 34.94 590 MET A C 1
ATOM 4637 O O . MET A 1 590 ? -8.787 -26.056 29.434 1.00 34.94 590 MET A O 1
ATOM 4641 N N . GLN A 1 591 ? -7.368 -27.542 30.330 1.00 38.31 591 GLN A N 1
ATOM 4642 C CA . GLN A 1 591 ? -6.221 -26.628 30.318 1.00 38.31 591 GLN A CA 1
ATOM 4643 C C . GLN A 1 591 ? -5.632 -26.536 28.908 1.00 38.31 591 GLN A C 1
ATOM 4645 O O . GLN A 1 591 ? -4.887 -27.411 28.448 1.00 38.31 591 GLN A O 1
ATOM 4650 N N . ARG A 1 592 ? -6.005 -25.444 28.237 1.00 40.94 592 ARG A N 1
ATOM 4651 C CA . ARG A 1 592 ? -5.387 -24.931 27.019 1.00 40.94 592 ARG A CA 1
ATOM 4652 C C . ARG A 1 592 ? -4.222 -24.030 27.421 1.00 40.94 592 ARG A C 1
ATOM 4654 O O . ARG A 1 592 ? -4.440 -22.897 27.843 1.00 40.94 592 ARG A O 1
ATOM 4661 N N . ASN A 1 593 ? -2.998 -24.528 27.287 1.00 42.78 593 ASN A N 1
ATOM 4662 C CA . ASN A 1 593 ? -1.810 -23.714 27.517 1.00 42.78 593 ASN A CA 1
ATOM 4663 C C . ASN A 1 593 ? -1.328 -23.179 26.162 1.00 42.78 593 ASN A C 1
ATOM 4665 O O . ASN A 1 593 ? -0.604 -23.857 25.430 1.00 42.78 593 ASN A O 1
ATOM 4669 N N . ASP A 1 594 ? -1.767 -21.966 25.821 1.00 48.06 594 ASP A N 1
ATOM 4670 C CA . ASP A 1 594 ? -1.314 -21.236 24.635 1.00 48.06 594 ASP A CA 1
ATOM 4671 C C . ASP A 1 594 ? 0.089 -20.650 24.905 1.00 48.06 594 ASP A C 1
ATOM 4673 O O . ASP A 1 594 ? 0.233 -19.519 25.370 1.00 48.06 594 ASP A O 1
ATOM 4677 N N . TYR A 1 595 ? 1.144 -21.428 24.642 1.00 52.81 595 TYR A N 1
ATOM 4678 C CA . TYR A 1 595 ? 2.526 -20.965 24.815 1.00 52.81 595 TYR A CA 1
ATOM 4679 C C . TYR A 1 595 ? 3.003 -20.158 23.604 1.00 52.81 595 TYR A C 1
ATOM 4681 O O . TYR A 1 595 ? 2.906 -20.600 22.454 1.00 52.81 595 TYR A O 1
ATOM 4689 N N . VAL A 1 596 ? 3.593 -18.995 23.884 1.00 57.12 596 VAL A N 1
ATOM 4690 C CA . VAL A 1 596 ? 4.301 -18.160 22.909 1.00 57.12 596 VAL A CA 1
ATOM 4691 C C . VAL A 1 596 ? 5.741 -18.661 22.771 1.00 57.12 596 VAL A C 1
ATOM 4693 O O . VAL A 1 596 ? 6.478 -18.710 23.753 1.00 57.12 596 VAL A O 1
ATOM 4696 N N . LYS A 1 597 ? 6.168 -19.012 21.554 1.00 66.56 597 LYS A N 1
ATOM 4697 C CA . LYS A 1 597 ? 7.561 -19.357 21.237 1.00 66.56 597 LYS A CA 1
ATOM 4698 C C . LYS A 1 597 ? 8.086 -18.439 20.138 1.00 66.56 597 LYS A C 1
ATOM 4700 O O . LYS A 1 597 ? 7.659 -18.527 18.994 1.00 66.56 597 LYS A O 1
ATOM 4705 N N . SER A 1 598 ? 9.046 -17.587 20.489 1.00 72.50 598 SER A N 1
ATOM 4706 C CA . SER A 1 598 ? 9.875 -16.866 19.520 1.00 72.50 598 SER A CA 1
ATOM 4707 C C . SER A 1 598 ? 11.230 -17.565 19.462 1.00 72.50 598 SER A C 1
ATOM 4709 O O . SER A 1 598 ? 12.154 -17.186 20.167 1.00 72.50 598 SER A O 1
ATOM 4711 N N . THR A 1 599 ? 11.335 -18.658 18.706 1.00 81.94 599 THR A N 1
ATOM 4712 C CA . THR A 1 599 ? 12.594 -19.420 18.557 1.00 81.94 599 THR A CA 1
ATOM 4713 C C . THR A 1 599 ? 13.363 -19.045 17.292 1.00 81.94 599 THR A C 1
ATOM 4715 O O . THR A 1 599 ? 14.378 -19.663 16.989 1.00 81.94 599 THR A O 1
ATOM 4718 N N . GLU A 1 600 ? 12.901 -18.052 16.536 1.00 88.25 600 GLU A N 1
ATOM 4719 C CA . GLU A 1 600 ? 13.516 -17.587 15.293 1.00 88.25 600 GLU A CA 1
ATOM 4720 C C . GLU A 1 600 ? 13.290 -16.073 15.154 1.00 88.25 600 GLU A C 1
ATOM 4722 O O . GLU A 1 600 ? 12.255 -15.547 15.574 1.00 88.25 600 GLU A O 1
ATOM 4727 N N . PHE A 1 601 ? 14.256 -15.348 14.593 1.00 89.88 601 PHE A N 1
ATOM 4728 C CA . PHE A 1 601 ? 14.119 -13.915 14.318 1.00 89.88 601 PHE A CA 1
ATOM 4729 C C . PHE A 1 601 ? 14.972 -13.480 13.128 1.00 89.88 601 PHE A C 1
ATOM 4731 O O . PHE A 1 601 ? 15.994 -14.095 12.826 1.00 89.88 601 PHE A O 1
ATOM 4738 N N . THR A 1 602 ? 14.585 -12.369 12.502 1.00 89.50 602 THR A N 1
ATOM 4739 C CA . THR A 1 602 ? 15.331 -11.722 11.415 1.00 89.50 602 THR A CA 1
ATOM 4740 C C . THR A 1 602 ? 15.705 -10.292 11.798 1.00 89.50 602 THR A C 1
ATOM 4742 O O . THR A 1 602 ? 14.851 -9.520 12.244 1.00 89.50 602 THR A O 1
ATOM 4745 N N . ILE A 1 603 ? 16.965 -9.913 11.584 1.00 88.38 603 ILE A N 1
ATOM 4746 C CA . ILE A 1 603 ? 17.426 -8.517 11.622 1.00 88.38 603 ILE A CA 1
ATOM 4747 C C . ILE A 1 603 ? 17.580 -7.960 10.205 1.00 88.38 603 ILE A C 1
ATOM 4749 O O . ILE A 1 603 ? 17.838 -8.704 9.260 1.00 88.38 603 ILE A O 1
ATOM 4753 N N . THR A 1 604 ? 17.446 -6.643 10.066 1.00 85.25 604 THR A N 1
ATOM 4754 C CA . THR A 1 604 ? 17.884 -5.893 8.883 1.00 85.25 604 THR A CA 1
ATOM 4755 C C . THR A 1 604 ? 18.680 -4.678 9.343 1.00 85.25 604 THR A C 1
ATOM 4757 O O . THR A 1 604 ? 18.232 -3.924 10.216 1.00 85.25 604 THR A O 1
ATOM 4760 N N . SER A 1 605 ? 19.868 -4.498 8.774 1.00 85.00 605 SER A N 1
ATOM 4761 C CA . SER A 1 605 ? 20.875 -3.559 9.275 1.00 85.00 605 SER A CA 1
ATOM 4762 C C . SER A 1 605 ? 21.637 -2.883 8.146 1.00 85.00 605 SER A C 1
ATOM 4764 O O . SER A 1 605 ? 21.727 -3.413 7.045 1.00 85.00 605 SER A O 1
ATOM 4766 N N . LEU A 1 606 ? 22.247 -1.741 8.452 1.00 84.88 606 LEU A N 1
ATOM 4767 C CA . LEU A 1 606 ? 23.246 -1.114 7.589 1.00 84.88 606 LEU A CA 1
ATOM 4768 C C . LEU A 1 606 ? 24.602 -1.806 7.807 1.00 84.88 606 LEU A C 1
ATOM 4770 O O . LEU A 1 606 ? 25.053 -1.828 8.955 1.00 84.88 606 LEU A O 1
ATOM 4774 N N . PRO A 1 607 ? 25.293 -2.323 6.774 1.00 86.88 607 PRO A N 1
ATOM 4775 C CA . PRO A 1 607 ? 26.651 -2.822 6.927 1.00 86.88 607 PRO A CA 1
ATOM 4776 C C . PRO A 1 607 ? 27.591 -1.694 7.349 1.00 86.88 607 PRO A C 1
ATOM 4778 O O . PRO A 1 607 ? 27.631 -0.629 6.727 1.00 86.88 607 PRO A O 1
ATOM 4781 N N . SER A 1 608 ? 28.343 -1.913 8.423 1.00 86.19 608 SER A N 1
ATOM 4782 C CA . SER A 1 608 ? 29.153 -0.872 9.057 1.00 86.19 608 SER A CA 1
ATOM 4783 C C . SER A 1 608 ? 30.361 -1.442 9.802 1.00 86.19 608 SER A C 1
ATOM 4785 O O . SER A 1 608 ? 30.429 -2.638 10.095 1.00 86.19 608 SER A O 1
ATOM 4787 N N . LYS A 1 609 ? 31.342 -0.587 10.115 1.00 82.12 609 LYS A N 1
ATOM 4788 C CA . LYS A 1 609 ? 32.611 -0.995 10.748 1.00 82.12 609 LYS A CA 1
ATOM 4789 C C . LYS A 1 609 ? 32.438 -1.635 12.134 1.00 82.12 609 LYS A C 1
ATOM 4791 O O . LYS A 1 609 ? 33.201 -2.536 12.470 1.00 82.12 609 LYS A O 1
ATOM 4796 N N . ASP A 1 610 ? 31.429 -1.243 12.917 1.00 82.62 610 ASP A N 1
ATOM 4797 C CA . ASP A 1 610 ? 31.103 -1.883 14.206 1.00 82.62 610 ASP A CA 1
ATOM 4798 C C . ASP A 1 610 ? 30.619 -3.337 14.047 1.00 82.62 610 ASP A C 1
ATOM 4800 O O . ASP A 1 610 ? 30.736 -4.130 14.979 1.00 82.62 610 ASP A O 1
ATOM 4804 N N . LYS A 1 611 ? 30.165 -3.725 12.847 1.00 87.31 611 LYS A N 1
ATOM 4805 C CA . LYS A 1 611 ? 29.761 -5.098 12.512 1.00 87.31 611 LYS A CA 1
ATOM 4806 C C . LYS A 1 611 ? 30.902 -5.971 11.988 1.00 87.31 611 LYS A C 1
ATOM 4808 O O . LYS A 1 611 ? 30.679 -7.162 11.787 1.00 87.31 611 LYS A O 1
ATOM 4813 N N . MET A 1 612 ? 32.118 -5.446 11.792 1.00 84.81 612 MET A N 1
ATOM 4814 C CA . MET A 1 612 ? 33.250 -6.258 11.309 1.00 84.81 612 MET A CA 1
ATOM 4815 C C . MET A 1 612 ? 33.484 -7.528 12.151 1.00 84.81 612 MET A C 1
ATOM 4817 O O . MET A 1 612 ? 33.538 -8.597 11.548 1.00 84.81 612 MET A O 1
ATOM 4821 N N . PRO A 1 613 ? 33.464 -7.495 13.503 1.00 86.06 613 PRO A N 1
ATOM 4822 C CA . PRO A 1 613 ? 33.604 -8.712 14.307 1.00 86.06 613 PRO A CA 1
ATOM 4823 C C . PRO A 1 613 ? 32.441 -9.710 14.152 1.00 86.06 613 PRO A C 1
ATOM 4825 O O . PRO A 1 613 ? 32.640 -10.907 14.331 1.00 86.06 613 PRO A O 1
ATOM 4828 N N . TYR A 1 614 ? 31.234 -9.251 13.797 1.00 87.94 614 TYR A N 1
ATOM 4829 C CA . TYR A 1 614 ? 30.098 -10.130 13.484 1.00 87.94 614 TYR A CA 1
ATOM 4830 C C . TYR A 1 614 ? 30.300 -10.844 12.138 1.00 87.94 614 TYR A C 1
ATOM 4832 O O . TYR A 1 614 ? 30.089 -12.055 12.043 1.00 87.94 614 TYR A O 1
ATOM 4840 N N . TYR A 1 615 ? 30.779 -10.124 11.118 1.00 87.75 615 TYR A N 1
ATOM 4841 C CA . TYR A 1 615 ? 31.164 -10.732 9.844 1.00 87.75 615 TYR A CA 1
ATOM 4842 C C . TYR A 1 615 ? 32.319 -11.728 10.034 1.00 87.75 615 TYR A C 1
ATOM 4844 O O . TYR A 1 615 ? 32.217 -12.864 9.570 1.00 87.75 615 TYR A O 1
ATOM 4852 N N . ASP A 1 616 ? 33.378 -11.331 10.754 1.00 82.44 616 ASP A N 1
ATOM 4853 C CA . ASP A 1 616 ? 34.563 -12.154 11.037 1.00 82.44 616 ASP A CA 1
ATOM 4854 C C . ASP A 1 616 ? 34.217 -13.451 11.787 1.00 82.44 616 ASP A C 1
ATOM 4856 O O . ASP A 1 616 ? 34.712 -14.512 11.411 1.00 82.44 616 ASP A O 1
ATOM 4860 N N . LEU A 1 617 ? 33.387 -13.391 12.837 1.00 81.06 617 LEU A N 1
ATOM 4861 C CA . LEU A 1 617 ? 33.170 -14.527 13.745 1.00 81.06 617 LEU A CA 1
ATOM 4862 C C . LEU A 1 617 ? 31.939 -15.382 13.422 1.00 81.06 617 LEU A C 1
ATOM 4864 O O . LEU A 1 617 ? 31.972 -16.583 13.693 1.00 81.06 617 LEU A O 1
ATOM 4868 N N . VAL A 1 618 ? 30.872 -14.800 12.861 1.00 82.62 618 VAL A N 1
ATOM 4869 C CA . VAL A 1 618 ? 29.595 -15.503 12.625 1.00 82.62 618 VAL A CA 1
ATOM 4870 C C . VAL A 1 618 ? 29.385 -15.793 11.143 1.00 82.62 618 VAL A C 1
ATOM 4872 O O . VAL A 1 618 ? 29.279 -16.958 10.761 1.00 82.62 618 VAL A O 1
ATOM 4875 N N . VAL A 1 619 ? 29.351 -14.758 10.297 1.00 83.12 619 VAL A N 1
ATOM 4876 C CA . VAL A 1 619 ? 28.987 -14.917 8.875 1.00 83.12 619 VAL A CA 1
ATOM 4877 C C . VAL A 1 619 ? 30.059 -15.700 8.112 1.00 83.12 619 VAL A C 1
ATOM 4879 O O . VAL A 1 619 ? 29.730 -16.641 7.391 1.00 83.12 619 VAL A O 1
ATOM 4882 N N . SER A 1 620 ? 31.345 -15.410 8.345 1.00 81.69 620 SER A N 1
ATOM 4883 C CA . SER A 1 620 ? 32.448 -16.140 7.701 1.00 81.69 620 SER A CA 1
ATOM 4884 C C . SER A 1 620 ? 32.441 -17.643 8.022 1.00 81.69 620 SER A C 1
ATOM 4886 O O . SER A 1 620 ? 32.762 -18.450 7.153 1.00 81.69 620 SER A O 1
ATOM 4888 N N . LYS A 1 621 ? 32.041 -18.031 9.240 1.00 81.06 621 LYS A N 1
ATOM 4889 C CA . LYS A 1 621 ? 31.965 -19.430 9.691 1.00 81.06 621 LYS A CA 1
ATOM 4890 C C . LYS A 1 621 ? 30.693 -20.152 9.252 1.00 81.06 621 LYS A C 1
ATOM 4892 O O . LYS A 1 621 ? 30.661 -21.379 9.218 1.00 81.06 621 LYS A O 1
ATOM 4897 N N . PHE A 1 622 ? 29.631 -19.399 8.983 1.00 81.81 622 PHE A N 1
ATOM 4898 C CA . PHE A 1 622 ? 28.384 -19.934 8.450 1.00 81.81 622 PHE A CA 1
ATOM 4899 C C . PHE A 1 622 ? 28.523 -20.264 6.958 1.00 81.81 622 PHE A C 1
ATOM 4901 O O . PHE A 1 622 ? 28.152 -21.363 6.555 1.00 81.81 622 PHE A O 1
ATOM 4908 N N . ILE A 1 623 ? 29.109 -19.349 6.174 1.00 78.31 623 ILE A N 1
ATOM 4909 C CA . ILE A 1 623 ? 29.248 -19.501 4.718 1.00 78.31 623 ILE A CA 1
ATOM 4910 C C . ILE A 1 623 ? 30.446 -20.392 4.348 1.00 78.31 623 ILE A C 1
ATOM 4912 O O . ILE A 1 623 ? 30.300 -21.328 3.566 1.00 78.31 623 ILE A O 1
ATOM 4916 N N . ASN A 1 624 ? 31.643 -20.155 4.906 1.00 81.12 624 ASN A N 1
ATOM 4917 C CA . ASN A 1 624 ? 32.819 -20.938 4.510 1.00 81.12 624 ASN A CA 1
ATOM 4918 C C . ASN A 1 624 ? 32.867 -22.301 5.236 1.00 81.12 624 ASN A C 1
ATOM 4920 O O . ASN A 1 624 ? 32.906 -22.337 6.471 1.00 81.12 624 ASN A O 1
ATOM 4924 N N . PRO A 1 625 ? 32.979 -23.435 4.519 1.00 64.12 625 PRO A N 1
ATOM 4925 C CA . PRO A 1 625 ? 33.100 -24.744 5.149 1.00 64.12 625 PRO A CA 1
ATOM 4926 C C . PRO A 1 625 ? 34.457 -24.902 5.857 1.00 64.12 625 PRO A C 1
ATOM 4928 O O . PRO A 1 625 ? 35.509 -24.977 5.224 1.00 64.12 625 PRO A O 1
ATOM 4931 N N . GLY A 1 626 ? 34.438 -25.008 7.189 1.00 64.44 626 GLY A N 1
ATOM 4932 C CA . GLY A 1 626 ? 35.642 -25.292 7.982 1.00 64.44 626 GLY A CA 1
ATOM 4933 C C . GLY A 1 626 ? 35.383 -25.480 9.477 1.00 64.44 626 GLY A C 1
ATOM 4934 O O . GLY A 1 626 ? 35.892 -26.423 10.079 1.00 64.44 626 GLY A O 1
ATOM 4935 N N . ALA A 1 627 ? 34.542 -24.631 10.068 1.00 63.22 627 ALA A N 1
ATOM 4936 C CA . ALA A 1 627 ? 34.023 -24.794 11.423 1.00 63.22 627 ALA A CA 1
ATOM 4937 C C . ALA A 1 627 ? 32.702 -24.032 11.546 1.00 63.22 627 ALA A C 1
ATOM 4939 O O . ALA A 1 627 ? 32.667 -22.850 11.219 1.00 63.22 627 ALA A O 1
ATOM 4940 N N . LYS A 1 628 ? 31.643 -24.675 12.052 1.00 69.56 628 LYS A N 1
ATOM 4941 C CA . LYS A 1 628 ? 30.418 -23.948 12.419 1.00 69.56 628 LYS A CA 1
ATOM 4942 C C . LYS A 1 628 ? 30.731 -22.951 13.547 1.00 69.56 628 LYS A C 1
ATOM 4944 O O . LYS A 1 628 ? 31.563 -23.284 14.399 1.00 69.56 628 LYS A O 1
ATOM 4949 N N . PRO A 1 629 ? 30.088 -21.770 13.586 1.00 74.44 629 PRO A N 1
ATOM 4950 C CA . PRO A 1 629 ? 30.150 -20.923 14.770 1.00 74.44 629 PRO A CA 1
ATOM 4951 C C . PRO A 1 629 ? 29.572 -21.685 15.969 1.00 74.44 629 PRO A C 1
ATOM 4953 O O . PRO A 1 629 ? 28.643 -22.480 15.816 1.00 74.44 629 PRO A O 1
ATOM 4956 N N . GLN A 1 630 ? 30.131 -21.470 17.158 1.00 82.88 630 GLN A N 1
ATOM 4957 C CA . GLN A 1 630 ? 29.509 -21.963 18.388 1.00 82.88 630 GLN A CA 1
ATOM 4958 C C . GLN A 1 630 ? 28.238 -21.152 18.675 1.00 82.88 630 GLN A C 1
ATOM 4960 O O . GLN A 1 630 ? 28.289 -19.930 18.505 1.00 82.88 630 GLN A O 1
ATOM 4965 N N . PRO A 1 631 ? 27.139 -21.778 19.139 1.00 87.56 631 PRO A N 1
ATOM 4966 C CA . PRO A 1 631 ? 25.928 -21.054 19.504 1.00 87.56 631 PRO A CA 1
ATOM 4967 C C . PRO A 1 631 ? 26.193 -19.932 20.510 1.00 87.56 631 PRO A C 1
ATOM 4969 O O . PRO A 1 631 ? 27.018 -20.066 21.420 1.00 87.56 631 PRO A O 1
ATOM 4972 N N . PHE A 1 632 ? 25.493 -18.819 20.328 1.00 91.56 632 PHE A N 1
ATOM 4973 C CA . PHE A 1 632 ? 25.664 -17.591 21.104 1.00 91.56 632 PHE A CA 1
ATOM 4974 C C . PHE A 1 632 ? 24.310 -17.013 21.521 1.00 91.56 632 PHE A C 1
ATOM 4976 O O . PHE A 1 632 ? 23.276 -17.306 20.926 1.00 91.56 632 PHE A O 1
ATOM 4983 N N . ASP A 1 633 ? 24.326 -16.158 22.533 1.00 92.31 633 ASP A N 1
ATOM 4984 C CA . ASP A 1 633 ? 23.158 -15.438 23.024 1.00 92.31 633 ASP A CA 1
ATOM 4985 C C . ASP A 1 633 ? 23.050 -14.072 22.326 1.00 92.31 633 ASP A C 1
ATOM 4987 O O . ASP A 1 633 ? 24.065 -13.443 22.001 1.00 92.31 633 ASP A O 1
ATOM 4991 N N . VAL A 1 634 ? 21.819 -13.598 22.103 1.00 92.69 634 VAL A N 1
ATOM 4992 C CA . VAL A 1 634 ? 21.531 -12.316 21.437 1.00 92.69 634 VAL A CA 1
ATOM 4993 C C . VAL A 1 634 ? 20.474 -11.535 22.215 1.00 92.69 634 VAL A C 1
ATOM 4995 O O . VAL A 1 634 ? 19.340 -11.987 22.364 1.00 92.69 634 VAL A O 1
ATOM 4998 N N . ALA A 1 635 ? 20.826 -10.334 22.671 1.00 91.31 635 ALA A N 1
ATOM 4999 C CA . ALA A 1 635 ? 19.927 -9.421 23.375 1.00 91.31 635 ALA A CA 1
ATOM 5000 C C . ALA A 1 635 ? 19.633 -8.163 22.542 1.00 91.31 635 ALA A C 1
ATOM 5002 O O . ALA A 1 635 ? 20.561 -7.509 22.065 1.00 91.31 635 ALA A O 1
ATOM 5003 N N . PHE A 1 636 ? 18.356 -7.797 22.406 1.00 90.06 636 PHE A N 1
ATOM 5004 C CA . PHE A 1 636 ? 17.888 -6.578 21.734 1.00 90.06 636 PHE A CA 1
ATOM 5005 C C . PHE A 1 636 ? 17.305 -5.591 22.750 1.00 90.06 636 PHE A C 1
ATOM 5007 O O . PHE A 1 636 ? 16.134 -5.702 23.120 1.00 90.06 636 PHE A O 1
ATOM 5014 N N . ASP A 1 637 ? 18.109 -4.615 23.173 1.00 88.50 637 ASP A N 1
ATOM 5015 C CA . ASP A 1 637 ? 17.699 -3.533 24.070 1.00 88.50 637 ASP A CA 1
ATOM 5016 C C . ASP A 1 637 ? 17.031 -2.401 23.276 1.00 88.50 637 ASP A C 1
ATOM 5018 O O . ASP A 1 637 ? 17.669 -1.711 22.477 1.00 88.50 637 ASP A O 1
ATOM 5022 N N . TYR A 1 638 ? 15.751 -2.153 23.532 1.00 86.62 638 TYR A N 1
ATOM 5023 C CA . TYR A 1 638 ? 15.025 -0.992 23.027 1.00 86.62 638 TYR A CA 1
ATOM 5024 C C . TYR A 1 638 ? 15.238 0.214 23.948 1.00 86.62 638 TYR A C 1
ATOM 5026 O O . TYR A 1 638 ? 14.768 0.234 25.089 1.00 86.62 638 TYR A O 1
ATOM 5034 N N . VAL A 1 639 ? 15.921 1.246 23.448 1.00 85.19 639 VAL A N 1
ATOM 5035 C CA . VAL A 1 639 ? 16.399 2.384 24.250 1.00 85.19 639 VAL A CA 1
ATOM 5036 C C . VAL A 1 639 ? 15.604 3.652 23.940 1.00 85.19 639 VAL A C 1
ATOM 5038 O O . VAL A 1 639 ? 15.429 4.022 22.773 1.00 85.19 639 VAL A O 1
ATOM 5041 N N . SER A 1 640 ? 15.133 4.346 24.979 1.00 84.69 640 SER A N 1
ATOM 5042 C CA . SER A 1 640 ? 14.473 5.649 24.860 1.00 84.69 640 SER A CA 1
ATOM 5043 C C . SER A 1 640 ? 15.455 6.790 24.578 1.00 84.69 640 SER A C 1
ATOM 5045 O O . SER A 1 640 ? 16.658 6.667 24.799 1.00 84.69 640 SER A O 1
ATOM 5047 N N . GLY A 1 641 ? 14.948 7.932 24.105 1.00 78.38 641 GLY A N 1
ATOM 5048 C CA . GLY A 1 641 ? 15.777 9.088 23.722 1.00 78.38 641 GLY A CA 1
ATOM 5049 C C . GLY A 1 641 ? 16.591 9.759 24.840 1.00 78.38 641 GLY A C 1
ATOM 5050 O O . GLY A 1 641 ? 17.333 10.694 24.560 1.00 78.38 641 GLY A O 1
ATOM 5051 N N . ASP A 1 642 ? 16.464 9.306 26.086 1.00 80.31 642 ASP A N 1
ATOM 5052 C CA . ASP A 1 642 ? 17.290 9.692 27.238 1.00 80.31 642 ASP A CA 1
ATOM 5053 C C . ASP A 1 642 ? 18.221 8.568 27.754 1.00 80.31 642 ASP A C 1
ATOM 5055 O O . ASP A 1 642 ? 18.826 8.719 28.814 1.00 80.31 642 ASP A O 1
ATOM 5059 N N . GLY A 1 643 ? 18.373 7.465 27.009 1.00 79.12 643 GLY A N 1
ATOM 5060 C CA . GLY A 1 643 ? 19.338 6.392 27.295 1.00 79.12 643 GLY A CA 1
ATOM 5061 C C . GLY A 1 643 ? 18.835 5.270 28.214 1.00 79.12 643 GLY A C 1
ATOM 5062 O O . GLY A 1 643 ? 19.616 4.393 28.582 1.00 79.12 643 GLY A O 1
ATOM 5063 N N . THR A 1 644 ? 17.553 5.272 28.595 1.00 83.25 644 THR A N 1
ATOM 5064 C CA . THR A 1 644 ? 16.944 4.202 29.407 1.00 83.25 644 THR A CA 1
ATOM 5065 C C . THR A 1 644 ? 16.457 3.047 28.530 1.00 83.25 644 THR A C 1
ATOM 5067 O O . THR A 1 644 ? 15.736 3.267 27.559 1.00 83.25 644 THR A O 1
ATOM 5070 N N . VAL A 1 645 ? 16.778 1.808 28.900 1.00 85.19 645 VAL A N 1
ATOM 5071 C CA . VAL A 1 645 ? 16.165 0.617 28.290 1.00 85.19 645 VAL A CA 1
ATOM 5072 C C . VAL A 1 645 ? 14.691 0.511 28.717 1.00 85.19 645 VAL A C 1
ATOM 5074 O O . VAL A 1 645 ? 14.355 0.708 29.887 1.00 85.19 645 VAL A O 1
ATOM 5077 N N . LEU A 1 646 ? 13.792 0.265 27.759 1.00 82.12 646 LEU A N 1
ATOM 5078 C CA . LEU A 1 646 ? 12.351 0.083 27.996 1.00 82.12 646 LEU A CA 1
ATOM 5079 C C . LEU A 1 646 ? 11.906 -1.382 27.892 1.00 82.12 646 LEU A C 1
ATOM 5081 O O . LEU A 1 646 ? 10.866 -1.738 28.440 1.00 82.12 646 LEU A O 1
ATOM 5085 N N . GLN A 1 647 ? 12.661 -2.191 27.149 1.00 85.75 647 GLN A N 1
ATOM 5086 C CA . GLN A 1 647 ? 12.349 -3.571 26.788 1.00 85.75 647 GLN A CA 1
ATOM 5087 C C . GLN A 1 647 ? 13.631 -4.244 26.269 1.00 85.75 647 GLN A C 1
ATOM 5089 O O . GLN A 1 647 ? 14.331 -3.635 25.462 1.00 85.75 647 GLN A O 1
ATOM 5094 N N . SER A 1 648 ? 13.899 -5.489 26.664 1.00 87.44 648 SER A N 1
ATOM 5095 C CA . SER A 1 648 ? 15.040 -6.293 26.197 1.00 87.44 648 SER A CA 1
ATOM 5096 C C . SER A 1 648 ? 14.559 -7.668 25.733 1.00 87.44 648 SER A C 1
ATOM 5098 O O . SER A 1 648 ? 14.081 -8.453 26.550 1.00 87.44 648 SER A O 1
ATOM 5100 N N . TRP A 1 649 ? 14.676 -7.986 24.440 1.00 88.06 649 TRP A N 1
ATOM 5101 C CA . TRP A 1 649 ? 14.388 -9.338 23.931 1.00 88.06 649 TRP A CA 1
ATOM 5102 C C . TRP A 1 649 ? 15.669 -10.168 23.997 1.00 88.06 649 TRP A C 1
ATOM 5104 O O . TRP A 1 649 ? 16.605 -9.882 23.254 1.00 88.06 649 TRP A O 1
ATOM 5114 N N . ASN A 1 650 ? 15.715 -11.179 24.864 1.00 90.31 650 ASN A N 1
ATOM 5115 C CA . ASN A 1 650 ? 16.891 -12.022 25.070 1.00 90.31 650 ASN A CA 1
ATOM 5116 C C . ASN A 1 650 ? 16.644 -13.407 24.471 1.00 90.31 650 ASN A C 1
ATOM 5118 O O . ASN A 1 650 ? 15.767 -14.146 24.925 1.00 90.31 650 ASN A O 1
ATOM 5122 N N . TYR A 1 651 ? 17.446 -13.759 23.477 1.00 91.62 651 TYR A N 1
ATOM 5123 C CA . TYR A 1 651 ? 17.521 -15.083 22.882 1.00 91.62 651 TYR A CA 1
ATOM 5124 C C . TYR A 1 651 ? 18.795 -15.773 23.356 1.00 91.62 651 TYR A C 1
ATOM 5126 O O . TYR A 1 651 ? 19.825 -15.118 23.515 1.00 91.62 651 TYR A O 1
ATOM 5134 N N . ALA A 1 652 ? 18.724 -17.082 23.571 1.00 91.50 652 ALA A N 1
ATOM 5135 C CA . ALA A 1 652 ? 19.850 -17.877 24.041 1.00 91.50 652 ALA A CA 1
ATOM 5136 C C . ALA A 1 652 ? 20.084 -19.090 23.143 1.00 91.50 652 ALA A C 1
ATOM 5138 O O . ALA A 1 652 ? 19.119 -19.652 22.611 1.00 91.50 652 ALA A O 1
ATOM 5139 N N . ASP A 1 653 ? 21.349 -19.506 23.032 1.00 91.81 653 ASP A N 1
ATOM 5140 C CA . ASP A 1 653 ? 21.765 -20.689 22.265 1.00 91.81 653 ASP A CA 1
ATOM 5141 C C . ASP A 1 653 ? 21.276 -20.614 20.797 1.00 91.81 653 ASP A C 1
ATOM 5143 O O . ASP A 1 653 ? 20.417 -21.384 20.356 1.00 91.81 653 ASP A O 1
ATOM 5147 N N . CYS A 1 654 ? 21.764 -19.593 20.073 1.00 91.69 654 CYS A N 1
ATOM 5148 C CA . CYS A 1 654 ? 21.384 -19.250 18.698 1.00 91.69 654 CYS A CA 1
ATOM 5149 C C . CYS A 1 654 ? 22.383 -19.717 17.624 1.00 91.69 654 CYS A C 1
ATOM 5151 O O . CYS A 1 654 ? 23.576 -19.424 17.701 1.00 91.69 654 CYS A O 1
ATOM 5153 N N . ASP A 1 655 ? 21.850 -20.304 16.550 1.00 90.00 655 ASP A N 1
ATOM 5154 C CA . ASP A 1 655 ? 22.495 -20.544 15.253 1.00 90.00 655 ASP A CA 1
ATOM 5155 C C . ASP A 1 655 ? 22.089 -19.462 14.229 1.00 90.00 655 ASP A C 1
ATOM 5157 O O . ASP A 1 655 ? 20.914 -19.090 14.136 1.00 90.00 655 ASP A O 1
ATOM 5161 N N . LEU A 1 656 ? 23.014 -19.047 13.355 1.00 88.44 656 LEU A N 1
ATOM 5162 C CA . LEU A 1 656 ? 22.662 -18.360 12.102 1.00 88.44 656 LEU A CA 1
ATOM 5163 C C . LEU A 1 656 ? 22.014 -19.366 11.122 1.00 88.44 656 LEU A C 1
ATOM 5165 O O . LEU A 1 656 ? 22.471 -20.505 11.003 1.00 88.44 656 LEU A O 1
ATOM 5169 N N . LYS A 1 657 ? 20.937 -18.962 10.436 1.00 87.56 657 LYS A N 1
ATOM 5170 C CA . LYS A 1 657 ? 20.186 -19.784 9.463 1.00 87.56 657 LYS A CA 1
ATOM 5171 C C . LYS A 1 657 ? 20.222 -19.255 8.037 1.00 87.56 657 LYS A C 1
ATOM 5173 O O . LYS A 1 657 ? 20.186 -20.069 7.123 1.00 87.56 657 LYS A O 1
ATOM 5178 N N . ASN A 1 658 ? 20.258 -17.938 7.854 1.00 86.00 658 ASN A N 1
ATOM 5179 C CA . ASN A 1 658 ? 20.457 -17.316 6.548 1.00 86.00 658 ASN A CA 1
ATOM 5180 C C . ASN A 1 658 ? 21.125 -15.945 6.689 1.00 86.00 658 ASN A C 1
ATOM 5182 O O . ASN A 1 658 ? 20.905 -15.257 7.691 1.00 86.00 658 ASN A O 1
ATOM 5186 N N . PHE A 1 659 ? 21.877 -15.542 5.668 1.00 85.62 659 PHE A N 1
ATOM 5187 C CA . PHE A 1 659 ? 22.472 -14.216 5.525 1.00 85.62 659 PHE A CA 1
ATOM 5188 C C . PHE A 1 659 ? 22.247 -13.730 4.088 1.00 85.62 659 PHE A C 1
ATOM 5190 O O . PHE A 1 659 ? 22.716 -14.379 3.162 1.00 85.62 659 PHE A O 1
ATOM 5197 N N . ASP A 1 660 ? 21.562 -12.596 3.909 1.00 81.50 660 ASP A N 1
ATOM 5198 C CA . ASP A 1 660 ? 21.375 -11.976 2.591 1.00 81.50 660 ASP A CA 1
ATOM 5199 C C . ASP A 1 660 ? 22.023 -10.587 2.542 1.00 81.50 660 ASP A C 1
ATOM 5201 O O . ASP A 1 660 ? 21.951 -9.822 3.510 1.00 81.50 660 ASP A O 1
ATOM 5205 N N . LEU A 1 661 ? 22.559 -10.213 1.378 1.00 77.62 661 LEU A N 1
ATOM 5206 C CA . LEU A 1 661 ? 22.927 -8.836 1.047 1.00 77.62 661 LEU A CA 1
ATOM 5207 C C . LEU A 1 661 ? 21.925 -8.272 0.037 1.00 77.62 661 LEU A C 1
ATOM 5209 O O . LEU A 1 661 ? 21.720 -8.853 -1.031 1.00 77.62 661 LEU A O 1
ATOM 5213 N N . LYS A 1 662 ? 21.312 -7.127 0.364 1.00 76.50 662 LYS A N 1
ATOM 5214 C CA . LYS A 1 662 ? 20.327 -6.459 -0.498 1.00 76.50 662 LYS A CA 1
ATOM 5215 C C . LYS A 1 662 ? 20.619 -4.966 -0.632 1.00 76.50 662 LYS A C 1
ATOM 5217 O O . LYS A 1 662 ? 21.026 -4.319 0.326 1.00 76.50 662 LYS A O 1
ATOM 5222 N N . SER A 1 663 ? 20.389 -4.399 -1.811 1.00 68.81 663 SER A N 1
ATOM 5223 C CA . SER A 1 663 ? 20.289 -2.946 -1.998 1.00 68.81 663 SER A CA 1
ATOM 5224 C C . SER A 1 663 ? 18.814 -2.560 -1.965 1.00 68.81 663 SER A C 1
ATOM 5226 O O . SER A 1 663 ? 18.032 -3.001 -2.807 1.00 68.81 663 SER A O 1
ATOM 5228 N N . ALA A 1 664 ? 18.413 -1.786 -0.963 1.00 55.47 664 ALA A N 1
ATOM 5229 C CA . ALA A 1 664 ? 17.023 -1.440 -0.708 1.00 55.47 664 ALA A CA 1
ATOM 5230 C C . ALA A 1 664 ? 16.577 -0.219 -1.532 1.00 55.47 664 ALA A C 1
ATOM 5232 O O . ALA A 1 664 ? 16.321 0.851 -0.970 1.00 55.47 664 ALA A O 1
ATOM 5233 N N . ASP A 1 665 ? 16.437 -0.371 -2.858 1.00 53.62 665 ASP A N 1
ATOM 5234 C CA . ASP A 1 665 ? 15.811 0.660 -3.704 1.00 53.62 665 ASP A CA 1
ATOM 5235 C C . ASP A 1 665 ? 14.284 0.649 -3.526 1.00 53.62 665 ASP A C 1
ATOM 5237 O O . ASP A 1 665 ? 13.497 0.204 -4.363 1.00 53.62 665 ASP A O 1
ATOM 5241 N N . SER A 1 666 ? 13.864 1.103 -2.348 1.00 48.25 666 SER A N 1
ATOM 5242 C CA . SER A 1 666 ? 12.475 1.213 -1.941 1.00 48.25 666 SER A CA 1
ATOM 5243 C C . SER A 1 666 ? 12.121 2.667 -1.648 1.00 48.25 666 SER A C 1
ATOM 5245 O O . SER A 1 666 ? 12.011 3.088 -0.497 1.00 48.25 666 SER A O 1
ATOM 5247 N N . LEU A 1 667 ? 11.792 3.416 -2.708 1.00 50.56 667 LEU A N 1
ATOM 5248 C CA . LEU A 1 667 ? 11.159 4.751 -2.651 1.00 50.56 667 LEU A CA 1
ATOM 5249 C C . LEU A 1 667 ? 9.839 4.793 -1.838 1.00 50.56 667 LEU A C 1
ATOM 5251 O O . LEU A 1 667 ? 9.269 5.857 -1.612 1.00 50.56 667 LEU A O 1
ATOM 5255 N N . LEU A 1 668 ? 9.350 3.635 -1.381 1.00 49.44 668 LEU A N 1
ATOM 5256 C CA . LEU A 1 668 ? 8.222 3.445 -0.465 1.00 49.44 668 LEU A CA 1
ATOM 5257 C C . LEU A 1 668 ? 8.587 3.517 1.033 1.00 49.44 668 LEU A C 1
ATOM 5259 O O . LEU A 1 668 ? 7.683 3.631 1.866 1.00 49.44 668 LEU A O 1
ATOM 5263 N N . SER A 1 669 ? 9.871 3.473 1.398 1.00 51.94 669 SER A N 1
ATOM 5264 C CA . SER A 1 669 ? 10.374 3.552 2.779 1.00 51.94 669 SER A CA 1
ATOM 5265 C C . SER A 1 669 ? 11.258 4.780 3.004 1.00 51.94 669 SER A C 1
ATOM 5267 O O . SER A 1 669 ? 11.965 5.234 2.108 1.00 51.94 669 SER A O 1
ATOM 5269 N N . PHE A 1 670 ? 11.280 5.293 4.231 1.00 54.59 670 PHE A N 1
ATOM 5270 C CA . PHE A 1 670 ? 12.387 6.110 4.720 1.00 54.59 670 PHE A CA 1
ATOM 5271 C C . PHE A 1 670 ? 13.601 5.204 4.966 1.00 54.59 670 PHE A C 1
ATOM 5273 O O . PHE A 1 670 ? 13.452 4.166 5.607 1.00 54.59 670 PHE A O 1
ATOM 5280 N N . SER A 1 671 ? 14.780 5.594 4.474 1.00 58.84 671 SER A N 1
ATOM 5281 C CA . SER A 1 671 ? 15.996 4.782 4.601 1.00 58.84 671 SER A CA 1
ATOM 5282 C C . SER A 1 671 ? 16.410 4.591 6.070 1.00 58.84 671 SER A C 1
ATOM 5284 O O . SER A 1 671 ? 16.155 5.454 6.921 1.00 58.84 671 SER A O 1
ATOM 5286 N N . LEU A 1 672 ? 17.085 3.477 6.365 1.00 65.88 672 LEU A N 1
ATOM 5287 C CA . LEU A 1 672 ? 17.676 3.205 7.678 1.00 65.88 672 LEU A CA 1
ATOM 5288 C C . LEU A 1 672 ? 18.802 4.209 7.981 1.00 65.88 672 LEU A C 1
ATOM 5290 O O . LEU A 1 672 ? 18.979 4.615 9.127 1.00 65.88 672 LEU A O 1
ATOM 5294 N N . SER A 1 673 ? 19.505 4.686 6.947 1.00 60.84 673 SER A N 1
ATOM 5295 C CA . SER A 1 673 ? 20.498 5.767 7.037 1.00 60.84 673 SER A CA 1
ATOM 5296 C C . SER A 1 673 ? 19.893 7.163 7.279 1.00 60.84 673 SER A C 1
ATOM 5298 O O . SER A 1 673 ? 20.615 8.163 7.298 1.00 60.84 673 SER A O 1
ATOM 5300 N N . GLY A 1 674 ? 18.569 7.271 7.458 1.00 62.25 674 GLY A N 1
ATOM 5301 C CA . GLY A 1 674 ? 17.859 8.526 7.730 1.00 62.25 674 GLY A CA 1
ATOM 5302 C C . GLY A 1 674 ? 17.803 9.498 6.544 1.00 62.25 674 GLY A C 1
ATOM 5303 O O . GLY A 1 674 ? 17.459 10.672 6.713 1.00 62.25 674 GLY A O 1
ATOM 5304 N N . ARG A 1 675 ? 18.145 9.032 5.338 1.00 58.94 675 ARG A N 1
ATOM 5305 C CA . ARG A 1 675 ? 18.294 9.818 4.108 1.00 58.94 675 ARG A CA 1
ATOM 5306 C C . ARG A 1 675 ? 17.113 9.568 3.174 1.00 58.94 675 ARG A C 1
ATOM 5308 O O . ARG A 1 675 ? 16.850 8.459 2.729 1.00 58.94 675 ARG A O 1
ATOM 5315 N N . LYS A 1 676 ? 16.365 10.622 2.851 1.00 54.72 676 LYS A N 1
ATOM 5316 C CA . LYS A 1 676 ? 15.179 10.497 1.992 1.00 54.72 676 LYS A CA 1
ATOM 5317 C C . LYS A 1 676 ? 15.592 10.264 0.534 1.00 54.72 676 LYS A C 1
ATOM 5319 O O . LYS A 1 676 ? 16.241 11.133 -0.039 1.00 54.72 676 LYS A O 1
ATOM 5324 N N . GLY A 1 677 ? 15.147 9.156 -0.062 1.00 50.88 677 GLY A N 1
ATOM 5325 C CA . GLY A 1 677 ? 15.308 8.887 -1.497 1.00 50.88 677 GLY A CA 1
ATOM 5326 C C . GLY A 1 677 ? 16.713 8.443 -1.916 1.00 50.88 677 GLY A C 1
ATOM 5327 O O . GLY A 1 677 ? 17.194 8.881 -2.956 1.00 50.88 677 GLY A O 1
ATOM 5328 N N . ILE A 1 678 ? 17.373 7.616 -1.103 1.00 52.88 678 ILE A N 1
ATOM 5329 C CA . ILE A 1 678 ? 18.638 6.945 -1.438 1.00 52.88 678 ILE A CA 1
ATOM 5330 C C . ILE A 1 678 ? 18.462 5.455 -1.117 1.00 52.88 678 ILE A C 1
ATOM 5332 O O . ILE A 1 678 ? 17.882 5.143 -0.077 1.00 52.88 678 ILE A O 1
ATOM 5336 N N . SER A 1 679 ? 18.942 4.559 -1.989 1.00 60.12 679 SER A N 1
ATOM 5337 C CA . SER A 1 679 ? 19.017 3.127 -1.670 1.00 60.12 679 SER A CA 1
ATOM 5338 C C . SER A 1 679 ? 20.066 2.898 -0.584 1.00 60.12 679 SER A C 1
ATOM 5340 O O . SER A 1 679 ? 21.216 3.319 -0.736 1.00 60.12 679 SER A O 1
ATOM 5342 N N . ASP A 1 680 ? 19.677 2.226 0.495 1.00 70.94 680 ASP A N 1
ATOM 5343 C CA . ASP A 1 680 ? 20.622 1.726 1.489 1.00 70.94 680 ASP A CA 1
ATOM 5344 C C . ASP A 1 680 ? 21.084 0.325 1.088 1.00 70.94 680 ASP A C 1
ATOM 5346 O O . ASP A 1 680 ? 20.268 -0.549 0.792 1.00 70.94 680 ASP A O 1
ATOM 5350 N N . ILE A 1 681 ? 22.390 0.073 1.165 1.00 78.06 681 ILE A N 1
ATOM 5351 C CA . ILE A 1 681 ? 22.884 -1.302 1.233 1.00 78.06 681 ILE A CA 1
ATOM 5352 C C . ILE A 1 681 ? 22.495 -1.831 2.615 1.00 78.06 681 ILE A C 1
ATOM 5354 O O . ILE A 1 681 ? 22.826 -1.212 3.628 1.00 78.06 681 ILE A O 1
ATOM 5358 N N . VAL A 1 682 ? 21.788 -2.957 2.654 1.00 82.69 682 VAL A N 1
ATOM 5359 C CA . VAL A 1 682 ? 21.336 -3.607 3.883 1.00 82.69 682 VAL A CA 1
ATOM 5360 C C . VAL A 1 682 ? 21.788 -5.060 3.931 1.00 82.69 682 VAL A C 1
ATOM 5362 O O . VAL A 1 682 ? 21.680 -5.800 2.953 1.00 82.69 682 VAL A O 1
ATOM 5365 N N . ASP A 1 683 ? 22.266 -5.481 5.097 1.00 86.38 683 ASP A N 1
ATOM 5366 C CA . ASP A 1 683 ? 22.354 -6.899 5.424 1.00 86.38 683 ASP A CA 1
ATOM 5367 C C . ASP A 1 683 ? 21.049 -7.372 6.070 1.00 86.38 683 ASP A C 1
ATOM 5369 O O . ASP A 1 683 ? 20.382 -6.634 6.805 1.00 86.38 683 ASP A O 1
ATOM 5373 N N . VAL A 1 684 ? 20.688 -8.618 5.782 1.00 87.56 684 VAL A N 1
ATOM 5374 C CA . VAL A 1 684 ? 19.598 -9.351 6.423 1.00 87.56 684 VAL A CA 1
ATOM 5375 C C . VAL A 1 684 ? 20.204 -10.591 7.062 1.00 87.56 684 VAL A C 1
ATOM 5377 O O . VAL A 1 684 ? 21.070 -11.244 6.482 1.00 87.56 684 VAL A O 1
ATOM 5380 N N . SER A 1 685 ? 19.787 -10.932 8.278 1.00 89.81 685 SER A N 1
ATOM 5381 C CA . SER A 1 685 ? 20.265 -12.155 8.932 1.00 89.81 685 SER A CA 1
ATOM 5382 C C . SER A 1 685 ? 19.157 -12.791 9.753 1.00 89.81 685 SER A C 1
ATOM 5384 O O . SER A 1 685 ? 18.532 -12.121 10.576 1.00 89.81 685 SER A O 1
ATOM 5386 N N . THR A 1 686 ? 18.916 -14.080 9.524 1.00 90.50 686 THR A N 1
ATOM 5387 C CA . THR A 1 686 ? 17.875 -14.860 10.204 1.00 90.50 686 THR A CA 1
ATOM 5388 C C . THR A 1 686 ? 18.523 -15.917 11.083 1.00 90.50 686 THR A C 1
ATOM 5390 O O . THR A 1 686 ? 19.388 -16.656 10.619 1.00 90.50 686 THR A O 1
ATOM 5393 N N . PHE A 1 687 ? 18.099 -16.000 12.341 1.00 91.75 687 PHE A N 1
ATOM 5394 C CA . PHE A 1 687 ? 18.674 -16.864 13.372 1.00 91.75 687 PHE A CA 1
ATOM 5395 C C . PHE A 1 687 ? 17.607 -17.795 13.950 1.00 91.75 687 PHE A C 1
ATOM 5397 O O . PHE A 1 687 ? 16.436 -17.426 14.012 1.00 91.75 687 PHE A O 1
ATOM 5404 N N . GLN A 1 688 ? 18.023 -18.969 14.422 1.00 91.06 688 GLN A N 1
ATOM 5405 C CA . GLN A 1 688 ? 17.212 -19.908 15.203 1.00 91.06 688 GLN A CA 1
ATOM 5406 C C . GLN A 1 688 ? 17.858 -20.072 16.575 1.00 91.06 688 GLN A C 1
ATOM 5408 O O . GLN A 1 688 ? 19.053 -20.327 16.640 1.00 91.06 688 GLN A O 1
ATOM 5413 N N . CYS A 1 689 ? 17.076 -19.999 17.644 1.00 91.06 689 CYS A N 1
ATOM 5414 C CA . CYS A 1 689 ? 17.551 -20.078 19.021 1.00 91.06 689 CYS A CA 1
ATOM 5415 C C . CYS A 1 689 ? 16.739 -21.087 19.833 1.00 91.06 689 CYS A C 1
ATOM 5417 O O . CYS A 1 689 ? 15.534 -21.243 19.611 1.00 91.06 689 CYS A O 1
ATOM 5419 N N . ASN A 1 690 ? 17.385 -21.738 20.800 1.00 87.88 690 ASN A N 1
ATOM 5420 C CA . ASN A 1 690 ? 16.726 -22.713 21.672 1.00 87.88 690 ASN A CA 1
ATOM 5421 C C . ASN A 1 690 ? 16.075 -22.066 22.910 1.00 87.88 690 ASN A C 1
ATOM 5423 O O . ASN A 1 690 ? 15.095 -22.604 23.431 1.00 87.88 690 ASN A O 1
ATOM 5427 N N . GLY A 1 691 ? 16.568 -20.905 23.360 1.00 83.62 691 GLY A N 1
ATOM 5428 C CA . GLY A 1 691 ? 16.000 -20.122 24.464 1.00 83.62 691 GLY A CA 1
ATOM 5429 C C . GLY A 1 691 ? 15.484 -18.743 24.037 1.00 83.62 691 GLY A C 1
ATOM 5430 O O . GLY A 1 691 ? 16.014 -18.126 23.114 1.00 83.62 691 GLY A O 1
ATOM 5431 N N . PHE A 1 692 ? 14.455 -18.246 24.734 1.00 86.56 692 PHE A N 1
ATOM 5432 C CA . PHE A 1 692 ? 13.830 -16.943 24.483 1.00 86.56 692 PHE A CA 1
ATOM 5433 C C . PHE A 1 692 ? 13.163 -16.361 25.743 1.00 86.56 692 PHE A C 1
ATOM 5435 O O . PHE A 1 692 ? 12.547 -17.094 26.516 1.00 86.56 692 PHE A O 1
ATOM 5442 N N . SER A 1 693 ? 13.258 -15.040 25.928 1.00 84.44 693 SER A N 1
ATOM 5443 C CA . SER A 1 693 ? 12.526 -14.245 26.927 1.00 84.44 693 SER A CA 1
ATOM 5444 C C . SER A 1 693 ? 12.457 -12.761 26.527 1.00 84.44 693 SER A C 1
ATOM 5446 O O . SER A 1 693 ? 13.256 -12.295 25.714 1.00 84.44 693 SER A O 1
ATOM 5448 N N . VAL A 1 694 ? 11.539 -11.992 27.121 1.00 82.00 694 VAL A N 1
ATOM 5449 C CA . VAL A 1 694 ? 11.472 -10.525 26.979 1.00 82.00 694 VAL A CA 1
ATOM 5450 C C . VAL A 1 694 ? 11.369 -9.859 28.347 1.00 82.00 694 VAL A C 1
ATOM 5452 O O . VAL A 1 694 ? 10.346 -9.954 29.025 1.00 82.00 694 VAL A O 1
ATOM 5455 N N . ASP A 1 695 ? 12.421 -9.158 28.749 1.00 82.19 695 ASP A N 1
ATOM 5456 C CA . ASP A 1 695 ? 12.428 -8.322 29.947 1.00 82.19 695 ASP A CA 1
ATOM 5457 C C . ASP A 1 695 ? 11.800 -6.952 29.629 1.00 82.19 695 ASP A C 1
ATOM 5459 O O . ASP A 1 695 ? 12.015 -6.388 28.556 1.00 82.19 695 ASP A O 1
ATOM 5463 N N . PHE A 1 696 ? 11.012 -6.415 30.557 1.00 76.81 696 PHE A N 1
ATOM 5464 C CA . PHE A 1 696 ? 10.390 -5.088 30.472 1.00 76.81 696 PHE A CA 1
ATOM 5465 C C . PHE A 1 696 ? 10.596 -4.255 31.761 1.00 76.81 696 PHE A C 1
ATOM 5467 O O . PHE A 1 696 ? 10.100 -3.132 31.877 1.00 76.81 696 PHE A O 1
ATOM 5474 N N . ASP A 1 697 ? 11.338 -4.794 32.734 1.00 67.00 697 ASP A N 1
ATOM 5475 C CA . ASP A 1 697 ? 11.669 -4.183 34.025 1.00 67.00 697 ASP A CA 1
ATOM 5476 C C . ASP A 1 697 ? 13.147 -3.741 34.106 1.00 67.00 697 ASP A C 1
ATOM 5478 O O . ASP A 1 697 ? 13.524 -2.959 34.990 1.00 67.00 697 ASP A O 1
ATOM 5482 N N . GLN A 1 698 ? 13.992 -4.178 33.164 1.00 61.50 698 GLN A N 1
ATOM 5483 C CA . GLN A 1 698 ? 15.390 -3.761 33.040 1.00 61.50 698 GLN A CA 1
ATOM 5484 C C . GLN A 1 698 ? 15.550 -2.253 32.771 1.00 61.50 698 GLN A C 1
ATOM 5486 O O . GLN A 1 698 ? 15.555 -1.773 31.644 1.00 61.50 698 GLN A O 1
ATOM 5491 N N . ARG A 1 699 ? 15.736 -1.490 33.857 1.00 60.09 699 ARG A N 1
ATOM 5492 C CA . ARG A 1 699 ? 15.944 -0.025 33.853 1.00 60.09 699 ARG A CA 1
ATOM 5493 C C . ARG A 1 699 ? 17.237 0.441 34.532 1.00 60.09 699 ARG A C 1
ATOM 5495 O O . ARG A 1 699 ? 17.359 1.609 34.893 1.00 60.09 699 ARG A O 1
ATOM 5502 N N . LYS A 1 700 ? 18.187 -0.466 34.785 1.00 50.62 700 LYS A N 1
ATOM 5503 C CA . LYS A 1 700 ? 19.398 -0.176 35.586 1.00 50.62 700 LYS A CA 1
ATOM 5504 C C . LYS A 1 700 ? 20.627 0.237 34.767 1.00 50.62 700 LYS A C 1
ATOM 5506 O O . LYS A 1 700 ? 21.609 0.688 35.349 1.00 50.62 700 LYS A O 1
ATOM 5511 N N . SER A 1 701 ? 20.561 0.134 33.444 1.00 55.59 701 SER A N 1
ATOM 5512 C CA . SER A 1 701 ? 21.569 0.608 32.496 1.00 55.59 701 SER A CA 1
ATOM 5513 C C . SER A 1 701 ? 21.120 1.928 31.857 1.00 55.59 701 SER A C 1
ATOM 5515 O O . SER A 1 701 ? 20.310 1.942 30.935 1.00 55.59 701 SER A O 1
ATOM 5517 N N . ASN A 1 702 ? 21.690 3.048 32.314 1.00 55.66 702 ASN A N 1
ATOM 5518 C CA . ASN A 1 702 ? 21.772 4.242 31.471 1.00 55.66 702 ASN A CA 1
ATOM 5519 C C . ASN A 1 702 ? 22.874 3.985 30.442 1.00 55.66 702 ASN A C 1
ATOM 5521 O O . ASN A 1 702 ? 24.058 4.049 30.781 1.00 55.66 702 ASN A O 1
ATOM 5525 N N . ILE A 1 703 ? 22.500 3.680 29.202 1.00 62.88 703 ILE A N 1
ATOM 5526 C CA . ILE A 1 703 ? 23.466 3.648 28.102 1.00 62.88 703 ILE A CA 1
ATOM 5527 C C . ILE A 1 703 ? 23.812 5.112 27.775 1.00 62.88 703 ILE A C 1
ATOM 5529 O O . ILE A 1 703 ? 22.929 5.973 27.782 1.00 62.88 703 ILE A O 1
ATOM 5533 N N . GLN A 1 704 ? 25.100 5.426 27.594 1.00 57.03 704 GLN A N 1
ATOM 5534 C CA . GLN A 1 704 ? 25.563 6.814 27.449 1.00 57.03 704 GLN A CA 1
ATOM 5535 C C . GLN A 1 704 ? 24.892 7.516 26.259 1.00 57.03 704 GLN A C 1
ATOM 5537 O O . GLN A 1 704 ? 24.582 6.887 25.254 1.00 57.03 704 GLN A O 1
ATOM 5542 N N . GLN A 1 705 ? 24.661 8.827 26.382 1.00 50.97 705 GLN A N 1
ATOM 5543 C CA . GLN A 1 705 ? 23.766 9.577 25.487 1.00 50.97 705 GLN A CA 1
ATOM 5544 C C . GLN A 1 705 ? 24.258 9.692 24.031 1.00 50.97 705 GLN A C 1
ATOM 5546 O O . GLN A 1 705 ? 23.462 10.011 23.152 1.00 50.97 705 GLN A O 1
ATOM 5551 N N . ASP A 1 706 ? 25.525 9.377 23.760 1.00 51.28 706 ASP A N 1
ATOM 5552 C CA . ASP A 1 706 ? 26.164 9.489 22.444 1.00 51.28 706 ASP A CA 1
ATOM 5553 C C . ASP A 1 706 ? 25.925 8.268 21.522 1.00 51.28 706 ASP A C 1
ATOM 5555 O O . ASP A 1 706 ? 26.761 7.950 20.674 1.00 51.28 706 ASP A O 1
ATOM 5559 N N . ILE A 1 707 ? 24.784 7.569 21.646 1.00 55.34 707 ILE A N 1
ATOM 5560 C CA . ILE A 1 707 ? 24.384 6.528 20.677 1.00 55.34 707 ILE A CA 1
ATOM 5561 C C . ILE A 1 707 ? 23.950 7.199 19.367 1.00 55.34 707 ILE A C 1
ATOM 5563 O O . ILE A 1 707 ? 22.770 7.482 19.141 1.00 55.34 707 ILE A O 1
ATOM 5567 N N . VAL A 1 708 ? 24.919 7.431 18.486 1.00 52.88 708 VAL A N 1
ATOM 5568 C CA . VAL A 1 708 ? 24.695 7.877 17.109 1.00 52.88 708 VAL A CA 1
ATOM 5569 C C . VAL A 1 708 ? 24.177 6.689 16.286 1.00 52.88 708 VAL A C 1
ATOM 5571 O O . VAL A 1 708 ? 24.954 5.889 15.776 1.00 52.88 708 VAL A O 1
ATOM 5574 N N . THR A 1 709 ? 22.851 6.555 16.176 1.00 55.25 709 THR A N 1
ATOM 5575 C CA . THR A 1 709 ? 22.180 5.403 15.533 1.00 55.25 709 THR A CA 1
ATOM 5576 C C . THR A 1 709 ? 22.375 5.308 14.020 1.00 55.25 709 THR A C 1
ATOM 5578 O O . THR A 1 709 ? 22.204 4.236 13.450 1.00 55.25 709 THR A O 1
ATOM 5581 N N . VAL A 1 710 ? 22.720 6.418 13.363 1.00 62.47 710 VAL A N 1
ATOM 5582 C CA . VAL A 1 710 ? 23.094 6.443 11.944 1.00 62.47 710 VAL A CA 1
ATOM 5583 C C . VAL A 1 710 ? 24.614 6.613 11.867 1.00 62.47 710 VAL A C 1
ATOM 5585 O O . VAL A 1 710 ? 25.090 7.720 12.133 1.00 62.47 710 VAL A O 1
ATOM 5588 N N . PRO A 1 711 ? 25.386 5.564 11.528 1.00 64.12 711 PRO A N 1
ATOM 5589 C CA . PRO A 1 711 ? 26.839 5.663 11.401 1.00 64.12 711 PRO A CA 1
ATOM 5590 C C . PRO A 1 711 ? 27.233 6.713 10.353 1.00 64.12 711 PRO A C 1
ATOM 5592 O O . PRO A 1 711 ? 26.472 7.036 9.437 1.00 64.12 711 PRO A O 1
ATOM 5595 N N . SER A 1 712 ? 28.442 7.266 10.475 1.00 65.81 712 SER A N 1
ATOM 5596 C CA . SER A 1 712 ? 28.939 8.215 9.476 1.00 65.81 712 SER A CA 1
ATOM 5597 C C . SER A 1 712 ? 29.133 7.512 8.123 1.00 65.81 712 SER A C 1
ATOM 5599 O O . SER A 1 712 ? 29.382 6.308 8.086 1.00 65.81 712 SER A O 1
ATOM 5601 N N . LEU A 1 713 ? 29.088 8.249 7.003 1.00 60.41 713 LEU A N 1
ATOM 5602 C CA . LEU A 1 713 ? 29.377 7.664 5.680 1.00 60.41 713 LEU A CA 1
ATOM 5603 C C . LEU A 1 713 ? 30.749 6.985 5.623 1.00 60.41 713 LEU A C 1
ATOM 5605 O O . LEU A 1 713 ? 30.907 6.010 4.906 1.00 60.41 713 LEU A O 1
ATOM 5609 N N . TYR A 1 714 ? 31.724 7.469 6.394 1.00 62.84 714 TYR A N 1
ATOM 5610 C CA . TYR A 1 714 ? 33.057 6.877 6.468 1.00 62.84 714 TYR A CA 1
ATOM 5611 C C . TYR A 1 714 ? 33.010 5.456 7.057 1.00 62.84 714 TYR A C 1
ATOM 5613 O O . TYR A 1 714 ? 33.881 4.643 6.771 1.00 62.84 714 TYR A O 1
ATOM 5621 N N . ASP A 1 715 ? 31.995 5.139 7.863 1.00 71.12 715 ASP A N 1
ATOM 5622 C CA . ASP A 1 715 ? 31.904 3.918 8.675 1.00 71.12 715 ASP A CA 1
ATOM 5623 C C . ASP A 1 715 ? 30.745 2.994 8.268 1.00 71.12 715 ASP A C 1
ATOM 5625 O O . ASP A 1 715 ? 30.663 1.871 8.762 1.00 71.12 715 ASP A O 1
ATOM 5629 N N . MET A 1 716 ? 29.880 3.461 7.366 1.00 75.12 716 MET A N 1
ATOM 5630 C CA . MET A 1 716 ? 28.732 2.770 6.775 1.00 75.12 716 MET A CA 1
ATOM 5631 C C . MET A 1 716 ? 29.034 2.395 5.324 1.00 75.12 716 MET A C 1
ATOM 5633 O O . MET A 1 716 ? 29.685 3.171 4.627 1.00 75.12 716 MET A O 1
ATOM 5637 N N . ALA A 1 717 ? 28.533 1.257 4.844 1.00 76.62 717 ALA A N 1
ATOM 5638 C CA . ALA A 1 717 ? 28.585 0.901 3.430 1.00 76.62 717 ALA A CA 1
ATOM 5639 C C . ALA A 1 717 ? 27.838 1.924 2.555 1.00 76.62 717 ALA A C 1
ATOM 5641 O O . ALA A 1 717 ? 26.753 2.392 2.901 1.00 76.62 717 ALA A O 1
ATOM 5642 N N . THR A 1 718 ? 28.428 2.263 1.409 1.00 66.50 718 THR A N 1
ATOM 5643 C CA . THR A 1 718 ? 27.889 3.228 0.435 1.00 66.50 718 THR A CA 1
ATOM 5644 C C . THR A 1 718 ? 27.921 2.721 -1.005 1.00 66.50 718 THR A C 1
ATOM 5646 O O . THR A 1 718 ? 27.285 3.327 -1.864 1.00 66.50 718 THR A O 1
ATOM 5649 N N . LEU A 1 719 ? 28.676 1.656 -1.293 1.00 67.50 719 LEU A N 1
ATOM 5650 C CA . LEU A 1 719 ? 28.803 1.078 -2.630 1.00 67.50 719 LEU A CA 1
ATOM 5651 C C . LEU A 1 719 ? 29.070 -0.432 -2.559 1.00 67.50 719 LEU A C 1
ATOM 5653 O O . LEU A 1 719 ? 29.862 -0.879 -1.730 1.00 67.50 719 LEU A O 1
ATOM 5657 N N . ASN A 1 720 ? 28.466 -1.184 -3.481 1.00 71.25 720 ASN A N 1
ATOM 5658 C CA . ASN A 1 720 ? 28.895 -2.534 -3.837 1.00 71.25 720 ASN A CA 1
ATOM 5659 C C . ASN A 1 720 ? 29.690 -2.461 -5.148 1.00 71.25 720 ASN A C 1
ATOM 5661 O O . ASN A 1 720 ? 29.184 -1.969 -6.159 1.00 71.25 720 ASN A O 1
ATOM 5665 N N . ILE A 1 721 ? 30.937 -2.931 -5.131 1.00 69.44 721 ILE A N 1
ATOM 5666 C CA . ILE A 1 721 ? 31.793 -3.044 -6.321 1.00 69.44 721 ILE A CA 1
ATOM 5667 C C . ILE A 1 721 ? 31.752 -4.498 -6.787 1.00 69.44 721 ILE A C 1
ATOM 5669 O O . ILE A 1 721 ? 31.900 -5.394 -5.958 1.00 69.44 721 ILE A O 1
ATOM 5673 N N . VAL A 1 722 ? 31.574 -4.745 -8.089 1.00 72.00 722 VAL A N 1
ATOM 5674 C CA . VAL A 1 722 ? 31.474 -6.115 -8.622 1.00 72.00 722 VAL A CA 1
ATOM 5675 C C . VAL A 1 722 ? 32.560 -6.384 -9.657 1.00 72.00 722 VAL A C 1
ATOM 5677 O O . VAL A 1 722 ? 32.643 -5.690 -10.667 1.00 72.00 722 VAL A O 1
ATOM 5680 N N . SER A 1 723 ? 33.375 -7.410 -9.418 1.00 73.69 723 SER A N 1
ATOM 5681 C CA . SER A 1 723 ? 34.402 -7.912 -10.336 1.00 73.69 723 SER A CA 1
ATOM 5682 C C . SER A 1 723 ? 33.999 -9.258 -10.930 1.00 73.69 723 SER A C 1
ATOM 5684 O O . SER A 1 723 ? 33.650 -10.178 -10.194 1.00 73.69 723 SER A O 1
ATOM 5686 N N . LEU A 1 724 ? 34.116 -9.377 -12.253 1.00 72.94 724 LEU A N 1
ATOM 5687 C CA . LEU A 1 724 ? 33.932 -10.616 -13.014 1.00 72.94 724 LEU A CA 1
ATOM 5688 C C . LEU A 1 724 ? 35.296 -11.122 -13.510 1.00 72.94 724 LEU A C 1
ATOM 5690 O O . LEU A 1 724 ? 36.084 -10.335 -14.045 1.00 72.94 724 LEU A O 1
ATOM 5694 N N . TYR A 1 725 ? 35.586 -12.413 -13.367 1.00 74.25 725 TYR A N 1
ATOM 5695 C CA . TYR A 1 725 ? 36.794 -13.050 -13.913 1.00 74.25 725 TYR A CA 1
ATOM 5696 C C . TYR A 1 725 ? 36.554 -14.541 -14.213 1.00 74.25 725 TYR A C 1
ATOM 5698 O O . TYR A 1 725 ? 35.498 -15.071 -13.899 1.00 74.25 725 TYR A O 1
ATOM 5706 N N . GLY A 1 726 ? 37.501 -15.223 -14.864 1.00 71.75 726 GLY A N 1
ATOM 5707 C CA . GLY A 1 726 ? 37.326 -16.623 -15.288 1.00 71.75 726 GLY A CA 1
ATOM 5708 C C . GLY A 1 726 ? 36.692 -16.784 -16.678 1.00 71.75 726 GLY A C 1
ATOM 5709 O O . GLY A 1 726 ? 36.458 -15.802 -17.387 1.00 71.75 726 GLY A O 1
ATOM 5710 N N . GLY A 1 727 ? 36.477 -18.034 -17.096 1.00 74.81 727 GLY A N 1
ATOM 5711 C CA . GLY A 1 727 ? 35.978 -18.385 -18.431 1.00 74.81 727 GLY A CA 1
ATOM 5712 C C . GLY A 1 727 ? 36.746 -17.701 -19.572 1.00 74.81 727 GLY A C 1
ATOM 5713 O O . GLY A 1 727 ? 37.976 -17.613 -19.564 1.00 74.81 727 GLY A O 1
ATOM 5714 N N . GLU A 1 728 ? 36.012 -17.134 -20.535 1.00 66.06 728 GLU A N 1
ATOM 5715 C CA . GLU A 1 728 ? 36.591 -16.409 -21.679 1.00 66.06 728 GLU A CA 1
ATOM 5716 C C . GLU A 1 728 ? 37.206 -15.026 -21.320 1.00 66.06 728 GLU A C 1
ATOM 5718 O O . GLU A 1 728 ? 37.744 -14.338 -22.198 1.00 66.06 728 GLU A O 1
ATOM 5723 N N . LEU A 1 729 ? 37.148 -14.576 -20.056 1.00 63.84 729 LEU A N 1
ATOM 5724 C CA . LEU A 1 729 ? 37.653 -13.262 -19.631 1.00 63.84 729 LEU A CA 1
ATOM 5725 C C . LEU A 1 729 ? 39.177 -13.273 -19.419 1.00 63.84 729 LEU A C 1
ATOM 5727 O O . LEU A 1 729 ? 39.684 -13.626 -18.358 1.00 63.84 729 LEU A O 1
ATOM 5731 N N . GLN A 1 730 ? 39.930 -12.774 -20.406 1.00 56.66 730 GLN A N 1
ATOM 5732 C CA . GLN A 1 730 ? 41.401 -12.677 -20.323 1.00 56.66 730 GLN A CA 1
ATOM 5733 C C . GLN A 1 730 ? 41.940 -11.726 -19.232 1.00 56.66 730 GLN A C 1
ATOM 5735 O O . GLN A 1 730 ? 43.141 -11.729 -18.969 1.00 56.66 730 GLN A O 1
ATOM 5740 N N . ASN A 1 731 ? 41.096 -10.878 -18.637 1.00 56.12 731 ASN A N 1
ATOM 5741 C CA . ASN A 1 731 ? 41.431 -9.987 -17.523 1.00 56.12 731 ASN A CA 1
ATOM 5742 C C . ASN A 1 731 ? 40.191 -9.794 -16.637 1.00 56.12 731 ASN A C 1
ATOM 5744 O O . ASN A 1 731 ? 39.073 -9.807 -17.153 1.00 56.12 731 ASN A O 1
ATOM 5748 N N . GLU A 1 732 ? 40.402 -9.527 -15.345 1.00 60.84 732 GLU A N 1
ATOM 5749 C CA . GLU A 1 732 ? 39.353 -9.098 -14.410 1.00 60.84 732 GLU A CA 1
ATOM 5750 C C . GLU A 1 732 ? 38.602 -7.864 -14.940 1.00 60.84 732 GLU A C 1
ATOM 5752 O O . GLU A 1 732 ? 39.210 -6.893 -15.406 1.00 60.84 732 GLU A O 1
ATOM 5757 N N . ARG A 1 733 ? 37.268 -7.904 -14.868 1.00 61.41 733 ARG A N 1
ATOM 5758 C CA . ARG A 1 733 ? 36.365 -6.829 -15.286 1.00 61.41 733 ARG A CA 1
ATOM 5759 C C . ARG A 1 733 ? 35.564 -6.323 -14.091 1.00 61.41 733 ARG A C 1
ATOM 5761 O O . ARG A 1 733 ? 34.531 -6.887 -13.743 1.00 61.41 733 ARG A O 1
ATOM 5768 N N . THR A 1 734 ? 36.038 -5.245 -13.479 1.00 53.28 734 THR A N 1
ATOM 5769 C CA . THR A 1 734 ? 35.330 -4.558 -12.392 1.00 53.28 734 THR A CA 1
ATOM 5770 C C . THR A 1 734 ? 34.310 -3.564 -12.946 1.00 53.28 734 THR A C 1
ATOM 5772 O O . THR A 1 734 ? 34.686 -2.602 -13.616 1.00 53.28 734 THR A O 1
ATOM 5775 N N . SER A 1 735 ? 33.030 -3.756 -12.625 1.00 53.81 735 SER A N 1
ATOM 5776 C CA . SER A 1 735 ? 31.996 -2.726 -12.733 1.00 53.81 735 SER A CA 1
ATOM 5777 C C . SER A 1 735 ? 31.943 -1.925 -11.434 1.00 53.81 735 SER A C 1
ATOM 5779 O O . SER A 1 735 ? 31.781 -2.478 -10.344 1.00 53.81 735 SER A O 1
ATOM 5781 N N . ALA A 1 736 ? 32.082 -0.604 -11.547 1.00 43.12 736 ALA A N 1
ATOM 5782 C CA . ALA A 1 736 ? 32.120 0.298 -10.398 1.00 43.12 736 ALA A CA 1
ATOM 5783 C C . ALA A 1 736 ? 30.727 0.732 -9.902 1.00 43.12 736 ALA A C 1
ATOM 5785 O O . ALA A 1 736 ? 30.648 1.405 -8.879 1.00 43.12 736 ALA A O 1
ATOM 5786 N N . LEU A 1 737 ? 29.644 0.388 -10.616 1.00 51.94 737 LEU A N 1
ATOM 5787 C CA . LEU A 1 737 ? 28.266 0.731 -10.240 1.00 51.94 737 LEU A CA 1
ATOM 5788 C C . LEU A 1 737 ? 27.297 -0.423 -10.507 1.00 51.94 737 LEU A C 1
ATOM 5790 O O . LEU A 1 737 ? 26.590 -0.441 -11.517 1.00 51.94 737 LEU A O 1
ATOM 5794 N N . VAL A 1 738 ? 27.211 -1.339 -9.545 1.00 58.06 738 VAL A N 1
ATOM 5795 C CA . VAL A 1 738 ? 26.009 -2.154 -9.348 1.00 58.06 738 VAL A CA 1
ATOM 5796 C C . VAL A 1 738 ? 25.175 -1.458 -8.273 1.00 58.06 738 VAL A C 1
ATOM 5798 O O . VAL A 1 738 ? 25.615 -1.290 -7.138 1.00 58.06 738 VAL A O 1
ATOM 5801 N N . GLN A 1 739 ? 24.003 -0.963 -8.668 1.00 57.69 739 GLN A N 1
ATOM 5802 C CA . GLN A 1 739 ? 23.083 -0.231 -7.791 1.00 57.69 739 GLN A CA 1
ATOM 5803 C C . GLN A 1 739 ? 22.155 -1.176 -7.037 1.00 57.69 739 GLN A C 1
ATOM 5805 O O . GLN A 1 739 ? 21.758 -0.878 -5.914 1.00 57.69 739 GLN A O 1
ATOM 5810 N N . GLU A 1 740 ? 21.833 -2.313 -7.645 1.00 65.75 740 GLU A N 1
ATOM 5811 C CA . GLU A 1 740 ? 20.948 -3.338 -7.111 1.00 65.75 740 GLU A CA 1
ATOM 5812 C C . GLU A 1 740 ? 21.753 -4.636 -6.981 1.00 65.75 740 GLU A C 1
ATOM 5814 O O . GLU A 1 740 ? 22.197 -5.200 -7.974 1.00 65.75 740 GLU A O 1
ATOM 5819 N N . VAL A 1 741 ? 21.983 -5.088 -5.750 1.00 71.00 741 VAL A N 1
ATOM 5820 C CA . VAL A 1 741 ? 22.450 -6.449 -5.453 1.00 71.00 741 VAL A CA 1
ATOM 5821 C C . VAL A 1 741 ? 21.331 -7.104 -4.664 1.00 71.00 741 VAL A C 1
ATOM 5823 O O . VAL A 1 741 ? 20.831 -6.492 -3.720 1.00 71.00 741 VAL A O 1
ATOM 5826 N N . GLU A 1 742 ? 20.940 -8.316 -5.033 1.00 72.44 742 GLU A N 1
ATOM 5827 C CA . GLU A 1 742 ? 20.108 -9.186 -4.206 1.00 72.44 742 GLU A CA 1
ATOM 5828 C C . GLU A 1 742 ? 20.681 -10.604 -4.276 1.00 72.44 742 GLU A C 1
ATOM 5830 O O . GLU A 1 742 ? 20.752 -11.200 -5.349 1.00 72.44 742 GLU A O 1
ATOM 5835 N N . THR A 1 743 ? 21.120 -11.128 -3.132 1.00 70.62 743 THR A N 1
ATOM 5836 C CA . THR A 1 743 ? 21.455 -12.549 -2.983 1.00 70.62 743 THR A CA 1
ATOM 5837 C C . THR A 1 743 ? 20.178 -13.346 -2.718 1.00 70.62 743 THR A C 1
ATOM 5839 O O . THR A 1 743 ? 19.297 -12.902 -1.969 1.00 70.62 743 THR A O 1
ATOM 5842 N N . HIS A 1 744 ? 20.077 -14.524 -3.324 1.00 65.00 744 HIS A N 1
ATOM 5843 C CA . HIS A 1 744 ? 18.989 -15.473 -3.118 1.00 65.00 744 HIS A CA 1
ATOM 5844 C C . HIS A 1 744 ? 19.509 -16.737 -2.416 1.00 65.00 744 HIS A C 1
ATOM 5846 O O . HIS A 1 744 ? 20.710 -17.009 -2.401 1.00 65.00 744 HIS A O 1
ATOM 5852 N N . SER A 1 745 ? 18.597 -17.532 -1.849 1.00 53.00 745 SER A N 1
ATOM 5853 C CA . SER A 1 745 ? 18.927 -18.903 -1.453 1.00 53.00 745 SER A CA 1
ATOM 5854 C C . SER A 1 745 ? 19.413 -19.703 -2.666 1.00 53.00 745 SER A C 1
ATOM 5856 O O . SER A 1 745 ? 19.023 -19.410 -3.795 1.00 53.00 745 SER A O 1
ATOM 5858 N N . ASP A 1 746 ? 20.234 -20.721 -2.410 1.00 60.03 746 ASP A N 1
ATOM 5859 C CA . ASP A 1 746 ? 20.844 -21.594 -3.424 1.00 60.03 746 ASP A CA 1
ATOM 5860 C C . ASP A 1 746 ? 21.947 -20.924 -4.280 1.00 60.03 746 ASP A C 1
ATOM 5862 O O . ASP A 1 746 ? 22.236 -21.363 -5.382 1.00 60.03 746 ASP A O 1
ATOM 5866 N N . SER A 1 747 ? 22.639 -19.915 -3.728 1.00 66.06 747 SER A N 1
ATOM 5867 C CA . SER A 1 747 ? 23.804 -19.201 -4.313 1.00 66.06 747 SER A CA 1
ATOM 5868 C C . SER A 1 747 ? 23.529 -18.314 -5.537 1.00 66.06 747 SER A C 1
ATOM 58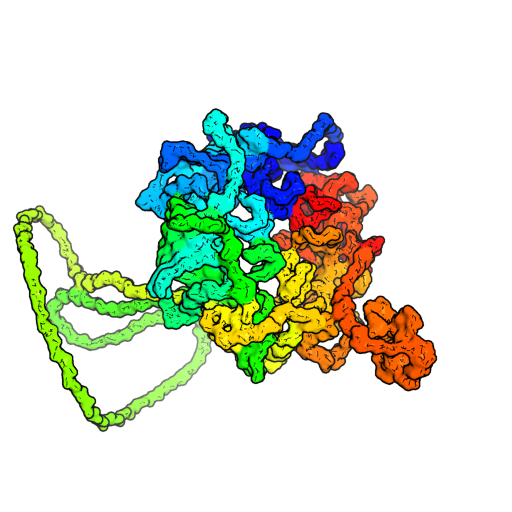70 O O . SER A 1 747 ? 24.460 -17.700 -6.060 1.00 66.06 747 SER A O 1
ATOM 5872 N N . ASN A 1 748 ? 22.271 -18.178 -5.963 1.00 74.62 748 ASN A N 1
ATOM 5873 C CA . ASN A 1 748 ? 21.900 -17.305 -7.076 1.00 74.62 748 ASN A CA 1
ATOM 5874 C C . ASN A 1 748 ? 22.030 -15.818 -6.706 1.00 74.62 748 ASN A C 1
ATOM 5876 O O . ASN A 1 748 ? 21.618 -15.392 -5.621 1.00 74.62 748 ASN A O 1
ATOM 5880 N N . ILE A 1 749 ? 22.527 -14.998 -7.638 1.00 76.69 749 ILE A N 1
ATOM 5881 C CA . ILE A 1 749 ? 22.698 -13.549 -7.441 1.00 76.69 749 ILE A CA 1
ATOM 5882 C C . ILE A 1 749 ? 22.029 -12.721 -8.536 1.00 76.69 749 ILE A C 1
ATOM 5884 O O . ILE A 1 749 ? 22.227 -12.942 -9.728 1.00 76.69 749 ILE A O 1
ATOM 5888 N N . SER A 1 750 ? 21.271 -11.710 -8.116 1.00 76.88 750 SER A N 1
ATOM 5889 C CA . SER A 1 750 ? 20.711 -10.668 -8.974 1.00 76.88 750 SER A CA 1
ATOM 5890 C C . SER A 1 750 ? 21.579 -9.410 -8.900 1.00 76.88 750 SER A C 1
ATOM 5892 O O . SER A 1 750 ? 21.770 -8.841 -7.822 1.00 76.88 750 SER A O 1
ATOM 5894 N N . LEU A 1 751 ? 22.057 -8.943 -10.054 1.00 75.06 751 LEU A N 1
ATOM 5895 C CA . LEU A 1 751 ? 22.863 -7.730 -10.218 1.00 75.06 751 LEU A CA 1
ATOM 5896 C C . LEU A 1 751 ? 22.138 -6.735 -11.135 1.00 75.06 751 LEU A C 1
ATOM 5898 O O . LEU A 1 751 ? 21.745 -7.097 -12.242 1.00 75.06 751 LEU A O 1
ATOM 5902 N N . GLY A 1 752 ? 21.999 -5.474 -10.720 1.00 70.06 752 GLY A N 1
ATOM 5903 C CA . GLY A 1 752 ? 21.318 -4.434 -11.495 1.00 70.06 752 GLY A CA 1
ATOM 5904 C C . GLY A 1 752 ? 21.940 -3.037 -11.405 1.00 70.06 752 GLY A C 1
ATOM 5905 O O . GLY A 1 752 ? 22.670 -2.700 -10.468 1.00 70.06 752 GLY A O 1
ATOM 5906 N N . GLY A 1 753 ? 21.679 -2.205 -12.415 1.00 67.69 753 GLY A N 1
ATOM 5907 C CA . GLY A 1 753 ? 22.235 -0.853 -12.527 1.00 67.69 753 GLY A CA 1
ATOM 5908 C C . GLY A 1 753 ? 21.845 -0.115 -13.811 1.00 67.69 753 GLY A C 1
ATOM 5909 O O . GLY A 1 753 ? 20.958 -0.539 -14.550 1.00 67.69 753 GLY A O 1
ATOM 5910 N N . LEU A 1 754 ? 22.512 1.011 -14.088 1.00 65.94 754 LEU A N 1
ATOM 5911 C CA . LEU A 1 754 ? 22.198 1.904 -15.214 1.00 65.94 754 LEU A CA 1
ATOM 5912 C C . LEU A 1 754 ? 23.005 1.567 -16.485 1.00 65.94 754 LEU A C 1
ATOM 5914 O O . LEU A 1 754 ? 24.232 1.733 -16.473 1.00 65.94 754 LEU A O 1
ATOM 5918 N N . PRO A 1 755 ? 22.357 1.196 -17.609 1.00 68.12 755 PRO A N 1
ATOM 5919 C CA . PRO A 1 755 ? 23.018 1.024 -18.894 1.00 68.12 755 PRO A CA 1
ATOM 5920 C C . PRO A 1 755 ? 23.604 2.333 -19.395 1.00 68.12 755 PRO A C 1
ATOM 5922 O O . PRO A 1 755 ? 22.926 3.362 -19.465 1.00 68.12 755 PRO A O 1
ATOM 5925 N N . ASN A 1 756 ? 24.890 2.286 -19.725 1.00 64.06 756 ASN A N 1
ATOM 5926 C CA . ASN A 1 756 ? 25.662 3.448 -20.121 1.00 64.06 756 ASN A CA 1
ATOM 5927 C C . ASN A 1 756 ? 26.842 3.060 -21.026 1.00 64.06 756 ASN A C 1
ATOM 5929 O O . ASN A 1 756 ? 27.309 1.919 -21.001 1.00 64.06 756 ASN A O 1
ATOM 5933 N N . ALA A 1 757 ? 27.352 4.031 -21.784 1.00 62.69 757 ALA A N 1
ATOM 5934 C CA . ALA A 1 757 ? 28.421 3.828 -22.764 1.00 62.69 757 ALA A CA 1
ATOM 5935 C C . ALA A 1 757 ? 29.750 3.292 -22.179 1.00 62.69 757 ALA A C 1
ATOM 5937 O O . ALA A 1 757 ? 30.520 2.662 -22.903 1.00 62.69 757 ALA A O 1
ATOM 5938 N N . GLN A 1 758 ? 30.028 3.498 -20.885 1.00 56.28 758 GLN A N 1
ATOM 5939 C CA . GLN A 1 758 ? 31.259 3.020 -20.236 1.00 56.28 758 GLN A CA 1
ATOM 5940 C C . GLN A 1 758 ? 31.209 1.513 -19.915 1.00 56.28 758 GLN A C 1
ATOM 5942 O O . GLN A 1 758 ? 32.246 0.899 -19.676 1.00 56.28 758 GLN A O 1
ATOM 5947 N N . HIS A 1 759 ? 30.019 0.900 -19.936 1.00 57.41 759 HIS A N 1
ATOM 5948 C CA . HIS A 1 759 ? 29.798 -0.517 -19.627 1.00 57.41 759 HIS A CA 1
ATOM 5949 C C . HIS A 1 759 ? 29.658 -1.414 -20.876 1.00 57.41 759 HIS A C 1
ATOM 5951 O O . HIS A 1 759 ? 29.227 -2.560 -20.741 1.00 57.41 759 HIS A O 1
ATOM 5957 N N . LYS A 1 760 ? 30.032 -0.952 -22.086 1.00 56.94 760 LYS A N 1
ATOM 5958 C CA . LYS A 1 760 ? 29.897 -1.755 -23.323 1.00 56.94 760 LYS A CA 1
ATOM 5959 C C . LYS A 1 760 ? 30.491 -3.164 -23.193 1.00 56.94 760 LYS A C 1
ATOM 5961 O O . LYS A 1 760 ? 29.813 -4.120 -23.544 1.00 56.94 760 LYS A O 1
ATOM 5966 N N . ASP A 1 761 ? 31.682 -3.314 -22.618 1.00 55.28 761 ASP A N 1
ATOM 5967 C CA . ASP A 1 761 ? 32.337 -4.622 -22.453 1.00 55.28 761 ASP A CA 1
ATOM 5968 C C . ASP A 1 761 ? 31.510 -5.635 -21.625 1.00 55.28 761 ASP A C 1
ATOM 5970 O O . ASP A 1 761 ? 31.689 -6.841 -21.791 1.00 55.28 761 ASP A O 1
ATOM 5974 N N . ALA A 1 762 ? 30.593 -5.174 -20.763 1.00 58.22 762 ALA A N 1
ATOM 5975 C CA . ALA A 1 762 ? 29.655 -6.031 -20.035 1.00 58.22 762 ALA A CA 1
ATOM 5976 C C . ALA A 1 762 ? 28.424 -6.405 -20.884 1.00 58.22 762 ALA A C 1
ATOM 5978 O O . ALA A 1 762 ? 27.947 -7.536 -20.809 1.00 58.22 762 ALA A O 1
ATOM 5979 N N . TYR A 1 763 ? 27.950 -5.507 -21.754 1.00 59.66 763 TYR A N 1
ATOM 5980 C CA . TYR A 1 763 ? 26.906 -5.825 -22.737 1.00 59.66 763 TYR A CA 1
ATOM 5981 C C . TYR A 1 763 ? 27.422 -6.746 -23.853 1.00 59.66 763 TYR A C 1
ATOM 5983 O O . TYR A 1 763 ? 26.707 -7.660 -24.250 1.00 59.66 763 TYR A O 1
ATOM 5991 N N . ASP A 1 764 ? 28.683 -6.593 -24.269 1.00 61.91 764 ASP A N 1
ATOM 5992 C CA . ASP A 1 764 ? 29.420 -7.505 -25.162 1.00 61.91 764 ASP A CA 1
ATOM 5993 C C . ASP A 1 764 ? 29.707 -8.880 -24.527 1.00 61.91 764 ASP A C 1
ATOM 5995 O O . ASP A 1 764 ? 30.020 -9.837 -25.241 1.00 61.91 764 ASP A O 1
ATOM 5999 N N . PHE A 1 765 ? 29.650 -8.986 -23.194 1.00 62.31 765 PHE A N 1
ATOM 6000 C CA . PHE A 1 765 ? 29.709 -10.253 -22.464 1.00 62.31 765 PHE A CA 1
ATOM 6001 C C . PHE A 1 765 ? 28.319 -10.902 -22.427 1.00 62.31 765 PHE A C 1
ATOM 6003 O O . PHE A 1 765 ? 28.142 -11.995 -22.962 1.00 62.31 765 PHE A O 1
ATOM 6010 N N . ILE A 1 766 ? 27.317 -10.191 -21.897 1.00 62.69 766 ILE A N 1
ATOM 6011 C CA . ILE A 1 766 ? 25.919 -10.643 -21.790 1.00 62.69 766 ILE A CA 1
ATOM 6012 C C . ILE A 1 766 ? 25.351 -11.065 -23.161 1.00 62.69 766 ILE A C 1
ATOM 6014 O O . ILE A 1 766 ? 24.710 -12.111 -23.276 1.00 62.69 766 ILE A O 1
ATOM 6018 N N . SER A 1 767 ? 25.645 -10.322 -24.235 1.00 61.62 767 SER A N 1
ATOM 6019 C CA . SER A 1 767 ? 25.162 -10.641 -25.586 1.00 61.62 767 SER A CA 1
ATOM 6020 C C . SER A 1 767 ? 25.717 -11.953 -26.156 1.00 61.62 767 SER A C 1
ATOM 6022 O O . SER A 1 767 ? 25.081 -12.539 -27.031 1.00 61.62 767 SER A O 1
ATOM 6024 N N . ARG A 1 768 ? 26.841 -12.484 -25.653 1.00 64.62 768 ARG A N 1
ATOM 6025 C CA . ARG A 1 768 ? 27.350 -13.809 -26.066 1.00 64.62 768 ARG A CA 1
ATOM 6026 C C . ARG A 1 768 ? 26.540 -14.951 -25.468 1.00 64.62 768 ARG A C 1
ATOM 6028 O O . ARG A 1 768 ? 26.292 -15.932 -26.161 1.00 64.62 768 ARG A O 1
ATOM 6035 N N . TYR A 1 769 ? 26.105 -14.802 -24.217 1.00 62.09 769 TYR A N 1
ATOM 6036 C CA . TYR A 1 769 ? 25.263 -15.785 -23.533 1.00 62.09 769 TYR A CA 1
ATOM 6037 C C . TYR A 1 769 ? 23.869 -15.831 -24.178 1.00 62.09 769 TYR A C 1
ATOM 6039 O O . TYR A 1 769 ? 23.367 -16.912 -24.461 1.00 62.09 769 TYR A O 1
ATOM 6047 N N . LEU A 1 770 ? 23.311 -14.665 -24.536 1.00 59.12 770 LEU A N 1
ATOM 6048 C CA . LEU A 1 770 ? 22.031 -14.523 -25.253 1.00 59.12 770 LEU A CA 1
ATOM 6049 C C . LEU A 1 770 ? 22.050 -14.993 -26.725 1.00 59.12 770 LEU A C 1
ATOM 6051 O O . LEU A 1 770 ? 20.990 -15.134 -27.331 1.00 59.12 770 LEU A O 1
ATOM 6055 N N . ASN A 1 771 ? 23.220 -15.234 -27.330 1.00 59.78 771 ASN A N 1
ATOM 6056 C CA . ASN A 1 771 ? 23.343 -15.747 -28.703 1.00 59.78 771 ASN A CA 1
ATOM 6057 C C . ASN A 1 771 ? 24.318 -16.953 -28.763 1.00 59.78 771 ASN A C 1
ATOM 6059 O O . ASN A 1 771 ? 25.381 -16.851 -29.390 1.00 59.78 771 ASN A O 1
ATOM 6063 N N . PRO A 1 772 ? 24.002 -18.103 -28.132 1.00 52.19 772 PRO A N 1
ATOM 6064 C CA . PRO A 1 772 ? 24.964 -19.181 -27.908 1.00 52.19 772 PRO A CA 1
ATOM 6065 C C . PRO A 1 772 ? 25.259 -19.994 -29.183 1.00 52.19 772 PRO A C 1
ATOM 6067 O O . PRO A 1 772 ? 24.719 -21.072 -29.419 1.00 52.19 772 PRO A O 1
ATOM 6070 N N . GLY A 1 773 ? 26.204 -19.511 -29.996 1.00 54.62 773 GLY A N 1
ATOM 6071 C CA . GLY A 1 773 ? 26.863 -20.306 -31.049 1.00 54.62 773 GLY A CA 1
ATOM 6072 C C . GLY A 1 773 ? 27.826 -21.382 -30.509 1.00 54.62 773 GLY A C 1
ATOM 6073 O O . GLY A 1 773 ? 28.398 -22.151 -31.281 1.00 54.62 773 GLY A O 1
ATOM 6074 N N . LYS A 1 774 ? 28.019 -21.406 -29.187 1.00 57.12 774 LYS A N 1
ATOM 6075 C CA . LYS A 1 774 ? 28.840 -22.303 -28.365 1.00 57.12 774 LYS A CA 1
ATOM 6076 C C . LYS A 1 774 ? 28.234 -22.268 -26.951 1.00 57.12 774 LYS A C 1
ATOM 6078 O O . LYS A 1 774 ? 27.695 -21.234 -26.561 1.00 57.12 774 LYS A O 1
ATOM 6083 N N . THR A 1 775 ? 28.343 -23.346 -26.177 1.00 60.16 775 THR A N 1
ATOM 6084 C CA . THR A 1 775 ? 28.086 -23.302 -24.725 1.00 60.16 775 THR A CA 1
ATOM 6085 C C . THR A 1 775 ? 29.058 -22.315 -24.052 1.00 60.16 775 THR A C 1
ATOM 6087 O O . THR A 1 775 ? 30.259 -22.408 -24.330 1.00 60.16 775 THR A O 1
ATOM 6090 N N . PRO A 1 776 ? 28.592 -21.382 -23.201 1.00 65.56 776 PRO A N 1
ATOM 6091 C CA . PRO A 1 776 ? 29.475 -20.476 -22.467 1.00 65.56 776 PRO A CA 1
ATOM 6092 C C . PRO A 1 776 ? 30.442 -21.198 -21.513 1.00 65.56 776 PRO A C 1
ATOM 6094 O O . PRO A 1 776 ? 30.253 -22.366 -21.174 1.00 65.56 776 PRO A O 1
ATOM 6097 N N . GLU A 1 777 ? 31.484 -20.488 -21.080 1.00 74.38 777 GLU A N 1
ATOM 6098 C CA . GLU A 1 777 ? 32.422 -20.937 -20.044 1.00 74.38 777 GLU A CA 1
ATOM 6099 C C . GLU A 1 777 ? 32.138 -20.180 -18.744 1.00 74.38 777 GLU A C 1
ATOM 6101 O O . GLU A 1 777 ? 32.018 -18.955 -18.779 1.00 74.38 777 GLU A O 1
ATOM 6106 N N . LEU A 1 778 ? 32.044 -20.910 -17.628 1.00 81.75 778 LEU A N 1
ATOM 6107 C CA . LEU A 1 778 ? 31.660 -20.379 -16.317 1.00 81.75 778 LEU A CA 1
ATOM 6108 C C . LEU A 1 778 ? 32.622 -19.283 -15.824 1.00 81.75 778 LEU A C 1
ATOM 6110 O O . LEU A 1 778 ? 33.817 -19.295 -16.137 1.00 81.75 778 LEU A O 1
ATOM 6114 N N . ILE A 1 779 ? 32.086 -18.343 -15.045 1.00 80.38 779 ILE A N 1
ATOM 6115 C CA . ILE A 1 779 ? 32.807 -17.187 -14.497 1.00 80.38 779 ILE A CA 1
ATOM 6116 C C . ILE A 1 779 ? 32.699 -17.111 -12.971 1.00 80.38 779 ILE A C 1
ATOM 6118 O O . ILE A 1 779 ? 31.699 -17.503 -12.386 1.00 80.38 779 ILE A O 1
ATOM 6122 N N . ASP A 1 780 ? 33.699 -16.524 -12.329 1.00 82.00 780 ASP A N 1
ATOM 6123 C CA . ASP A 1 780 ? 33.648 -16.154 -10.918 1.00 82.00 780 ASP A CA 1
ATOM 6124 C C . ASP A 1 780 ? 33.166 -14.701 -10.773 1.00 82.00 780 ASP A C 1
ATOM 6126 O O . ASP A 1 780 ? 33.537 -13.814 -11.557 1.00 82.00 780 ASP A O 1
ATOM 6130 N N . VAL A 1 781 ? 32.373 -14.441 -9.732 1.00 81.31 781 VAL A N 1
ATOM 6131 C CA . VAL A 1 781 ? 31.799 -13.125 -9.424 1.00 81.31 781 VAL A CA 1
ATOM 6132 C C . VAL A 1 781 ? 32.131 -12.727 -7.995 1.00 81.31 781 VAL A C 1
ATOM 6134 O O . VAL A 1 781 ? 31.709 -13.364 -7.032 1.00 81.31 781 VAL A O 1
ATOM 6137 N N . ARG A 1 782 ? 32.857 -11.621 -7.838 1.00 80.75 782 ARG A N 1
ATOM 6138 C CA . ARG A 1 782 ? 33.212 -11.051 -6.536 1.00 80.75 782 ARG A CA 1
ATOM 6139 C C . ARG A 1 782 ? 32.462 -9.750 -6.284 1.00 80.75 782 ARG A C 1
ATOM 6141 O O . ARG A 1 782 ? 32.554 -8.832 -7.093 1.00 80.75 782 ARG A O 1
ATOM 6148 N N . ILE A 1 783 ? 31.796 -9.654 -5.137 1.00 80.75 783 ILE A N 1
ATOM 6149 C CA . ILE A 1 783 ? 31.073 -8.471 -4.657 1.00 80.75 783 ILE A CA 1
ATOM 6150 C C . ILE A 1 783 ? 31.783 -7.935 -3.407 1.00 80.75 783 ILE A C 1
ATOM 6152 O O . ILE A 1 783 ? 31.802 -8.599 -2.372 1.00 80.75 783 ILE A O 1
ATOM 6156 N N . ASP A 1 784 ? 32.349 -6.732 -3.487 1.00 75.56 784 ASP A N 1
ATOM 6157 C CA . ASP A 1 784 ? 32.990 -6.027 -2.369 1.00 75.56 784 ASP A CA 1
ATOM 6158 C C . ASP A 1 784 ? 32.034 -4.973 -1.794 1.00 75.56 784 ASP A C 1
ATOM 6160 O O . ASP A 1 784 ? 31.631 -4.051 -2.504 1.00 75.56 784 ASP A O 1
ATOM 6164 N N . THR A 1 785 ? 31.703 -5.072 -0.501 1.00 80.12 785 THR A N 1
ATOM 6165 C CA . THR A 1 785 ? 30.861 -4.082 0.202 1.00 80.12 785 THR A CA 1
ATOM 6166 C C . THR A 1 785 ? 31.740 -3.008 0.846 1.00 80.12 785 THR A C 1
ATOM 6168 O O . THR A 1 785 ? 32.523 -3.305 1.755 1.00 80.12 785 THR A O 1
ATOM 6171 N N . VAL A 1 786 ? 31.631 -1.759 0.379 1.00 71.56 786 VAL A N 1
ATOM 6172 C CA . VAL A 1 786 ? 32.611 -0.687 0.646 1.00 71.56 786 VAL A CA 1
ATOM 6173 C C . VAL A 1 786 ? 31.981 0.513 1.351 1.00 71.56 786 VAL A C 1
ATOM 6175 O O . VAL A 1 786 ? 30.905 0.976 0.968 1.00 71.56 786 VAL A O 1
ATOM 6178 N N . THR A 1 787 ? 32.665 1.046 2.365 1.00 69.62 787 THR A N 1
ATOM 6179 C CA . THR A 1 787 ? 32.281 2.276 3.071 1.00 69.62 787 THR A CA 1
ATOM 6180 C C . THR A 1 787 ? 32.629 3.548 2.298 1.00 69.62 787 THR A C 1
ATOM 6182 O O . THR A 1 787 ? 33.509 3.562 1.434 1.00 69.62 787 THR A O 1
ATOM 6185 N N . GLY A 1 788 ? 32.022 4.668 2.691 1.00 56.25 788 GLY A N 1
ATOM 6186 C CA . GLY A 1 788 ? 32.300 6.006 2.155 1.00 56.25 788 GLY A CA 1
ATOM 6187 C C . GLY A 1 788 ? 33.667 6.597 2.532 1.00 56.25 788 GLY A C 1
ATOM 6188 O O . GLY A 1 788 ? 33.867 7.800 2.361 1.00 56.25 788 GLY A O 1
ATOM 6189 N N . ASP A 1 789 ? 34.604 5.788 3.042 1.00 58.69 789 ASP A N 1
ATOM 6190 C CA . ASP A 1 789 ? 36.040 6.102 3.128 1.00 58.69 789 ASP A CA 1
ATOM 6191 C C . ASP A 1 789 ? 36.945 5.115 2.361 1.00 58.69 789 ASP A C 1
ATOM 6193 O O . ASP A 1 789 ? 38.167 5.269 2.370 1.00 58.69 789 ASP A O 1
ATOM 6197 N N . GLY A 1 790 ? 36.359 4.134 1.663 1.00 57.94 790 GLY A N 1
ATOM 6198 C CA . GLY A 1 790 ? 37.076 3.108 0.903 1.00 57.94 790 GLY A CA 1
ATOM 6199 C C . GLY A 1 790 ? 37.423 1.840 1.694 1.00 57.94 790 GLY A C 1
ATOM 6200 O O . GLY A 1 790 ? 38.116 0.968 1.164 1.00 57.94 790 GLY A O 1
ATOM 6201 N N . THR A 1 791 ? 36.964 1.696 2.942 1.00 66.75 791 THR A N 1
ATOM 6202 C CA . THR A 1 791 ? 37.133 0.448 3.702 1.00 66.75 791 THR A CA 1
ATOM 6203 C C . THR A 1 791 ? 36.186 -0.629 3.169 1.00 66.75 791 THR A C 1
ATOM 6205 O O . THR A 1 791 ? 34.971 -0.456 3.166 1.00 66.75 791 THR A O 1
ATOM 6208 N N . ILE A 1 792 ? 36.727 -1.775 2.754 1.00 72.88 792 ILE A N 1
ATOM 6209 C CA . ILE A 1 792 ? 35.919 -2.946 2.389 1.00 72.88 792 ILE A CA 1
ATOM 6210 C C . ILE A 1 792 ? 35.609 -3.717 3.672 1.00 72.88 792 ILE A C 1
ATOM 6212 O O . ILE A 1 792 ? 36.534 -4.147 4.367 1.00 72.88 792 ILE A O 1
ATOM 6216 N N . LEU A 1 793 ? 34.324 -3.885 3.986 1.00 77.62 793 LEU A N 1
ATOM 6217 C CA . LEU A 1 793 ? 33.870 -4.608 5.178 1.00 77.62 793 LEU A CA 1
ATOM 6218 C C . LEU A 1 793 ? 34.069 -6.122 4.998 1.00 77.62 793 LEU A C 1
ATOM 6220 O O . LEU A 1 793 ? 34.636 -6.792 5.863 1.00 77.62 793 LEU A O 1
ATOM 6224 N N . TYR A 1 794 ? 33.648 -6.634 3.842 1.00 82.38 794 TYR A N 1
ATOM 6225 C CA . TYR A 1 794 ? 33.796 -8.020 3.403 1.00 82.38 794 TYR A CA 1
ATOM 6226 C C . TYR A 1 794 ? 33.703 -8.106 1.870 1.00 82.38 794 TYR A C 1
ATOM 6228 O O . TYR A 1 794 ? 33.217 -7.180 1.212 1.00 82.38 794 TYR A O 1
ATOM 6236 N N . SER A 1 795 ? 34.152 -9.234 1.324 1.00 82.56 795 SER A N 1
ATOM 6237 C CA . SER A 1 795 ? 33.899 -9.656 -0.055 1.00 82.56 795 SER A CA 1
ATOM 6238 C C . SER A 1 795 ? 33.102 -10.955 -0.051 1.00 82.56 795 SER A C 1
ATOM 6240 O O . SER A 1 795 ? 33.470 -11.884 0.669 1.00 82.56 795 SER A O 1
ATOM 6242 N N . VAL A 1 796 ? 32.088 -11.067 -0.902 1.00 82.12 796 VAL A N 1
ATOM 6243 C CA . VAL A 1 796 ? 31.488 -12.363 -1.253 1.00 82.12 796 VAL A CA 1
ATOM 6244 C C . VAL A 1 796 ? 32.023 -12.775 -2.620 1.00 82.12 796 VAL A C 1
ATOM 6246 O O . VAL A 1 796 ? 32.100 -11.940 -3.520 1.00 82.12 796 VAL A O 1
ATOM 6249 N N . VAL A 1 797 ? 32.453 -14.024 -2.772 1.00 83.62 797 VAL A N 1
ATOM 6250 C CA . VAL A 1 797 ? 32.950 -14.581 -4.036 1.00 83.62 797 VAL A CA 1
ATOM 6251 C C . VAL A 1 797 ? 32.115 -15.801 -4.386 1.00 83.62 797 VAL A C 1
ATOM 6253 O O . VAL A 1 797 ? 32.246 -16.844 -3.743 1.00 83.62 797 VAL A O 1
ATOM 6256 N N . TYR A 1 798 ? 31.283 -15.638 -5.405 1.00 85.38 798 TYR A N 1
ATOM 6257 C CA . TYR A 1 798 ? 30.536 -16.689 -6.075 1.00 85.38 798 TYR A CA 1
ATOM 6258 C C . TYR A 1 798 ? 31.427 -17.308 -7.154 1.00 85.38 798 TYR A C 1
ATOM 6260 O O . TYR A 1 798 ? 32.138 -16.583 -7.855 1.00 85.38 798 TYR A O 1
ATOM 6268 N N . ALA A 1 799 ? 31.426 -18.633 -7.250 1.00 85.06 799 ALA A N 1
ATOM 6269 C CA . ALA A 1 799 ? 32.301 -19.389 -8.141 1.00 85.06 799 ALA A CA 1
ATOM 6270 C C . ALA A 1 799 ? 31.502 -20.219 -9.149 1.00 85.06 799 ALA A C 1
ATOM 6272 O O . ALA A 1 799 ? 30.372 -20.627 -8.864 1.00 85.06 799 ALA A O 1
ATOM 6273 N N . ASP A 1 800 ? 32.119 -20.493 -10.303 1.00 85.69 800 ASP A N 1
ATOM 6274 C CA . ASP A 1 800 ? 31.544 -21.334 -11.365 1.00 85.69 800 ASP A CA 1
ATOM 6275 C C . ASP A 1 800 ? 30.120 -20.879 -11.782 1.00 85.69 800 ASP A C 1
ATOM 6277 O O . ASP A 1 800 ? 29.211 -21.686 -11.980 1.00 85.69 800 ASP A O 1
ATOM 6281 N N . CYS A 1 801 ? 29.916 -19.563 -11.911 1.00 82.81 801 CYS A N 1
ATOM 6282 C CA . CYS A 1 801 ? 28.641 -18.957 -12.283 1.00 82.81 801 CYS A CA 1
ATOM 6283 C C . CYS A 1 801 ? 28.351 -19.013 -13.789 1.00 82.81 801 CYS A C 1
ATOM 6285 O O . CYS A 1 801 ? 29.226 -18.788 -14.632 1.00 82.81 801 CYS A O 1
ATOM 6287 N N . ASN A 1 802 ? 27.075 -19.192 -14.117 1.00 80.31 802 ASN A N 1
ATOM 6288 C CA . ASN A 1 802 ? 26.477 -19.002 -15.432 1.00 80.31 802 ASN A CA 1
ATOM 6289 C C . ASN A 1 802 ? 25.492 -17.814 -15.405 1.00 80.31 802 ASN A C 1
ATOM 6291 O O . ASN A 1 802 ? 24.927 -17.491 -14.363 1.00 80.31 802 ASN A O 1
ATOM 6295 N N . VAL A 1 803 ? 25.245 -17.177 -16.554 1.00 75.00 803 VAL A N 1
ATOM 6296 C CA . VAL A 1 803 ? 24.093 -16.269 -16.706 1.00 75.00 803 VAL A CA 1
ATOM 6297 C C . VAL A 1 803 ? 22.847 -17.125 -16.922 1.00 75.00 803 VAL A C 1
ATOM 6299 O O . VAL A 1 803 ? 22.849 -17.951 -17.832 1.00 75.00 803 VAL A O 1
ATOM 6302 N N . ASP A 1 804 ? 21.805 -16.929 -16.117 1.00 71.81 804 ASP A N 1
ATOM 6303 C CA . ASP A 1 804 ? 20.506 -17.607 -16.268 1.00 71.81 804 ASP A CA 1
ATOM 6304 C C . ASP A 1 804 ? 19.489 -16.696 -16.982 1.00 71.81 804 ASP A C 1
ATOM 6306 O O . ASP A 1 804 ? 18.844 -17.085 -17.957 1.00 71.81 804 ASP A O 1
ATOM 6310 N N . ASP A 1 805 ? 19.439 -15.427 -16.564 1.00 65.75 805 ASP A N 1
ATOM 6311 C CA . ASP A 1 805 ? 18.543 -14.398 -17.098 1.00 65.75 805 ASP A CA 1
ATOM 6312 C C . ASP A 1 805 ? 19.252 -13.034 -17.191 1.00 65.75 805 ASP A C 1
ATOM 6314 O O . ASP A 1 805 ? 20.144 -12.702 -16.404 1.00 65.75 805 ASP A O 1
ATOM 6318 N N . SER A 1 806 ? 18.858 -12.211 -18.162 1.00 66.81 806 SER A N 1
ATOM 6319 C CA . SER A 1 806 ? 19.319 -10.830 -18.299 1.00 66.81 806 SER A CA 1
ATOM 6320 C C . SER A 1 806 ? 18.299 -9.982 -19.049 1.00 66.81 806 SER A C 1
ATOM 6322 O O . SER A 1 806 ? 17.756 -10.395 -20.073 1.00 66.81 806 SER A O 1
ATOM 6324 N N . ALA A 1 807 ? 18.050 -8.760 -18.582 1.00 63.84 807 ALA A N 1
ATOM 6325 C CA . ALA A 1 807 ? 17.080 -7.871 -19.206 1.00 63.84 807 ALA A CA 1
ATOM 6326 C C . ALA A 1 807 ? 17.441 -6.394 -19.076 1.00 63.84 807 ALA A C 1
ATOM 6328 O O . ALA A 1 807 ? 18.058 -5.954 -18.104 1.00 63.84 807 ALA A O 1
ATOM 6329 N N . LEU A 1 808 ? 16.968 -5.611 -20.049 1.00 65.00 808 LEU A N 1
ATOM 6330 C CA . LEU A 1 808 ? 16.800 -4.172 -19.897 1.00 65.00 808 LEU A CA 1
ATOM 6331 C C . LEU A 1 808 ? 15.327 -3.867 -19.626 1.00 65.00 808 LEU A C 1
ATOM 6333 O O . LEU A 1 808 ? 14.446 -4.323 -20.355 1.00 65.00 808 LEU A O 1
ATOM 6337 N N . TYR A 1 809 ? 15.074 -3.064 -18.599 1.00 62.28 809 TYR A N 1
ATOM 6338 C CA . TYR A 1 809 ? 13.742 -2.632 -18.207 1.00 62.28 809 TYR A CA 1
ATOM 6339 C C . TYR A 1 809 ? 13.663 -1.122 -18.053 1.00 62.28 809 TYR A C 1
ATOM 6341 O O . TYR A 1 809 ? 14.655 -0.409 -17.910 1.00 62.28 809 TYR A O 1
ATOM 6349 N N . TYR A 1 810 ? 12.438 -0.626 -18.096 1.00 62.88 810 TYR A N 1
ATOM 6350 C CA . TYR A 1 810 ? 12.124 0.765 -17.850 1.00 62.88 810 TYR A CA 1
ATOM 6351 C C . TYR A 1 810 ? 11.622 0.877 -16.413 1.00 62.88 810 TYR A C 1
ATOM 6353 O O . TYR A 1 810 ? 10.578 0.300 -16.109 1.00 62.88 810 TYR A O 1
ATOM 6361 N N . ASN A 1 811 ? 12.339 1.573 -15.527 1.00 60.16 811 ASN A N 1
ATOM 6362 C CA . ASN A 1 811 ? 11.882 1.720 -14.146 1.00 60.16 811 ASN A CA 1
ATOM 6363 C C . ASN A 1 811 ? 10.715 2.722 -14.101 1.00 60.16 811 ASN A C 1
ATOM 6365 O O . ASN A 1 811 ? 10.913 3.938 -14.096 1.00 60.16 811 ASN A O 1
ATOM 6369 N N . ASP A 1 812 ? 9.488 2.200 -14.126 1.00 54.19 812 ASP A N 1
ATOM 6370 C CA . ASP A 1 812 ? 8.258 2.988 -14.086 1.00 54.19 812 ASP A CA 1
ATOM 6371 C C . ASP A 1 812 ? 7.754 3.274 -12.662 1.00 54.19 812 ASP A C 1
ATOM 6373 O O . ASP A 1 812 ? 6.891 4.139 -12.514 1.00 54.19 812 ASP A O 1
ATOM 6377 N N . GLY A 1 813 ? 8.342 2.649 -11.632 1.00 54.88 813 GLY A N 1
ATOM 6378 C CA . GLY A 1 813 ? 7.967 2.729 -10.214 1.00 54.88 813 GLY A CA 1
ATOM 6379 C C . GLY A 1 813 ? 8.319 4.043 -9.501 1.00 54.88 813 GLY A C 1
ATOM 6380 O O . GLY A 1 813 ? 8.886 4.032 -8.409 1.00 54.88 813 GLY A O 1
ATOM 6381 N N . MET A 1 814 ? 7.975 5.195 -10.082 1.00 52.72 814 MET A N 1
ATOM 6382 C CA . MET A 1 814 ? 8.255 6.528 -9.521 1.00 52.72 814 MET A CA 1
ATOM 6383 C C . MET A 1 814 ? 7.305 6.919 -8.372 1.00 52.72 814 MET A C 1
ATOM 6385 O O . MET A 1 814 ? 6.510 7.859 -8.462 1.00 52.72 814 MET A O 1
ATOM 6389 N N . VAL A 1 815 ? 7.395 6.207 -7.250 1.00 47.34 815 VAL A N 1
ATOM 6390 C CA . VAL A 1 815 ? 6.465 6.364 -6.125 1.00 47.34 815 VAL A CA 1
ATOM 6391 C C . VAL A 1 815 ? 6.749 7.635 -5.302 1.00 47.34 815 VAL A C 1
ATOM 6393 O O . VAL A 1 815 ? 7.711 7.714 -4.548 1.00 47.34 815 VAL A O 1
ATOM 6396 N N . ILE A 1 816 ? 5.855 8.629 -5.402 1.00 45.12 816 ILE A N 1
ATOM 6397 C CA . ILE A 1 816 ? 5.806 9.866 -4.581 1.00 45.12 816 ILE A CA 1
ATOM 6398 C C . ILE A 1 816 ? 7.014 10.812 -4.770 1.00 45.12 816 ILE A C 1
ATOM 6400 O O . ILE A 1 816 ? 7.557 11.378 -3.816 1.00 45.12 816 ILE A O 1
ATOM 6404 N N . ILE A 1 817 ? 7.367 11.134 -6.018 1.00 44.03 817 ILE A N 1
ATOM 6405 C CA . ILE A 1 817 ? 8.227 12.300 -6.304 1.00 44.03 817 ILE A CA 1
ATOM 6406 C C . ILE A 1 817 ? 7.411 13.597 -6.141 1.00 44.03 817 ILE A C 1
ATOM 6408 O O . ILE A 1 817 ? 7.055 14.278 -7.099 1.00 44.03 817 ILE A O 1
ATOM 6412 N N . ARG A 1 818 ? 7.106 13.972 -4.892 1.00 36.53 818 ARG A N 1
ATOM 6413 C CA . ARG A 1 818 ? 6.449 15.256 -4.564 1.00 36.53 818 ARG A CA 1
ATOM 6414 C C . ARG A 1 818 ? 7.437 16.408 -4.324 1.00 36.53 818 ARG A C 1
ATOM 6416 O O . ARG A 1 818 ? 7.002 17.522 -4.048 1.00 36.53 818 ARG A O 1
ATOM 6423 N N . TYR A 1 819 ? 8.746 16.135 -4.406 1.00 38.56 819 TYR A N 1
ATOM 6424 C CA . TYR A 1 819 ? 9.813 17.041 -3.953 1.00 38.56 819 TYR A CA 1
ATOM 6425 C C . TYR A 1 819 ? 11.015 17.208 -4.903 1.00 38.56 819 TYR A C 1
ATOM 6427 O O . TYR A 1 819 ? 11.893 18.008 -4.593 1.00 38.56 819 TYR A O 1
ATOM 6435 N N . VAL A 1 820 ? 11.061 16.530 -6.060 1.00 36.44 820 VAL A N 1
ATOM 6436 C CA . VAL A 1 820 ? 12.152 16.694 -7.047 1.00 36.44 820 VAL A CA 1
ATOM 6437 C C . VAL A 1 820 ? 11.587 16.991 -8.443 1.00 36.44 820 VAL A C 1
ATOM 6439 O O . VAL A 1 820 ? 11.307 16.070 -9.213 1.00 36.44 820 VAL A O 1
ATOM 6442 N N . PRO A 1 821 ? 11.401 18.274 -8.804 1.00 33.66 821 PRO A N 1
ATOM 6443 C CA . PRO A 1 821 ? 11.075 18.659 -10.172 1.00 33.66 821 PRO A CA 1
ATOM 6444 C C . PRO A 1 821 ? 12.203 18.250 -11.128 1.00 33.66 821 PRO A C 1
ATOM 6446 O O . PRO A 1 821 ? 13.356 18.619 -10.917 1.00 33.66 821 PRO A O 1
ATOM 6449 N N . GLY A 1 822 ? 11.868 17.527 -12.198 1.00 43.38 822 GLY A N 1
ATOM 6450 C CA . GLY A 1 822 ? 12.821 17.172 -13.256 1.00 43.38 822 GLY A CA 1
ATOM 6451 C C . GLY A 1 822 ? 13.521 15.817 -13.115 1.00 43.38 822 GLY A C 1
ATOM 6452 O O . GLY A 1 822 ? 14.437 15.559 -13.896 1.00 43.38 822 GLY A O 1
ATOM 6453 N N . LEU A 1 823 ? 13.094 14.940 -12.195 1.00 45.06 823 LEU A N 1
ATOM 6454 C CA . LEU A 1 823 ? 13.474 13.524 -12.274 1.00 45.06 823 LEU A CA 1
ATOM 6455 C C . LEU A 1 823 ? 13.002 12.944 -13.617 1.00 45.06 823 LEU A C 1
ATOM 6457 O O . LEU A 1 823 ? 11.826 13.040 -13.975 1.00 45.06 823 LEU A O 1
ATOM 6461 N N . LYS A 1 824 ? 13.956 12.402 -14.376 1.00 52.06 824 LYS A N 1
ATOM 6462 C CA . LYS A 1 824 ? 13.720 11.696 -15.636 1.00 52.06 824 LYS A CA 1
ATOM 6463 C C . LYS A 1 824 ? 13.502 10.205 -15.351 1.00 52.06 824 LYS A C 1
ATOM 6465 O O . LYS A 1 824 ? 14.044 9.713 -14.363 1.00 52.06 824 LYS A O 1
ATOM 6470 N N . PRO A 1 825 ? 12.767 9.487 -16.215 1.00 53.53 825 PRO A N 1
ATOM 6471 C CA . PRO A 1 825 ? 12.755 8.029 -16.183 1.00 53.53 825 PRO A CA 1
ATOM 6472 C C . PRO A 1 825 ? 14.159 7.470 -16.438 1.00 53.53 825 PRO A C 1
ATOM 6474 O O . PRO A 1 825 ? 14.951 8.070 -17.170 1.00 53.53 825 PRO A O 1
ATOM 6477 N N . GLU A 1 826 ? 14.439 6.300 -15.872 1.00 63.53 826 GLU A N 1
ATOM 6478 C CA . GLU A 1 826 ? 15.697 5.579 -16.058 1.00 63.53 826 GLU A CA 1
ATOM 6479 C C . GLU A 1 826 ? 15.423 4.222 -16.714 1.00 63.53 826 GLU A C 1
ATOM 6481 O O . GLU A 1 826 ? 14.622 3.425 -16.217 1.00 63.53 826 GLU A O 1
ATOM 6486 N N . ILE A 1 827 ? 16.117 3.942 -17.819 1.00 67.44 827 ILE A N 1
ATOM 6487 C CA . ILE A 1 827 ? 16.296 2.564 -18.282 1.00 67.44 827 ILE A CA 1
ATOM 6488 C C . ILE A 1 827 ? 17.316 1.918 -17.336 1.00 67.44 827 ILE A C 1
ATOM 6490 O O . ILE A 1 827 ? 18.340 2.526 -17.017 1.00 67.44 827 ILE A O 1
ATOM 6494 N N . ARG A 1 828 ? 17.029 0.701 -16.881 1.00 70.12 828 ARG A N 1
ATOM 6495 C CA . ARG A 1 828 ? 17.881 -0.114 -16.010 1.00 70.12 828 ARG A CA 1
ATOM 6496 C C . ARG A 1 828 ? 18.176 -1.457 -16.664 1.00 70.12 828 ARG A C 1
ATOM 6498 O O . ARG A 1 828 ? 17.444 -1.897 -17.546 1.00 70.12 828 ARG A O 1
ATOM 6505 N N . GLY A 1 829 ? 19.273 -2.081 -16.261 1.00 67.38 829 GLY A N 1
ATOM 6506 C CA . GLY A 1 829 ? 19.592 -3.463 -16.591 1.00 67.38 829 GLY A CA 1
ATOM 6507 C C . GLY A 1 829 ? 19.620 -4.307 -15.326 1.00 67.38 829 GLY A C 1
ATOM 6508 O O . GLY A 1 829 ? 20.097 -3.825 -14.301 1.00 67.38 829 GLY A O 1
ATOM 6509 N N . GLN A 1 830 ? 19.136 -5.543 -15.416 1.00 73.88 830 GLN A N 1
ATOM 6510 C CA . GLN A 1 830 ? 19.237 -6.579 -14.387 1.00 73.88 830 GLN A CA 1
ATOM 6511 C C . GLN A 1 830 ? 19.820 -7.848 -15.022 1.00 73.88 830 GLN A C 1
ATOM 6513 O O . GLN A 1 830 ? 19.672 -8.079 -16.223 1.00 73.88 830 GLN A O 1
ATOM 6518 N N . SER A 1 831 ? 20.533 -8.664 -14.253 1.00 73.44 831 SER A N 1
ATOM 6519 C CA . SER A 1 831 ? 20.974 -10.001 -14.659 1.00 73.44 831 SER A CA 1
ATOM 6520 C C . SER A 1 831 ? 20.997 -10.928 -13.454 1.00 73.44 831 SER A C 1
ATOM 6522 O O . SER A 1 831 ? 21.442 -10.522 -12.380 1.00 73.44 831 SER A O 1
ATOM 6524 N N . ILE A 1 832 ? 20.506 -12.148 -13.644 1.00 76.00 832 ILE A N 1
ATOM 6525 C CA . ILE A 1 832 ? 20.465 -13.207 -12.639 1.00 76.00 832 ILE A CA 1
ATOM 6526 C C . ILE A 1 832 ? 21.504 -14.252 -13.035 1.00 76.00 832 ILE A C 1
ATOM 6528 O O . ILE A 1 832 ? 21.541 -14.704 -14.183 1.00 76.00 832 ILE A O 1
ATOM 6532 N N . LEU A 1 833 ? 22.365 -14.597 -12.084 1.00 78.69 833 LEU A N 1
ATOM 6533 C CA . LEU A 1 833 ? 23.432 -15.572 -12.251 1.00 78.69 833 LEU A CA 1
ATOM 6534 C C . LEU A 1 833 ? 23.179 -16.760 -11.315 1.00 78.69 833 LEU A C 1
ATOM 6536 O O . LEU A 1 833 ? 22.915 -16.556 -10.128 1.00 78.69 833 LEU A O 1
ATOM 6540 N N . ASP A 1 834 ? 23.269 -17.966 -11.867 1.00 82.88 834 ASP A N 1
ATOM 6541 C CA . ASP A 1 834 ? 23.270 -19.250 -11.151 1.00 82.88 834 ASP A CA 1
ATOM 6542 C C . ASP A 1 834 ? 24.729 -19.646 -10.896 1.00 82.88 834 ASP A C 1
ATOM 6544 O O . ASP A 1 834 ? 25.547 -19.551 -11.812 1.00 82.88 834 ASP A O 1
ATOM 6548 N N . CYS A 1 835 ? 25.082 -20.020 -9.666 1.00 85.06 835 CYS A N 1
ATOM 6549 C CA . CYS A 1 835 ? 26.468 -20.193 -9.224 1.00 85.06 835 CYS A CA 1
ATOM 6550 C C . CYS A 1 835 ? 26.642 -21.467 -8.392 1.00 85.06 835 CYS A C 1
ATOM 6552 O O . CYS A 1 835 ? 25.931 -21.683 -7.414 1.00 85.06 835 CYS A O 1
ATOM 6554 N N . ALA A 1 836 ? 27.656 -22.282 -8.705 1.00 82.06 836 ALA A N 1
ATOM 6555 C CA . ALA A 1 836 ? 27.852 -23.581 -8.051 1.00 82.06 836 ALA A CA 1
ATOM 6556 C C . ALA A 1 836 ? 28.265 -23.498 -6.562 1.00 82.06 836 ALA A C 1
ATOM 6558 O O . ALA A 1 836 ? 28.266 -24.516 -5.864 1.00 82.06 836 ALA A O 1
ATOM 6559 N N . GLY A 1 837 ? 28.618 -22.309 -6.065 1.00 75.00 837 GLY A N 1
ATOM 6560 C CA . GLY A 1 837 ? 28.781 -22.038 -4.638 1.00 75.00 837 GLY A CA 1
ATOM 6561 C C . GLY A 1 837 ? 29.323 -20.642 -4.328 1.00 75.00 837 GLY A C 1
ATOM 6562 O O . GLY A 1 837 ? 29.768 -19.913 -5.216 1.00 75.00 837 GLY A O 1
ATOM 6563 N N . GLU A 1 838 ? 29.321 -20.290 -3.043 1.00 81.19 838 GLU A N 1
ATOM 6564 C CA . GLU A 1 838 ? 29.804 -19.008 -2.522 1.00 81.19 838 GLU A CA 1
ATOM 6565 C C . GLU A 1 838 ? 30.895 -19.160 -1.448 1.00 81.19 838 GLU A C 1
ATOM 6567 O O . GLU A 1 838 ? 31.056 -20.202 -0.810 1.00 81.19 838 GLU A O 1
ATOM 6572 N N . SER A 1 839 ? 31.670 -18.094 -1.242 1.00 79.94 839 SER A N 1
ATOM 6573 C CA . SER A 1 839 ? 32.660 -17.976 -0.167 1.00 79.94 839 SER A CA 1
ATOM 6574 C C . SER A 1 839 ? 32.742 -16.536 0.345 1.00 79.94 839 SER A C 1
ATOM 6576 O O . SER A 1 839 ? 32.633 -15.577 -0.421 1.00 79.94 839 SER A O 1
ATOM 6578 N N . PHE A 1 840 ? 32.937 -16.364 1.653 1.00 80.62 840 PHE A N 1
ATOM 6579 C CA . PHE A 1 840 ? 32.788 -15.075 2.334 1.00 80.62 840 PHE A CA 1
ATOM 6580 C C . PHE A 1 840 ? 34.107 -14.631 2.974 1.00 80.62 840 PHE A C 1
ATOM 6582 O O . PHE A 1 840 ? 34.520 -15.145 4.015 1.00 80.62 840 PHE A O 1
ATOM 6589 N N . LYS A 1 841 ? 34.799 -13.677 2.349 1.00 77.88 841 LYS A N 1
ATOM 6590 C CA . LYS A 1 841 ? 36.125 -13.205 2.770 1.00 77.88 841 LYS A CA 1
ATOM 6591 C C . LYS A 1 841 ? 36.004 -11.948 3.625 1.00 77.88 841 LYS A C 1
ATOM 6593 O O . LYS A 1 841 ? 35.666 -10.874 3.126 1.00 77.88 841 LYS A O 1
ATOM 6598 N N . THR A 1 842 ? 36.349 -12.051 4.902 1.00 66.50 842 THR A N 1
ATOM 6599 C CA . THR A 1 842 ? 36.427 -10.896 5.804 1.00 66.50 842 THR A CA 1
ATOM 6600 C C . THR A 1 842 ? 37.842 -10.327 5.842 1.00 66.50 842 THR A C 1
ATOM 6602 O O . THR A 1 842 ? 38.827 -11.040 5.645 1.00 66.50 842 THR A O 1
ATOM 6605 N N . SER A 1 843 ? 37.962 -9.008 6.027 1.00 59.31 843 SER A N 1
ATOM 6606 C CA . SER A 1 843 ? 39.240 -8.288 5.886 1.00 59.31 843 SER A CA 1
ATOM 6607 C C . SER A 1 843 ? 39.995 -8.638 4.572 1.00 59.31 843 SER A C 1
ATOM 6609 O O . SER A 1 843 ? 41.197 -8.929 4.615 1.00 59.31 843 SER A O 1
ATOM 6611 N N . PRO A 1 844 ? 39.337 -8.588 3.386 1.00 54.69 844 PRO A N 1
ATOM 6612 C CA . PRO A 1 844 ? 39.904 -9.033 2.101 1.00 54.69 844 PRO A CA 1
ATOM 6613 C C . PRO A 1 844 ? 41.165 -8.261 1.688 1.00 54.69 844 PRO A C 1
ATOM 6615 O O . PRO A 1 844 ? 41.928 -8.728 0.849 1.00 54.69 844 PRO A O 1
ATOM 6618 N N . GLN A 1 845 ? 41.449 -7.133 2.348 1.00 51.44 845 GLN A N 1
ATOM 6619 C CA . GLN A 1 845 ? 42.656 -6.316 2.196 1.00 51.44 845 GLN A CA 1
ATOM 6620 C C . GLN A 1 845 ? 43.996 -7.054 2.435 1.00 51.44 845 GLN A C 1
ATOM 6622 O O . GLN A 1 845 ? 45.060 -6.460 2.257 1.00 51.44 845 GLN A O 1
ATOM 6627 N N . LYS A 1 846 ? 43.958 -8.326 2.858 1.00 40.88 846 LYS A N 1
ATOM 6628 C CA . LYS A 1 846 ? 45.118 -9.200 3.119 1.00 40.88 846 LYS A CA 1
ATOM 6629 C C . LYS A 1 846 ? 45.237 -10.392 2.151 1.00 40.88 846 LYS A C 1
ATOM 6631 O O . LYS A 1 846 ? 46.197 -11.150 2.264 1.00 40.88 846 LYS A O 1
ATOM 6636 N N . ASP A 1 847 ? 44.280 -10.589 1.243 1.00 44.31 847 ASP A N 1
ATOM 6637 C CA . ASP A 1 847 ? 44.302 -11.675 0.250 1.00 44.31 847 ASP A CA 1
ATOM 6638 C C . ASP A 1 847 ? 45.430 -11.419 -0.786 1.00 44.31 847 ASP A C 1
ATOM 6640 O O . ASP A 1 847 ? 45.582 -10.286 -1.238 1.00 44.31 847 ASP A O 1
ATOM 6644 N N . PRO A 1 848 ? 46.255 -12.402 -1.198 1.00 40.38 848 PRO A N 1
ATOM 6645 C CA . PRO A 1 848 ? 47.218 -12.211 -2.292 1.00 40.38 848 PRO A CA 1
ATOM 6646 C C . PRO A 1 848 ? 46.573 -11.907 -3.660 1.00 40.38 848 PRO A C 1
ATOM 6648 O O . PRO A 1 848 ? 47.248 -11.362 -4.532 1.00 40.38 848 PRO A O 1
ATOM 6651 N N . LEU A 1 849 ? 45.283 -12.212 -3.850 1.00 41.19 849 LEU A N 1
ATOM 6652 C CA . LEU A 1 849 ? 44.463 -11.761 -4.985 1.00 41.19 849 LEU A CA 1
ATOM 6653 C C . LEU A 1 849 ? 43.901 -10.340 -4.779 1.00 41.19 849 LEU A C 1
ATOM 6655 O O . LEU A 1 849 ? 43.201 -9.811 -5.644 1.00 41.19 849 LEU A O 1
ATOM 6659 N N . PHE A 1 850 ? 44.192 -9.690 -3.649 1.00 40.38 850 PHE A N 1
ATOM 6660 C CA . PHE A 1 850 ? 43.776 -8.321 -3.386 1.00 40.38 850 PHE A CA 1
ATOM 6661 C C . PHE A 1 850 ? 44.633 -7.320 -4.163 1.00 40.38 850 PHE A C 1
ATOM 6663 O O . PHE A 1 850 ? 45.609 -6.754 -3.666 1.00 40.38 850 PHE A O 1
ATOM 6670 N N . TYR A 1 851 ? 44.203 -7.027 -5.386 1.00 44.28 851 TYR A N 1
ATOM 6671 C CA . TYR A 1 851 ? 44.450 -5.727 -5.985 1.00 44.28 851 TYR A CA 1
ATOM 6672 C C . TYR A 1 851 ? 43.407 -4.726 -5.441 1.00 44.28 851 TYR A C 1
ATOM 6674 O O . TYR A 1 851 ? 42.310 -4.671 -5.987 1.00 44.28 851 TYR A O 1
ATOM 6682 N N . PRO A 1 852 ? 43.720 -3.861 -4.444 1.00 40.31 852 PRO A N 1
ATOM 6683 C CA . PRO A 1 852 ? 42.840 -2.726 -4.098 1.00 40.31 852 PRO A CA 1
ATOM 6684 C C . PRO A 1 852 ? 42.665 -1.777 -5.286 1.00 40.31 852 PRO A C 1
ATOM 6686 O O . PRO A 1 852 ? 41.754 -0.960 -5.348 1.00 40.31 852 PRO A O 1
ATOM 6689 N N . THR A 1 853 ? 43.635 -1.832 -6.196 1.00 46.53 853 THR A N 1
ATOM 6690 C CA . THR A 1 853 ? 43.731 -1.037 -7.401 1.00 46.53 853 THR A CA 1
ATOM 6691 C C . THR A 1 853 ? 44.425 -1.906 -8.442 1.00 46.53 853 THR A C 1
ATOM 6693 O O . THR A 1 853 ? 45.636 -2.111 -8.317 1.00 46.53 853 THR A O 1
ATOM 6696 N N . GLY A 1 854 ? 43.724 -2.385 -9.475 1.00 37.19 854 GLY A N 1
ATOM 6697 C CA . GLY A 1 854 ? 44.343 -3.223 -10.517 1.00 37.19 854 GLY A CA 1
ATOM 6698 C C . GLY A 1 854 ? 45.621 -2.608 -11.108 1.00 37.19 854 GLY A C 1
ATOM 6699 O O . GLY A 1 854 ? 46.557 -3.327 -11.454 1.00 37.19 854 GLY A O 1
ATOM 6700 N N . ASN A 1 855 ? 45.716 -1.266 -11.152 1.00 47.50 855 ASN A N 1
ATOM 6701 C CA . ASN A 1 855 ? 46.954 -0.583 -11.535 1.00 47.50 855 ASN A CA 1
ATOM 6702 C C . ASN A 1 855 ? 47.168 0.877 -11.055 1.00 47.50 855 ASN A C 1
ATOM 6704 O O . ASN A 1 855 ? 48.008 1.536 -11.659 1.00 47.50 855 ASN A O 1
ATOM 6708 N N . LEU A 1 856 ? 46.527 1.434 -10.006 1.00 44.62 856 LEU A N 1
ATOM 6709 C CA . LEU A 1 856 ? 46.714 2.880 -9.687 1.00 44.62 856 LEU A CA 1
ATOM 6710 C C . LEU A 1 856 ? 48.195 3.290 -9.518 1.00 44.62 856 LEU A C 1
ATOM 6712 O O . LEU A 1 856 ? 48.615 4.267 -10.128 1.00 44.62 856 LEU A O 1
ATOM 6716 N N . LYS A 1 857 ? 49.030 2.493 -8.830 1.00 42.16 857 LYS A N 1
ATOM 6717 C CA . LYS A 1 857 ? 50.491 2.734 -8.730 1.00 42.16 857 LYS A CA 1
ATOM 6718 C C . LYS A 1 857 ? 51.265 2.654 -10.066 1.00 42.16 857 LYS A C 1
ATOM 6720 O O . LYS A 1 857 ? 52.417 3.078 -10.109 1.00 42.16 857 LYS A O 1
ATOM 6725 N N . LYS A 1 858 ? 50.676 2.102 -11.137 1.00 39.81 858 LYS A N 1
ATOM 6726 C CA . LYS A 1 858 ? 51.241 2.044 -12.505 1.00 39.81 858 LYS A CA 1
ATOM 6727 C C . LYS A 1 858 ? 50.558 3.015 -13.490 1.00 39.81 858 LYS A C 1
ATOM 6729 O O . LYS A 1 858 ? 51.077 3.227 -14.583 1.00 39.81 858 LYS A O 1
ATOM 6734 N N . ILE A 1 859 ? 49.418 3.606 -13.125 1.00 42.44 859 ILE A N 1
ATOM 6735 C CA . ILE A 1 859 ? 48.657 4.574 -13.930 1.00 42.44 859 ILE A CA 1
ATOM 6736 C C . ILE A 1 859 ? 49.144 5.991 -13.602 1.00 42.44 859 ILE A C 1
ATOM 6738 O O . ILE A 1 859 ? 49.344 6.339 -12.438 1.00 42.44 859 ILE A O 1
ATOM 6742 N N . SER A 1 860 ? 49.342 6.833 -14.621 1.00 47.59 860 SER A N 1
ATOM 6743 C CA . SER A 1 860 ? 49.911 8.169 -14.406 1.00 47.59 860 SER A CA 1
ATOM 6744 C C . SER A 1 860 ? 48.963 9.085 -13.607 1.00 47.59 860 SER A C 1
ATOM 6746 O O . SER A 1 860 ? 47.748 9.015 -13.804 1.00 47.59 860 SER A O 1
ATOM 6748 N N . PRO A 1 861 ? 49.482 10.013 -12.778 1.00 53.88 861 PRO A N 1
ATOM 6749 C CA . PRO A 1 861 ? 48.679 11.009 -12.057 1.00 53.88 861 PRO A CA 1
ATOM 6750 C C . PRO A 1 861 ? 47.680 11.803 -12.911 1.00 53.88 861 PRO A C 1
ATOM 6752 O O . PRO A 1 861 ? 46.632 12.206 -12.416 1.00 53.88 861 PRO A O 1
ATOM 6755 N N . MET A 1 862 ? 47.971 12.017 -14.200 1.00 50.28 862 MET A N 1
ATOM 6756 C CA . MET A 1 862 ? 47.030 12.663 -15.121 1.00 50.28 862 MET A CA 1
ATOM 6757 C C . MET A 1 862 ? 45.852 11.762 -15.498 1.00 50.28 862 MET A C 1
ATOM 6759 O O . MET A 1 862 ? 44.748 12.271 -15.645 1.00 50.28 862 MET A O 1
ATOM 6763 N N . ILE A 1 863 ? 46.063 10.449 -15.631 1.00 46.06 863 ILE A N 1
ATOM 6764 C CA . ILE A 1 863 ? 44.984 9.490 -15.907 1.00 46.06 863 ILE A CA 1
ATOM 6765 C C . ILE A 1 863 ? 44.185 9.216 -14.628 1.00 46.06 863 ILE A C 1
ATOM 6767 O O . ILE A 1 863 ? 42.963 9.212 -14.693 1.00 46.06 863 ILE A O 1
ATOM 6771 N N . GLN A 1 864 ? 44.841 9.111 -13.462 1.00 50.31 864 GLN A N 1
ATOM 6772 C CA . GLN A 1 864 ? 44.160 9.071 -12.156 1.00 50.31 864 GLN A CA 1
ATOM 6773 C C . GLN A 1 864 ? 43.195 10.267 -12.015 1.00 50.31 864 GLN A C 1
ATOM 6775 O O . GLN A 1 864 ? 42.017 10.088 -11.718 1.00 50.31 864 GLN A O 1
ATOM 6780 N N . ARG A 1 865 ? 43.662 11.480 -12.349 1.00 48.25 865 ARG A N 1
ATOM 6781 C CA . ARG A 1 865 ? 42.839 12.700 -12.356 1.00 48.25 865 ARG A CA 1
ATOM 6782 C C . ARG A 1 865 ? 41.781 12.750 -13.466 1.00 48.25 865 ARG A C 1
ATOM 6784 O O . ARG A 1 865 ? 40.769 13.420 -13.294 1.00 48.25 865 ARG A O 1
ATOM 6791 N N . ALA A 1 866 ? 41.987 12.056 -14.586 1.00 43.69 866 ALA A N 1
ATOM 6792 C CA . ALA A 1 866 ? 40.992 11.947 -15.655 1.00 43.69 866 ALA A CA 1
ATOM 6793 C C . ALA A 1 866 ? 39.823 11.016 -15.283 1.00 43.69 866 ALA A C 1
ATOM 6795 O O . ALA A 1 866 ? 38.711 11.255 -15.737 1.00 43.69 866 ALA A O 1
ATOM 6796 N N . VAL A 1 867 ? 40.051 10.018 -14.419 1.00 39.59 867 VAL A N 1
ATOM 6797 C CA . VAL A 1 867 ? 39.002 9.145 -13.846 1.00 39.59 867 VAL A CA 1
ATOM 6798 C C . VAL A 1 867 ? 38.470 9.652 -12.493 1.00 39.59 867 VAL A C 1
ATOM 6800 O O . VAL A 1 867 ? 37.977 8.880 -11.680 1.00 39.59 867 VAL A O 1
ATOM 6803 N N . GLY A 1 868 ? 38.578 10.961 -12.235 1.00 38.25 868 GLY A N 1
ATOM 6804 C CA . GLY A 1 868 ? 37.944 11.630 -11.091 1.00 38.25 868 GLY A CA 1
ATOM 6805 C C . GLY A 1 868 ? 38.754 11.695 -9.790 1.00 38.25 868 GLY A C 1
ATOM 6806 O O . GLY A 1 868 ? 38.334 12.394 -8.871 1.00 38.25 868 GLY A O 1
ATOM 6807 N N . ILE A 1 869 ? 39.925 11.053 -9.691 1.00 46.16 869 ILE A N 1
ATOM 6808 C CA . ILE A 1 869 ? 40.734 11.094 -8.458 1.00 46.16 869 ILE A CA 1
ATOM 6809 C C . ILE A 1 869 ? 41.325 12.509 -8.280 1.00 46.16 869 ILE A C 1
ATOM 6811 O O . ILE A 1 869 ? 42.061 12.978 -9.156 1.00 46.16 869 ILE A O 1
ATOM 6815 N N . PRO A 1 870 ? 41.043 13.222 -7.172 1.00 46.47 870 PRO A N 1
ATOM 6816 C CA . PRO A 1 870 ? 41.556 14.573 -6.954 1.00 46.47 870 PRO A CA 1
ATOM 6817 C C . PRO A 1 870 ? 43.084 14.563 -6.802 1.00 46.47 870 PRO A C 1
ATOM 6819 O O . PRO A 1 870 ? 43.683 13.549 -6.434 1.00 46.47 870 PRO A O 1
ATOM 6822 N N . SER A 1 871 ? 43.731 15.703 -7.061 1.00 55.16 871 SER A N 1
ATOM 6823 C CA . SER A 1 871 ? 45.199 15.827 -7.077 1.00 55.16 871 SER A CA 1
ATOM 6824 C C . SER A 1 871 ? 45.870 15.462 -5.746 1.00 55.16 871 SER A C 1
ATOM 6826 O O . SER A 1 871 ? 47.072 15.220 -5.719 1.00 55.16 871 SER A O 1
ATOM 6828 N N . GLU A 1 872 ? 45.097 15.412 -4.665 1.00 53.12 872 GLU A N 1
ATOM 6829 C CA . GLU A 1 872 ? 45.488 15.151 -3.284 1.00 53.12 872 GLU A CA 1
ATOM 6830 C C . GLU A 1 872 ? 45.259 13.681 -2.866 1.00 53.12 872 GLU A C 1
ATOM 6832 O O . GLU A 1 872 ? 45.793 13.248 -1.845 1.00 53.12 872 GLU A O 1
ATOM 6837 N N . GLY A 1 873 ? 44.505 12.910 -3.666 1.00 49.03 873 GLY A N 1
ATOM 6838 C CA . GLY A 1 873 ? 44.268 11.465 -3.508 1.00 49.03 873 GLY A CA 1
ATOM 6839 C C . GLY A 1 873 ? 45.094 10.577 -4.453 1.00 49.03 873 GLY A C 1
ATOM 6840 O O . GLY A 1 873 ? 44.972 9.355 -4.416 1.00 49.03 873 GLY A O 1
ATOM 6841 N N . VAL A 1 874 ? 45.931 11.174 -5.308 1.00 63.16 874 VAL A N 1
ATOM 6842 C CA . VAL A 1 874 ? 46.804 10.460 -6.256 1.00 63.16 874 VAL A CA 1
ATOM 6843 C C . VAL A 1 874 ? 47.817 9.573 -5.522 1.00 63.16 874 VAL A C 1
ATOM 6845 O O . VAL A 1 874 ? 48.514 10.024 -4.615 1.00 63.16 874 VAL A O 1
ATOM 6848 N N . VAL A 1 875 ? 47.971 8.323 -5.967 1.00 65.19 875 VAL A N 1
ATOM 6849 C CA . VAL A 1 875 ? 48.915 7.363 -5.369 1.00 65.19 875 VAL A CA 1
ATOM 6850 C C . VAL A 1 875 ? 50.146 7.184 -6.258 1.00 65.19 875 VAL A C 1
ATOM 6852 O O . VAL A 1 875 ? 50.030 6.912 -7.455 1.00 65.19 875 VAL A O 1
ATOM 6855 N N . CYS A 1 876 ? 51.335 7.300 -5.659 1.00 64.31 876 CYS A N 1
ATOM 6856 C CA . CYS A 1 876 ? 52.625 7.125 -6.329 1.00 64.31 876 CYS A CA 1
ATOM 6857 C C . CYS A 1 876 ? 53.246 5.735 -6.104 1.00 64.31 876 CYS A C 1
ATOM 6859 O O . CYS A 1 876 ? 52.932 5.024 -5.144 1.00 64.31 876 CYS A O 1
ATOM 6861 N N . ALA A 1 877 ? 54.150 5.353 -7.009 1.00 65.50 877 ALA A N 1
ATOM 6862 C CA . ALA A 1 877 ? 55.018 4.188 -6.852 1.00 65.50 877 ALA A CA 1
ATOM 6863 C C . ALA A 1 877 ? 56.106 4.432 -5.787 1.00 65.50 877 ALA A C 1
ATOM 6865 O O . ALA A 1 877 ? 56.411 5.572 -5.438 1.00 65.50 877 ALA A O 1
ATOM 6866 N N . GLU A 1 878 ? 56.719 3.362 -5.282 1.00 66.56 878 GLU A N 1
ATOM 6867 C CA . GLU A 1 878 ? 57.739 3.460 -4.231 1.00 66.56 878 GLU A CA 1
ATOM 6868 C C . GLU A 1 878 ? 58.974 4.265 -4.675 1.00 66.56 878 GLU A C 1
ATOM 6870 O O . GLU A 1 878 ? 59.319 4.333 -5.859 1.00 66.56 878 GLU A O 1
ATOM 6875 N N . GLY A 1 879 ? 59.613 4.943 -3.717 1.00 71.38 879 GLY A N 1
ATOM 6876 C CA . GLY A 1 879 ? 60.707 5.885 -3.979 1.00 71.38 879 GLY A CA 1
ATOM 6877 C C . GLY A 1 879 ? 60.293 7.177 -4.699 1.00 71.38 879 GLY A C 1
ATOM 6878 O O . GLY A 1 879 ? 61.173 7.897 -5.180 1.00 71.38 879 GLY A O 1
ATOM 6879 N N . HIS A 1 880 ? 58.989 7.466 -4.809 1.00 78.81 880 HIS A N 1
ATOM 6880 C CA . HIS A 1 880 ? 58.451 8.690 -5.406 1.00 78.81 880 HIS A CA 1
ATOM 6881 C C . HIS A 1 880 ? 57.420 9.358 -4.484 1.00 78.81 880 HIS A C 1
ATOM 6883 O O . HIS A 1 880 ? 56.473 8.722 -4.025 1.00 78.81 880 HIS A O 1
ATOM 6889 N N . ASP A 1 881 ? 57.570 10.665 -4.287 1.00 77.06 881 ASP A N 1
ATOM 6890 C CA . ASP A 1 881 ? 56.625 11.522 -3.576 1.00 77.06 881 ASP A CA 1
ATOM 6891 C C . ASP A 1 881 ? 55.656 12.177 -4.571 1.00 77.06 881 ASP A C 1
ATOM 6893 O O . ASP A 1 881 ? 55.987 12.420 -5.735 1.00 77.06 881 ASP A O 1
ATOM 6897 N N . LEU A 1 882 ? 54.472 12.545 -4.086 1.00 77.00 882 LEU A N 1
ATOM 6898 C CA . LEU A 1 882 ? 53.509 13.354 -4.826 1.00 77.00 882 LEU A CA 1
ATOM 6899 C C . LEU A 1 882 ? 53.821 14.853 -4.684 1.00 77.00 882 LEU A C 1
ATOM 6901 O O . LEU A 1 882 ? 53.938 15.367 -3.570 1.00 77.00 882 LEU A O 1
ATOM 6905 N N . LEU A 1 883 ? 53.893 15.563 -5.812 1.00 79.25 883 LEU A N 1
ATOM 6906 C CA . LEU A 1 883 ? 53.989 17.022 -5.876 1.00 79.25 883 LEU A CA 1
ATOM 6907 C C . LEU A 1 883 ? 52.925 17.609 -6.808 1.00 79.25 883 LEU A C 1
ATOM 6909 O O . LEU A 1 883 ? 52.606 17.046 -7.854 1.00 79.25 883 LEU A O 1
ATOM 6913 N N . ILE A 1 884 ? 52.410 18.782 -6.446 1.00 75.25 884 ILE A N 1
ATOM 6914 C CA . ILE A 1 884 ? 51.390 19.529 -7.185 1.00 75.25 884 ILE A CA 1
ATOM 6915 C C . ILE A 1 884 ? 52.016 20.800 -7.774 1.00 75.25 884 ILE A C 1
ATOM 6917 O O . ILE A 1 884 ? 52.774 21.496 -7.097 1.00 75.25 884 ILE A O 1
ATOM 6921 N N . ARG A 1 885 ? 51.687 21.130 -9.033 1.00 73.88 885 ARG A N 1
ATOM 6922 C CA . ARG A 1 885 ? 52.108 22.378 -9.699 1.00 73.88 885 ARG A CA 1
ATOM 6923 C C . ARG A 1 885 ? 51.010 23.456 -9.682 1.00 73.88 885 ARG A C 1
ATOM 6925 O O . ARG A 1 885 ? 50.038 23.323 -10.438 1.00 73.88 885 ARG A O 1
ATOM 6932 N N . PRO A 1 886 ? 51.173 24.560 -8.931 1.00 64.31 886 PRO A N 1
ATOM 6933 C CA . PRO A 1 886 ? 50.320 25.742 -9.047 1.00 64.31 886 PRO A CA 1
ATOM 6934 C C . PRO A 1 886 ? 50.497 26.454 -10.407 1.00 64.31 886 PRO A C 1
ATOM 6936 O O . PRO A 1 886 ? 51.528 26.293 -11.065 1.00 64.31 886 PRO A O 1
ATOM 6939 N N . PRO A 1 887 ? 49.523 27.264 -10.864 1.00 54.94 887 PRO A N 1
ATOM 6940 C CA . PRO A 1 887 ? 48.160 27.412 -10.345 1.00 54.94 887 PRO A CA 1
ATOM 6941 C C . PRO A 1 887 ? 47.173 26.391 -10.951 1.00 54.94 887 PRO A C 1
ATOM 6943 O O . PRO A 1 887 ? 45.973 26.496 -10.739 1.00 54.94 887 PRO A O 1
ATOM 6946 N N . LYS A 1 888 ? 47.646 25.426 -11.758 1.00 53.44 888 LYS A N 1
ATOM 6947 C CA . LYS A 1 888 ? 46.797 24.442 -12.469 1.00 53.44 888 LYS A CA 1
ATOM 6948 C C . LYS A 1 888 ? 46.539 23.148 -11.669 1.00 53.44 888 LYS A C 1
ATOM 6950 O O . LYS A 1 888 ? 45.957 22.195 -12.196 1.00 53.44 888 LYS A O 1
ATOM 6955 N N . ASN A 1 889 ? 47.028 23.107 -10.429 1.00 60.84 889 ASN A N 1
ATOM 6956 C CA . ASN A 1 889 ? 47.047 21.979 -9.496 1.00 60.84 889 ASN A CA 1
ATOM 6957 C C . ASN A 1 889 ? 47.309 20.627 -10.178 1.00 60.84 889 ASN A C 1
ATOM 6959 O O . ASN A 1 889 ? 46.564 19.669 -9.993 1.00 60.84 889 ASN A O 1
ATOM 6963 N N . VAL A 1 890 ? 48.339 20.569 -11.029 1.00 65.94 890 VAL A N 1
ATOM 6964 C CA . VAL A 1 890 ? 48.700 19.349 -11.771 1.00 65.94 890 VAL A CA 1
ATOM 6965 C C . VAL A 1 890 ? 49.499 18.425 -10.848 1.00 65.94 890 VAL A C 1
ATOM 6967 O O . VAL A 1 890 ? 50.581 18.844 -10.429 1.00 65.94 890 VAL A O 1
ATOM 6970 N N . PRO A 1 891 ? 49.013 17.209 -10.540 1.00 70.00 891 PRO A N 1
ATOM 6971 C CA . PRO A 1 891 ? 49.735 16.253 -9.711 1.00 70.00 891 PRO A CA 1
ATOM 6972 C C . PRO A 1 891 ? 50.804 15.528 -10.538 1.00 70.00 891 PRO A C 1
ATOM 6974 O O . PRO A 1 891 ? 50.598 15.221 -11.715 1.00 70.00 891 PRO A O 1
ATOM 6977 N N . LEU A 1 892 ? 51.947 15.235 -9.922 1.00 76.88 892 LEU A N 1
ATOM 6978 C CA . LEU A 1 892 ? 53.035 14.464 -10.514 1.00 76.88 892 LEU A CA 1
ATOM 6979 C C . LEU A 1 892 ? 53.771 13.667 -9.432 1.00 76.88 892 LEU A C 1
ATOM 6981 O O . LEU A 1 892 ? 54.128 14.211 -8.389 1.00 76.88 892 LEU A O 1
ATOM 6985 N N . CYS A 1 893 ? 54.056 12.397 -9.714 1.00 76.94 893 CYS A N 1
ATOM 6986 C CA . CYS A 1 893 ? 54.954 11.591 -8.896 1.00 76.94 893 CYS A CA 1
ATOM 6987 C C . CYS A 1 893 ? 56.403 11.898 -9.281 1.00 76.94 893 CYS A C 1
ATOM 6989 O O . CYS A 1 893 ? 56.805 11.707 -10.430 1.00 76.94 893 CYS A O 1
ATOM 6991 N N . VAL A 1 894 ? 57.187 12.377 -8.322 1.00 79.31 894 VAL A N 1
ATOM 6992 C CA . VAL A 1 894 ? 58.589 12.768 -8.486 1.00 79.31 894 VAL A CA 1
ATOM 6993 C C . VAL A 1 894 ? 59.416 11.922 -7.533 1.00 79.31 894 VAL A C 1
ATOM 6995 O O . VAL A 1 894 ? 59.063 11.798 -6.366 1.00 79.31 894 VAL A O 1
ATOM 6998 N N . LYS A 1 895 ? 60.527 11.343 -8.001 1.00 83.44 895 LYS A N 1
ATOM 6999 C CA . LYS A 1 895 ? 61.433 10.585 -7.127 1.00 83.44 895 LYS A CA 1
ATOM 7000 C C . LYS A 1 895 ? 61.761 11.363 -5.848 1.00 83.44 895 LYS A C 1
ATOM 7002 O O . LYS A 1 895 ? 62.116 12.538 -5.942 1.00 83.44 895 LYS A O 1
ATOM 7007 N N . THR A 1 896 ? 61.734 10.709 -4.688 1.00 83.00 8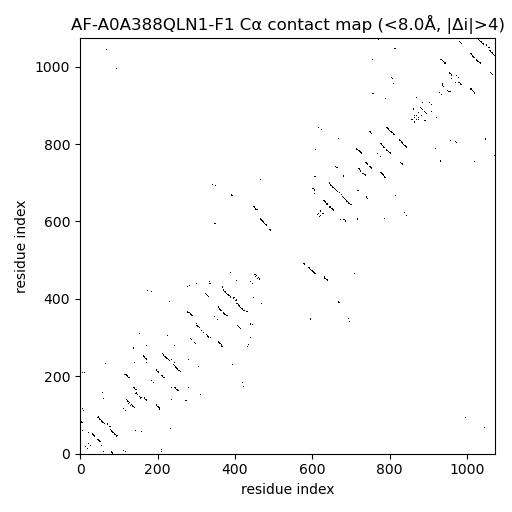96 THR A N 1
ATOM 7008 C CA . THR A 1 896 ? 61.955 11.347 -3.376 1.00 83.00 896 THR A CA 1
ATOM 7009 C C . THR A 1 896 ? 63.291 12.111 -3.321 1.00 83.00 896 THR A C 1
ATOM 7011 O O . THR A 1 896 ? 63.344 13.240 -2.843 1.00 83.00 896 THR A O 1
ATOM 7014 N N . GLU A 1 897 ? 64.351 11.572 -3.943 1.00 84.50 897 GLU A N 1
ATOM 7015 C CA . GLU A 1 897 ? 65.677 12.211 -4.113 1.00 84.50 897 GLU A CA 1
ATOM 7016 C C . GLU A 1 897 ? 65.681 13.527 -4.929 1.00 84.50 897 GLU A C 1
ATOM 7018 O O . GLU A 1 897 ? 66.661 14.275 -4.922 1.00 84.50 897 GLU A O 1
ATOM 7023 N N . HIS A 1 898 ? 64.603 13.827 -5.658 1.00 85.25 898 HIS A N 1
ATOM 7024 C CA . HIS A 1 898 ? 64.471 14.997 -6.532 1.00 85.25 898 HIS A CA 1
ATOM 7025 C C . HIS A 1 898 ? 63.455 16.035 -6.048 1.00 85.25 898 HIS A C 1
ATOM 7027 O O . HIS A 1 898 ? 63.465 17.156 -6.559 1.00 85.25 898 HIS A O 1
ATOM 7033 N N . VAL A 1 899 ? 62.635 15.702 -5.050 1.00 81.69 899 VAL A N 1
ATOM 7034 C CA . VAL A 1 899 ? 61.563 16.545 -4.493 1.00 81.69 899 VAL A CA 1
ATOM 7035 C C . VAL A 1 899 ? 62.016 17.980 -4.228 1.00 81.69 899 VAL A C 1
ATOM 7037 O O . VAL A 1 899 ? 61.434 18.915 -4.775 1.00 81.69 899 VAL A O 1
ATOM 7040 N N . SER A 1 900 ? 63.129 18.160 -3.513 1.00 79.00 900 SER A N 1
ATOM 7041 C CA . SER A 1 900 ? 63.633 19.484 -3.124 1.00 79.00 900 SER A CA 1
ATOM 7042 C C . SER A 1 900 ? 63.966 20.398 -4.312 1.00 79.00 900 SER A C 1
ATOM 7044 O O . SER A 1 900 ? 63.890 21.617 -4.190 1.00 79.00 900 SER A O 1
ATOM 7046 N N . LYS A 1 901 ? 64.302 19.834 -5.483 1.00 83.50 901 LYS A N 1
ATOM 7047 C CA . LYS A 1 901 ? 64.565 20.601 -6.718 1.00 83.50 901 LYS A CA 1
ATOM 7048 C C . LYS A 1 901 ? 63.265 21.102 -7.361 1.00 83.50 901 LYS A C 1
ATOM 7050 O O . LYS A 1 901 ? 63.244 22.176 -7.961 1.00 83.50 901 LYS A O 1
ATOM 7055 N N . PHE A 1 902 ? 62.179 20.339 -7.234 1.00 78.06 902 PHE A N 1
ATOM 7056 C CA . PHE A 1 902 ? 60.852 20.722 -7.719 1.00 78.06 902 PHE A CA 1
ATOM 7057 C C . PHE A 1 902 ? 60.166 21.706 -6.762 1.00 78.06 902 PHE A C 1
ATOM 7059 O O . PHE A 1 902 ? 59.572 22.676 -7.228 1.00 78.06 902 PHE A O 1
ATOM 7066 N N . GLU A 1 903 ? 60.334 21.542 -5.448 1.00 77.50 903 GLU A N 1
ATOM 7067 C CA . GLU A 1 903 ? 59.891 22.514 -4.435 1.00 77.50 903 GLU A CA 1
ATOM 7068 C C . GLU A 1 903 ? 60.571 23.883 -4.643 1.00 77.50 903 GLU A C 1
ATOM 7070 O O . GLU A 1 903 ? 59.894 24.904 -4.755 1.00 77.50 903 GLU A O 1
ATOM 7075 N N . GLN A 1 904 ? 61.895 23.907 -4.861 1.00 79.62 904 GLN A N 1
ATOM 7076 C CA . GLN A 1 904 ? 62.636 25.114 -5.280 1.00 79.62 904 GLN A CA 1
ATOM 7077 C C . GLN A 1 904 ? 62.158 25.705 -6.621 1.00 79.62 904 GLN A C 1
ATOM 7079 O O . GLN A 1 904 ? 62.387 26.882 -6.892 1.00 79.62 904 GLN A O 1
ATOM 7084 N N . SER A 1 905 ? 61.475 24.910 -7.450 1.00 73.38 905 SER A N 1
ATOM 7085 C CA . SER A 1 905 ? 60.874 25.325 -8.725 1.00 73.38 905 SER A CA 1
ATOM 7086 C C . SER A 1 905 ? 59.384 25.697 -8.603 1.00 73.38 905 SER A C 1
ATOM 7088 O O . SER A 1 905 ? 58.688 25.781 -9.618 1.00 73.38 905 SER A O 1
ATOM 7090 N N . GLY A 1 906 ? 58.875 25.900 -7.381 1.00 69.06 906 GLY A N 1
ATOM 7091 C CA . GLY A 1 906 ? 57.510 26.366 -7.112 1.00 69.06 906 GLY A CA 1
ATOM 7092 C C . GLY A 1 906 ? 56.427 25.281 -7.103 1.00 69.06 906 GLY A C 1
ATOM 7093 O O . GLY A 1 906 ? 55.252 25.608 -7.261 1.00 69.06 906 GLY A O 1
ATOM 7094 N N . TRP A 1 907 ? 56.794 24.006 -6.950 1.00 82.44 907 TRP A N 1
ATOM 7095 C CA . TRP A 1 907 ? 55.845 22.911 -6.698 1.00 82.44 907 TRP A CA 1
ATOM 7096 C C . TRP A 1 907 ? 55.619 22.734 -5.188 1.00 82.44 907 TRP A C 1
ATOM 7098 O O . TRP A 1 907 ? 56.467 23.118 -4.387 1.00 82.44 907 TRP A O 1
ATOM 7108 N N . ILE A 1 908 ? 54.486 22.147 -4.794 1.00 80.50 908 ILE A N 1
ATOM 7109 C CA . ILE A 1 908 ? 54.092 21.985 -3.383 1.00 80.50 908 ILE A CA 1
ATOM 7110 C C . ILE A 1 908 ? 53.667 20.548 -3.061 1.00 80.50 908 ILE A C 1
ATOM 7112 O O . ILE A 1 908 ? 53.186 19.827 -3.937 1.00 80.50 908 ILE A O 1
ATOM 7116 N N . LYS A 1 909 ? 53.813 20.142 -1.795 1.00 73.19 909 LYS A N 1
ATOM 7117 C CA . LYS A 1 909 ? 53.219 18.909 -1.251 1.00 73.19 909 LYS A CA 1
ATOM 7118 C C . LYS A 1 909 ? 51.777 19.167 -0.773 1.00 73.19 909 LYS A C 1
ATOM 7120 O O . LYS A 1 909 ? 51.529 20.264 -0.270 1.00 73.19 909 LYS A O 1
ATOM 7125 N N . PRO A 1 910 ? 50.845 18.198 -0.888 1.00 63.31 910 PRO A N 1
ATOM 7126 C CA . PRO A 1 910 ? 49.487 18.328 -0.340 1.00 63.31 910 PRO A CA 1
ATOM 7127 C C . PRO A 1 910 ? 49.487 18.393 1.196 1.00 63.31 910 PRO A C 1
ATOM 7129 O O . PRO A 1 910 ? 50.354 17.794 1.836 1.00 63.31 910 PRO A O 1
ATOM 7132 N N . SER A 1 911 ? 48.503 19.064 1.803 1.00 56.69 911 SER A N 1
ATOM 7133 C CA . SER A 1 911 ? 48.388 19.188 3.263 1.00 56.69 911 SER A CA 1
ATOM 7134 C C . SER A 1 911 ? 47.423 18.176 3.904 1.00 56.69 911 SER A C 1
ATOM 7136 O O . SER A 1 911 ? 46.467 17.697 3.295 1.00 56.69 911 SER A O 1
ATOM 7138 N N . GLU A 1 912 ? 47.620 17.907 5.200 1.00 45.59 912 GLU A N 1
ATOM 7139 C CA . GLU A 1 912 ? 46.773 17.013 6.019 1.00 45.59 912 GLU A CA 1
ATOM 7140 C C . GLU A 1 912 ? 45.298 17.441 6.139 1.00 45.59 912 GLU A C 1
ATOM 7142 O O . GLU A 1 912 ? 44.459 16.671 6.615 1.00 45.59 912 GLU A O 1
ATOM 7147 N N . ARG A 1 913 ? 44.953 18.671 5.735 1.00 41.03 913 ARG A N 1
ATOM 7148 C CA . ARG A 1 913 ? 43.560 19.139 5.731 1.00 41.03 913 ARG A CA 1
ATOM 7149 C C . ARG A 1 913 ? 42.833 18.798 4.433 1.00 41.03 913 ARG A C 1
ATOM 7151 O O . ARG A 1 913 ? 41.635 18.553 4.478 1.00 41.03 913 ARG A O 1
ATOM 7158 N N . GLU A 1 914 ? 43.554 18.743 3.316 1.00 47.28 914 GLU A N 1
ATOM 7159 C CA . GLU A 1 914 ? 42.994 18.501 1.979 1.00 47.28 914 GLU A CA 1
ATOM 7160 C C . GLU A 1 914 ? 42.735 17.005 1.728 1.00 47.28 914 GLU A C 1
ATOM 7162 O O . GLU A 1 914 ? 41.782 16.648 1.041 1.00 47.28 914 GLU A O 1
ATOM 7167 N N . LYS A 1 915 ? 43.491 16.118 2.394 1.00 46.12 915 LYS A N 1
ATOM 7168 C CA . LYS A 1 915 ? 43.276 14.655 2.386 1.00 46.12 915 LYS A CA 1
ATOM 7169 C C . LYS A 1 915 ? 41.886 14.200 2.863 1.00 46.12 915 LYS A C 1
ATOM 7171 O O . LYS A 1 915 ? 41.530 13.044 2.664 1.00 46.12 915 LYS A O 1
ATOM 7176 N N . ARG A 1 916 ? 41.112 15.063 3.535 1.00 40.34 916 ARG A N 1
ATOM 7177 C CA . ARG A 1 916 ? 39.845 14.686 4.190 1.00 40.34 916 ARG A CA 1
ATOM 7178 C C . ARG A 1 916 ? 38.636 14.633 3.252 1.00 40.34 916 ARG A C 1
ATOM 7180 O O . ARG A 1 916 ? 37.630 14.046 3.627 1.00 40.34 916 ARG A O 1
ATOM 7187 N N . ASN A 1 917 ? 38.731 15.178 2.039 1.00 42.56 917 ASN A N 1
ATOM 7188 C CA . ASN A 1 917 ? 37.591 15.279 1.117 1.00 42.56 917 ASN A CA 1
ATOM 7189 C C . ASN A 1 917 ? 37.314 13.995 0.302 1.00 42.56 917 ASN A C 1
ATOM 7191 O O . ASN A 1 917 ? 36.486 14.014 -0.604 1.00 42.56 917 ASN A O 1
ATOM 7195 N N . ALA A 1 918 ? 37.971 12.869 0.606 1.00 35.84 918 ALA A N 1
ATOM 7196 C CA . ALA A 1 918 ? 37.780 11.608 -0.122 1.00 35.84 918 ALA A CA 1
ATOM 7197 C C . ALA A 1 918 ? 36.320 11.099 -0.103 1.00 35.84 918 ALA A C 1
ATOM 7199 O O . ALA A 1 918 ? 35.865 10.518 -1.085 1.00 35.84 918 ALA A O 1
ATOM 7200 N N . SER A 1 919 ? 35.565 11.374 0.966 1.00 36.44 919 SER A N 1
ATOM 7201 C CA . SER A 1 919 ? 34.161 10.947 1.093 1.00 36.44 919 SER A CA 1
ATOM 7202 C C . SER A 1 919 ? 33.200 11.719 0.174 1.00 36.44 919 SER A C 1
ATOM 7204 O O . SER A 1 919 ? 32.194 11.166 -0.261 1.00 36.44 919 SER A O 1
ATOM 7206 N N . ASP A 1 920 ? 33.536 12.957 -0.216 1.00 37.59 920 ASP A N 1
ATOM 7207 C CA . ASP A 1 920 ? 32.778 13.693 -1.243 1.00 37.59 920 ASP A CA 1
ATOM 7208 C C . ASP A 1 920 ? 33.054 13.159 -2.660 1.00 37.59 920 ASP A C 1
ATOM 7210 O O . ASP A 1 920 ? 32.223 13.316 -3.548 1.00 37.59 920 ASP A O 1
ATOM 7214 N N . VAL A 1 921 ? 34.198 12.498 -2.875 1.00 37.56 921 VAL A N 1
ATOM 7215 C CA . VAL A 1 921 ? 34.566 11.851 -4.152 1.00 37.56 921 VAL A CA 1
ATOM 7216 C C . VAL A 1 921 ? 33.970 10.442 -4.266 1.00 37.56 921 VAL A C 1
ATOM 7218 O O . VAL A 1 921 ? 33.737 9.961 -5.370 1.00 37.56 921 VAL A O 1
ATOM 7221 N N . LEU A 1 922 ? 33.655 9.803 -3.135 1.00 35.28 922 LEU A N 1
ATOM 7222 C CA . LEU A 1 922 ? 32.863 8.569 -3.075 1.00 35.28 922 LEU A CA 1
ATOM 7223 C C . LEU A 1 922 ? 31.344 8.814 -3.183 1.00 35.28 922 LEU A C 1
ATOM 7225 O O . LEU A 1 922 ? 30.568 7.859 -3.125 1.00 35.28 922 LEU A O 1
ATOM 7229 N N . GLN A 1 923 ? 30.900 10.056 -3.425 1.00 36.94 923 GLN A N 1
ATOM 7230 C CA . GLN A 1 923 ? 29.568 10.296 -3.984 1.00 36.94 923 GLN A CA 1
ATOM 7231 C C . GLN A 1 923 ? 29.528 9.780 -5.427 1.00 36.94 923 GLN A C 1
ATOM 7233 O O . GLN A 1 923 ? 29.896 10.493 -6.356 1.00 36.94 923 GLN A O 1
ATOM 7238 N N . THR A 1 924 ? 29.103 8.521 -5.568 1.00 39.34 924 THR A N 1
ATOM 7239 C CA . THR A 1 924 ? 28.479 7.925 -6.759 1.00 39.34 924 THR A CA 1
ATOM 7240 C C . THR A 1 924 ? 28.917 8.513 -8.107 1.00 39.34 924 THR A C 1
ATOM 7242 O O . THR A 1 924 ? 28.377 9.523 -8.560 1.00 39.34 924 THR A O 1
ATOM 7245 N N . ILE A 1 925 ? 29.783 7.788 -8.832 1.00 44.72 925 ILE A N 1
ATOM 7246 C CA . ILE A 1 925 ? 30.100 8.039 -10.256 1.00 44.72 925 ILE A CA 1
ATOM 7247 C C . ILE A 1 925 ? 28.897 7.624 -11.132 1.00 44.72 925 ILE A C 1
ATOM 7249 O O . ILE A 1 925 ? 28.966 6.758 -11.997 1.00 44.72 925 ILE A O 1
ATOM 7253 N N . LEU A 1 926 ? 27.737 8.215 -10.848 1.00 46.81 926 LEU A N 1
ATOM 7254 C CA . LEU A 1 926 ? 26.515 8.084 -11.620 1.00 46.81 926 LEU A CA 1
ATOM 7255 C C . LEU A 1 926 ? 26.808 8.594 -13.039 1.00 46.81 926 LEU A C 1
ATOM 7257 O O . LEU A 1 926 ? 27.153 9.772 -13.172 1.00 46.81 926 LEU A O 1
ATOM 7261 N N . PRO A 1 927 ? 26.658 7.765 -14.092 1.00 50.06 927 PRO A N 1
ATOM 7262 C CA . PRO A 1 927 ? 26.939 8.191 -15.462 1.00 50.06 927 PRO A CA 1
ATOM 7263 C C . PRO A 1 927 ? 26.114 9.433 -15.811 1.00 50.06 927 PRO A C 1
ATOM 7265 O O . PRO A 1 927 ? 24.999 9.612 -15.299 1.00 50.06 927 PRO A O 1
ATOM 7268 N N . THR A 1 928 ? 26.640 10.312 -16.662 1.00 59.19 928 THR A N 1
ATOM 7269 C CA . THR A 1 928 ? 25.922 11.541 -17.024 1.00 59.19 928 THR A CA 1
ATOM 7270 C C . THR A 1 928 ? 24.653 11.222 -17.820 1.00 59.19 928 THR A C 1
ATOM 7272 O O . THR A 1 928 ? 24.522 10.152 -18.416 1.00 59.19 928 THR A O 1
ATOM 7275 N N . ASN A 1 929 ? 23.698 12.158 -17.857 1.00 62.88 929 ASN A N 1
ATOM 7276 C CA . ASN A 1 929 ? 22.476 12.008 -18.661 1.00 62.88 929 ASN A CA 1
ATOM 7277 C C . ASN A 1 929 ? 22.766 11.735 -20.148 1.00 62.88 929 ASN A C 1
ATOM 7279 O O . ASN A 1 929 ? 21.936 11.133 -20.820 1.00 62.88 929 ASN A O 1
ATOM 7283 N N . ASP A 1 930 ? 23.927 12.174 -20.634 1.00 71.38 930 ASP A N 1
ATOM 7284 C CA . ASP A 1 930 ? 24.360 12.038 -22.021 1.00 71.38 930 ASP A CA 1
ATOM 7285 C C . ASP A 1 930 ? 24.984 10.654 -22.291 1.00 71.38 930 ASP A C 1
ATOM 7287 O O . ASP A 1 930 ? 25.129 10.264 -23.442 1.00 71.38 930 ASP A O 1
ATOM 7291 N N . GLU A 1 931 ? 25.377 9.905 -21.256 1.00 64.19 931 GLU A N 1
ATOM 7292 C CA . GLU A 1 931 ? 26.014 8.580 -21.362 1.00 64.19 931 GLU A CA 1
ATOM 7293 C C . GLU A 1 931 ? 25.062 7.415 -21.072 1.00 64.19 931 GLU A C 1
ATOM 7295 O O . GLU A 1 931 ? 25.395 6.276 -21.397 1.00 64.19 931 GLU A O 1
ATOM 7300 N N . ARG A 1 932 ? 23.912 7.679 -20.438 1.00 69.19 932 ARG A N 1
ATOM 7301 C CA . ARG A 1 932 ? 22.890 6.675 -20.093 1.00 69.19 932 ARG A CA 1
ATOM 7302 C C . ARG A 1 932 ? 21.980 6.354 -21.270 1.00 69.19 932 ARG A C 1
ATOM 7304 O O . ARG A 1 932 ? 21.674 7.239 -22.065 1.00 69.19 932 ARG A O 1
ATOM 7311 N N . ALA A 1 933 ? 21.446 5.135 -21.293 1.00 71.56 933 ALA A N 1
ATOM 7312 C CA . ALA A 1 933 ? 20.312 4.773 -22.139 1.00 71.56 933 ALA A CA 1
ATOM 7313 C C . ALA A 1 933 ? 19.106 5.699 -21.872 1.00 71.56 933 ALA A C 1
ATOM 7315 O O . ALA A 1 933 ? 18.652 5.830 -20.734 1.00 71.56 933 ALA A O 1
ATOM 7316 N N . ALA A 1 934 ? 18.598 6.341 -22.927 1.00 74.50 934 ALA A N 1
ATOM 7317 C CA . ALA A 1 934 ? 17.617 7.424 -22.835 1.00 74.50 934 ALA A CA 1
ATOM 7318 C C . ALA A 1 934 ? 16.421 7.292 -23.797 1.00 74.50 934 ALA A C 1
ATOM 7320 O O . ALA A 1 934 ? 15.394 7.933 -23.568 1.00 74.50 934 ALA A O 1
ATOM 7321 N N . SER A 1 935 ? 16.524 6.508 -24.879 1.00 78.44 935 SER A N 1
ATOM 7322 C CA . SER A 1 935 ? 15.421 6.347 -25.843 1.00 78.44 935 SER A CA 1
ATOM 7323 C C . SER A 1 935 ? 15.502 5.066 -26.677 1.00 78.44 935 SER A C 1
ATOM 7325 O O . SER A 1 935 ? 16.581 4.505 -26.880 1.00 78.44 935 SER A O 1
ATOM 7327 N N . PHE A 1 936 ? 14.358 4.642 -27.220 1.00 84.06 936 PHE A N 1
ATOM 7328 C CA . PHE A 1 936 ? 14.247 3.523 -28.158 1.00 84.06 936 PHE A CA 1
ATOM 7329 C C . PHE A 1 936 ? 13.946 4.028 -29.579 1.00 84.06 936 PHE A C 1
ATOM 7331 O O . PHE A 1 936 ? 13.132 4.933 -29.762 1.00 84.06 936 PHE A O 1
ATOM 7338 N N . THR A 1 937 ? 14.556 3.412 -30.593 1.00 88.81 937 THR A N 1
ATOM 7339 C CA . THR A 1 937 ? 14.132 3.523 -31.999 1.00 88.81 937 THR A CA 1
ATOM 7340 C C . THR A 1 937 ? 13.646 2.146 -32.447 1.00 88.81 937 THR A C 1
ATOM 7342 O O . THR A 1 937 ? 14.386 1.175 -32.330 1.00 88.81 937 THR A O 1
ATOM 7345 N N . ILE A 1 938 ? 12.400 2.044 -32.919 1.00 91.50 938 ILE A N 1
ATOM 7346 C CA . ILE A 1 938 ? 11.787 0.778 -33.346 1.00 91.50 938 ILE A CA 1
ATOM 7347 C C . ILE A 1 938 ? 11.595 0.830 -34.863 1.00 91.50 938 ILE A C 1
ATOM 7349 O O . ILE A 1 938 ? 11.040 1.804 -35.363 1.00 91.50 938 ILE A O 1
ATOM 7353 N N . THR A 1 939 ? 12.006 -0.202 -35.597 1.00 93.38 939 THR A N 1
ATOM 7354 C CA . THR A 1 939 ? 11.758 -0.337 -37.042 1.00 93.38 939 THR A CA 1
ATOM 7355 C C . THR A 1 939 ? 11.049 -1.650 -37.350 1.00 93.38 939 THR A C 1
ATOM 7357 O O . THR A 1 939 ? 11.493 -2.710 -36.917 1.00 93.38 939 THR A O 1
ATOM 7360 N N . PHE A 1 940 ? 9.966 -1.566 -38.120 1.00 92.44 940 PHE A N 1
ATOM 7361 C CA . PHE A 1 940 ? 9.172 -2.696 -38.598 1.00 92.44 940 PHE A CA 1
ATOM 7362 C C . PHE A 1 940 ? 9.437 -2.917 -40.089 1.00 92.44 940 PHE A C 1
ATOM 7364 O O . PHE A 1 940 ? 9.348 -1.967 -40.871 1.00 92.44 940 PHE A O 1
ATOM 7371 N N . GLU A 1 941 ? 9.727 -4.152 -40.493 1.00 92.56 941 GLU A N 1
ATOM 7372 C CA . GLU A 1 941 ? 9.979 -4.521 -41.893 1.00 92.56 941 GLU A CA 1
ATOM 7373 C C . GLU A 1 941 ? 9.206 -5.792 -42.279 1.00 92.56 941 GLU A C 1
ATOM 7375 O O . GLU A 1 941 ? 9.197 -6.781 -41.548 1.00 92.56 941 GLU A O 1
ATOM 7380 N N . GLY A 1 942 ? 8.541 -5.777 -43.435 1.00 87.31 942 GLY A N 1
ATOM 7381 C CA . GLY A 1 942 ? 7.749 -6.910 -43.914 1.00 87.31 942 GLY A CA 1
ATOM 7382 C C . GLY A 1 942 ? 7.083 -6.631 -45.259 1.00 87.31 942 GLY A C 1
ATOM 7383 O O . GLY A 1 942 ? 7.075 -5.502 -45.748 1.00 87.31 942 GLY A O 1
ATOM 7384 N N . THR A 1 943 ? 6.491 -7.661 -45.855 1.00 82.69 943 THR A N 1
ATOM 7385 C CA . THR A 1 943 ? 5.707 -7.574 -47.101 1.00 82.69 943 THR A CA 1
ATOM 7386 C C . THR A 1 943 ? 4.516 -6.623 -46.954 1.00 82.69 943 THR A C 1
ATOM 7388 O O . THR A 1 943 ? 4.395 -5.671 -47.723 1.00 82.69 943 THR A O 1
ATOM 7391 N N . ASP A 1 944 ? 3.717 -6.803 -45.899 1.00 79.44 944 ASP A N 1
ATOM 7392 C CA . ASP A 1 944 ? 2.626 -5.901 -45.492 1.00 79.44 944 ASP A CA 1
ATOM 7393 C C . ASP A 1 944 ? 3.110 -4.516 -44.996 1.00 79.44 944 ASP A C 1
ATOM 7395 O O . ASP A 1 944 ? 2.308 -3.593 -44.857 1.00 79.44 944 ASP A O 1
ATOM 7399 N N . ILE A 1 945 ? 4.416 -4.344 -44.742 1.00 83.50 945 ILE A N 1
ATOM 7400 C CA . ILE A 1 945 ? 5.033 -3.137 -44.159 1.00 83.50 945 ILE A CA 1
ATOM 7401 C C . ILE A 1 945 ? 6.118 -2.598 -45.112 1.00 83.50 945 ILE A C 1
ATOM 7403 O O . ILE A 1 945 ? 7.307 -2.543 -44.791 1.00 83.50 945 ILE A O 1
ATOM 7407 N N . THR A 1 946 ? 5.698 -2.233 -46.328 1.00 79.00 946 THR A N 1
ATOM 7408 C CA . THR A 1 946 ? 6.573 -1.699 -47.385 1.00 79.00 946 THR A CA 1
ATOM 7409 C C . THR A 1 946 ? 6.214 -0.239 -47.723 1.00 79.00 946 THR A C 1
ATOM 7411 O O . THR A 1 946 ? 5.085 0.019 -48.142 1.00 79.00 946 THR A O 1
ATOM 7414 N N . PRO A 1 947 ? 7.156 0.726 -47.629 1.00 86.25 947 PRO A N 1
ATOM 7415 C CA . PRO A 1 947 ? 8.516 0.584 -47.101 1.00 86.25 947 PRO A CA 1
ATOM 7416 C C . PRO A 1 947 ? 8.518 0.337 -45.585 1.00 86.25 947 PRO A C 1
ATOM 7418 O O . PRO A 1 947 ? 7.535 0.645 -44.910 1.00 86.25 947 PRO A O 1
ATOM 7421 N N . ALA A 1 948 ? 9.643 -0.161 -45.064 1.00 89.19 948 ALA A N 1
ATOM 7422 C CA . ALA A 1 948 ? 9.848 -0.355 -43.630 1.00 89.19 948 ALA A CA 1
ATOM 7423 C C . ALA A 1 948 ? 9.582 0.940 -42.840 1.00 89.19 948 ALA A C 1
ATOM 7425 O O . ALA A 1 948 ? 9.930 2.037 -43.288 1.00 89.19 948 ALA A O 1
ATOM 7426 N N . GLN A 1 949 ? 8.951 0.811 -41.673 1.00 91.19 949 GLN A N 1
ATOM 7427 C CA . GLN A 1 949 ? 8.462 1.937 -40.877 1.00 91.19 949 GLN A CA 1
ATOM 7428 C C . GLN A 1 949 ? 9.255 2.072 -39.578 1.00 91.19 949 GLN A C 1
ATOM 7430 O O . GLN A 1 949 ? 9.232 1.177 -38.734 1.00 91.19 949 GLN A O 1
ATOM 7435 N N . THR A 1 950 ? 9.926 3.211 -39.397 1.00 89.44 950 THR A N 1
ATOM 7436 C CA . THR A 1 950 ? 10.676 3.534 -38.174 1.00 89.44 950 THR A CA 1
ATOM 7437 C C . THR A 1 950 ? 9.883 4.493 -37.288 1.00 89.44 950 THR A C 1
ATOM 7439 O O . THR A 1 950 ? 9.523 5.591 -37.709 1.00 89.44 950 THR A O 1
ATOM 7442 N N . VAL A 1 951 ? 9.656 4.104 -36.035 1.00 85.50 951 VAL A N 1
ATOM 7443 C CA . VAL A 1 951 ? 8.899 4.854 -35.029 1.00 85.50 951 VAL A CA 1
ATOM 7444 C C . VAL A 1 951 ? 9.804 5.191 -33.843 1.00 85.50 951 VAL A C 1
ATOM 7446 O O . VAL A 1 951 ? 10.428 4.318 -33.242 1.00 85.50 951 VAL A O 1
ATOM 7449 N N . LYS A 1 952 ? 9.845 6.481 -33.487 1.00 84.12 952 LYS A N 1
ATOM 7450 C CA . LYS A 1 952 ? 10.588 7.027 -32.329 1.00 84.12 952 LYS A CA 1
ATOM 7451 C C . LYS A 1 952 ? 9.664 7.591 -31.238 1.00 84.12 952 LYS A C 1
ATOM 7453 O O . LYS A 1 952 ? 10.094 8.349 -30.377 1.00 84.12 952 LYS A O 1
ATOM 7458 N N . THR A 1 953 ? 8.374 7.263 -31.320 1.00 82.75 953 THR A N 1
ATOM 7459 C CA . THR A 1 953 ? 7.286 7.755 -30.455 1.00 82.75 953 THR A CA 1
ATOM 7460 C C . THR A 1 953 ? 6.627 6.642 -29.630 1.00 82.75 953 THR A C 1
ATOM 7462 O O . THR A 1 953 ? 5.579 6.871 -29.023 1.00 82.75 953 THR A O 1
ATOM 7465 N N . PHE A 1 954 ? 7.233 5.448 -29.588 1.00 83.94 954 PHE A N 1
ATOM 7466 C CA . PHE A 1 954 ? 7.011 4.476 -28.513 1.00 83.94 954 PHE A CA 1
ATOM 7467 C C . PHE A 1 954 ? 7.813 4.907 -27.284 1.00 83.94 954 PHE A C 1
ATOM 7469 O O . PHE A 1 954 ? 8.959 5.337 -27.410 1.00 83.94 954 PHE A O 1
ATOM 7476 N N . SER A 1 955 ? 7.209 4.815 -26.101 1.00 76.31 955 SER A N 1
ATOM 7477 C CA . SER A 1 955 ? 7.804 5.321 -24.855 1.00 76.31 955 SER A CA 1
ATOM 7478 C C . SER A 1 955 ? 8.290 4.210 -23.926 1.00 76.31 955 SER A C 1
ATOM 7480 O O . SER A 1 955 ? 9.050 4.490 -23.002 1.00 76.31 955 SER A O 1
ATOM 7482 N N . LYS A 1 956 ? 7.890 2.959 -24.184 1.00 78.31 956 LYS A N 1
ATOM 7483 C CA . LYS A 1 956 ? 8.305 1.768 -23.438 1.00 78.31 956 LYS A CA 1
ATOM 7484 C C . LYS A 1 956 ? 8.507 0.589 -24.392 1.00 78.31 956 LYS A C 1
ATOM 7486 O O . LYS A 1 956 ? 7.719 0.411 -25.322 1.00 78.31 956 LYS A O 1
ATOM 7491 N N . PHE A 1 957 ? 9.522 -0.218 -24.110 1.00 79.75 957 PHE A N 1
ATOM 7492 C CA . PHE A 1 957 ? 9.764 -1.545 -24.677 1.00 79.75 957 PHE A CA 1
ATOM 7493 C C . PHE A 1 957 ? 10.101 -2.491 -23.520 1.00 79.75 957 PHE A C 1
ATOM 7495 O O . PHE A 1 957 ? 10.825 -2.091 -22.607 1.00 79.75 957 PHE A O 1
ATOM 7502 N N . VAL A 1 958 ? 9.551 -3.707 -23.546 1.00 75.25 958 VAL A N 1
ATOM 7503 C CA . VAL A 1 958 ? 9.746 -4.743 -22.520 1.00 75.25 958 VAL A CA 1
ATOM 7504 C C . VAL A 1 958 ? 9.706 -6.140 -23.168 1.00 75.25 958 VAL A C 1
ATOM 7506 O O . VAL A 1 958 ? 8.669 -6.463 -23.754 1.00 75.25 958 VAL A O 1
ATOM 7509 N N . PRO A 1 959 ? 10.756 -6.984 -23.064 1.00 70.75 959 PRO A N 1
ATOM 7510 C CA . PRO A 1 959 ? 10.654 -8.421 -23.349 1.00 70.75 959 PRO A CA 1
ATOM 7511 C C . PRO A 1 959 ? 9.745 -9.139 -22.333 1.00 70.75 959 PRO A C 1
ATOM 7513 O O . PRO A 1 959 ? 9.591 -8.686 -21.198 1.00 70.75 959 PRO A O 1
ATOM 7516 N N . ILE A 1 960 ? 9.117 -10.242 -22.744 1.00 70.44 960 ILE A N 1
ATOM 7517 C CA . ILE A 1 960 ? 8.190 -11.040 -21.926 1.00 70.44 960 ILE A CA 1
ATOM 7518 C C . ILE A 1 960 ? 8.729 -12.470 -21.810 1.00 70.44 960 ILE A C 1
ATOM 7520 O O . ILE A 1 960 ? 8.991 -13.104 -22.829 1.00 70.44 960 ILE A O 1
ATOM 7524 N N . ALA A 1 961 ? 8.829 -12.973 -20.578 1.00 53.47 961 ALA A N 1
ATOM 7525 C CA . ALA A 1 961 ? 9.240 -14.344 -20.265 1.00 53.47 961 ALA A CA 1
ATOM 7526 C C . ALA A 1 961 ? 8.056 -15.285 -19.976 1.00 53.47 961 ALA A C 1
ATOM 7528 O O . ALA A 1 961 ? 7.988 -16.390 -20.505 1.00 53.47 961 ALA A O 1
ATOM 7529 N N . ASP A 1 962 ? 7.115 -14.836 -19.139 1.00 51.44 962 ASP A N 1
ATOM 7530 C CA . ASP A 1 962 ? 5.933 -15.589 -18.707 1.00 51.44 962 ASP A CA 1
ATOM 7531 C C . ASP A 1 962 ? 4.745 -14.622 -18.557 1.00 51.44 962 ASP A C 1
ATOM 7533 O O . ASP A 1 962 ? 4.875 -13.523 -18.010 1.00 51.44 962 ASP A O 1
ATOM 7537 N N . GLU A 1 963 ? 3.577 -15.030 -19.049 1.00 44.06 963 GLU A N 1
ATOM 7538 C CA . GLU A 1 963 ? 2.323 -14.273 -18.980 1.00 44.06 963 GLU A CA 1
ATOM 7539 C C . GLU A 1 963 ? 1.760 -14.178 -17.550 1.00 44.06 963 GLU A C 1
ATOM 7541 O O . GLU A 1 963 ? 0.947 -13.299 -17.259 1.00 44.06 963 GLU A O 1
ATOM 7546 N N . ASN A 1 964 ? 2.187 -15.065 -16.643 1.00 37.75 964 ASN A N 1
ATOM 7547 C CA . ASN A 1 964 ? 1.586 -15.226 -15.317 1.00 37.75 964 ASN A CA 1
ATOM 7548 C C . ASN A 1 964 ? 2.121 -14.264 -14.238 1.00 37.75 964 ASN A C 1
ATOM 7550 O O . ASN A 1 964 ? 1.556 -14.209 -13.140 1.00 37.75 964 ASN A O 1
ATOM 7554 N N . SER A 1 965 ? 3.183 -13.490 -14.500 1.00 37.47 965 SER A N 1
ATOM 7555 C CA . SER A 1 965 ? 3.743 -12.602 -13.473 1.00 37.47 965 SER A CA 1
ATOM 7556 C C . SER A 1 965 ? 2.922 -11.321 -13.286 1.00 37.47 965 SER A C 1
ATOM 7558 O O . SER A 1 965 ? 2.954 -10.400 -14.104 1.00 37.47 965 SER A O 1
ATOM 7560 N N . ALA A 1 966 ? 2.255 -11.211 -12.133 1.00 29.88 966 ALA A N 1
ATOM 7561 C CA . ALA A 1 966 ? 1.516 -10.013 -11.718 1.00 29.88 966 ALA A CA 1
ATOM 7562 C C . ALA A 1 966 ? 2.402 -8.760 -11.534 1.00 29.88 966 ALA A C 1
ATOM 7564 O O . ALA A 1 966 ? 1.885 -7.644 -11.473 1.00 29.88 966 ALA A O 1
ATOM 7565 N N . VAL A 1 967 ? 3.728 -8.929 -11.470 1.00 33.88 967 VAL A N 1
ATOM 7566 C CA . VAL A 1 967 ? 4.711 -7.849 -11.609 1.00 33.88 967 VAL A CA 1
ATOM 7567 C C . VAL A 1 967 ? 5.576 -8.173 -12.819 1.00 33.88 967 VAL A C 1
ATOM 7569 O O . VAL A 1 967 ? 6.426 -9.061 -12.761 1.00 33.88 967 VAL A O 1
ATOM 7572 N N . LEU A 1 968 ? 5.377 -7.439 -13.914 1.00 36.09 968 LEU A N 1
ATOM 7573 C CA . LEU A 1 968 ? 6.189 -7.552 -15.126 1.00 36.09 968 LEU A CA 1
ATOM 7574 C C . LEU A 1 968 ? 7.590 -6.961 -14.893 1.00 36.09 968 LEU A C 1
ATOM 7576 O O . LEU A 1 968 ? 7.916 -5.909 -15.443 1.00 36.09 968 LEU A O 1
ATOM 7580 N N . ARG A 1 969 ? 8.417 -7.647 -14.089 1.00 41.97 969 ARG A N 1
ATOM 7581 C CA . ARG A 1 969 ? 9.874 -7.608 -14.252 1.00 41.97 969 ARG A CA 1
ATOM 7582 C C . ARG A 1 969 ? 10.151 -8.142 -15.661 1.00 41.97 969 ARG A C 1
ATOM 7584 O O . ARG A 1 969 ? 9.755 -9.274 -15.937 1.00 41.97 969 ARG A O 1
ATOM 7591 N N . PRO A 1 970 ? 10.752 -7.358 -16.565 1.00 48.19 970 PRO A N 1
ATOM 7592 C CA . PRO A 1 970 ? 11.226 -7.895 -17.826 1.00 48.19 970 PRO A CA 1
ATOM 7593 C C . PRO A 1 970 ? 12.363 -8.861 -17.527 1.00 48.19 970 PRO A C 1
ATOM 7595 O O . PRO A 1 970 ? 13.301 -8.501 -16.820 1.00 48.19 970 PRO A O 1
ATOM 7598 N N . SER A 1 971 ? 12.257 -10.057 -18.076 1.00 44.78 971 SER A N 1
ATOM 7599 C CA . SER A 1 971 ? 13.288 -11.084 -18.085 1.00 44.78 971 SER A CA 1
ATOM 7600 C C . SER A 1 971 ? 13.430 -11.587 -19.520 1.00 44.78 971 SER A C 1
ATOM 7602 O O . SER A 1 971 ? 12.488 -11.515 -20.316 1.00 44.78 971 SER A O 1
ATOM 7604 N N . THR A 1 972 ? 14.622 -12.059 -19.863 1.00 49.50 972 THR A N 1
ATOM 7605 C CA . THR A 1 972 ? 14.936 -12.689 -21.147 1.00 49.50 972 THR A CA 1
ATOM 7606 C C . THR A 1 972 ? 15.590 -14.043 -20.849 1.00 49.50 972 THR A C 1
ATOM 7608 O O . THR A 1 972 ? 16.816 -14.157 -20.934 1.00 49.50 972 THR A O 1
ATOM 7611 N N . PRO A 1 973 ? 14.799 -15.072 -20.478 1.00 48.44 973 PRO A N 1
ATOM 7612 C CA . PRO A 1 973 ? 15.329 -16.408 -20.234 1.00 48.44 973 PRO A CA 1
ATOM 7613 C C . PRO A 1 973 ? 16.067 -16.895 -21.477 1.00 48.44 973 PRO A C 1
ATOM 7615 O O . PRO A 1 973 ? 15.628 -16.645 -22.600 1.00 48.44 973 PRO A O 1
ATOM 7618 N N . LEU A 1 974 ? 17.174 -17.611 -21.303 1.00 49.84 974 LEU A N 1
ATOM 7619 C CA . LEU A 1 974 ? 18.055 -18.025 -22.406 1.00 49.84 974 LEU A CA 1
ATOM 7620 C C . LEU A 1 974 ? 17.476 -19.152 -23.298 1.00 49.84 974 LEU A C 1
ATOM 7622 O O . LEU A 1 974 ? 18.218 -19.898 -23.940 1.00 49.84 974 LEU A O 1
ATOM 7626 N N . ASP A 1 975 ? 16.150 -19.290 -23.343 1.00 50.44 975 ASP A N 1
ATOM 7627 C CA . ASP A 1 975 ? 15.415 -20.402 -23.938 1.00 50.44 975 ASP A CA 1
ATOM 7628 C C . ASP A 1 975 ? 14.429 -19.963 -25.049 1.00 50.44 975 ASP A C 1
ATOM 7630 O O . ASP A 1 975 ? 14.554 -18.912 -25.683 1.00 50.44 975 ASP A O 1
ATOM 7634 N N . SER A 1 976 ? 13.446 -20.813 -25.358 1.00 45.00 976 SER A N 1
ATOM 7635 C CA . SER A 1 976 ? 12.428 -20.541 -26.376 1.00 45.00 976 SER A CA 1
ATOM 7636 C C . SER A 1 976 ? 11.437 -19.410 -26.054 1.00 45.00 976 SER A C 1
ATOM 7638 O O . SER A 1 976 ? 10.735 -18.998 -26.979 1.00 45.00 976 SER A O 1
ATOM 7640 N N . SER A 1 977 ? 11.363 -18.921 -24.810 1.00 50.06 977 SER A N 1
ATOM 7641 C CA . SER A 1 977 ? 10.415 -17.886 -24.358 1.00 50.06 977 SER A CA 1
ATOM 7642 C C . SER A 1 977 ? 10.815 -16.454 -24.737 1.00 50.06 977 SER A C 1
ATOM 7644 O O . SER A 1 977 ? 9.934 -15.613 -24.901 1.00 50.06 977 SER A O 1
ATOM 7646 N N . ALA A 1 978 ? 12.107 -16.191 -24.991 1.00 57.84 978 ALA A N 1
ATOM 7647 C CA . ALA A 1 978 ? 12.704 -14.885 -25.334 1.00 57.84 978 ALA A CA 1
ATOM 7648 C C . ALA A 1 978 ? 12.268 -14.273 -26.690 1.00 57.84 978 ALA A C 1
ATOM 7650 O O . ALA A 1 978 ? 13.025 -13.578 -27.371 1.00 57.84 978 ALA A O 1
ATOM 7651 N N . LYS A 1 979 ? 11.050 -14.571 -27.135 1.00 73.56 979 LYS A N 1
ATOM 7652 C CA . LYS A 1 979 ? 10.497 -14.236 -28.449 1.00 73.56 979 LYS A CA 1
ATOM 7653 C C . LYS A 1 979 ? 9.233 -13.385 -28.366 1.00 73.56 979 LYS A C 1
ATOM 7655 O O . LYS A 1 979 ? 8.722 -12.984 -29.409 1.00 73.56 979 LYS A O 1
ATOM 7660 N N . ALA A 1 980 ? 8.739 -13.117 -27.159 1.00 77.75 980 ALA A N 1
ATOM 7661 C CA . ALA A 1 980 ? 7.621 -12.221 -26.917 1.00 77.75 980 ALA A CA 1
ATOM 7662 C C . ALA A 1 980 ? 8.102 -10.886 -26.330 1.00 77.75 980 ALA A C 1
ATOM 7664 O O . ALA A 1 980 ? 9.067 -10.827 -25.567 1.00 77.75 980 ALA A O 1
ATOM 7665 N N . PHE A 1 981 ? 7.425 -9.795 -26.680 1.00 82.25 981 PHE A N 1
ATOM 7666 C CA . PHE A 1 981 ? 7.678 -8.471 -26.104 1.00 82.25 981 PHE A CA 1
ATOM 7667 C C . PHE A 1 981 ? 6.430 -7.588 -26.180 1.00 82.25 981 PHE A C 1
ATOM 7669 O O . PHE A 1 981 ? 5.487 -7.891 -26.911 1.00 82.25 981 PHE A O 1
ATOM 7676 N N . TYR A 1 982 ? 6.422 -6.465 -25.457 1.00 85.62 982 TYR A N 1
ATOM 7677 C CA . TYR A 1 982 ? 5.431 -5.411 -25.661 1.00 85.62 982 TYR A CA 1
ATOM 7678 C C . TYR A 1 982 ? 6.037 -4.025 -25.872 1.00 85.62 982 TYR A C 1
ATOM 7680 O O . TYR A 1 982 ? 7.129 -3.705 -25.396 1.00 85.62 982 TYR A O 1
ATOM 7688 N N . LEU A 1 983 ? 5.277 -3.194 -26.586 1.00 87.25 983 LEU A N 1
ATOM 7689 C CA . LEU A 1 983 ? 5.508 -1.760 -26.750 1.00 87.25 983 LEU A CA 1
ATOM 7690 C C . LEU A 1 983 ? 4.345 -0.980 -26.122 1.00 87.25 983 LEU A C 1
ATOM 7692 O O . LEU A 1 983 ? 3.199 -1.423 -26.206 1.00 87.25 983 LEU A O 1
ATOM 7696 N N . GLU A 1 984 ? 4.634 0.172 -25.512 1.00 86.06 984 GLU A N 1
ATOM 7697 C CA . GLU A 1 984 ? 3.648 1.071 -24.876 1.00 86.06 984 GLU A CA 1
ATOM 7698 C C . GLU A 1 984 ? 3.858 2.514 -25.380 1.00 86.06 984 GLU A C 1
ATOM 7700 O O . GLU A 1 984 ? 5.005 2.976 -25.487 1.00 86.06 984 GLU A O 1
ATOM 7705 N N . SER A 1 985 ? 2.786 3.246 -25.705 1.00 87.00 985 SER A N 1
ATOM 7706 C CA . SER A 1 985 ? 2.884 4.644 -26.156 1.00 87.00 985 SER A CA 1
ATOM 7707 C C . SER A 1 985 ? 1.620 5.482 -25.928 1.00 87.00 985 SER A C 1
ATOM 7709 O O . SER A 1 985 ? 0.560 4.959 -25.595 1.00 87.00 985 SER A O 1
ATOM 7711 N N . LEU A 1 986 ? 1.715 6.798 -26.154 1.00 86.25 986 LEU A N 1
ATOM 7712 C CA . LEU A 1 986 ? 0.541 7.665 -26.305 1.00 86.25 986 LEU A CA 1
ATOM 7713 C C . LEU A 1 986 ? -0.099 7.472 -27.695 1.00 86.25 986 LEU A C 1
ATOM 7715 O O . LEU A 1 986 ? 0.629 7.576 -28.693 1.00 86.25 986 LEU A O 1
ATOM 7719 N N . PRO A 1 987 ? -1.434 7.303 -27.798 1.00 85.25 987 PRO A N 1
ATOM 7720 C CA . PRO A 1 987 ? -2.112 7.180 -29.080 1.00 85.25 987 PRO A CA 1
ATOM 7721 C C . PRO A 1 987 ? -1.968 8.433 -29.951 1.00 85.25 987 PRO A C 1
ATOM 7723 O O . PRO A 1 987 ? -2.348 9.534 -29.541 1.00 85.25 987 PRO A O 1
ATOM 7726 N N . SER A 1 988 ? -1.406 8.290 -31.155 1.00 81.81 988 SER A N 1
ATOM 7727 C CA . SER A 1 988 ? -0.927 9.441 -31.935 1.00 81.81 988 SER A CA 1
ATOM 7728 C C . SER A 1 988 ? -1.034 9.261 -33.459 1.00 81.81 988 SER A C 1
ATOM 7730 O O . SER A 1 988 ? -1.001 8.152 -33.988 1.00 81.81 988 SER A O 1
ATOM 7732 N N . LYS A 1 989 ? -1.200 10.371 -34.199 1.00 78.44 989 LYS A N 1
ATOM 7733 C CA . LYS A 1 989 ? -1.520 10.348 -35.647 1.00 78.44 989 LYS A CA 1
ATOM 7734 C C . LYS A 1 989 ? -0.386 9.798 -36.527 1.00 78.44 989 LYS A C 1
ATOM 7736 O O . LYS A 1 989 ? -0.658 9.269 -37.602 1.00 78.44 989 LYS A O 1
ATOM 7741 N N . ASP A 1 990 ? 0.857 9.875 -36.064 1.00 79.75 990 ASP A N 1
ATOM 7742 C CA . ASP A 1 990 ? 2.043 9.257 -36.673 1.00 79.75 990 ASP A CA 1
ATOM 7743 C C . ASP A 1 990 ? 2.014 7.717 -36.638 1.00 79.75 990 ASP A C 1
ATOM 7745 O O . ASP A 1 990 ? 2.616 7.081 -37.500 1.00 79.75 990 ASP A O 1
ATOM 7749 N N . LYS A 1 991 ? 1.247 7.110 -35.721 1.00 86.06 991 LYS A N 1
ATOM 7750 C CA . LYS A 1 991 ? 1.038 5.654 -35.636 1.00 86.06 991 LYS A CA 1
ATOM 7751 C C . LYS A 1 991 ? -0.198 5.166 -36.406 1.00 86.06 991 LYS A C 1
ATOM 7753 O O . LYS A 1 991 ? -0.607 4.021 -36.258 1.00 86.06 991 LYS A O 1
ATOM 7758 N N . SER A 1 992 ? -0.793 6.001 -37.261 1.00 79.75 992 SER A N 1
ATOM 7759 C CA . SER A 1 992 ? -1.985 5.641 -38.054 1.00 79.75 992 SER A CA 1
ATOM 7760 C C . SER A 1 992 ? -1.800 4.382 -38.914 1.00 79.75 992 SER A C 1
ATOM 7762 O O . SER A 1 992 ? -2.680 3.525 -38.922 1.00 79.75 992 SER A O 1
ATOM 7764 N N . TRP A 1 993 ? -0.640 4.217 -39.559 1.00 82.88 993 TRP A N 1
ATOM 7765 C CA . TRP A 1 993 ? -0.296 3.000 -40.312 1.00 82.88 993 TRP A CA 1
ATOM 7766 C C . TRP A 1 993 ? -0.229 1.751 -39.411 1.00 82.88 993 TRP A C 1
ATOM 7768 O O . TRP A 1 993 ? -0.644 0.663 -39.803 1.00 82.88 993 TRP A O 1
ATOM 7778 N N . TYR A 1 994 ? 0.264 1.919 -38.181 1.00 85.56 994 TYR A N 1
ATOM 7779 C CA . TYR A 1 994 ? 0.433 0.848 -37.204 1.00 85.56 994 TYR A CA 1
ATOM 7780 C C . TYR A 1 994 ? -0.922 0.383 -36.654 1.00 85.56 994 TYR A C 1
ATOM 7782 O O . TYR A 1 994 ? -1.163 -0.811 -36.489 1.00 85.56 994 TYR A O 1
ATOM 7790 N N . TYR A 1 995 ? -1.851 1.319 -36.457 1.00 84.88 995 TYR A N 1
ATOM 7791 C CA . TYR A 1 995 ? -3.236 0.998 -36.130 1.00 84.88 995 TYR A CA 1
ATOM 7792 C C . TYR A 1 995 ? -3.973 0.295 -37.277 1.00 84.88 995 TYR A C 1
ATOM 7794 O O . TYR A 1 995 ? -4.772 -0.602 -37.013 1.00 84.88 995 TYR A O 1
ATOM 7802 N N . GLU A 1 996 ? -3.689 0.631 -38.543 1.00 80.44 996 GLU A N 1
ATOM 7803 C CA . GLU A 1 996 ? -4.223 -0.140 -39.674 1.00 80.44 996 GLU A CA 1
ATOM 7804 C C . GLU A 1 996 ? -3.724 -1.593 -39.629 1.00 80.44 996 GLU A C 1
ATOM 7806 O O . GLU A 1 996 ? -4.535 -2.510 -39.757 1.00 80.44 996 GLU A O 1
ATOM 7811 N N . LEU A 1 997 ? -2.431 -1.820 -39.369 1.00 81.94 997 LEU A N 1
ATOM 7812 C CA . LEU A 1 997 ? -1.873 -3.166 -39.199 1.00 81.94 997 LEU A CA 1
ATOM 7813 C C . LEU A 1 997 ? -2.565 -3.922 -38.050 1.00 81.94 997 LEU A C 1
ATOM 7815 O O . LEU A 1 997 ? -3.081 -5.018 -38.267 1.00 81.94 997 LEU A O 1
ATOM 7819 N N . ALA A 1 998 ? -2.659 -3.318 -36.860 1.00 83.50 998 ALA A N 1
ATOM 7820 C CA . ALA A 1 998 ? -3.343 -3.907 -35.705 1.00 83.50 998 ALA A CA 1
ATOM 7821 C C . ALA A 1 998 ? -4.825 -4.228 -35.991 1.00 83.50 998 ALA A C 1
ATOM 7823 O O . ALA A 1 998 ? -5.331 -5.263 -35.557 1.00 83.50 998 ALA A O 1
ATOM 7824 N N . SER A 1 999 ? -5.516 -3.406 -36.791 1.00 79.06 999 SER A N 1
ATOM 7825 C CA . SER A 1 999 ? -6.918 -3.638 -37.170 1.00 79.06 999 SER A CA 1
ATOM 7826 C C . SER A 1 999 ? -7.151 -4.967 -37.897 1.00 79.06 999 SER A C 1
ATOM 7828 O O . SER A 1 999 ? -8.226 -5.554 -37.758 1.00 79.06 999 SER A O 1
ATOM 7830 N N . ARG A 1 1000 ? -6.146 -5.457 -38.638 1.00 79.44 1000 ARG A N 1
ATOM 7831 C CA . ARG A 1 1000 ? -6.201 -6.720 -39.393 1.00 79.44 1000 ARG A CA 1
ATOM 7832 C C . ARG A 1 1000 ? -6.009 -7.953 -38.502 1.00 79.44 1000 ARG A C 1
ATOM 7834 O O . ARG A 1 1000 ? -6.421 -9.038 -38.894 1.00 79.44 1000 ARG A O 1
ATOM 7841 N N . TYR A 1 1001 ? -5.413 -7.779 -37.320 1.00 75.81 1001 TYR A N 1
ATOM 7842 C CA . TYR A 1 1001 ? -5.303 -8.811 -36.285 1.00 75.81 1001 TYR A CA 1
ATOM 7843 C C . TYR A 1 1001 ? -6.533 -8.822 -35.357 1.00 75.81 1001 TYR A C 1
ATOM 7845 O O . TYR A 1 1001 ? -7.025 -9.889 -35.003 1.00 75.81 1001 TYR A O 1
ATOM 7853 N N . VAL A 1 1002 ? -7.068 -7.646 -34.996 1.00 73.50 1002 VAL A N 1
ATOM 7854 C CA . VAL A 1 1002 ? -8.209 -7.523 -34.062 1.00 73.50 1002 VAL A CA 1
ATOM 7855 C C . VAL A 1 1002 ? -9.558 -7.893 -34.697 1.00 73.50 1002 VAL A C 1
ATOM 7857 O O . VAL A 1 1002 ? -10.409 -8.484 -34.033 1.00 73.50 1002 VAL A O 1
ATOM 7860 N N . ASN A 1 1003 ? -9.793 -7.544 -35.966 1.00 74.94 1003 ASN A N 1
ATOM 7861 C CA . ASN A 1 1003 ? -11.053 -7.861 -36.644 1.00 74.94 1003 ASN A CA 1
ATOM 7862 C C . ASN A 1 1003 ? -10.951 -9.196 -37.396 1.00 74.94 1003 ASN A C 1
ATOM 7864 O O . ASN A 1 1003 ? -9.966 -9.454 -38.082 1.00 74.94 1003 ASN A O 1
ATOM 7868 N N . ALA A 1 1004 ? -12.003 -10.019 -37.338 1.00 59.03 1004 ALA A N 1
ATOM 7869 C CA . ALA A 1 1004 ? -12.038 -11.310 -38.028 1.00 59.03 1004 ALA A CA 1
ATOM 7870 C C . ALA A 1 1004 ? -11.880 -11.150 -39.557 1.00 59.03 1004 ALA A C 1
ATOM 7872 O O . ALA A 1 1004 ? -12.780 -10.654 -40.239 1.00 59.03 1004 ALA A O 1
ATOM 7873 N N . GLY A 1 1005 ? -10.738 -11.588 -40.094 1.00 66.25 1005 GLY A N 1
ATOM 7874 C CA . GLY A 1 1005 ? -10.351 -11.360 -41.485 1.00 66.25 1005 GLY A CA 1
ATOM 7875 C C . GLY A 1 1005 ? -9.188 -12.243 -41.944 1.00 66.25 1005 GLY A C 1
ATOM 7876 O O . GLY A 1 1005 ? -8.985 -13.344 -41.435 1.00 66.25 1005 GLY A O 1
ATOM 7877 N N . ALA A 1 1006 ? -8.438 -11.773 -42.943 1.00 62.12 1006 ALA A N 1
ATOM 7878 C CA . ALA A 1 1006 ? -7.231 -12.449 -43.409 1.00 62.12 1006 ALA A CA 1
ATOM 7879 C C . ALA A 1 1006 ? -6.072 -12.187 -42.435 1.00 62.12 1006 ALA A C 1
ATOM 7881 O O . ALA A 1 1006 ? -5.765 -11.027 -42.163 1.00 62.12 1006 ALA A O 1
ATOM 7882 N N . LYS A 1 1007 ? -5.424 -13.253 -41.944 1.00 68.12 1007 LYS A N 1
ATOM 7883 C CA . LYS A 1 1007 ? -4.224 -13.147 -41.103 1.00 68.12 1007 LYS A CA 1
ATOM 7884 C C . LYS A 1 1007 ? -3.103 -12.451 -41.904 1.00 68.12 1007 LYS A C 1
ATOM 7886 O O . LYS A 1 1007 ? -2.789 -12.956 -42.984 1.00 68.12 1007 LYS A O 1
ATOM 7891 N N . PRO A 1 1008 ? -2.537 -11.322 -41.429 1.00 77.19 1008 PRO A N 1
ATOM 7892 C CA . PRO A 1 1008 ? -1.425 -10.644 -42.101 1.00 77.19 1008 PRO A CA 1
ATOM 7893 C C . PRO A 1 1008 ? -0.161 -11.505 -42.161 1.00 77.19 1008 PRO A C 1
ATOM 7895 O O . PRO A 1 1008 ? -0.036 -12.490 -41.429 1.00 77.19 1008 PRO A O 1
ATOM 7898 N N . GLU A 1 1009 ? 0.787 -11.129 -43.019 1.00 84.12 1009 GLU A N 1
ATOM 7899 C CA . GLU A 1 1009 ? 2.080 -11.816 -43.074 1.00 84.12 1009 GLU A CA 1
ATOM 7900 C C . GLU A 1 1009 ? 2.985 -11.438 -41.885 1.00 84.12 1009 GLU A C 1
ATOM 7902 O O . GLU A 1 1009 ? 2.880 -10.352 -41.306 1.00 84.12 1009 GLU A O 1
ATOM 7907 N N . LEU A 1 1010 ? 3.879 -12.362 -41.513 1.00 88.69 1010 LEU A N 1
ATOM 7908 C CA . LEU A 1 1010 ? 4.829 -12.175 -40.415 1.00 88.69 1010 LEU A CA 1
ATOM 7909 C C . LEU A 1 1010 ? 5.902 -11.142 -40.793 1.00 88.69 1010 LEU A C 1
ATOM 7911 O O . LEU A 1 1010 ? 6.398 -11.129 -41.921 1.00 88.69 1010 LEU A O 1
ATOM 7915 N N . PHE A 1 1011 ? 6.296 -10.304 -39.837 1.00 91.56 1011 PHE A N 1
ATOM 7916 C CA . PHE A 1 1011 ? 7.225 -9.184 -40.042 1.00 91.56 1011 PHE A CA 1
ATOM 7917 C C . PHE A 1 1011 ? 8.378 -9.209 -39.028 1.00 91.56 1011 PHE A C 1
ATOM 7919 O O . PHE A 1 1011 ? 8.253 -9.794 -37.957 1.00 91.56 1011 PHE A O 1
ATOM 7926 N N . ASN A 1 1012 ? 9.512 -8.575 -39.326 1.00 92.00 1012 ASN A N 1
ATOM 7927 C CA . ASN A 1 1012 ? 10.597 -8.430 -38.346 1.00 92.00 1012 ASN A CA 1
ATOM 7928 C C . ASN A 1 1012 ? 10.459 -7.103 -37.588 1.00 92.00 1012 ASN A C 1
ATOM 7930 O O . ASN A 1 1012 ? 9.931 -6.119 -38.118 1.00 92.00 1012 ASN A O 1
ATOM 7934 N N . VAL A 1 1013 ? 10.989 -7.062 -36.363 1.00 92.38 1013 VAL A N 1
ATOM 7935 C CA . VAL A 1 1013 ? 11.043 -5.851 -35.534 1.00 92.38 1013 VAL A CA 1
ATOM 7936 C C . VAL A 1 1013 ? 12.459 -5.660 -34.998 1.00 92.38 1013 VAL A C 1
ATOM 7938 O O . VAL A 1 1013 ? 13.006 -6.511 -34.295 1.00 92.38 1013 VAL A O 1
ATOM 7941 N N . ILE A 1 1014 ? 13.056 -4.520 -35.333 1.00 92.38 1014 ILE A N 1
ATOM 7942 C CA . ILE A 1 1014 ? 14.379 -4.094 -34.877 1.00 92.38 1014 ILE A CA 1
ATOM 7943 C C . ILE A 1 1014 ? 14.188 -3.012 -33.815 1.00 92.38 1014 ILE A C 1
ATOM 7945 O O . ILE A 1 1014 ? 13.457 -2.051 -34.048 1.00 92.38 1014 ILE A O 1
ATOM 7949 N N . ILE A 1 1015 ? 14.838 -3.156 -32.661 1.00 88.69 1015 ILE A N 1
ATOM 7950 C CA . ILE A 1 1015 ? 14.733 -2.228 -31.530 1.00 88.69 1015 ILE A CA 1
ATOM 7951 C C . ILE A 1 1015 ? 16.139 -1.798 -31.113 1.00 88.69 1015 ILE A C 1
ATOM 7953 O O . ILE A 1 1015 ? 16.951 -2.606 -30.667 1.00 88.69 1015 ILE A O 1
ATOM 7957 N N . GLU A 1 1016 ? 16.429 -0.513 -31.273 1.00 89.12 1016 GLU A N 1
ATOM 7958 C CA . GLU A 1 1016 ? 17.713 0.109 -30.956 1.00 89.12 1016 GLU A CA 1
ATOM 7959 C C . GLU A 1 1016 ? 17.582 0.895 -29.649 1.00 89.12 1016 GLU A C 1
ATOM 7961 O O . GLU A 1 1016 ? 16.760 1.813 -29.554 1.00 89.12 1016 GLU A O 1
ATOM 7966 N N . VAL A 1 1017 ? 18.386 0.542 -28.646 1.00 84.06 1017 VAL A N 1
ATOM 7967 C CA . VAL A 1 1017 ? 18.507 1.259 -27.369 1.00 84.06 1017 VAL A CA 1
ATOM 7968 C C . VAL A 1 1017 ? 19.601 2.310 -27.527 1.00 84.06 1017 VAL A C 1
ATOM 7970 O O . VAL A 1 1017 ? 20.731 1.965 -27.861 1.00 84.06 1017 VAL A O 1
ATOM 7973 N N . ASN A 1 1018 ? 19.278 3.584 -27.302 1.00 84.38 1018 ASN A N 1
ATOM 7974 C CA . ASN A 1 1018 ? 20.157 4.717 -27.612 1.00 84.38 1018 ASN A CA 1
ATOM 7975 C C . ASN A 1 1018 ? 20.509 5.501 -26.342 1.00 84.38 1018 ASN A C 1
ATOM 7977 O O . ASN A 1 1018 ? 19.663 5.635 -25.449 1.00 84.38 1018 ASN A O 1
ATOM 7981 N N . ASP A 1 1019 ? 21.727 6.039 -26.275 1.00 81.12 1019 ASP A N 1
ATOM 7982 C CA . ASP A 1 1019 ? 22.180 6.907 -25.184 1.00 81.12 1019 ASP A CA 1
ATOM 7983 C C . ASP A 1 1019 ? 21.554 8.321 -25.246 1.00 81.12 1019 ASP A C 1
ATOM 7985 O O . ASP A 1 1019 ? 20.722 8.628 -26.107 1.00 81.12 1019 ASP A O 1
ATOM 7989 N N . GLY A 1 1020 ? 21.939 9.204 -24.320 1.00 77.12 1020 GLY A N 1
ATOM 7990 C CA . GLY A 1 1020 ? 21.472 10.593 -24.281 1.00 77.12 1020 GLY A CA 1
ATOM 7991 C C . GLY A 1 1020 ? 21.955 11.488 -25.434 1.00 77.12 1020 GLY A C 1
ATOM 7992 O O . GLY A 1 1020 ? 21.402 12.574 -25.614 1.00 77.12 1020 GLY A O 1
ATOM 7993 N N . LYS A 1 1021 ? 22.942 11.051 -26.230 1.00 80.25 1021 LYS A N 1
ATOM 7994 C CA . LYS A 1 1021 ? 23.392 11.706 -27.475 1.00 80.25 1021 LYS A CA 1
ATOM 7995 C C . LYS A 1 1021 ? 22.671 11.149 -28.705 1.00 80.25 1021 LYS A C 1
ATOM 7997 O O . LYS A 1 1021 ? 22.571 11.844 -29.715 1.00 80.25 1021 LYS A O 1
ATOM 8002 N N . GLY A 1 1022 ? 22.142 9.929 -28.602 1.00 80.94 1022 GLY A N 1
ATOM 8003 C CA . GLY A 1 1022 ? 21.521 9.180 -29.691 1.00 80.94 1022 GLY A CA 1
ATOM 8004 C C . GLY A 1 1022 ? 22.436 8.124 -30.318 1.00 80.94 1022 GLY A C 1
ATOM 8005 O O . GLY A 1 1022 ? 22.094 7.612 -31.382 1.00 80.94 1022 GLY A O 1
ATOM 8006 N N . ASP A 1 1023 ? 23.567 7.797 -29.686 1.00 84.25 1023 ASP A N 1
ATOM 8007 C CA . ASP A 1 1023 ? 24.432 6.688 -30.096 1.00 84.25 1023 ASP A CA 1
ATOM 8008 C C . ASP A 1 1023 ? 23.822 5.349 -29.635 1.00 84.25 1023 ASP A C 1
ATOM 8010 O O . ASP A 1 1023 ? 23.277 5.245 -28.533 1.00 84.25 1023 ASP A O 1
ATOM 8014 N N . VAL A 1 1024 ? 23.890 4.310 -30.475 1.00 84.19 1024 VAL A N 1
ATOM 8015 C CA . VAL A 1 1024 ? 23.295 2.994 -30.175 1.00 84.19 1024 VAL A CA 1
ATOM 8016 C C . VAL A 1 1024 ? 24.147 2.247 -29.142 1.00 84.19 1024 VAL A C 1
ATOM 8018 O O . VAL A 1 1024 ? 25.328 1.996 -29.369 1.00 84.19 1024 VAL A O 1
ATOM 8021 N N . LEU A 1 1025 ? 23.524 1.860 -28.026 1.00 75.25 1025 LEU A N 1
ATOM 8022 C CA . LEU A 1 1025 ? 24.107 1.034 -26.961 1.00 75.25 1025 LEU A CA 1
ATOM 8023 C C . LEU A 1 1025 ? 23.821 -0.465 -27.151 1.00 75.25 1025 LEU A C 1
ATOM 8025 O O . LEU A 1 1025 ? 24.580 -1.299 -26.664 1.00 75.25 1025 LEU A O 1
ATOM 8029 N N . GLN A 1 1026 ? 22.701 -0.808 -27.797 1.00 78.31 1026 GLN A N 1
ATOM 8030 C CA . GLN A 1 1026 ? 22.293 -2.193 -28.055 1.00 78.31 1026 GLN A CA 1
ATOM 8031 C C . GLN A 1 1026 ? 21.258 -2.262 -29.189 1.00 78.31 1026 GLN A C 1
ATOM 8033 O O . GLN A 1 1026 ? 20.417 -1.370 -29.324 1.00 78.31 1026 GLN A O 1
ATOM 8038 N N . THR A 1 1027 ? 21.258 -3.344 -29.970 1.00 84.75 1027 THR A N 1
ATOM 8039 C CA . THR A 1 1027 ? 20.242 -3.628 -30.996 1.00 84.75 1027 THR A CA 1
ATOM 8040 C C . THR A 1 1027 ? 19.644 -5.018 -30.803 1.00 84.75 1027 THR A C 1
ATOM 8042 O O . THR A 1 1027 ? 20.350 -6.020 -30.890 1.00 84.75 1027 THR A O 1
ATOM 8045 N N . TRP A 1 1028 ? 18.328 -5.081 -30.631 1.00 85.44 1028 TRP A N 1
ATOM 8046 C CA . TRP A 1 1028 ? 17.534 -6.308 -30.579 1.00 85.44 1028 TRP A CA 1
ATOM 8047 C C . TRP A 1 1028 ? 16.858 -6.519 -31.938 1.00 85.44 1028 TRP A C 1
ATOM 8049 O O . TRP A 1 1028 ? 16.356 -5.564 -32.533 1.00 85.44 1028 TRP A O 1
ATOM 8059 N N . LYS A 1 1029 ? 16.852 -7.749 -32.459 1.00 88.38 1029 LYS A N 1
ATOM 8060 C CA . LYS A 1 1029 ? 16.282 -8.089 -33.774 1.00 88.38 1029 LYS A CA 1
ATOM 8061 C C . LYS A 1 1029 ? 15.370 -9.304 -33.672 1.00 88.38 1029 LYS A C 1
ATOM 8063 O O . LYS A 1 1029 ? 15.837 -10.440 -33.754 1.00 88.38 1029 LYS A O 1
ATOM 8068 N N . TYR A 1 1030 ? 14.080 -9.048 -33.503 1.00 88.62 1030 TYR A N 1
ATOM 8069 C CA . TYR A 1 1030 ? 13.035 -10.064 -33.527 1.00 88.62 1030 TYR A CA 1
ATOM 8070 C C . TYR A 1 1030 ? 12.639 -10.381 -34.974 1.00 88.62 1030 TYR A C 1
ATOM 8072 O O . TYR A 1 1030 ? 12.598 -9.482 -35.819 1.00 88.62 1030 TYR A O 1
ATOM 8080 N N . ARG A 1 1031 ? 12.361 -11.653 -35.274 1.00 89.12 1031 ARG A N 1
ATOM 8081 C CA . ARG A 1 1031 ? 12.043 -12.136 -36.629 1.00 89.12 1031 ARG A CA 1
ATOM 8082 C C . ARG A 1 1031 ? 10.749 -12.928 -36.664 1.00 89.12 1031 ARG A C 1
ATOM 8084 O O . ARG A 1 1031 ? 10.466 -13.661 -35.717 1.00 89.12 1031 ARG A O 1
ATOM 8091 N N . GLU A 1 1032 ? 10.050 -12.842 -37.794 1.00 89.88 1032 GLU A N 1
ATOM 8092 C CA . GLU A 1 1032 ? 8.807 -13.584 -38.055 1.00 89.88 1032 GLU A CA 1
ATOM 8093 C C . GLU A 1 1032 ? 7.780 -13.375 -36.922 1.00 89.88 1032 GLU A C 1
ATOM 8095 O O . GLU A 1 1032 ? 7.315 -14.318 -36.287 1.00 89.88 1032 GLU A O 1
ATOM 8100 N N . CYS A 1 1033 ? 7.493 -12.105 -36.632 1.00 89.19 1033 CYS A N 1
ATOM 8101 C CA . CYS A 1 1033 ? 6.577 -11.654 -35.593 1.00 89.19 1033 CYS A CA 1
ATOM 8102 C C . CYS A 1 1033 ? 5.140 -11.482 -36.088 1.00 89.19 1033 CYS A C 1
ATOM 8104 O O . CYS A 1 1033 ? 4.901 -11.064 -37.223 1.00 89.19 1033 CYS A O 1
ATOM 8106 N N . GLU A 1 1034 ? 4.203 -11.690 -35.168 1.00 88.19 1034 GLU A N 1
ATOM 8107 C CA . GLU A 1 1034 ? 2.801 -11.297 -35.257 1.00 88.19 1034 GLU A CA 1
ATOM 8108 C C . GLU A 1 1034 ? 2.366 -10.468 -34.042 1.00 88.19 1034 GLU A C 1
ATOM 8110 O O . GLU A 1 1034 ? 3.021 -10.476 -32.997 1.00 88.19 1034 GLU A O 1
ATOM 8115 N N . ILE A 1 1035 ? 1.264 -9.725 -34.190 1.00 86.69 1035 ILE A N 1
ATOM 8116 C CA . ILE A 1 1035 ? 0.608 -9.039 -33.071 1.00 86.69 1035 ILE A CA 1
ATOM 8117 C C . ILE A 1 1035 ? -0.331 -10.047 -32.411 1.00 86.69 1035 ILE A C 1
ATOM 8119 O O . ILE A 1 1035 ? -1.331 -10.441 -33.009 1.00 86.69 1035 ILE A O 1
ATOM 8123 N N . ASP A 1 1036 ? -0.008 -10.441 -31.184 1.00 83.44 1036 ASP A N 1
ATOM 8124 C CA . ASP A 1 1036 ? -0.847 -11.317 -30.364 1.00 83.44 1036 ASP A CA 1
ATOM 8125 C C . ASP A 1 1036 ? -2.040 -10.541 -29.780 1.00 83.44 1036 ASP A C 1
ATOM 8127 O O . ASP A 1 1036 ? -3.193 -10.961 -29.878 1.00 83.44 1036 ASP A O 1
ATOM 8131 N N . ASN A 1 1037 ? -1.775 -9.350 -29.232 1.00 82.75 1037 ASN A N 1
ATOM 8132 C CA . ASN A 1 1037 ? -2.781 -8.564 -28.523 1.00 82.75 1037 ASN A CA 1
ATOM 8133 C C . ASN A 1 1037 ? -2.548 -7.055 -28.693 1.00 82.75 1037 ASN A C 1
ATOM 8135 O O . ASN A 1 1037 ? -1.417 -6.569 -28.617 1.00 82.75 1037 ASN A O 1
ATOM 8139 N N . PHE A 1 1038 ? -3.631 -6.297 -28.872 1.00 85.19 1038 PHE A N 1
ATOM 8140 C CA . PHE A 1 1038 ? -3.637 -4.836 -28.897 1.00 85.19 1038 PHE A CA 1
ATOM 8141 C C . PHE A 1 1038 ? -4.687 -4.305 -27.919 1.00 85.19 1038 PHE A C 1
ATOM 8143 O O . PHE A 1 1038 ? -5.869 -4.630 -28.024 1.00 85.19 1038 PHE A O 1
ATOM 8150 N N . VAL A 1 1039 ? -4.273 -3.427 -27.005 1.00 82.88 1039 VAL A N 1
ATOM 8151 C CA . VAL A 1 1039 ? -5.172 -2.754 -26.063 1.00 82.88 1039 VAL A CA 1
ATOM 8152 C C . VAL A 1 1039 ? -4.882 -1.259 -26.019 1.00 82.88 1039 VAL A C 1
ATOM 8154 O O . VAL A 1 1039 ? -3.736 -0.821 -25.986 1.00 82.88 1039 VAL A O 1
ATOM 8157 N N . THR A 1 1040 ? -5.938 -0.450 -25.991 1.00 81.94 1040 THR A N 1
ATOM 8158 C CA . THR A 1 1040 ? -5.864 0.972 -25.639 1.00 81.94 1040 THR A CA 1
ATOM 8159 C C . THR A 1 1040 ? -6.599 1.163 -24.316 1.00 81.94 1040 THR A C 1
ATOM 8161 O O . THR A 1 1040 ? -7.708 0.660 -24.151 1.00 81.94 1040 THR A O 1
ATOM 8164 N N . TYR A 1 1041 ? -5.988 1.861 -23.363 1.00 81.06 1041 TYR A N 1
ATOM 8165 C CA . TYR A 1 1041 ? -6.514 2.047 -22.010 1.00 81.06 1041 TYR A CA 1
ATOM 8166 C C . TYR A 1 1041 ? -6.293 3.478 -21.511 1.00 81.06 1041 TYR A C 1
ATOM 8168 O O . TYR A 1 1041 ? -5.557 4.262 -22.110 1.00 81.06 1041 TYR A O 1
ATOM 8176 N N . TYR A 1 1042 ? -6.975 3.832 -20.423 1.00 78.25 1042 TYR A N 1
ATOM 8177 C CA . TYR A 1 1042 ? -6.815 5.108 -19.732 1.00 78.25 1042 TYR A CA 1
ATOM 8178 C C . TYR A 1 1042 ? -6.002 4.878 -18.461 1.00 78.25 1042 TYR A C 1
ATOM 8180 O O . TYR A 1 1042 ? -6.396 4.087 -17.606 1.00 78.25 1042 TYR A O 1
ATOM 8188 N N . ASP A 1 1043 ? -4.861 5.547 -18.355 1.00 76.94 1043 ASP A N 1
ATOM 8189 C CA . ASP A 1 1043 ? -3.941 5.436 -17.235 1.00 76.94 1043 ASP A CA 1
ATOM 8190 C C . ASP A 1 1043 ? -4.019 6.698 -16.367 1.00 76.94 1043 ASP A C 1
ATOM 8192 O O . ASP A 1 1043 ? -3.393 7.727 -16.651 1.00 76.94 1043 ASP A O 1
ATOM 8196 N N . ASP A 1 1044 ? -4.772 6.598 -15.272 1.00 73.38 1044 ASP A N 1
ATOM 8197 C CA . ASP A 1 1044 ? -4.863 7.622 -14.234 1.00 73.38 1044 ASP A CA 1
ATOM 8198 C C . ASP A 1 1044 ? -3.872 7.423 -13.073 1.00 73.38 1044 ASP A C 1
ATOM 8200 O O . ASP A 1 1044 ? -3.853 8.233 -12.153 1.00 73.38 1044 ASP A O 1
ATOM 8204 N N . SER A 1 1045 ? -3.004 6.408 -13.096 1.00 70.12 1045 SER A N 1
ATOM 8205 C CA . SER A 1 1045 ? -2.128 6.086 -11.961 1.00 70.12 1045 SER A CA 1
ATOM 8206 C C . SER A 1 1045 ? -0.901 7.001 -11.857 1.00 70.12 1045 SER A C 1
ATOM 8208 O O . SER A 1 1045 ? -0.190 7.216 -12.831 1.00 70.12 1045 SER A O 1
ATOM 8210 N N . LEU A 1 1046 ? -0.592 7.503 -10.661 1.00 64.75 1046 LEU A N 1
ATOM 8211 C CA . LEU A 1 1046 ? 0.664 8.196 -10.336 1.00 64.75 1046 LEU A CA 1
ATOM 8212 C C . LEU A 1 1046 ? 1.826 7.238 -10.028 1.00 64.75 1046 LEU A C 1
ATOM 8214 O O . LEU A 1 1046 ? 2.956 7.699 -9.909 1.00 64.75 1046 LEU A O 1
ATOM 8218 N N . PHE A 1 1047 ? 1.571 5.933 -9.879 1.00 58.25 1047 PHE A N 1
ATOM 8219 C CA . PHE A 1 1047 ? 2.633 4.931 -9.705 1.00 58.25 1047 PHE A CA 1
ATOM 8220 C C . PHE A 1 1047 ? 3.369 4.611 -11.003 1.00 58.25 1047 PHE A C 1
ATOM 8222 O O . PHE A 1 1047 ? 4.497 4.143 -10.952 1.00 58.25 1047 PHE A O 1
ATOM 8229 N N . THR A 1 1048 ? 2.706 4.797 -12.142 1.00 59.28 1048 THR A N 1
ATOM 8230 C CA . THR A 1 1048 ? 3.215 4.482 -13.478 1.00 59.28 1048 THR A CA 1
ATOM 8231 C C . THR A 1 1048 ? 3.835 5.713 -14.117 1.00 59.28 1048 THR A C 1
ATOM 8233 O O . THR A 1 1048 ? 3.264 6.806 -14.036 1.00 59.28 1048 THR A O 1
ATOM 8236 N N . TYR A 1 1049 ? 4.926 5.525 -14.857 1.00 64.81 1049 TYR A N 1
ATOM 8237 C CA . TYR A 1 1049 ? 5.493 6.571 -15.703 1.00 64.81 1049 TYR A CA 1
ATOM 8238 C C . TYR A 1 1049 ? 4.444 7.225 -16.624 1.00 64.81 1049 TYR A C 1
ATOM 8240 O O . TYR A 1 1049 ? 3.701 6.532 -17.333 1.00 64.81 1049 TYR A O 1
ATOM 8248 N N . LYS A 1 1050 ? 4.438 8.566 -16.633 1.00 70.81 1050 LYS A N 1
ATOM 8249 C CA . LYS A 1 1050 ? 3.661 9.396 -17.560 1.00 70.81 1050 LYS A CA 1
ATOM 8250 C C . LYS A 1 1050 ? 4.507 9.831 -18.745 1.00 70.81 1050 LYS A C 1
ATOM 8252 O O . LYS A 1 1050 ? 5.511 10.522 -18.587 1.00 70.81 1050 LYS A O 1
ATOM 8257 N N . MET A 1 1051 ? 4.056 9.439 -19.928 1.00 71.44 1051 MET A N 1
ATOM 8258 C CA . MET A 1 1051 ? 4.676 9.735 -21.218 1.00 71.44 1051 MET A CA 1
ATOM 8259 C C . MET A 1 1051 ? 4.459 11.197 -21.621 1.00 71.44 1051 MET A C 1
ATOM 8261 O O . MET A 1 1051 ? 5.255 11.782 -22.358 1.00 71.44 1051 MET A O 1
ATOM 8265 N N . HIS A 1 1052 ? 3.380 11.811 -21.137 1.00 67.62 1052 HIS A N 1
ATOM 8266 C CA . HIS A 1 1052 ? 3.085 13.216 -21.350 1.00 67.62 1052 HIS A CA 1
ATOM 8267 C C . HIS A 1 1052 ? 3.905 14.138 -20.422 1.00 67.62 1052 HIS A C 1
ATOM 8269 O O . HIS A 1 1052 ? 4.042 13.902 -19.225 1.00 67.62 1052 HIS A O 1
ATOM 8275 N N . GLN A 1 1053 ? 4.387 15.271 -20.955 1.00 64.94 1053 GLN A N 1
ATOM 8276 C CA . GLN A 1 1053 ? 5.255 16.233 -20.241 1.00 64.94 1053 GLN A CA 1
ATOM 8277 C C . GLN A 1 1053 ? 4.641 16.864 -18.975 1.00 64.94 1053 GLN A C 1
ATOM 8279 O O . GLN A 1 1053 ? 5.351 17.481 -18.180 1.00 64.94 1053 GLN A O 1
ATOM 8284 N N . LYS A 1 1054 ? 3.322 16.753 -18.794 1.00 65.81 1054 LYS A N 1
ATOM 8285 C CA . LYS A 1 1054 ? 2.628 17.098 -17.548 1.00 65.81 1054 LYS A CA 1
ATOM 8286 C C . LYS A 1 1054 ? 2.127 15.814 -16.910 1.00 65.81 1054 LYS A C 1
ATOM 8288 O O . LYS A 1 1054 ? 1.432 15.060 -17.587 1.00 65.81 1054 LYS A O 1
ATOM 8293 N N . TRP A 1 1055 ? 2.383 15.654 -15.614 1.00 64.25 1055 TRP A N 1
ATOM 8294 C CA . TRP A 1 1055 ? 1.771 14.626 -14.774 1.00 64.25 1055 TRP A CA 1
ATOM 8295 C C . TRP A 1 1055 ? 0.247 14.810 -14.744 1.00 64.25 1055 TRP A C 1
ATOM 8297 O O . TRP A 1 1055 ? -0.276 15.655 -14.021 1.00 64.25 1055 TRP A O 1
ATOM 8307 N N . GLN A 1 1056 ? -0.446 14.043 -15.580 1.00 68.81 1056 GLN A N 1
ATOM 8308 C CA . GLN A 1 1056 ? -1.899 14.005 -15.714 1.00 68.81 1056 GLN A CA 1
ATOM 8309 C C . GLN A 1 1056 ? -2.320 12.588 -16.143 1.00 68.81 1056 GLN A C 1
ATOM 8311 O O . GLN A 1 1056 ? -1.470 11.795 -16.551 1.00 68.81 1056 GLN A O 1
ATOM 8316 N N . SER A 1 1057 ? -3.611 12.264 -16.080 1.00 74.00 1057 SER A N 1
ATOM 8317 C CA . SER A 1 1057 ? -4.137 11.022 -16.660 1.00 74.00 1057 SER A CA 1
ATOM 8318 C C . SER A 1 1057 ? -3.996 11.044 -18.184 1.00 74.00 1057 SER A C 1
ATOM 8320 O O . SER A 1 1057 ? -4.280 12.062 -18.821 1.00 74.00 1057 SER A O 1
ATOM 8322 N N . GLU A 1 1058 ? -3.589 9.929 -18.781 1.00 77.19 1058 GLU A N 1
ATOM 8323 C CA . GLU A 1 1058 ? -3.311 9.838 -20.217 1.00 77.19 1058 GLU A CA 1
ATOM 8324 C C . GLU A 1 1058 ? -3.894 8.558 -20.824 1.00 77.19 1058 GLU A C 1
ATOM 8326 O O . GLU A 1 1058 ? -3.992 7.528 -20.161 1.00 77.19 1058 GLU A O 1
ATOM 8331 N N . PHE A 1 1059 ? -4.304 8.618 -22.092 1.00 80.81 1059 PHE A N 1
ATOM 8332 C CA . PHE A 1 1059 ? -4.590 7.401 -22.850 1.00 80.81 1059 PHE A CA 1
ATOM 8333 C C . PHE A 1 1059 ? -3.274 6.781 -23.306 1.00 80.81 1059 PHE A C 1
ATOM 8335 O O . PHE A 1 1059 ? -2.379 7.501 -23.749 1.00 80.81 1059 PHE A O 1
ATOM 8342 N N . LYS A 1 1060 ? -3.193 5.455 -23.238 1.00 85.31 1060 LYS A N 1
ATOM 8343 C CA . LYS A 1 1060 ? -2.052 4.659 -23.684 1.00 85.31 1060 LYS A CA 1
ATOM 8344 C C . LYS A 1 1060 ? -2.511 3.561 -24.630 1.00 85.31 1060 LYS A C 1
ATOM 8346 O O . LYS A 1 1060 ? -3.577 2.982 -24.424 1.00 85.31 1060 LYS A O 1
ATOM 8351 N N . ASP A 1 1061 ? -1.705 3.257 -25.637 1.00 87.19 1061 ASP A N 1
ATOM 8352 C CA . ASP A 1 1061 ? -1.759 1.982 -26.343 1.00 87.19 1061 ASP A CA 1
ATOM 8353 C C . ASP A 1 1061 ? -0.658 1.042 -25.829 1.00 87.19 1061 ASP A C 1
ATOM 8355 O O . ASP A 1 1061 ? 0.432 1.471 -25.450 1.00 87.19 1061 ASP A O 1
ATOM 8359 N N . LYS A 1 1062 ? -0.975 -0.254 -25.779 1.00 88.06 1062 LYS A N 1
ATOM 8360 C CA . LYS A 1 1062 ? -0.043 -1.355 -25.535 1.00 88.06 1062 LYS A CA 1
ATOM 8361 C C . LYS A 1 1062 ? -0.279 -2.429 -26.588 1.00 88.06 1062 LYS A C 1
ATOM 8363 O O . LYS A 1 1062 ? -1.420 -2.797 -26.862 1.00 88.06 1062 LYS A O 1
ATOM 8368 N N . SER A 1 1063 ? 0.805 -2.945 -27.153 1.00 88.06 1063 SER A N 1
ATOM 8369 C CA . SER A 1 1063 ? 0.776 -4.045 -28.123 1.00 88.06 1063 SER A CA 1
ATOM 8370 C C . SER A 1 1063 ? 1.729 -5.147 -27.694 1.00 88.06 1063 SER A C 1
ATOM 8372 O O . SER A 1 1063 ? 2.877 -4.837 -27.382 1.00 88.06 1063 SER A O 1
ATOM 8374 N N . ILE A 1 1064 ? 1.261 -6.393 -27.678 1.00 86.94 1064 ILE A N 1
ATOM 8375 C CA . ILE A 1 1064 ? 2.058 -7.595 -27.410 1.00 86.94 1064 ILE A CA 1
ATOM 8376 C C . ILE A 1 1064 ? 2.359 -8.277 -28.746 1.00 86.94 1064 ILE A C 1
ATOM 8378 O O . ILE A 1 1064 ? 1.475 -8.422 -29.594 1.00 86.94 1064 ILE A O 1
ATOM 8382 N N . PHE A 1 1065 ? 3.611 -8.683 -28.917 1.00 87.19 1065 PHE A N 1
ATOM 8383 C CA . PHE A 1 1065 ? 4.126 -9.366 -30.095 1.00 87.19 1065 PHE A CA 1
ATOM 8384 C C . PHE A 1 1065 ? 4.635 -10.751 -29.709 1.00 87.19 1065 PHE A C 1
ATOM 8386 O O . PHE A 1 1065 ? 5.213 -10.914 -28.634 1.00 87.19 1065 PHE A O 1
ATOM 8393 N N . SER A 1 1066 ? 4.475 -11.712 -30.616 1.00 86.38 1066 SER A N 1
ATOM 8394 C CA . SER A 1 1066 ? 5.054 -13.056 -30.528 1.00 86.38 1066 SER A CA 1
ATOM 8395 C C . SER A 1 1066 ? 5.807 -13.357 -31.823 1.00 86.38 1066 SER A C 1
ATOM 8397 O O . SER A 1 1066 ? 5.320 -13.014 -32.899 1.00 86.38 1066 SER A O 1
ATOM 8399 N N . CYS A 1 1067 ? 7.009 -13.932 -31.734 1.00 85.75 1067 CYS A N 1
ATOM 8400 C CA . CYS A 1 1067 ? 7.955 -14.048 -32.851 1.00 85.75 1067 CYS A CA 1
ATOM 8401 C C . CYS A 1 1067 ? 8.593 -15.446 -32.949 1.00 85.75 1067 CYS A C 1
ATOM 8403 O O . CYS A 1 1067 ? 8.607 -16.210 -31.983 1.00 85.75 1067 CYS A O 1
ATOM 8405 N N . ALA A 1 1068 ? 9.196 -15.793 -34.092 1.00 83.44 1068 ALA A N 1
ATOM 8406 C CA . ALA A 1 1068 ? 9.894 -17.077 -34.243 1.00 83.44 1068 ALA A CA 1
ATOM 8407 C C . ALA A 1 1068 ? 11.322 -17.080 -33.661 1.00 83.44 1068 ALA A C 1
ATOM 8409 O O . ALA A 1 1068 ? 11.831 -18.146 -33.291 1.00 83.44 1068 ALA A O 1
ATOM 8410 N N . GLY A 1 1069 ? 11.969 -15.916 -33.523 1.00 76.94 1069 GLY A N 1
ATOM 8411 C CA . GLY A 1 1069 ? 13.303 -15.809 -32.923 1.00 76.94 1069 GLY A CA 1
ATOM 8412 C C . GLY A 1 1069 ? 13.803 -14.382 -32.690 1.00 76.94 1069 GLY A C 1
ATOM 8413 O O . GLY A 1 1069 ? 13.218 -13.415 -33.176 1.00 76.94 1069 GLY A O 1
ATOM 8414 N N . LEU A 1 1070 ? 14.917 -14.283 -31.962 1.00 78.44 1070 LEU A N 1
ATOM 8415 C CA . LEU A 1 1070 ? 15.602 -13.053 -31.557 1.00 78.44 1070 LEU A CA 1
ATOM 8416 C C . LEU A 1 1070 ? 17.096 -13.123 -31.944 1.00 78.44 1070 LEU A C 1
ATOM 8418 O O . LEU A 1 1070 ? 17.655 -14.192 -32.189 1.00 78.44 1070 LEU A O 1
ATOM 8422 N N . THR A 1 1071 ? 17.756 -11.974 -32.058 1.00 75.06 1071 THR A N 1
ATOM 8423 C CA . THR A 1 1071 ? 19.217 -11.828 -32.151 1.00 75.06 1071 THR A CA 1
ATOM 8424 C C . THR A 1 1071 ? 19.598 -10.501 -31.496 1.00 75.06 1071 THR A C 1
ATOM 8426 O O . THR A 1 1071 ? 18.967 -9.486 -31.799 1.00 75.06 1071 THR A O 1
ATOM 8429 N N . ILE A 1 1072 ? 20.599 -10.486 -30.614 1.00 69.94 1072 ILE A N 1
ATOM 8430 C CA . ILE A 1 1072 ? 21.025 -9.276 -29.881 1.00 69.94 1072 ILE A CA 1
ATOM 8431 C C . ILE A 1 1072 ? 22.466 -8.912 -30.249 1.00 69.94 1072 ILE A C 1
ATOM 8433 O O . ILE A 1 1072 ? 23.357 -9.751 -30.149 1.00 69.94 1072 ILE A O 1
ATOM 8437 N N . ASN A 1 1073 ? 22.690 -7.648 -30.610 1.00 72.12 1073 ASN A N 1
ATOM 8438 C CA . ASN A 1 1073 ? 24.000 -7.058 -30.892 1.00 72.12 1073 ASN A CA 1
ATOM 8439 C C . ASN A 1 1073 ? 24.261 -5.865 -29.951 1.00 72.12 1073 ASN A C 1
ATOM 8441 O O . ASN A 1 1073 ? 23.309 -5.239 -29.478 1.00 72.12 1073 ASN A O 1
ATOM 8445 N N . SER A 1 1074 ? 25.531 -5.509 -29.744 1.00 59.38 1074 SER A N 1
ATOM 8446 C CA . SER A 1 1074 ? 25.977 -4.389 -28.899 1.00 59.38 1074 SER A CA 1
ATOM 8447 C C . SER A 1 1074 ? 27.001 -3.484 -29.575 1.00 59.38 1074 SER A C 1
ATOM 8449 O O . SER A 1 1074 ? 27.831 -3.946 -30.393 1.00 59.38 1074 SER A O 1
#

Solvent-accessible surface area (backbone atoms only — not comparable to full-atom values): 61508 Å² total; per-residue (Å²): 94,76,50,75,48,71,47,35,64,91,45,45,66,51,47,64,68,48,48,28,40,54,59,33,90,83,57,82,66,78,62,42,71,48,81,47,72,45,63,47,99,86,66,50,74,64,35,40,38,41,35,33,53,28,43,78,49,30,55,31,56,34,61,47,32,50,43,48,36,45,34,93,88,73,44,82,53,62,49,50,32,32,38,40,35,35,51,57,81,43,76,45,58,49,58,78,71,89,60,86,84,58,79,68,79,86,63,80,68,63,98,58,77,57,71,48,45,19,47,69,46,41,39,43,35,37,30,44,51,81,36,85,53,82,46,75,44,51,55,40,76,34,52,34,35,28,29,84,51,92,90,46,83,43,81,40,86,24,34,52,66,86,59,74,46,29,34,36,44,31,28,58,45,42,64,89,45,36,73,52,33,58,52,53,23,34,65,67,49,41,98,51,88,68,61,47,24,33,40,37,40,35,34,24,20,58,70,70,44,80,74,46,36,42,39,34,32,58,25,43,71,79,50,75,47,52,37,57,50,37,48,66,46,48,58,64,91,51,99,60,98,69,70,44,47,32,31,41,40,32,36,48,24,77,37,63,35,46,63,63,93,73,68,71,88,74,59,82,81,70,78,80,53,70,68,49,66,57,44,19,43,40,44,44,39,39,37,40,39,37,85,85,34,76,78,62,46,76,48,52,47,41,76,31,51,31,64,61,45,85,57,54,38,70,83,77,44,81,80,70,82,86,72,92,56,48,35,33,38,41,28,31,64,48,30,63,89,47,44,69,58,42,59,50,50,34,48,61,56,56,56,88,53,88,73,70,53,26,33,39,36,39,33,40,17,20,6,48,48,32,32,45,28,36,42,38,32,33,55,29,43,84,73,44,77,50,68,40,65,46,34,46,65,55,41,57,42,88,81,78,49,101,57,64,46,55,32,34,41,39,32,38,39,17,76,38,70,44,46,45,22,65,57,48,71,50,100,64,70,59,98,59,72,49,49,57,69,79,38,58,65,50,78,45,43,14,57,71,45,44,41,36,37,39,32,51,53,78,43,91,60,72,48,66,38,52,41,51,63,36,61,46,74,47,72,44,78,45,74,48,72,52,78,82,79,79,84,84,84,83,66,77,61,76,97,75,84,85,85,88,88,84,88,88,86,81,92,81,81,89,84,83,89,83,86,92,86,89,88,90,88,87,84,90,88,88,90,92,92,88,90,90,86,90,91,86,89,89,90,87,91,86,88,91,90,91,87,92,85,86,90,84,89,81,88,79,92,79,91,87,89,87,83,86,92,90,87,92,89,85,84,91,83,92,76,93,78,76,64,71,75,74,77,82,88,72,86,74,73,81,51,65,50,70,46,59,42,53,42,34,38,36,42,34,26,51,48,34,64,74,44,42,64,50,42,57,56,43,52,28,23,67,57,31,92,87,50,75,55,53,48,25,30,41,35,42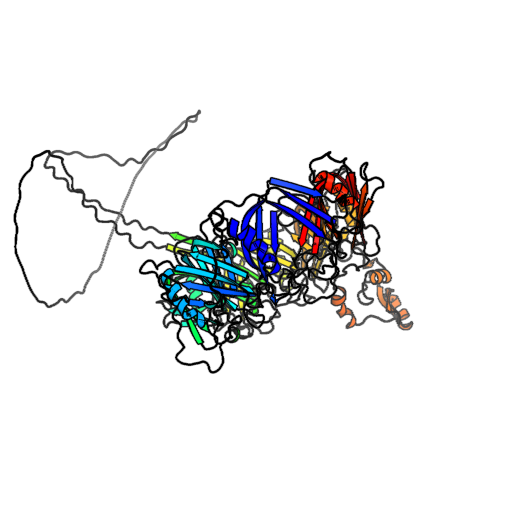,33,34,21,19,54,72,23,40,35,59,35,32,43,39,34,30,56,29,42,86,73,49,78,39,50,35,35,49,80,44,67,56,39,46,31,75,77,73,41,83,84,54,62,42,54,30,38,36,42,32,36,40,27,81,34,66,43,52,48,49,76,64,64,86,55,73,49,71,84,83,72,67,54,56,66,53,58,59,43,19,49,73,47,44,35,38,36,37,32,50,52,89,43,92,57,77,46,69,44,84,64,44,66,32,42,38,54,48,85,82,52,26,38,38,46,20,31,70,48,35,71,91,48,47,75,56,49,60,48,54,36,47,65,70,54,61,92,55,87,83,60,46,26,33,42,35,42,35,40,20,18,25,66,70,52,56,60,34,30,42,39,35,33,63,23,43,83,54,32,45,27,59,36,66,61,36,76,57,50,79,74,83,82,58,91,82,76,71,84,46,46,33,33,43,35,34,32,44,25,82,38,63,38,48,39,56,59,43,91,73,44,94,85,52,59,95,50,92,45,51,62,79,47,52,52,64,56,44,43,70,73,68,42,51,66,66,69,63,62,54,42,89,73,32,40,65,35,30,34,71,94,75,58,46,40,42,68,38,45,54,97,48,43,71,63,44,43,77,68,63,32,42,69,79,55,90,75,64,60,66,54,55,44,70,67,57,56,68,92,68,75,51,74,58,37,21,44,67,48,54,43,37,35,38,40,34,85,91,36,71,74,63,47,75,47,71,68,54,77,44,64,36,47,37,54,67,92,80,52,94,66,81,72,42,36,34,44,79,58,91,47,46,27,28,33,38,42,33,27,62,79,52,82,91,46,49,70,56,47,52,56,50,36,40,66,75,32,97,68,69,81,74,75,60,26,33,42,38,40,34,39,14,22,48,78,64,52,76,65,32,38,40,38,38,32,55,25,48,72,75,46,78,49,74,51,78,48,34,52,53,49,48,71,65,91,54,97,58,95,59,59,44,60,34,34,39,39,34,36,41,35,77,36,63,48,61,49,102

Foldseek 3Di:
DKDKFFQFPVCLCVCVPAVQQQQDPDDADWFDKDWDFDADPVGATQKIKIFARKHWQWKKWKWPQQQQFCDPVNHSAIGIMMMTDIDTDDMAMDRPPVDRPDDPPPPPPVPDDDQQGTQDFKKKWKFDFVRPDTDIDLQWHIKFKWDDDPVALATDRIDGRPDFTKMKTKGFAFPSCLVVLQQVLCLQVVPDPGFFIKMKMFRAGNNRDGSKIKIFGRKDWNDKKKWKDQFQRGHDLAPDRGIGIMMMIMMTGRDIRMPDPDPPVVDPDDDRDSDDQQGTFFWKKKWKFDPVQPPIDIATQQLIKIWPDPNCCCVPPVDDDDDDWTKMKTKGFAFPSCLVVVVVVQCQAVPPDDDWFIKMKMFGAGQQGKGQKIKIFARKDWPDKDKWKDFFQRGQDLQNDNFIGIMIMTMITGRDIRMGRHIDHDPDGDPGGDHSNVSHHDQQGGFDFKWKWWFDFPDPDIQIDTFFLTKFFDKDKDFDWDADDDDDDWDWDDDDDDDDDDDDDDDDDDDDDDDDDDDDDDDYDDDDDDDDDDDYDDDDDDDDDDDDDDDDDDDDDDDDDDDDDDDDDDDDDDDDDTDTPDDDDDRDDGDTDTHIDRQKMKTKGFDWQSCLVVLVQAVQQVADPDHHTFFIKMKIFRAGLQQWTQKIKIFGRKHWDDKKWWFAQPLRGQDSLNDRRATGTMMMTMMGGPDIRMDRPRGPDRDDNPSPSRDDLQTTFDFKKKWKDDFPRPDIDIDRDFNTWIADPQRKIKTKDFQFPVCLVVVVVVQCLLVPPDDGFFMKMKIFGAGLNGDTQKIKIFARKDWFKKDWFWQFQPPDPPDDPPDDTGTMIMTMIRGPGMHMGGPCVPPPPDPSPPAQQPDFQVVCVVVPQDLQRRDHHPQWAWKAAPDVRRIGTHGPVCVVVVVVVRIDHDDPVVNPCSSVSSPDPRDDQQGTFDFKWKWKPDPLQPPIDIDRFFDTKAFDQDPPDPDPPGIQGSDQRRFKIKTKGADDPSCSSVVVLVSCVSDPDDADWFIKMKMFGAGNNGHTSKIKIFGRKDWPDKDKDKASGSSGDDPDPDNGIGIMIMIMMGGRDMRMDD